Protein AF-A0A7V8E583-F1 (afdb_monomer)

Secondary structure (DSSP, 8-state):
-HHHHHHHHHHHHHHHHHHHHTTS-S-TTHHHHHHHHHHHHHHHHHHHHHHHHHHHHHHHTTT-HHHHHHHHHHHHHHHHS-HHHHHHHHHHHHHTT-HHHHHHHHHHHHHHHHHHHHHHTTHHHHHHHHHHHHHHHHHHHHHHHHHHHHHHHHHHHHHHHHHHHHHHHHHHHHHHHHHHHHHHHHHHHHTT-HHHHHHHHHHHHHHHHHHHHHHHHHHHHHHHHS-HHHHHHHHHHHHHHHHHHHHHHHHHHHHHHHHHHHHHHHHHHHHHHHHHHHHHHHHHHHHHHHTT-HHHHHHHHHHHHHHHHHHHHHHHHHHTS---HHHHHHHHHHHHHHHHHHHHHHHHHTT-HHHHHHHHHHHHHHHHHHHHHHHHHHHHHHHHHHHHHHHHHHHHHHHHHHHHHHHHHHHHHHHT-S-HHHHHHHHHHHHHHHHHHHHHHHHHHHHHTT-HHHHHHHHHHHHHHHHHHHHHHHHHHHHHHTTTHHHHHHHHHHHHHHHHHHHHHHHHHHHHHHHTTT-HHHHHHHHHHHHHHHHHHHHHHHHHHHHHTT-HHHHHHHHHHHHHHHHHHHHHHHHHHHHHHHGGGGHHHHHHHHHHHHHHHHHHHHHHHHHHHHHHHHHTTT-HHHHHHHHHHHHHHHHHHHHHHHHHHHHHTT-HHHHHHHHHHHHHHHHHHHHHHHHHTTSPPPHHHHHHHHHHHHHHHHHHHHHHHHHHHHHHTT-HHHHHHHHHHHHHHHHHHHHHHTT-HHHHHHHHHHHHHHHHHHHHHHHHHHHHHHHHHHHHHHHHHHHHHHHHHHHHHHHHHHHHHHHHHHHHHSS--HHHHHHHHHHHHHHHHHHHHHHHHHHHHHHTT-HHHHHHHHHHHHHHHHHHHHHHTT--SHHHHHHHHHHHHHHHHHHHHHHHHHHHHHHHHHS-S--------SS-HHHHHHHHHHHHHHHHHHHHHHHHHHGGGTTSPPPHHHHHHHHHHHHHHHHHHHHHHHHHHHHHHHHHHTT-

pLDDT: mean 82.32, std 13.22, range [29.58, 98.25]

Mean predicted aligned error: 21.37 Å

Foldseek 3Di:
DVVLLVLLVVLLVLLVVLLVCVVDDDDLPPSLVVNLVVLVVSLVSLVVSLVVLQVVLVVCCVPPVPSSVLSVVLSVLSVPLCLSVLSVVLSVCSVVVVVVVSNVSSVSNSVSSVVSSCSVLPVVVLVVLVVLLVLLVVLLVLLVVLLVLLVVLLVLLVVLLCVLCVLLVVLLVLLVVLLVLLVVLLLLLLLPPLVVLLVLLVVLLVLLVVLLVLLVVLLVLLLVLDDPLLNLLLVLLLLLVVLLVLLVVLLVLLVLLVVLLVLLVVLLVLLVVLLVLLVVLLVQLVVCVVVVPLVSLLVSLVSLLVSLVSLVVSLVSLVPHPDDPLSVQLNVLSVQLSVLSNQLSVCSVVVNSVSNSVSSVSNNVSSVRSSVSSVVVSVVSVVCLLVSLLVSLVSLVVSLVSLLVSLVSLQVSLVPDPDPLSNVLSNVLSVLSNVLSVLSNQLSVCSVVVNNVSSSVSSVSSSVSSVVSSVSSQVVLLVSLVVSLVSLLVSLVSLLVSLVSLLVSLVSLQVSLVSNPPLVQLNVLSPLLSVLSNQLSVLSVVLSVCSNSSNSSSSSVSSVSSSVSSVSSSVSSVSNSVSSVVCPVCVLVSLVVSLVSLLVSLVSLLVSLVSLQVVLVVCCVPCVPLSVLSNLLSVLSNQLSVLSVVLSVCSVVVNSVSSSVSSVSSSVSSVVSSVSSVVSSVDDDDPVRLVSLVVSLVSLVVSLVSLQVSLVSCVVSVQPPLSVLSVVLSVLSVQLSVCSVVVVSVSNSVSSVVSSVSSVSSSVSSVVVSVVSLLVSLLSLLSSLLVLLVVLLVLLVVLLVLLVVLVVVCVPVVHDDPVSLVSLLVSLVSLVVSLVSLVVSLVVCVVLVLLQSNVLSVLLSVLSVVLSVCSVVVNSDPLSSVSSVSSNVSSVLVSVLSVVVSVVSVVVVVPDDDDDDPNAGSRHLVSSVVSLVVLVVVLVVLVVVLVVVCVVVVPDDQDPSSVVSVVVSVVSVVVSVVSVVVSVVVVVVVVVVVVD

Structure (mmCIF, N/CA/C/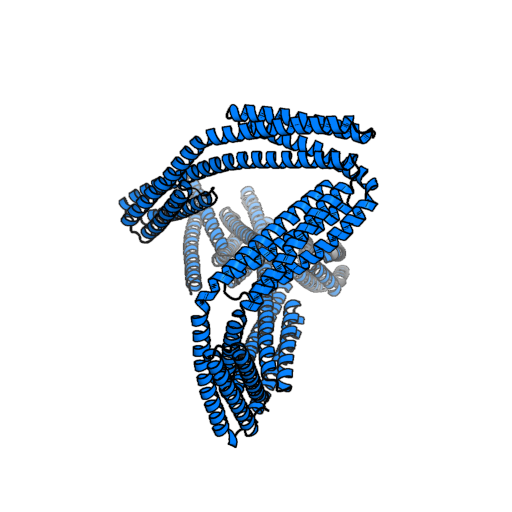O backbone):
data_AF-A0A7V8E583-F1
#
_entry.id   AF-A0A7V8E583-F1
#
loop_
_atom_site.group_PDB
_atom_site.id
_atom_site.type_symbol
_atom_site.label_atom_id
_atom_site.label_alt_id
_atom_site.label_comp_id
_atom_site.label_asym_id
_atom_site.label_entity_id
_atom_site.label_seq_id
_atom_site.pdbx_PDB_ins_code
_atom_site.Cartn_x
_atom_site.Cartn_y
_atom_site.Cartn_z
_atom_site.occupancy
_atom_site.B_iso_or_equiv
_atom_site.auth_seq_id
_atom_site.auth_comp_id
_atom_site.auth_asym_id
_atom_site.auth_atom_id
_atom_site.pdbx_PDB_model_num
ATOM 1 N N . MET A 1 1 ? 34.635 17.835 -26.707 1.00 51.91 1 MET A N 1
ATOM 2 C CA . MET A 1 1 ? 35.455 16.636 -26.995 1.00 51.91 1 MET A CA 1
ATOM 3 C C . MET A 1 1 ? 35.782 16.464 -28.481 1.00 51.91 1 MET A C 1
ATOM 5 O O . MET A 1 1 ? 36.910 16.764 -28.831 1.00 51.91 1 MET A O 1
ATOM 9 N N . ARG A 1 2 ? 34.843 16.124 -29.386 1.00 46.88 2 ARG A N 1
ATOM 10 C CA . ARG A 1 2 ? 35.131 15.888 -30.833 1.00 46.88 2 ARG A CA 1
ATOM 11 C C . ARG A 1 2 ? 35.937 16.986 -31.549 1.00 46.88 2 ARG A C 1
ATOM 13 O O . ARG A 1 2 ? 36.824 16.679 -32.332 1.00 46.88 2 ARG A O 1
ATOM 20 N N . ARG A 1 3 ? 35.671 18.265 -31.252 1.00 53.03 3 ARG A N 1
ATOM 21 C CA . ARG A 1 3 ? 36.450 19.391 -31.807 1.00 53.03 3 ARG A CA 1
ATOM 22 C C . ARG A 1 3 ? 37.908 19.403 -31.325 1.00 53.03 3 ARG A C 1
ATOM 24 O O . ARG A 1 3 ? 38.788 19.725 -32.107 1.00 53.03 3 ARG A O 1
ATOM 31 N N . PHE A 1 4 ? 38.152 19.031 -30.068 1.00 57.88 4 PHE A N 1
ATOM 32 C CA . PHE A 1 4 ? 39.492 18.971 -29.478 1.00 57.88 4 PHE A CA 1
ATOM 33 C C . PHE A 1 4 ? 40.285 17.752 -29.989 1.00 57.88 4 PHE A C 1
ATOM 35 O O . PHE A 1 4 ? 41.436 17.912 -30.373 1.00 57.88 4 PHE A O 1
ATOM 42 N N . ALA A 1 5 ? 39.651 16.575 -30.097 1.00 52.09 5 ALA A N 1
ATOM 43 C CA . ALA A 1 5 ? 40.261 15.375 -30.689 1.00 52.09 5 ALA A CA 1
ATOM 44 C C . ALA A 1 5 ? 40.600 15.563 -32.182 1.00 52.09 5 ALA A C 1
ATOM 46 O O . ALA A 1 5 ? 41.670 15.162 -32.635 1.00 52.09 5 ALA A O 1
ATOM 47 N N . GLY A 1 6 ? 39.732 16.256 -32.932 1.00 50.09 6 GLY A N 1
ATOM 48 C CA . GLY A 1 6 ? 40.001 16.630 -34.323 1.00 50.09 6 GLY A CA 1
ATOM 49 C C . GLY A 1 6 ? 41.197 17.574 -34.467 1.00 50.09 6 GLY A C 1
ATOM 50 O O . GLY A 1 6 ? 42.028 17.365 -35.341 1.00 50.09 6 GLY A O 1
ATOM 51 N N . LEU A 1 7 ? 41.332 18.561 -33.573 1.00 57.25 7 LEU A N 1
ATOM 52 C CA . LEU A 1 7 ? 42.480 19.477 -33.534 1.00 57.25 7 LEU A CA 1
ATOM 53 C C . LEU A 1 7 ? 43.806 18.741 -33.258 1.00 57.25 7 LEU A C 1
ATOM 55 O O . LEU A 1 7 ? 44.804 19.012 -33.926 1.00 57.25 7 LEU A O 1
ATOM 59 N N . ILE A 1 8 ? 43.807 17.770 -32.340 1.00 56.78 8 ILE A N 1
ATOM 60 C CA . ILE A 1 8 ? 44.991 16.950 -32.029 1.00 56.78 8 ILE A CA 1
ATOM 61 C C . ILE A 1 8 ? 45.331 16.000 -33.185 1.00 56.78 8 ILE A C 1
ATOM 63 O O . ILE A 1 8 ? 46.490 15.906 -33.579 1.00 56.78 8 ILE A O 1
ATOM 67 N N . SER A 1 9 ? 44.325 15.370 -33.799 1.00 49.78 9 SER A N 1
ATOM 68 C CA . SER A 1 9 ? 44.509 14.492 -34.966 1.00 49.78 9 SER A CA 1
ATOM 69 C C . SER A 1 9 ? 45.061 15.245 -36.178 1.00 49.78 9 SER A C 1
ATOM 71 O O . SER A 1 9 ? 45.923 14.731 -36.888 1.00 49.78 9 SER A O 1
ATOM 73 N N . THR A 1 10 ? 44.627 16.493 -36.398 1.00 54.81 10 THR A N 1
ATOM 74 C CA . THR A 1 10 ? 45.220 17.349 -37.436 1.00 54.81 10 THR A CA 1
ATOM 75 C C . THR A 1 10 ? 46.665 17.730 -37.127 1.00 54.81 10 THR A C 1
ATOM 77 O O . THR A 1 10 ? 47.458 17.826 -38.057 1.00 54.81 10 THR A O 1
ATOM 80 N N . GLY A 1 11 ? 47.024 17.903 -35.850 1.00 55.28 11 GLY A N 1
ATOM 81 C CA . GLY A 1 11 ? 48.410 18.125 -35.425 1.00 55.28 11 GLY A CA 1
ATOM 82 C C . GLY A 1 11 ? 49.298 16.909 -35.697 1.00 55.28 11 GLY A C 1
ATOM 83 O O . GLY A 1 11 ? 50.327 17.046 -36.349 1.00 55.28 11 GLY A O 1
ATOM 84 N N . LEU A 1 12 ? 48.842 15.711 -35.310 1.00 54.78 12 LEU A N 1
ATOM 85 C CA . LEU A 1 12 ? 49.504 14.429 -35.598 1.00 54.78 12 LEU A CA 1
ATOM 86 C C . LEU A 1 12 ? 49.744 14.221 -37.102 1.00 54.78 12 LEU A C 1
ATOM 88 O O . LEU A 1 12 ? 50.848 13.869 -37.512 1.00 54.78 12 LEU A O 1
ATOM 92 N N . ALA A 1 13 ? 48.730 14.480 -37.933 1.00 47.69 13 ALA A N 1
ATOM 93 C CA . ALA A 1 13 ? 48.847 14.369 -39.387 1.00 47.69 13 ALA A CA 1
ATOM 94 C C . ALA A 1 13 ? 49.856 15.373 -39.977 1.00 47.69 13 ALA A C 1
ATOM 96 O O . ALA A 1 13 ? 50.569 15.048 -40.926 1.00 47.69 13 ALA A O 1
ATOM 97 N N . LEU A 1 14 ? 49.938 16.580 -39.406 1.00 50.12 14 LEU A N 1
ATOM 98 C CA . LEU A 1 14 ? 50.899 17.604 -39.812 1.00 50.12 14 LEU A CA 1
ATOM 99 C C . LEU A 1 14 ? 52.343 17.222 -39.456 1.00 50.12 14 LEU A C 1
ATOM 101 O O . LEU A 1 14 ? 53.206 17.360 -40.320 1.00 50.12 14 LEU A O 1
ATOM 105 N N . CYS A 1 15 ? 52.600 16.686 -38.257 1.00 52.56 15 CYS A N 1
ATOM 106 C CA . CYS A 1 15 ? 53.936 16.224 -37.855 1.00 52.56 15 CYS A CA 1
ATOM 107 C C . CYS A 1 15 ? 54.441 15.070 -38.745 1.00 52.56 15 CYS A C 1
ATOM 109 O O . CYS A 1 15 ? 55.595 15.063 -39.166 1.00 52.56 15 CYS A O 1
ATOM 111 N N . VAL A 1 16 ? 53.563 14.132 -39.122 1.00 46.28 16 VAL A N 1
ATOM 112 C CA . VAL A 1 16 ? 53.913 13.003 -40.010 1.00 46.28 16 VAL A CA 1
ATOM 113 C C . VAL A 1 16 ? 54.184 13.458 -41.454 1.00 46.28 16 VAL A C 1
ATOM 115 O O . VAL A 1 16 ? 55.095 12.950 -42.108 1.00 46.28 16 VAL A O 1
ATOM 118 N N . LEU A 1 17 ? 53.436 14.446 -41.960 1.00 43.56 17 LEU A N 1
ATOM 119 C CA . LEU A 1 17 ? 53.650 15.023 -43.296 1.00 43.56 17 LEU A CA 1
ATOM 120 C C . LEU A 1 17 ? 54.983 15.775 -43.422 1.00 43.56 17 LEU A C 1
ATOM 122 O O . LEU A 1 17 ? 55.547 15.831 -44.514 1.00 43.56 17 LEU A O 1
ATOM 126 N N . VAL A 1 18 ? 55.488 16.342 -42.324 1.00 47.84 18 VAL A N 1
ATOM 127 C CA . VAL A 1 18 ? 56.786 17.031 -42.274 1.00 47.84 18 VAL A CA 1
ATOM 128 C C . VAL A 1 18 ? 57.943 16.038 -42.405 1.00 47.84 18 VAL A C 1
ATOM 130 O O . VAL A 1 18 ? 58.825 16.256 -43.233 1.00 47.84 18 VAL A O 1
ATOM 133 N N . ALA A 1 19 ? 57.897 14.905 -41.694 1.00 45.56 19 ALA A N 1
ATOM 134 C CA . ALA A 1 19 ? 58.904 13.846 -41.810 1.00 45.56 19 ALA A CA 1
ATOM 135 C C . ALA A 1 19 ? 58.988 13.249 -43.234 1.00 45.56 19 ALA A C 1
ATOM 137 O O . ALA A 1 19 ? 60.067 12.882 -43.697 1.00 45.56 19 ALA A O 1
ATOM 138 N N . ALA A 1 20 ? 57.862 13.203 -43.958 1.00 41.44 20 ALA A N 1
ATOM 139 C CA . ALA A 1 20 ? 57.802 12.709 -45.335 1.00 41.44 20 ALA A CA 1
ATOM 140 C C . ALA A 1 20 ? 58.366 13.695 -46.381 1.00 41.44 20 ALA A C 1
ATOM 142 O O . ALA A 1 20 ? 58.818 13.266 -47.442 1.00 41.44 20 ALA A O 1
ATOM 143 N N . PHE A 1 21 ? 58.364 15.004 -46.099 1.00 43.84 21 PHE A N 1
ATOM 144 C CA . PHE A 1 21 ? 58.899 16.026 -47.010 1.00 43.84 21 PHE A CA 1
ATOM 145 C C . PHE A 1 21 ? 60.433 16.122 -46.975 1.00 43.84 21 PHE A C 1
ATOM 147 O O . PHE A 1 21 ? 61.032 16.569 -47.949 1.00 43.84 21 PHE A O 1
ATOM 154 N N . SER A 1 22 ? 61.080 15.637 -45.912 1.00 47.25 22 SER A N 1
ATOM 155 C CA . SER A 1 22 ? 62.546 15.633 -45.770 1.00 47.25 22 SER A CA 1
ATOM 156 C C . SER A 1 22 ? 63.270 14.624 -46.674 1.00 47.25 22 SER A C 1
ATOM 158 O O . SER A 1 22 ? 64.496 14.628 -46.725 1.00 47.25 22 SER A O 1
ATOM 160 N N . TYR A 1 23 ? 62.536 13.768 -47.394 1.00 46.03 23 TYR A N 1
ATOM 161 C CA . TYR A 1 23 ? 63.099 12.784 -48.329 1.00 46.03 23 TYR A CA 1
ATOM 162 C C . TYR A 1 23 ? 62.948 13.166 -49.810 1.00 46.03 23 TYR A C 1
ATOM 164 O O . TYR A 1 23 ? 63.389 12.412 -50.679 1.00 46.03 23 TYR A O 1
ATOM 172 N N . ALA A 1 24 ? 62.345 14.321 -50.116 1.00 42.94 24 ALA A N 1
ATOM 173 C CA . ALA A 1 24 ? 62.122 14.773 -51.485 1.00 42.94 24 ALA A CA 1
ATOM 174 C C . ALA A 1 24 ? 62.713 16.176 -51.733 1.00 42.94 24 ALA A C 1
ATOM 176 O O . ALA A 1 24 ? 62.081 17.191 -51.454 1.00 42.94 24 ALA A O 1
ATOM 177 N N . ASP A 1 25 ? 63.885 16.162 -52.373 1.00 38.31 25 ASP A N 1
ATOM 178 C CA . ASP A 1 25 ? 64.464 17.184 -53.261 1.00 38.31 25 ASP A CA 1
ATOM 179 C C . ASP A 1 25 ? 65.473 18.229 -52.719 1.00 38.31 25 ASP A C 1
ATOM 181 O O . ASP A 1 25 ? 65.367 18.794 -51.630 1.00 38.31 25 ASP A O 1
ATOM 185 N N . ASP A 1 26 ? 66.477 18.470 -53.567 1.00 42.88 26 ASP A N 1
ATOM 186 C CA . ASP A 1 26 ? 67.774 19.142 -53.377 1.00 42.88 26 ASP A CA 1
ATOM 187 C C . ASP A 1 26 ? 67.685 20.689 -53.407 1.00 42.88 26 ASP A C 1
ATOM 189 O O . ASP A 1 26 ? 68.340 21.377 -54.189 1.00 42.88 26 ASP A O 1
ATOM 193 N N . GLN A 1 27 ? 66.818 21.275 -52.570 1.00 45.28 27 GLN A N 1
ATOM 194 C CA . GLN A 1 27 ? 66.678 22.737 -52.398 1.00 45.28 27 GLN A CA 1
ATOM 195 C C . GLN A 1 27 ? 66.525 23.092 -50.902 1.00 45.28 27 GLN A C 1
ATOM 197 O O . GLN A 1 27 ? 65.496 23.604 -50.449 1.00 45.28 27 GLN A O 1
ATOM 202 N N . GLY A 1 28 ? 67.568 22.819 -50.109 1.00 48.12 28 GLY A N 1
ATOM 203 C CA . GLY A 1 28 ? 67.567 22.845 -48.633 1.00 48.12 28 GLY A CA 1
ATOM 204 C C . GLY A 1 28 ? 67.216 24.168 -47.920 1.00 48.12 28 GLY A C 1
ATOM 205 O O . GLY A 1 28 ? 67.143 24.193 -46.694 1.00 48.12 28 GLY A O 1
ATOM 206 N N . GLY A 1 29 ? 66.966 25.270 -48.638 1.00 49.06 29 GLY A N 1
ATOM 207 C CA . GLY A 1 29 ? 66.619 26.570 -48.041 1.00 49.06 29 GLY A CA 1
ATOM 208 C C . GLY A 1 29 ? 65.117 26.831 -47.860 1.00 49.06 29 GLY A C 1
ATOM 209 O O . GLY A 1 29 ? 64.718 27.495 -46.903 1.00 49.06 29 GLY A O 1
ATOM 210 N N . ASN A 1 30 ? 64.265 26.318 -48.755 1.00 50.88 30 ASN A N 1
ATOM 211 C CA . ASN A 1 30 ? 62.837 26.673 -48.779 1.00 50.88 30 ASN A CA 1
ATOM 212 C C . ASN A 1 30 ? 61.975 25.686 -47.968 1.00 50.88 30 ASN A C 1
ATOM 214 O O . ASN A 1 30 ? 61.066 26.096 -47.249 1.00 50.88 30 ASN A O 1
ATOM 218 N N . ALA A 1 31 ? 62.315 24.393 -47.997 1.00 50.78 31 ALA A N 1
ATOM 219 C CA . ALA A 1 31 ? 61.619 23.357 -47.230 1.00 50.78 31 ALA A CA 1
ATOM 220 C C . ALA A 1 31 ? 61.773 23.555 -45.710 1.00 50.78 31 ALA A C 1
ATOM 222 O O . ALA A 1 31 ? 60.780 23.527 -44.986 1.00 50.78 31 ALA A O 1
ATOM 223 N N . ASN A 1 32 ? 62.984 23.872 -45.234 1.00 54.34 32 ASN A N 1
ATOM 224 C CA . ASN A 1 32 ? 63.248 24.122 -43.811 1.00 54.34 32 ASN A CA 1
ATOM 225 C C . ASN A 1 32 ? 62.476 25.332 -43.275 1.00 54.34 32 ASN A C 1
ATOM 227 O O . ASN A 1 32 ? 61.974 25.294 -42.155 1.00 54.34 32 ASN A O 1
ATOM 231 N N . ARG A 1 33 ? 62.322 26.389 -44.081 1.00 58.94 33 ARG A N 1
ATOM 232 C CA . ARG A 1 33 ? 61.549 27.576 -43.695 1.00 58.94 33 ARG A CA 1
ATOM 233 C C . ARG A 1 33 ? 60.054 27.273 -43.583 1.00 58.94 33 ARG A C 1
ATOM 235 O O . ARG A 1 33 ? 59.428 27.685 -42.612 1.00 58.94 33 ARG A O 1
ATOM 242 N N . VAL A 1 34 ? 59.498 26.518 -44.532 1.00 59.88 34 VAL A N 1
ATOM 243 C CA . VAL A 1 34 ? 58.084 26.103 -44.516 1.00 59.88 34 VAL A CA 1
ATOM 244 C C . VAL A 1 34 ? 57.794 25.156 -43.349 1.00 59.88 34 VAL A C 1
ATOM 246 O O . VAL A 1 34 ? 56.757 25.279 -42.701 1.00 59.88 34 VAL A O 1
ATOM 249 N N . VAL A 1 35 ? 58.710 24.234 -43.052 1.00 58.38 35 VAL A N 1
ATOM 250 C CA . VAL A 1 35 ? 58.604 23.324 -41.907 1.00 58.38 35 VAL A CA 1
ATOM 251 C C . VAL A 1 35 ? 58.695 24.095 -40.584 1.00 58.38 35 VAL A C 1
ATOM 253 O O . VAL A 1 35 ? 57.840 23.921 -39.722 1.00 58.38 35 VAL A O 1
ATOM 256 N N . LEU A 1 36 ? 59.648 25.021 -40.448 1.00 62.44 36 LEU A N 1
ATOM 257 C CA . LEU A 1 36 ? 59.811 25.846 -39.248 1.00 62.44 36 LEU A CA 1
ATOM 258 C C . LEU A 1 36 ? 58.602 26.761 -38.982 1.00 62.44 36 LEU A C 1
ATOM 260 O O . LEU A 1 36 ? 58.194 26.928 -37.833 1.00 62.44 36 LEU A O 1
ATOM 264 N N . GLU A 1 37 ? 58.022 27.364 -40.027 1.00 64.81 37 GLU A N 1
ATOM 265 C CA . GLU A 1 37 ? 56.805 28.179 -39.898 1.00 64.81 37 GLU A CA 1
ATOM 266 C C . GLU A 1 37 ? 55.600 27.335 -39.456 1.00 64.81 37 GLU A C 1
ATOM 268 O O . GLU A 1 37 ? 54.813 27.786 -38.623 1.00 64.81 37 GLU A O 1
ATOM 273 N N . ARG A 1 38 ? 55.497 26.087 -39.930 1.00 62.44 38 ARG A N 1
ATOM 274 C CA . ARG A 1 38 ? 54.444 25.149 -39.516 1.00 62.44 38 ARG A CA 1
ATOM 275 C C . ARG A 1 38 ? 54.619 24.654 -38.083 1.00 62.44 38 ARG A C 1
ATOM 277 O O . ARG A 1 38 ? 53.637 24.624 -37.351 1.00 62.44 38 ARG A O 1
ATOM 284 N N . GLU A 1 39 ? 55.836 24.332 -37.651 1.00 62.22 39 GLU A N 1
ATOM 285 C CA . GLU A 1 39 ? 56.103 23.908 -36.266 1.00 62.22 39 GLU A CA 1
ATOM 286 C C . GLU A 1 39 ? 55.799 25.032 -35.256 1.00 62.22 39 GLU A C 1
ATOM 288 O O . GLU A 1 39 ? 55.155 24.798 -34.232 1.00 62.22 39 GLU A O 1
ATOM 293 N N . LYS A 1 40 ? 56.130 26.290 -35.586 1.00 68.25 40 LYS A N 1
ATOM 294 C CA . LYS A 1 40 ? 55.733 27.465 -34.780 1.00 68.25 40 LYS A CA 1
ATOM 295 C C . LYS A 1 40 ? 54.217 27.664 -34.726 1.00 68.25 40 LYS A C 1
ATOM 297 O O . LYS A 1 40 ? 53.671 28.120 -33.719 1.00 68.25 40 LYS A O 1
ATOM 302 N N . GLU A 1 41 ? 53.516 27.345 -35.811 1.00 65.75 41 GLU A N 1
ATOM 303 C CA . GLU A 1 41 ? 52.056 27.391 -35.842 1.00 65.75 41 GLU A CA 1
ATOM 304 C C . GLU A 1 41 ? 51.430 26.285 -34.975 1.00 65.75 41 GLU A C 1
ATOM 306 O O . GLU A 1 41 ? 50.439 26.531 -34.280 1.00 65.75 41 GLU A O 1
ATOM 311 N N . ILE A 1 42 ? 52.021 25.088 -34.972 1.00 63.44 42 ILE A N 1
ATOM 312 C CA . ILE A 1 42 ? 51.610 23.961 -34.126 1.00 63.44 42 ILE A CA 1
ATOM 313 C C . ILE A 1 42 ? 51.805 24.305 -32.644 1.00 63.44 42 ILE A C 1
ATOM 315 O O . ILE A 1 42 ? 50.857 24.149 -31.873 1.00 63.44 42 ILE A O 1
ATOM 319 N N . GLU A 1 43 ? 52.956 24.869 -32.261 1.00 68.44 43 GLU A N 1
ATOM 320 C CA . GLU A 1 43 ? 53.236 25.331 -30.890 1.00 68.44 43 GLU A CA 1
ATOM 321 C C . GLU A 1 43 ? 52.137 26.281 -30.378 1.00 68.44 43 GLU A C 1
ATOM 323 O O . GLU A 1 43 ? 51.546 26.075 -29.313 1.00 68.44 43 GLU A O 1
ATOM 328 N N . LYS A 1 44 ? 51.781 27.289 -31.186 1.00 70.62 44 LYS A N 1
ATOM 329 C CA . LYS A 1 44 ? 50.736 28.264 -30.845 1.00 70.62 44 LYS A CA 1
ATOM 330 C C . LYS A 1 44 ? 49.356 27.616 -30.706 1.00 70.62 44 LYS A C 1
ATOM 332 O O . LYS A 1 44 ? 48.597 27.946 -29.795 1.00 70.62 44 LYS A O 1
ATOM 337 N N . ARG A 1 45 ? 49.016 26.680 -31.597 1.00 66.69 45 ARG A N 1
ATOM 338 C CA . ARG A 1 45 ? 47.728 25.970 -31.565 1.00 66.69 45 ARG A CA 1
ATOM 339 C C . ARG A 1 45 ? 47.604 25.057 -30.345 1.00 66.69 45 ARG A C 1
ATOM 341 O O . ARG A 1 45 ? 46.506 24.959 -29.800 1.00 66.69 45 ARG A O 1
ATOM 348 N N . VAL A 1 46 ? 48.692 24.423 -29.905 1.00 64.94 46 VAL A N 1
ATOM 349 C CA . VAL A 1 46 ? 48.735 23.585 -28.693 1.00 64.94 46 VAL A CA 1
ATOM 350 C C . VAL A 1 46 ? 48.506 24.429 -27.432 1.00 64.94 46 VAL A C 1
ATOM 352 O O . VAL A 1 46 ? 47.679 24.059 -26.594 1.00 64.94 46 VAL A O 1
ATOM 355 N N . ALA A 1 47 ? 49.137 25.604 -27.333 1.00 70.25 47 ALA A N 1
ATOM 356 C CA . ALA A 1 47 ? 48.919 26.536 -26.223 1.00 70.25 47 ALA A CA 1
ATOM 357 C C . ALA A 1 47 ? 47.462 27.048 -26.163 1.00 70.25 47 ALA A C 1
ATOM 359 O O . ALA A 1 47 ? 46.820 27.006 -25.109 1.00 70.25 47 ALA A O 1
ATOM 360 N N . ASP A 1 48 ? 46.894 27.440 -27.309 1.00 71.06 48 ASP A N 1
ATOM 361 C CA . ASP A 1 48 ? 45.491 27.869 -27.412 1.00 71.06 48 ASP A CA 1
ATOM 362 C C . ASP A 1 48 ? 44.504 26.741 -27.059 1.00 71.06 48 ASP A C 1
ATOM 364 O O . ASP A 1 48 ? 43.423 26.980 -26.506 1.00 71.06 48 ASP A O 1
ATOM 368 N N . LEU A 1 49 ? 44.842 25.495 -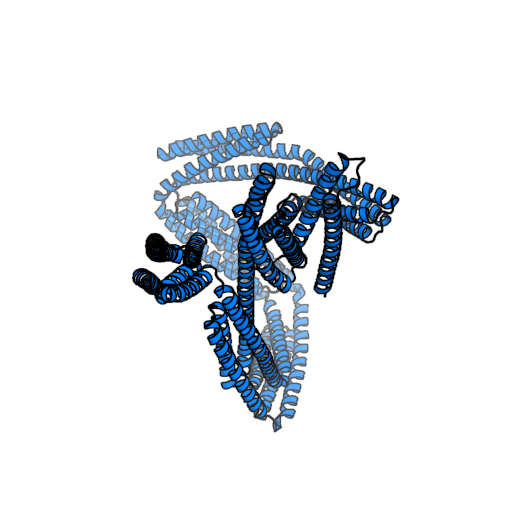27.410 1.00 69.44 49 LEU A N 1
ATOM 369 C CA . LEU A 1 49 ? 44.023 24.317 -27.134 1.00 69.44 49 LEU A CA 1
ATOM 370 C C . LEU A 1 49 ? 43.888 24.082 -25.628 1.00 69.44 49 LEU A C 1
ATOM 372 O O . LEU A 1 49 ? 42.776 23.879 -25.135 1.00 69.44 49 LEU A O 1
ATOM 376 N N . LYS A 1 50 ? 45.008 24.166 -24.907 1.00 72.94 50 LYS A N 1
ATOM 377 C CA . LYS A 1 50 ? 45.103 24.010 -23.452 1.00 72.94 50 LYS A CA 1
ATOM 378 C C . LYS A 1 50 ? 44.235 25.025 -22.711 1.00 72.94 50 LYS A C 1
ATOM 380 O O . LYS A 1 50 ? 43.450 24.651 -21.838 1.00 72.94 50 LYS A O 1
ATOM 385 N N . GLU A 1 51 ? 44.308 26.299 -23.093 1.00 76.12 51 GLU A N 1
ATOM 386 C CA . GLU A 1 51 ? 43.502 27.349 -22.460 1.00 76.12 51 GLU A CA 1
ATOM 387 C C . GLU A 1 51 ? 41.998 27.148 -22.713 1.00 76.12 51 GLU A C 1
ATOM 389 O O . GLU A 1 51 ? 41.173 27.286 -21.803 1.00 76.12 51 GLU A O 1
ATOM 394 N N . LYS A 1 52 ? 41.629 26.738 -23.933 1.00 77.00 52 LYS A N 1
ATOM 395 C CA . LYS A 1 52 ? 40.238 26.416 -24.281 1.00 77.00 52 LYS A CA 1
ATOM 396 C C . LYS A 1 52 ? 39.719 25.191 -23.530 1.00 77.00 52 LYS A C 1
ATOM 398 O O . LYS A 1 52 ? 38.572 25.215 -23.090 1.00 77.00 52 LYS A O 1
ATOM 403 N N . MET A 1 53 ? 40.528 24.144 -23.361 1.00 72.31 53 MET A N 1
ATOM 404 C CA . MET A 1 53 ? 40.144 22.960 -22.582 1.00 72.31 53 MET A CA 1
ATOM 405 C C . MET A 1 53 ? 39.850 23.327 -21.128 1.00 72.31 53 MET A C 1
ATOM 407 O O . MET A 1 53 ? 38.797 22.947 -20.621 1.00 72.31 53 MET A O 1
ATOM 411 N N . LYS A 1 54 ? 40.713 24.134 -20.498 1.00 79.69 54 LYS A N 1
ATOM 412 C CA . LYS A 1 54 ? 40.526 24.601 -19.118 1.00 79.69 54 LYS A CA 1
ATOM 413 C C . LYS A 1 54 ? 39.223 25.389 -18.941 1.00 79.69 54 LYS A C 1
ATOM 415 O O . LYS A 1 54 ? 38.413 25.040 -18.088 1.00 79.69 54 LYS A O 1
ATOM 420 N N . ARG A 1 55 ? 38.973 26.398 -19.785 1.00 80.25 55 ARG A N 1
ATOM 421 C CA . ARG A 1 55 ? 37.748 27.222 -19.699 1.00 80.25 55 ARG A CA 1
ATOM 422 C C . ARG A 1 55 ? 36.472 26.399 -19.898 1.00 80.25 55 ARG A C 1
ATOM 424 O O . ARG A 1 55 ? 35.459 26.647 -19.250 1.00 80.25 55 ARG A O 1
ATOM 431 N N . VAL A 1 56 ? 36.506 25.418 -20.803 1.00 76.31 56 VAL A N 1
ATOM 432 C CA . VAL A 1 56 ? 35.363 24.524 -21.042 1.00 76.31 56 VAL A CA 1
ATOM 433 C C . VAL A 1 56 ? 35.177 23.546 -19.878 1.00 76.31 56 VAL A C 1
ATOM 435 O O . VAL A 1 56 ? 34.039 23.280 -19.505 1.00 76.31 56 VAL A O 1
ATOM 438 N N . ALA A 1 57 ? 36.259 23.054 -19.271 1.00 71.25 57 ALA A N 1
ATOM 439 C CA . ALA A 1 57 ? 36.201 22.191 -18.094 1.00 71.25 57 ALA A CA 1
ATOM 440 C C . ALA A 1 57 ? 35.545 22.898 -16.896 1.00 71.25 57 ALA A C 1
ATOM 442 O O . ALA A 1 57 ? 34.611 22.362 -16.304 1.00 71.25 57 ALA A O 1
ATOM 443 N N . GLU A 1 58 ? 35.962 24.132 -16.601 1.00 80.12 58 GLU A N 1
ATOM 444 C CA . GLU A 1 58 ? 35.397 24.966 -15.527 1.00 80.12 58 GLU A CA 1
ATOM 445 C C . GLU A 1 58 ? 33.894 25.221 -15.740 1.00 80.12 58 GLU A C 1
ATOM 447 O O . GLU A 1 58 ? 33.095 25.098 -14.813 1.00 80.12 58 GLU A O 1
ATOM 452 N N . GLY A 1 59 ? 33.476 25.489 -16.984 1.00 74.38 59 GLY A N 1
ATOM 453 C CA . GLY A 1 59 ? 32.062 25.676 -17.330 1.00 74.38 59 GLY A CA 1
ATOM 454 C C . GLY A 1 59 ? 31.211 24.399 -17.263 1.00 74.38 59 GLY A C 1
ATOM 455 O O . GLY A 1 59 ? 29.993 24.480 -17.085 1.00 74.38 59 GLY A O 1
ATOM 456 N N . LEU A 1 60 ? 31.830 23.222 -17.396 1.00 73.25 60 LEU A N 1
ATOM 457 C CA . LEU A 1 60 ? 31.157 21.922 -17.318 1.00 73.25 60 LEU A CA 1
ATOM 458 C C . LEU A 1 60 ? 31.132 21.342 -15.900 1.00 73.25 60 LEU A C 1
ATOM 460 O O . LEU A 1 60 ? 30.337 20.445 -15.642 1.00 73.25 60 LEU A O 1
ATOM 464 N N . GLN A 1 61 ? 31.920 21.868 -14.961 1.00 67.12 61 GLN A N 1
ATOM 465 C CA . GLN A 1 61 ? 32.133 21.277 -13.634 1.00 67.12 61 GLN A CA 1
ATOM 466 C C . GLN A 1 61 ? 30.843 21.063 -12.819 1.00 67.12 61 GLN A C 1
ATOM 468 O O . GLN A 1 61 ? 30.741 20.090 -12.077 1.00 67.12 61 GLN A O 1
ATOM 473 N N . ALA A 1 62 ? 29.839 21.929 -12.994 1.00 56.72 62 ALA A N 1
ATOM 474 C CA . ALA A 1 62 ? 28.546 21.823 -12.312 1.00 56.72 62 ALA A CA 1
ATOM 475 C C . ALA A 1 62 ? 27.501 20.967 -13.057 1.00 56.72 62 ALA A C 1
ATOM 477 O O . ALA A 1 62 ? 26.540 20.512 -12.443 1.00 56.72 62 ALA A O 1
ATOM 478 N N . LYS A 1 63 ? 27.645 20.786 -14.377 1.00 58.94 63 LYS A N 1
ATOM 479 C CA . LYS A 1 63 ? 26.626 20.150 -15.239 1.00 58.94 63 LYS A CA 1
ATOM 480 C C . LYS A 1 63 ? 27.034 18.761 -15.724 1.00 58.94 63 LYS A C 1
ATOM 482 O O . LYS A 1 63 ? 26.187 17.889 -15.858 1.00 58.94 63 LYS A O 1
ATOM 487 N N . GLU A 1 64 ? 28.321 18.565 -15.977 1.00 59.19 64 GLU A N 1
ATOM 488 C CA . GLU A 1 64 ? 28.931 17.326 -16.453 1.00 59.19 64 GLU A CA 1
ATOM 489 C C . GLU A 1 64 ? 30.313 17.151 -15.789 1.00 59.19 64 GLU A C 1
ATOM 491 O O . GLU A 1 64 ? 31.350 17.375 -16.426 1.00 59.19 64 GLU A O 1
ATOM 496 N N . PRO A 1 65 ? 30.355 16.779 -14.495 1.00 58.69 65 PRO A N 1
ATOM 497 C CA . PRO A 1 65 ? 31.593 16.739 -13.713 1.00 58.69 65 PRO A CA 1
ATOM 498 C C . PRO A 1 65 ? 32.630 15.761 -14.281 1.00 58.69 65 PRO A C 1
ATOM 500 O O . PRO A 1 65 ? 33.826 16.023 -14.195 1.00 58.69 65 PRO A O 1
ATOM 503 N N . GLU A 1 66 ? 32.199 14.677 -14.929 1.00 53.56 66 GLU A N 1
ATOM 504 C CA . GLU A 1 66 ? 33.109 13.748 -15.605 1.00 53.56 66 GLU A CA 1
ATOM 505 C C . GLU A 1 66 ? 33.740 14.347 -16.866 1.00 53.56 66 GLU A C 1
ATOM 507 O O . GLU A 1 66 ? 34.949 14.239 -17.060 1.00 53.56 66 GLU A O 1
ATOM 512 N N . SER A 1 67 ? 32.951 15.018 -17.713 1.00 59.97 67 SER A N 1
ATOM 513 C CA . SER A 1 67 ? 33.458 15.722 -18.899 1.00 59.97 67 SER A CA 1
ATOM 514 C C . SER A 1 67 ? 34.455 16.817 -18.502 1.00 59.97 67 SER A C 1
ATOM 516 O O . SER A 1 67 ? 35.482 16.993 -19.160 1.00 59.97 67 SER A O 1
ATOM 518 N N . ALA A 1 68 ? 34.173 17.523 -17.402 1.00 67.81 68 ALA A N 1
ATOM 519 C CA . ALA A 1 68 ? 35.065 18.517 -16.818 1.00 67.81 68 ALA A CA 1
ATOM 520 C C . ALA A 1 68 ? 36.366 17.888 -16.299 1.00 67.81 68 ALA A C 1
ATOM 522 O O . ALA A 1 68 ? 37.447 18.332 -16.682 1.00 67.81 68 ALA A O 1
ATOM 523 N N . ALA A 1 69 ? 36.282 16.821 -15.498 1.00 65.94 69 ALA A N 1
ATOM 524 C CA . ALA A 1 69 ? 37.448 16.109 -14.974 1.00 65.94 69 ALA A CA 1
ATOM 525 C C . ALA A 1 69 ? 38.359 15.581 -16.094 1.00 65.94 69 ALA A C 1
ATOM 527 O O . ALA A 1 69 ? 39.578 15.685 -15.993 1.00 65.94 69 ALA A O 1
ATOM 528 N N . ARG A 1 70 ? 37.786 15.091 -17.201 1.00 67.00 70 ARG A N 1
ATOM 529 C CA . ARG A 1 70 ? 38.546 14.628 -18.377 1.00 67.00 70 ARG A CA 1
ATOM 530 C C . ARG A 1 70 ? 39.273 15.759 -19.091 1.00 67.00 70 ARG A C 1
ATOM 532 O O . ARG A 1 70 ? 40.424 15.595 -19.476 1.00 67.00 70 ARG A O 1
ATOM 539 N N . LEU A 1 71 ? 38.620 16.907 -19.270 1.00 71.81 71 LEU A N 1
ATOM 540 C CA . LEU A 1 71 ? 39.254 18.081 -19.875 1.00 71.81 71 LEU A CA 1
ATOM 541 C C . LEU A 1 71 ? 40.360 18.654 -18.983 1.00 71.81 71 LEU A C 1
ATOM 543 O O . LEU A 1 71 ? 41.377 19.104 -19.506 1.00 71.81 71 LEU A O 1
ATOM 547 N N . PHE A 1 72 ? 40.195 18.592 -17.658 1.00 72.94 72 PHE A N 1
ATOM 548 C CA . PHE A 1 72 ? 41.264 18.926 -16.720 1.00 72.94 72 PHE A CA 1
ATOM 549 C C . PHE A 1 72 ? 42.421 17.929 -16.799 1.00 72.94 72 PHE A C 1
ATOM 551 O O . PHE A 1 72 ? 43.553 18.363 -16.970 1.00 72.94 72 PHE A O 1
ATOM 558 N N . ALA A 1 73 ? 42.155 16.620 -16.774 1.00 66.75 73 ALA A N 1
ATOM 559 C CA . ALA A 1 73 ? 43.185 15.585 -16.877 1.00 66.75 73 ALA A CA 1
ATOM 560 C C . ALA A 1 73 ? 43.951 15.647 -18.210 1.00 66.75 73 ALA A C 1
ATOM 562 O O . ALA A 1 73 ? 45.174 15.558 -18.225 1.00 66.75 73 ALA A O 1
ATOM 563 N N . ALA A 1 74 ? 43.257 15.869 -19.330 1.00 66.69 74 ALA A N 1
ATOM 564 C CA . ALA A 1 74 ? 43.888 16.071 -20.634 1.00 66.69 74 ALA A CA 1
ATOM 565 C C . ALA A 1 74 ? 44.704 17.376 -20.687 1.00 66.69 74 ALA A C 1
ATOM 567 O O . ALA A 1 74 ? 45.787 17.410 -21.268 1.00 66.69 74 ALA A O 1
ATOM 568 N N . GLY A 1 75 ? 44.207 18.444 -20.054 1.00 69.38 75 GLY A N 1
ATOM 569 C CA . GLY A 1 75 ? 44.922 19.714 -19.921 1.00 69.38 75 GLY A CA 1
ATOM 570 C C . GLY A 1 75 ? 46.157 19.631 -19.015 1.00 69.38 75 GLY A C 1
ATOM 571 O O . GLY A 1 75 ? 47.153 20.305 -19.277 1.00 69.38 75 GLY A O 1
ATOM 572 N N . GLU A 1 76 ? 46.119 18.798 -17.973 1.00 69.50 76 GLU A N 1
ATOM 573 C CA . GLU A 1 76 ? 47.274 18.503 -17.121 1.00 69.50 76 GLU A CA 1
ATOM 574 C C . GLU A 1 76 ? 48.284 17.596 -17.816 1.00 69.50 76 GLU A C 1
ATOM 576 O O . GLU A 1 76 ? 49.477 17.873 -17.737 1.00 69.50 76 GLU A O 1
ATOM 581 N N . ALA A 1 77 ? 47.836 16.581 -18.559 1.00 67.25 77 ALA A N 1
ATOM 582 C CA . ALA A 1 77 ? 48.715 15.749 -19.378 1.00 67.25 77 ALA A CA 1
ATOM 583 C C . ALA A 1 77 ? 49.477 16.595 -20.417 1.00 67.25 77 ALA A C 1
ATOM 585 O O . ALA A 1 77 ? 50.693 16.475 -20.517 1.00 67.25 77 ALA A O 1
ATOM 586 N N . LEU A 1 78 ? 48.800 17.554 -21.069 1.00 68.00 78 LEU A N 1
ATOM 587 C CA . LEU A 1 78 ? 49.422 18.569 -21.938 1.00 68.00 78 LEU A CA 1
ATOM 588 C C . LEU A 1 78 ? 50.464 19.450 -21.225 1.00 68.00 78 LEU A C 1
ATOM 590 O O . LEU A 1 78 ? 51.336 20.024 -21.872 1.00 68.00 78 LEU A O 1
ATOM 594 N N . LYS A 1 79 ? 50.354 19.620 -19.903 1.00 64.38 79 LYS A N 1
ATOM 595 C CA . LYS A 1 79 ? 51.296 20.402 -19.088 1.00 64.38 79 LYS A CA 1
ATOM 596 C C . LYS A 1 79 ? 52.472 19.551 -18.599 1.00 64.38 79 LYS A C 1
ATOM 598 O O . LYS A 1 79 ? 53.570 20.080 -18.466 1.00 64.38 79 LYS A O 1
ATOM 603 N N . GLY A 1 80 ? 52.228 18.278 -18.292 1.00 56.44 80 GLY A N 1
ATOM 604 C CA . GLY A 1 80 ? 53.213 17.347 -17.744 1.00 56.44 80 GLY A CA 1
ATOM 605 C C . GLY A 1 80 ? 54.108 16.689 -18.792 1.00 56.44 80 GLY A C 1
ATOM 606 O O . GLY A 1 80 ? 55.247 16.373 -18.473 1.00 56.44 80 GLY A O 1
ATOM 607 N N . SER A 1 81 ? 53.637 16.523 -20.032 1.00 59.59 81 SER A N 1
ATOM 608 C CA . SER A 1 81 ? 54.371 15.805 -21.083 1.00 59.59 81 SER A CA 1
ATOM 609 C C . SER A 1 81 ? 55.479 16.621 -21.761 1.00 59.59 81 SER A C 1
ATOM 611 O O . SER A 1 81 ? 55.915 16.248 -22.832 1.00 59.59 81 SER A O 1
ATOM 613 N N . LEU A 1 82 ? 55.879 17.778 -21.210 1.00 63.19 82 LEU A N 1
ATOM 614 C CA . LEU A 1 82 ? 56.872 18.694 -21.805 1.00 63.19 82 LEU A CA 1
ATOM 615 C C . LEU A 1 82 ? 56.624 19.050 -23.289 1.00 63.19 82 LEU A C 1
ATOM 617 O O . LEU A 1 82 ? 57.497 19.613 -23.936 1.00 63.19 82 LEU A O 1
ATOM 621 N N . LEU A 1 83 ? 55.408 18.844 -23.806 1.00 67.56 83 LEU A N 1
ATOM 622 C CA . LEU A 1 83 ? 55.091 18.928 -25.235 1.00 67.56 83 LEU A CA 1
ATOM 623 C C . LEU A 1 83 ? 55.462 20.281 -25.859 1.00 67.56 83 LEU A C 1
ATOM 625 O O . LEU A 1 83 ? 55.981 20.348 -26.967 1.00 67.56 83 LEU A O 1
ATOM 629 N N . GLU A 1 84 ? 55.205 21.376 -25.137 1.00 67.31 84 GLU A N 1
ATOM 630 C CA . GLU A 1 84 ? 55.588 22.731 -25.559 1.00 67.31 84 GLU A CA 1
ATOM 631 C C . GLU A 1 84 ? 57.118 22.906 -25.608 1.00 67.31 84 GLU A C 1
ATOM 633 O O . GLU A 1 84 ? 57.635 23.645 -26.443 1.00 67.31 84 GLU A O 1
ATOM 638 N N . GLU A 1 85 ? 57.855 22.244 -24.717 1.00 70.81 85 GLU A N 1
ATOM 639 C CA . GLU A 1 85 ? 59.318 22.261 -24.679 1.00 70.81 85 GLU A CA 1
ATOM 640 C C . GLU A 1 85 ? 59.918 21.368 -25.770 1.00 70.81 85 GLU A C 1
ATOM 642 O O . GLU A 1 85 ? 60.885 21.761 -26.419 1.00 70.81 85 GLU A O 1
ATOM 647 N N . ASP A 1 86 ? 59.314 20.215 -26.039 1.00 71.56 86 ASP A N 1
ATOM 648 C CA . ASP A 1 86 ? 59.787 19.281 -27.058 1.00 71.56 86 ASP A CA 1
ATOM 649 C C . ASP A 1 86 ? 59.487 19.787 -28.473 1.00 71.56 86 ASP A C 1
ATOM 651 O O . ASP A 1 86 ? 60.359 19.713 -29.338 1.00 71.56 86 ASP A O 1
ATOM 655 N N . ILE A 1 87 ? 58.348 20.457 -28.697 1.00 70.50 87 ILE A N 1
ATOM 656 C CA . ILE A 1 87 ? 58.092 21.197 -29.947 1.00 70.50 87 ILE A CA 1
ATOM 657 C C . ILE A 1 87 ? 59.137 22.312 -30.136 1.00 70.50 87 ILE A C 1
ATOM 659 O O . ILE A 1 87 ? 59.666 22.487 -31.234 1.00 70.50 87 ILE A O 1
ATOM 663 N N . LYS A 1 88 ? 59.531 23.032 -29.073 1.00 76.88 88 LYS A N 1
ATOM 664 C CA . LYS A 1 88 ? 60.619 24.031 -29.149 1.00 76.88 88 LYS A CA 1
ATOM 665 C C . LYS A 1 88 ? 61.979 23.404 -29.447 1.00 76.88 88 LYS A C 1
ATOM 667 O O . LYS A 1 88 ? 62.767 23.998 -30.189 1.00 76.88 88 LYS A O 1
ATOM 672 N N . LYS A 1 89 ? 62.271 22.222 -28.897 1.00 75.94 89 LYS A N 1
ATOM 673 C CA . LYS A 1 89 ? 63.492 21.465 -29.215 1.00 75.94 89 LYS A CA 1
ATOM 674 C C . LYS A 1 89 ? 63.490 21.026 -30.675 1.00 75.94 89 LYS A C 1
ATOM 676 O O . LYS A 1 89 ? 64.510 21.204 -31.331 1.00 75.94 89 LYS A O 1
ATOM 681 N N . VAL A 1 90 ? 62.352 20.591 -31.216 1.00 71.06 90 VAL A N 1
ATOM 682 C CA . VAL A 1 90 ? 62.189 20.283 -32.647 1.00 71.06 90 VAL A CA 1
ATOM 683 C C . VAL A 1 90 ? 62.428 21.528 -33.506 1.00 71.06 90 VAL A C 1
ATOM 685 O O . VAL A 1 90 ? 63.249 21.485 -34.419 1.00 71.06 90 VAL A O 1
ATOM 688 N N . ILE A 1 91 ? 61.819 22.672 -33.171 1.00 69.19 91 ILE A N 1
ATOM 689 C CA . ILE A 1 91 ? 62.037 23.965 -33.855 1.00 69.19 91 ILE A CA 1
ATOM 690 C C . ILE A 1 91 ? 63.522 24.364 -33.832 1.00 69.19 91 ILE A C 1
ATOM 692 O O . ILE A 1 91 ? 64.066 24.808 -34.848 1.00 69.19 91 ILE A O 1
ATOM 696 N N . THR A 1 92 ? 64.193 24.191 -32.692 1.00 75.00 92 THR A N 1
ATOM 697 C CA . THR A 1 92 ? 65.626 24.493 -32.531 1.00 75.00 92 THR A CA 1
ATOM 698 C C . THR A 1 92 ? 66.485 23.536 -33.357 1.00 75.00 92 THR A C 1
ATOM 700 O O . THR A 1 92 ? 67.344 23.981 -34.110 1.00 75.00 92 THR A O 1
ATOM 703 N N . SER A 1 93 ? 66.202 22.234 -33.304 1.00 71.69 93 SER A N 1
ATOM 704 C CA . SER A 1 93 ? 66.904 21.204 -34.075 1.00 71.69 93 SER A CA 1
ATOM 705 C C . SER A 1 93 ? 66.734 21.397 -35.587 1.00 71.69 93 SER A C 1
ATOM 707 O O . SER A 1 93 ? 67.689 21.201 -36.335 1.00 71.69 93 SER A O 1
ATOM 709 N N . ILE A 1 94 ? 65.563 21.852 -36.048 1.00 65.56 94 ILE A N 1
ATOM 710 C CA . ILE A 1 94 ? 65.315 22.225 -37.452 1.00 65.56 94 ILE A CA 1
ATOM 711 C C . ILE A 1 94 ? 66.100 23.490 -37.829 1.00 65.56 94 ILE A C 1
ATOM 713 O O . ILE A 1 94 ? 66.688 23.544 -38.908 1.00 65.56 94 ILE A O 1
ATOM 717 N N . THR A 1 95 ? 66.150 24.491 -36.943 1.00 71.75 95 THR A N 1
ATOM 718 C CA . THR A 1 95 ? 66.909 25.740 -37.158 1.00 71.75 95 THR A CA 1
ATOM 719 C C . THR A 1 95 ? 68.417 25.482 -37.250 1.00 71.75 95 THR A C 1
ATOM 721 O O . THR A 1 95 ? 69.087 26.056 -38.104 1.00 71.75 95 THR A O 1
ATOM 724 N N . ASP A 1 96 ? 68.929 24.561 -36.434 1.00 74.50 96 ASP A N 1
ATOM 725 C CA . ASP A 1 96 ? 70.330 24.127 -36.408 1.00 74.50 96 ASP A CA 1
ATOM 726 C C . ASP A 1 96 ? 70.686 23.121 -37.525 1.00 74.50 96 ASP A C 1
ATOM 728 O O . ASP A 1 96 ? 71.797 22.587 -37.542 1.00 74.50 96 ASP A O 1
ATOM 732 N N . ALA A 1 97 ? 69.752 22.820 -38.437 1.00 64.62 97 ALA A N 1
ATOM 733 C CA . ALA A 1 97 ? 69.882 21.816 -39.500 1.00 64.62 97 ALA A CA 1
ATOM 734 C C . ALA A 1 97 ? 70.169 20.374 -39.011 1.00 64.62 97 ALA A C 1
ATOM 736 O O . ALA A 1 97 ? 70.670 19.533 -39.760 1.00 64.62 97 ALA A O 1
ATOM 737 N N . LYS A 1 98 ? 69.802 20.043 -37.767 1.00 69.69 98 LYS A N 1
ATOM 738 C CA . LYS A 1 98 ? 69.940 18.710 -37.151 1.00 69.69 98 LYS A CA 1
ATOM 739 C C . LYS A 1 98 ? 68.661 17.886 -37.332 1.00 69.69 98 LYS A C 1
ATOM 741 O O . LYS A 1 98 ? 67.984 17.529 -36.369 1.00 69.69 98 LYS A O 1
ATOM 746 N N . MET A 1 99 ? 68.346 17.560 -38.586 1.00 59.38 99 MET A N 1
ATOM 747 C CA . MET A 1 99 ? 67.108 16.861 -38.974 1.00 59.38 99 MET A CA 1
ATOM 748 C C . MET A 1 99 ? 66.918 15.490 -38.306 1.00 59.38 99 MET A C 1
ATOM 750 O O . MET A 1 99 ? 65.797 15.153 -37.948 1.00 59.38 99 MET A O 1
ATOM 754 N N . GLY A 1 100 ? 67.988 14.717 -38.079 1.00 59.09 100 GLY A N 1
ATOM 755 C CA . GLY A 1 100 ? 67.881 13.411 -37.407 1.00 59.09 100 GLY A CA 1
ATOM 756 C C . GLY A 1 100 ? 67.345 13.518 -35.975 1.00 59.09 100 GLY A C 1
ATOM 757 O O . GLY A 1 100 ? 66.425 12.802 -35.604 1.00 59.09 100 GLY A O 1
ATOM 758 N N . ILE A 1 101 ? 67.843 14.496 -35.211 1.00 66.00 101 ILE A N 1
ATOM 759 C CA . ILE A 1 101 ? 67.399 14.752 -33.832 1.00 66.00 101 ILE A CA 1
ATOM 760 C C . ILE A 1 101 ? 65.969 15.308 -33.817 1.00 66.00 101 ILE A C 1
ATOM 762 O O . ILE A 1 101 ? 65.179 14.945 -32.951 1.00 66.00 101 ILE A O 1
ATOM 766 N N . ALA A 1 102 ? 65.614 16.153 -34.792 1.00 57.94 102 ALA A N 1
ATOM 767 C CA . ALA A 1 102 ? 64.254 16.669 -34.933 1.00 57.94 102 ALA A CA 1
ATOM 768 C C . ALA A 1 102 ? 63.227 15.554 -35.206 1.00 57.94 102 ALA A C 1
ATOM 770 O O . ALA A 1 102 ? 62.125 15.604 -34.670 1.00 57.94 102 ALA A O 1
ATOM 771 N N . ILE A 1 103 ? 63.591 14.538 -35.998 1.00 59.28 103 ILE A N 1
ATOM 772 C CA . ILE A 1 103 ? 62.727 13.383 -36.286 1.00 59.28 103 ILE A CA 1
ATOM 773 C C . ILE A 1 103 ? 62.530 12.522 -35.033 1.00 59.28 103 ILE A C 1
ATOM 775 O O . ILE A 1 103 ? 61.393 12.184 -34.709 1.00 59.28 103 ILE A O 1
ATOM 779 N N . ASP A 1 104 ? 63.604 12.214 -34.302 1.00 60.91 104 ASP A N 1
ATOM 780 C CA . ASP A 1 104 ? 63.510 11.417 -33.070 1.00 60.91 104 ASP A CA 1
ATOM 781 C C . ASP A 1 104 ? 62.645 12.125 -32.011 1.00 60.91 104 ASP A C 1
ATOM 783 O O . ASP A 1 104 ? 61.776 11.510 -31.394 1.00 60.91 104 ASP A O 1
ATOM 787 N N . GLN A 1 105 ? 62.795 13.447 -31.877 1.00 65.88 105 GLN A N 1
ATOM 788 C CA . GLN A 1 105 ? 61.973 14.271 -30.983 1.00 65.88 105 GLN A CA 1
ATOM 789 C C . GLN A 1 105 ? 60.503 14.360 -31.441 1.00 65.88 105 GLN A C 1
ATOM 791 O O . GLN A 1 105 ? 59.594 14.384 -30.612 1.00 65.88 105 GLN A O 1
ATOM 796 N N . GLN A 1 106 ? 60.229 14.345 -32.751 1.00 60.50 106 GLN A N 1
ATOM 797 C CA . GLN A 1 106 ? 58.857 14.286 -33.274 1.00 60.50 106 GLN A CA 1
ATOM 798 C C . GLN A 1 106 ? 58.150 12.961 -32.944 1.00 60.50 106 GLN A C 1
ATOM 800 O O . GLN A 1 106 ? 56.929 12.954 -32.776 1.00 60.50 106 GLN A O 1
ATOM 805 N N . VAL A 1 107 ? 58.876 11.846 -32.808 1.00 64.75 107 VAL A N 1
ATOM 806 C CA . VAL A 1 107 ? 58.291 10.554 -32.401 1.00 64.75 107 VAL A CA 1
ATOM 807 C C . VAL A 1 107 ? 57.797 10.591 -30.951 1.00 64.75 107 VAL A C 1
ATOM 809 O O . VAL A 1 107 ? 56.715 10.071 -30.668 1.00 64.75 107 VAL A O 1
ATOM 812 N N . GLU A 1 108 ? 58.534 11.238 -30.045 1.00 65.62 108 GLU A N 1
ATOM 813 C CA . GLU A 1 108 ? 58.106 11.424 -28.650 1.00 65.62 108 GLU A CA 1
ATOM 814 C C . GLU A 1 108 ? 56.848 12.303 -28.562 1.00 65.62 108 GLU A C 1
ATOM 816 O O . GLU A 1 108 ? 55.852 11.888 -27.969 1.00 65.62 108 GLU A O 1
ATOM 821 N N . ILE A 1 109 ? 56.814 13.420 -29.301 1.00 67.25 109 ILE A N 1
ATOM 822 C CA . ILE A 1 109 ? 55.636 14.301 -29.411 1.00 67.25 109 ILE A CA 1
ATOM 823 C C . ILE A 1 109 ? 54.402 13.533 -29.915 1.00 67.25 109 ILE A C 1
ATOM 825 O O . ILE A 1 109 ? 53.293 13.718 -29.410 1.00 67.25 109 ILE A O 1
ATOM 829 N N . ILE A 1 110 ? 54.564 12.641 -30.899 1.00 64.69 110 ILE A N 1
ATOM 830 C CA . ILE A 1 110 ? 53.474 11.796 -31.414 1.00 64.69 110 ILE A CA 1
ATOM 831 C C . ILE A 1 110 ? 52.939 10.852 -30.328 1.00 64.69 110 ILE A C 1
ATOM 833 O O . ILE A 1 110 ? 51.727 10.626 -30.257 1.00 64.69 110 ILE A O 1
ATOM 837 N N . ASN A 1 111 ? 53.812 10.287 -29.495 1.00 64.06 111 ASN A N 1
ATOM 838 C CA . ASN A 1 111 ? 53.411 9.377 -28.422 1.00 64.06 111 ASN A CA 1
ATOM 839 C C . ASN A 1 111 ? 52.678 10.114 -27.295 1.00 64.06 111 ASN A C 1
ATOM 841 O O . ASN A 1 111 ? 51.645 9.628 -26.828 1.00 64.06 111 ASN A O 1
ATOM 845 N N . ASP A 1 112 ? 53.121 11.317 -26.941 1.00 67.88 112 ASP A N 1
ATOM 846 C CA . ASP A 1 112 ? 52.444 12.152 -25.948 1.00 67.88 112 ASP A CA 1
ATOM 847 C C . ASP A 1 112 ? 51.079 12.640 -26.441 1.00 67.88 112 ASP A C 1
ATOM 849 O O . ASP A 1 112 ? 50.078 12.559 -25.723 1.00 67.88 112 ASP A O 1
ATOM 853 N N . LEU A 1 113 ? 50.991 13.063 -27.708 1.00 66.88 113 LEU A N 1
ATOM 854 C CA . LEU A 1 113 ? 49.718 13.428 -28.331 1.00 66.88 113 LEU A CA 1
ATOM 855 C C . LEU A 1 113 ? 48.748 12.243 -28.386 1.00 66.88 113 LEU A C 1
ATOM 857 O O . LEU A 1 113 ? 47.554 12.448 -28.173 1.00 66.88 113 LEU A O 1
ATOM 861 N N . LYS A 1 114 ? 49.231 11.013 -28.615 1.00 63.31 114 LYS A N 1
ATOM 862 C CA . LYS A 1 114 ? 48.413 9.790 -28.527 1.00 63.31 114 LYS A CA 1
ATOM 863 C C . LYS A 1 114 ? 47.931 9.520 -27.102 1.00 63.31 114 LYS A C 1
ATOM 865 O O . LYS A 1 114 ? 46.760 9.199 -26.931 1.00 63.31 114 LYS A O 1
ATOM 870 N N . ALA A 1 115 ? 48.777 9.700 -26.089 1.00 63.59 115 ALA A N 1
ATOM 871 C CA . ALA A 1 115 ? 48.381 9.533 -24.689 1.00 63.59 115 ALA A CA 1
ATOM 872 C C . ALA A 1 115 ? 47.297 10.547 -24.273 1.00 63.59 115 ALA A C 1
ATOM 874 O O . ALA A 1 115 ? 46.317 10.194 -23.615 1.00 63.59 115 ALA A O 1
ATOM 875 N N . ILE A 1 116 ? 47.418 11.801 -24.719 1.00 68.94 116 ILE A N 1
ATOM 876 C CA . ILE A 1 116 ? 46.404 12.845 -24.506 1.00 68.94 116 ILE A CA 1
ATOM 877 C C . ILE A 1 116 ? 45.117 12.525 -25.281 1.00 68.94 116 ILE A C 1
ATOM 879 O O . ILE A 1 116 ? 44.015 12.721 -24.758 1.00 68.94 116 ILE A O 1
ATOM 883 N N . LEU A 1 117 ? 45.235 12.012 -26.511 1.00 64.44 117 LEU A N 1
ATOM 884 C CA . LEU A 1 117 ? 44.095 11.564 -27.309 1.00 64.44 117 LEU A CA 1
ATOM 885 C C . LEU A 1 117 ? 43.356 10.421 -26.604 1.00 64.44 117 LEU A C 1
ATOM 887 O O . LEU A 1 117 ? 42.142 10.491 -26.497 1.00 64.44 117 LEU A O 1
ATOM 891 N N . ASP A 1 118 ? 44.060 9.447 -26.027 1.00 62.12 118 ASP A N 1
ATOM 892 C CA . ASP A 1 118 ? 43.464 8.327 -25.287 1.00 62.12 118 ASP A CA 1
ATOM 893 C C . ASP A 1 118 ? 42.700 8.787 -24.024 1.00 62.12 118 ASP A C 1
ATOM 895 O O . ASP A 1 118 ? 41.644 8.229 -23.699 1.00 62.12 118 ASP A O 1
ATOM 899 N N . ILE A 1 119 ? 43.170 9.846 -23.344 1.00 64.56 119 ILE A N 1
ATOM 900 C CA . ILE A 1 119 ? 42.455 10.498 -22.227 1.00 64.56 119 ILE A CA 1
ATOM 901 C C . ILE A 1 119 ? 41.173 11.189 -22.725 1.00 64.56 119 ILE A C 1
ATOM 903 O O . ILE A 1 119 ? 40.127 11.121 -22.076 1.00 64.56 119 ILE A O 1
ATOM 907 N N . LEU A 1 120 ? 41.229 11.843 -23.889 1.00 62.44 120 LEU A N 1
ATOM 908 C CA . LEU A 1 120 ? 40.093 12.555 -24.490 1.00 62.44 120 LEU A CA 1
ATOM 909 C C . LEU A 1 120 ? 39.088 11.623 -25.190 1.00 62.44 120 LEU A C 1
ATOM 911 O O . LEU A 1 120 ? 37.898 11.943 -25.256 1.00 62.44 120 LEU A O 1
ATOM 915 N N . GLU A 1 121 ? 39.553 10.490 -25.712 1.00 57.84 121 GLU A N 1
ATOM 916 C CA . GLU A 1 121 ? 38.787 9.450 -26.409 1.00 57.84 121 GLU A CA 1
ATOM 917 C C . GLU A 1 121 ? 38.307 8.331 -25.488 1.00 57.84 121 GLU A C 1
ATOM 919 O O . GLU A 1 121 ? 37.582 7.441 -25.931 1.00 57.84 121 GLU A O 1
ATOM 924 N N . ASN A 1 122 ? 38.603 8.441 -24.191 1.00 57.19 122 ASN A N 1
ATOM 925 C CA . ASN A 1 122 ? 37.964 7.668 -23.133 1.00 57.19 122 ASN A CA 1
ATOM 926 C C . ASN A 1 122 ? 38.416 6.194 -23.019 1.00 57.19 122 ASN A C 1
ATOM 928 O O . ASN A 1 122 ? 37.709 5.379 -22.422 1.00 57.19 122 ASN A O 1
ATOM 932 N N . ARG A 1 123 ? 39.614 5.833 -23.509 1.00 50.31 123 ARG A N 1
ATOM 933 C CA . ARG A 1 123 ? 40.149 4.456 -23.376 1.00 50.31 123 ARG A CA 1
ATOM 934 C C . ARG A 1 123 ? 40.410 4.031 -21.924 1.00 50.31 123 ARG A C 1
ATOM 936 O O . ARG A 1 123 ? 40.305 2.847 -21.614 1.00 50.31 123 ARG A O 1
ATOM 943 N N . ASN A 1 124 ? 40.679 4.978 -21.022 1.00 51.34 124 ASN A N 1
ATOM 944 C CA . ASN A 1 124 ? 40.889 4.692 -19.595 1.00 51.34 124 ASN A CA 1
ATOM 945 C C . ASN A 1 124 ? 39.591 4.365 -18.827 1.00 51.34 124 ASN A C 1
ATOM 947 O O . ASN A 1 124 ? 39.656 3.724 -17.783 1.00 51.34 124 ASN A O 1
ATOM 951 N N . ASN A 1 125 ? 38.409 4.716 -19.351 1.00 60.84 125 ASN A N 1
ATOM 952 C CA . ASN A 1 125 ? 37.143 4.518 -18.637 1.00 60.84 125 ASN A CA 1
ATOM 953 C C . ASN A 1 125 ? 36.692 3.043 -18.631 1.00 60.84 125 ASN A C 1
ATOM 955 O O . ASN A 1 125 ? 36.225 2.546 -17.613 1.00 60.84 125 ASN A O 1
ATOM 959 N N . GLU A 1 126 ? 36.889 2.299 -19.728 1.00 69.25 126 GLU A N 1
ATOM 960 C CA . GLU A 1 126 ? 36.498 0.879 -19.805 1.00 69.25 126 GLU A CA 1
ATOM 961 C C . GLU A 1 126 ? 37.286 0.012 -18.804 1.00 69.25 126 GLU A C 1
ATOM 963 O O . GLU A 1 126 ? 36.705 -0.779 -18.059 1.00 69.25 126 GLU A O 1
ATOM 968 N N . ASN A 1 127 ? 38.610 0.185 -18.748 1.00 71.56 127 ASN A N 1
ATOM 969 C CA . ASN A 1 127 ? 39.480 -0.576 -17.848 1.00 71.56 127 ASN A CA 1
ATOM 970 C C . ASN A 1 127 ? 39.220 -0.244 -16.373 1.00 71.56 127 ASN A C 1
ATOM 972 O O . ASN A 1 127 ? 39.216 -1.145 -15.531 1.00 71.56 127 ASN A O 1
ATOM 976 N N . ASP A 1 128 ? 38.962 1.024 -16.057 1.00 74.62 128 ASP A N 1
ATOM 977 C CA . ASP A 1 128 ? 38.623 1.444 -14.699 1.00 74.62 128 ASP A CA 1
ATOM 978 C C . ASP A 1 128 ? 37.247 0.919 -14.269 1.00 74.62 128 ASP A C 1
ATOM 980 O O . ASP A 1 128 ? 37.098 0.442 -13.142 1.00 74.62 128 ASP A O 1
ATOM 984 N N . LEU A 1 129 ? 36.256 0.923 -15.167 1.00 78.69 129 LEU A N 1
ATOM 985 C CA . LEU A 1 129 ? 34.940 0.324 -14.923 1.00 78.69 129 LEU A CA 1
ATOM 986 C C . LEU A 1 129 ? 35.043 -1.193 -14.708 1.00 78.69 129 LEU A C 1
ATOM 988 O O . LEU A 1 129 ? 34.433 -1.711 -13.773 1.00 78.69 129 LEU A O 1
ATOM 992 N N . ARG A 1 130 ? 35.866 -1.905 -15.493 1.00 82.56 130 ARG A N 1
ATOM 993 C CA . ARG A 1 130 ? 36.136 -3.344 -15.295 1.00 82.56 130 ARG A CA 1
ATOM 994 C C . ARG A 1 130 ? 36.742 -3.629 -13.918 1.00 82.56 130 ARG A C 1
ATOM 996 O O . ARG A 1 130 ? 36.244 -4.507 -13.218 1.00 82.56 130 ARG A O 1
ATOM 1003 N N . LYS A 1 131 ? 37.758 -2.862 -13.503 1.00 85.38 131 LYS A N 1
ATOM 1004 C CA . LYS A 1 131 ? 38.396 -3.003 -12.179 1.00 85.38 131 LYS A CA 1
ATOM 1005 C C . LYS A 1 131 ? 37.419 -2.734 -11.032 1.00 85.38 131 LYS A C 1
ATOM 1007 O O . LYS A 1 131 ? 37.399 -3.482 -10.059 1.00 85.38 131 LYS A O 1
ATOM 1012 N N . LYS A 1 132 ? 36.591 -1.688 -11.143 1.00 84.12 132 LYS A N 1
ATOM 1013 C CA . LYS A 1 132 ? 35.550 -1.374 -10.145 1.00 84.12 132 LYS A CA 1
ATOM 1014 C C . LYS A 1 132 ? 34.523 -2.500 -10.037 1.00 84.12 132 LYS A C 1
ATOM 1016 O O . LYS A 1 132 ? 34.165 -2.900 -8.934 1.00 84.12 132 LYS A O 1
ATOM 1021 N N . LEU A 1 133 ? 34.095 -3.045 -11.172 1.00 85.69 133 LEU A N 1
ATOM 1022 C CA . LEU A 1 133 ? 33.128 -4.135 -11.226 1.00 85.69 133 LEU A CA 1
ATOM 1023 C C . LEU A 1 133 ? 33.694 -5.430 -10.623 1.00 85.69 133 LEU A C 1
ATOM 1025 O O . LEU A 1 133 ? 33.005 -6.113 -9.868 1.00 85.69 133 LEU A O 1
ATOM 1029 N N . GLU A 1 134 ? 34.959 -5.749 -10.898 1.00 89.31 134 GLU A N 1
ATOM 1030 C CA . GLU A 1 134 ? 35.660 -6.876 -10.272 1.00 89.31 134 GLU A CA 1
ATOM 1031 C C . GLU A 1 134 ? 35.769 -6.708 -8.748 1.00 89.31 134 GLU A C 1
ATOM 1033 O O . GLU A 1 134 ? 35.484 -7.646 -8.002 1.00 89.31 134 GLU A O 1
ATOM 1038 N N . ALA A 1 135 ? 36.098 -5.500 -8.278 1.00 89.00 135 ALA A N 1
ATOM 1039 C CA . ALA A 1 135 ? 36.140 -5.191 -6.852 1.00 89.00 135 ALA A CA 1
ATOM 1040 C C . ALA A 1 135 ? 34.769 -5.386 -6.177 1.00 89.00 135 ALA A C 1
ATOM 1042 O O . ALA A 1 135 ? 34.696 -6.010 -5.120 1.00 89.00 135 ALA A O 1
ATOM 1043 N N . ILE A 1 136 ? 33.679 -4.927 -6.804 1.00 89.69 136 ILE A N 1
ATOM 1044 C CA . ILE A 1 136 ? 32.312 -5.110 -6.288 1.00 89.69 136 ILE A CA 1
ATOM 1045 C C . ILE A 1 136 ? 31.922 -6.591 -6.266 1.00 89.69 136 ILE A C 1
ATOM 1047 O O . ILE A 1 136 ? 31.436 -7.077 -5.249 1.00 89.69 136 ILE A O 1
ATOM 1051 N N . ARG A 1 137 ? 32.196 -7.351 -7.334 1.00 91.00 137 ARG A N 1
ATOM 1052 C CA . ARG A 1 137 ? 31.934 -8.802 -7.365 1.00 91.00 137 ARG A CA 1
ATOM 1053 C C . ARG A 1 137 ? 32.668 -9.557 -6.267 1.00 91.00 137 ARG A C 1
ATOM 1055 O O . ARG A 1 137 ? 32.121 -10.498 -5.694 1.00 91.00 137 ARG A O 1
ATOM 1062 N N . LYS A 1 138 ? 33.903 -9.150 -5.974 1.00 93.31 138 LYS A N 1
ATOM 1063 C CA . LYS A 1 138 ? 34.677 -9.716 -4.874 1.00 93.31 138 LYS A CA 1
ATOM 1064 C C . LYS A 1 138 ? 34.009 -9.428 -3.527 1.00 93.31 138 LYS A C 1
ATOM 1066 O O . LYS A 1 138 ? 33.839 -10.359 -2.749 1.00 93.31 138 LYS A O 1
ATOM 1071 N N . LEU A 1 139 ? 33.564 -8.191 -3.291 1.00 93.38 139 LEU A N 1
ATOM 1072 C CA . LEU A 1 139 ? 32.821 -7.820 -2.079 1.00 93.38 139 LEU A CA 1
ATOM 1073 C C . LEU A 1 139 ? 31.516 -8.615 -1.935 1.00 93.38 139 LEU A C 1
ATOM 1075 O O . LEU A 1 139 ? 31.240 -9.134 -0.862 1.00 93.38 139 LEU A O 1
ATOM 1079 N N . ILE A 1 140 ? 30.757 -8.781 -3.021 1.00 93.31 140 ILE A N 1
ATOM 1080 C CA . ILE A 1 140 ? 29.542 -9.613 -3.077 1.00 93.31 140 ILE A CA 1
ATOM 1081 C C . ILE A 1 140 ? 29.854 -11.060 -2.669 1.00 93.31 140 ILE A C 1
ATOM 1083 O O . ILE A 1 140 ? 29.139 -11.652 -1.862 1.00 93.31 140 ILE A O 1
ATOM 1087 N N . ALA A 1 141 ? 30.921 -11.652 -3.213 1.00 93.81 141 ALA A N 1
ATOM 1088 C CA . ALA A 1 141 ? 31.312 -13.023 -2.888 1.00 93.81 141 ALA A CA 1
ATOM 1089 C C . ALA A 1 141 ? 31.756 -13.175 -1.423 1.00 93.81 141 ALA A C 1
ATOM 1091 O O . ALA A 1 141 ? 31.374 -14.142 -0.761 1.00 93.81 141 ALA A O 1
ATOM 1092 N N . GLU A 1 142 ? 32.532 -12.217 -0.912 1.00 94.06 142 GLU A N 1
ATOM 1093 C CA . GLU A 1 142 ? 32.965 -12.184 0.486 1.00 94.06 142 GLU A CA 1
ATOM 1094 C C . GLU A 1 142 ? 31.767 -12.012 1.439 1.00 94.06 142 GLU A C 1
ATOM 1096 O O . GLU A 1 142 ? 31.662 -12.752 2.420 1.00 94.06 142 GLU A O 1
ATOM 1101 N N . LEU A 1 143 ? 30.823 -11.119 1.117 1.00 94.94 143 LEU A N 1
ATOM 1102 C CA . LEU A 1 143 ? 29.614 -10.879 1.908 1.00 94.94 143 LEU A CA 1
ATOM 1103 C C . LEU A 1 143 ? 28.692 -12.103 1.934 1.00 94.94 143 LEU A C 1
ATOM 1105 O O . LEU A 1 143 ? 28.241 -12.485 3.010 1.00 94.94 143 LEU A O 1
ATOM 1109 N N . LYS A 1 144 ? 28.486 -12.790 0.799 1.00 94.81 144 LYS A N 1
ATOM 1110 C CA . LYS A 1 144 ? 27.753 -14.075 0.770 1.00 94.81 144 LYS A CA 1
ATOM 1111 C C . LYS A 1 144 ? 28.383 -15.114 1.702 1.00 94.81 144 LYS A C 1
ATOM 1113 O O . LYS A 1 144 ? 27.672 -15.886 2.345 1.00 94.81 144 LYS A O 1
ATOM 1118 N N . GLY A 1 145 ? 29.715 -15.153 1.765 1.00 94.94 145 GLY A N 1
ATOM 1119 C CA . GLY A 1 145 ? 30.450 -16.030 2.675 1.00 94.94 145 GLY A CA 1
ATOM 1120 C C . GLY A 1 145 ? 30.199 -15.689 4.145 1.00 94.94 145 GLY A C 1
ATOM 1121 O O . GLY A 1 145 ? 29.887 -16.584 4.930 1.00 94.94 145 GLY A O 1
ATOM 1122 N N . ALA A 1 146 ? 30.289 -14.403 4.497 1.00 94.44 146 ALA A N 1
ATOM 1123 C CA . ALA A 1 146 ? 30.031 -13.910 5.849 1.00 94.44 146 ALA A CA 1
ATOM 1124 C C . ALA A 1 146 ? 28.570 -14.129 6.279 1.00 94.44 146 ALA A C 1
ATOM 1126 O O . ALA A 1 146 ? 28.328 -14.601 7.386 1.00 94.44 146 ALA A O 1
ATOM 1127 N N . GLN A 1 147 ? 27.609 -13.884 5.386 1.00 93.75 147 GLN A N 1
ATOM 1128 C CA . GLN A 1 147 ? 26.182 -14.094 5.633 1.00 93.75 147 GLN A CA 1
ATOM 1129 C C . GLN A 1 147 ? 25.864 -15.562 5.935 1.00 93.75 147 GLN A C 1
ATOM 1131 O O . GLN A 1 147 ? 25.213 -15.860 6.931 1.00 93.75 147 GLN A O 1
ATOM 1136 N N . LYS A 1 148 ? 26.396 -16.503 5.145 1.00 94.94 148 LYS A N 1
ATOM 1137 C CA . LYS A 1 148 ? 26.213 -17.942 5.401 1.00 94.94 148 LYS A CA 1
ATOM 1138 C C . LYS A 1 148 ? 26.776 -18.372 6.759 1.00 94.94 148 LYS A C 1
ATOM 1140 O O . LYS A 1 148 ? 26.299 -19.332 7.361 1.00 94.94 148 LYS A O 1
ATOM 1145 N N . GLU A 1 149 ? 27.840 -17.720 7.216 1.00 95.31 149 GLU A N 1
ATOM 1146 C CA . GLU A 1 149 ? 28.413 -17.983 8.532 1.00 95.31 149 GLU A CA 1
ATOM 1147 C C . GLU A 1 149 ? 27.576 -17.347 9.652 1.00 95.31 149 GLU A C 1
ATOM 1149 O O . GLU A 1 149 ? 27.363 -18.002 10.672 1.00 95.31 149 GLU A O 1
ATOM 1154 N N . GLN A 1 150 ? 27.026 -16.147 9.429 1.00 93.94 150 GLN A N 1
ATOM 1155 C CA . GLN A 1 150 ? 26.071 -15.497 10.332 1.00 93.94 150 GLN A CA 1
ATOM 1156 C C . GLN A 1 150 ? 24.819 -16.357 10.528 1.00 93.94 150 GLN A C 1
ATOM 1158 O O . GLN A 1 150 ? 24.457 -16.628 11.666 1.00 93.94 150 GLN A O 1
ATOM 1163 N N . GLU A 1 151 ? 24.243 -16.899 9.452 1.00 93.25 151 GLU A N 1
ATOM 1164 C CA . GLU A 1 151 ? 23.080 -17.801 9.508 1.00 93.25 151 GLU A CA 1
ATOM 1165 C C . GLU A 1 151 ? 23.333 -19.030 10.395 1.00 93.25 151 GLU A C 1
ATOM 1167 O O . GLU A 1 151 ? 22.460 -19.470 11.148 1.00 93.25 151 GLU A O 1
ATOM 1172 N N . LYS A 1 152 ? 24.551 -19.591 10.360 1.00 94.62 152 LYS A N 1
ATOM 1173 C CA . LYS A 1 152 ? 24.922 -20.684 11.272 1.00 94.62 152 LYS A CA 1
ATOM 1174 C C . LYS A 1 152 ? 24.999 -20.210 12.720 1.00 94.62 152 LYS A C 1
ATOM 1176 O O . LYS A 1 152 ? 24.544 -20.938 13.596 1.00 94.62 152 LYS A O 1
ATOM 1181 N N . ILE A 1 153 ? 25.567 -19.030 12.977 1.00 92.44 153 ILE A N 1
ATOM 1182 C CA . ILE A 1 153 ? 25.645 -18.452 14.327 1.00 92.44 153 ILE A CA 1
ATOM 1183 C C . ILE A 1 153 ? 24.242 -18.181 14.872 1.00 92.44 153 ILE A C 1
ATOM 1185 O O . ILE A 1 153 ? 23.957 -18.576 16.003 1.00 92.44 153 ILE A O 1
ATOM 1189 N N . THR A 1 154 ? 23.351 -17.584 14.077 1.00 90.44 154 THR A N 1
ATOM 1190 C CA . THR A 1 154 ? 21.950 -17.347 14.448 1.00 90.44 154 THR A CA 1
ATOM 1191 C C . THR A 1 154 ? 21.258 -18.663 14.778 1.00 90.44 154 THR A C 1
ATOM 1193 O O . THR A 1 154 ? 20.647 -18.796 15.840 1.00 90.44 154 THR A O 1
ATOM 1196 N N . LYS A 1 155 ? 21.419 -19.681 13.923 1.00 91.00 155 LYS A N 1
ATOM 1197 C CA . LYS A 1 155 ? 20.841 -21.008 14.147 1.00 91.00 155 LYS A CA 1
ATOM 1198 C C . LYS A 1 155 ? 21.373 -21.672 15.418 1.00 91.00 155 LYS A C 1
ATOM 1200 O O . LYS A 1 155 ? 20.584 -22.149 16.222 1.00 91.00 155 LYS A O 1
ATOM 1205 N N . GLU A 1 156 ? 22.686 -21.679 15.634 1.00 90.19 156 GLU A N 1
ATOM 1206 C CA . GLU A 1 156 ? 23.296 -22.283 16.825 1.00 90.19 156 GLU A CA 1
ATOM 1207 C C . GLU A 1 156 ? 22.939 -21.529 18.117 1.00 90.19 156 GLU A C 1
ATOM 1209 O O . GLU A 1 156 ? 22.715 -22.167 19.145 1.00 90.19 156 GLU A O 1
ATOM 1214 N N . THR A 1 157 ? 22.823 -20.196 18.063 1.00 85.94 157 THR A N 1
ATOM 1215 C CA . THR A 1 157 ? 22.316 -19.364 19.172 1.00 85.94 157 THR A CA 1
ATOM 1216 C C . THR A 1 157 ? 20.860 -19.711 19.491 1.00 85.94 157 THR A C 1
ATOM 1218 O O . THR A 1 157 ? 20.503 -19.904 20.653 1.00 85.94 157 THR A O 1
ATOM 1221 N N . THR A 1 158 ? 20.033 -19.864 18.454 1.00 84.50 158 THR A N 1
ATOM 1222 C CA . THR A 1 158 ? 18.618 -20.240 18.573 1.00 84.50 158 THR A CA 1
ATOM 1223 C C . THR A 1 158 ? 18.455 -21.647 19.148 1.00 84.50 158 THR A C 1
ATOM 1225 O O . THR A 1 158 ? 17.642 -21.862 20.044 1.00 84.50 158 THR A O 1
ATOM 1228 N N . ASP A 1 159 ? 19.234 -22.618 18.667 1.00 84.00 159 ASP A N 1
ATOM 1229 C CA . ASP A 1 159 ? 19.196 -23.998 19.158 1.00 84.00 159 ASP A CA 1
ATOM 1230 C C . ASP A 1 159 ? 19.637 -24.073 20.630 1.00 84.00 159 ASP A C 1
ATOM 1232 O O . ASP A 1 159 ? 19.005 -24.762 21.428 1.00 84.00 159 ASP A O 1
ATOM 1236 N N . MET A 1 160 ? 20.645 -23.289 21.028 1.00 81.50 160 MET A N 1
ATOM 1237 C CA . MET A 1 160 ? 21.067 -23.173 22.427 1.00 81.50 160 MET A CA 1
ATOM 1238 C C . MET A 1 160 ? 19.975 -22.551 23.320 1.00 81.50 160 MET A C 1
ATOM 1240 O O . MET A 1 160 ? 19.773 -23.010 24.445 1.00 81.50 160 MET A O 1
ATOM 1244 N N . ASN A 1 161 ? 19.237 -21.545 22.832 1.00 76.62 161 ASN A N 1
ATOM 1245 C CA . ASN A 1 161 ? 18.070 -20.997 23.537 1.00 76.62 161 ASN A CA 1
ATOM 1246 C C . ASN A 1 161 ? 16.952 -22.047 23.672 1.00 76.62 161 ASN A C 1
ATOM 1248 O O . ASN A 1 161 ? 16.429 -22.247 24.767 1.00 76.62 161 ASN A O 1
ATOM 1252 N N . LYS A 1 162 ? 16.657 -22.805 22.608 1.00 76.19 162 LYS A N 1
ATOM 1253 C CA . LYS A 1 162 ? 15.671 -23.902 22.636 1.00 76.19 162 LYS A CA 1
ATOM 1254 C C . LYS A 1 162 ? 16.043 -25.013 23.620 1.00 76.19 162 LYS A C 1
ATOM 1256 O O . LYS A 1 162 ? 15.178 -25.520 24.327 1.00 76.19 162 LYS A O 1
ATOM 1261 N N . GLU A 1 163 ? 17.319 -25.383 23.704 1.00 71.25 163 GLU A N 1
ATOM 1262 C CA . GLU A 1 163 ? 17.818 -26.350 24.692 1.00 71.25 163 GLU A CA 1
ATOM 1263 C C . GLU A 1 163 ? 17.647 -25.846 26.137 1.00 71.25 163 GLU A C 1
ATOM 1265 O O . GLU A 1 163 ? 17.358 -26.642 27.031 1.00 71.25 163 GLU A O 1
ATOM 1270 N N . ARG A 1 164 ? 17.769 -24.530 26.382 1.00 68.88 164 ARG A N 1
ATOM 1271 C CA . ARG A 1 164 ? 17.508 -23.933 27.707 1.00 68.88 164 ARG A CA 1
ATOM 1272 C C . ARG A 1 164 ? 16.027 -23.967 28.082 1.00 68.88 164 ARG A C 1
ATOM 1274 O O . ARG A 1 164 ? 15.737 -24.069 29.275 1.00 68.88 164 ARG A O 1
ATOM 1281 N N . GLU A 1 165 ? 15.134 -23.892 27.097 1.00 65.12 165 GLU A N 1
ATOM 1282 C CA . GLU A 1 165 ? 13.688 -23.733 27.284 1.00 65.12 165 GLU A CA 1
ATOM 1283 C C . GLU A 1 165 ? 12.875 -25.031 27.167 1.00 65.12 165 GLU A C 1
ATOM 1285 O O . GLU A 1 165 ? 11.715 -25.036 27.565 1.00 65.12 165 GLU A O 1
ATOM 1290 N N . LYS A 1 166 ? 13.448 -26.137 26.678 1.00 64.44 166 LYS A N 1
ATOM 1291 C CA . LYS A 1 166 ? 12.715 -27.370 26.320 1.00 64.44 166 LYS A CA 1
ATOM 1292 C C . LYS A 1 166 ? 11.747 -27.905 27.393 1.00 64.44 166 LYS A C 1
ATOM 1294 O O . LYS A 1 166 ? 10.635 -28.283 27.048 1.00 64.44 166 LYS A O 1
ATOM 1299 N N . ASP A 1 167 ? 12.133 -27.892 28.669 1.00 62.06 167 ASP A N 1
ATOM 1300 C CA . ASP A 1 167 ? 11.295 -28.400 29.775 1.00 62.06 167 ASP A CA 1
ATOM 1301 C C . ASP A 1 167 ? 10.374 -27.320 30.388 1.00 62.06 167 ASP A C 1
ATOM 1303 O O . ASP A 1 167 ? 9.486 -27.618 31.183 1.00 62.06 167 ASP A O 1
ATOM 1307 N N . VAL A 1 168 ? 10.584 -26.049 30.030 1.00 70.56 168 VAL A N 1
ATOM 1308 C CA . VAL A 1 168 ? 9.910 -24.879 30.619 1.00 70.56 168 VAL A CA 1
ATOM 1309 C C . VAL A 1 168 ? 8.891 -24.278 29.653 1.00 70.56 168 VAL A C 1
ATOM 1311 O O . VAL A 1 168 ? 7.869 -23.767 30.099 1.00 70.56 168 VAL A O 1
ATOM 1314 N N . ALA A 1 169 ? 9.132 -24.366 28.344 1.00 73.62 169 ALA A N 1
ATOM 1315 C CA . ALA A 1 169 ? 8.291 -23.786 27.303 1.00 73.62 169 ALA A CA 1
ATOM 1316 C C . ALA A 1 169 ? 6.878 -24.380 27.315 1.00 73.62 169 ALA A C 1
ATOM 1318 O O . ALA A 1 169 ? 5.915 -23.626 27.411 1.00 73.62 169 ALA A O 1
ATOM 1319 N N . GLU A 1 170 ? 6.748 -25.712 27.332 1.00 76.25 170 GLU A N 1
ATOM 1320 C CA . GLU A 1 170 ? 5.439 -26.385 27.378 1.00 76.25 170 GLU A CA 1
ATOM 1321 C C . GLU A 1 170 ? 4.661 -26.044 28.662 1.00 76.25 170 GLU A C 1
ATOM 1323 O O . GLU A 1 170 ? 3.447 -25.843 28.637 1.00 76.25 170 GLU A O 1
ATOM 1328 N N . MET A 1 171 ? 5.355 -25.929 29.799 1.00 84.81 171 MET A N 1
ATOM 1329 C CA . MET A 1 171 ? 4.737 -25.588 31.086 1.00 84.81 171 MET A CA 1
ATOM 1330 C C . MET A 1 171 ? 4.357 -24.107 31.176 1.00 84.81 171 MET A C 1
ATOM 1332 O O . MET A 1 171 ? 3.328 -23.769 31.761 1.00 84.81 171 MET A O 1
ATOM 1336 N N . LYS A 1 172 ? 5.168 -23.224 30.582 1.00 83.00 172 LYS A N 1
ATOM 1337 C CA . LYS A 1 172 ? 4.896 -21.789 30.478 1.00 83.00 172 LYS A CA 1
ATOM 1338 C C . LYS A 1 172 ? 3.717 -21.532 29.547 1.00 83.00 172 LYS A C 1
ATOM 1340 O O . LYS A 1 172 ? 2.841 -20.758 29.908 1.00 83.00 172 LYS A O 1
ATOM 1345 N N . GLU A 1 173 ? 3.650 -22.226 28.415 1.00 83.88 173 GLU A N 1
ATOM 1346 C CA . GLU A 1 173 ? 2.522 -22.158 27.485 1.00 83.88 173 GLU A CA 1
ATOM 1347 C C . GLU A 1 173 ? 1.231 -22.671 28.138 1.00 83.88 173 GLU A C 1
ATOM 1349 O O . GLU A 1 173 ? 0.192 -22.021 28.037 1.00 83.88 173 GLU A O 1
ATOM 1354 N N . ALA A 1 174 ? 1.297 -23.772 28.895 1.00 86.94 174 ALA A N 1
ATOM 1355 C CA . ALA A 1 174 ? 0.158 -24.276 29.659 1.00 86.94 174 ALA A CA 1
ATOM 1356 C C . ALA A 1 174 ? -0.303 -23.298 30.759 1.00 86.94 174 ALA A C 1
ATOM 1358 O O . ALA A 1 174 ? -1.507 -23.112 30.938 1.00 86.94 174 ALA A O 1
ATOM 1359 N N . LEU A 1 175 ? 0.626 -22.644 31.470 1.00 88.06 175 LEU A N 1
ATOM 1360 C CA . LEU A 1 175 ? 0.303 -21.591 32.441 1.00 88.06 175 LEU A CA 1
ATOM 1361 C C . LEU A 1 175 ? -0.280 -20.347 31.766 1.00 88.06 175 LEU A C 1
ATOM 1363 O O . LEU A 1 175 ? -1.243 -19.789 32.276 1.00 88.06 175 LEU A O 1
ATOM 1367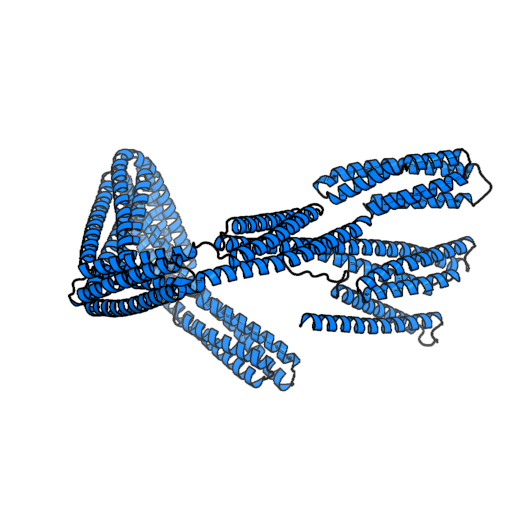 N N . ASP A 1 176 ? 0.255 -19.923 30.623 1.00 87.38 176 ASP A N 1
ATOM 1368 C CA . ASP A 1 176 ? -0.251 -18.770 29.874 1.00 87.38 176 ASP A CA 1
ATOM 1369 C C . ASP A 1 176 ? -1.655 -19.025 29.322 1.00 87.38 176 ASP A C 1
ATOM 1371 O O . ASP A 1 176 ? -2.539 -18.172 29.446 1.00 87.38 176 ASP A O 1
ATOM 1375 N N . ALA A 1 177 ? -1.893 -20.223 28.785 1.00 87.88 177 ALA A N 1
ATOM 1376 C CA . ALA A 1 177 ? -3.220 -20.669 28.387 1.00 87.88 177 ALA A CA 1
ATOM 1377 C C . ALA A 1 177 ? -4.181 -20.673 29.584 1.00 87.88 177 ALA A C 1
ATOM 1379 O O . ALA A 1 177 ? -5.287 -20.150 29.475 1.00 87.88 177 ALA A O 1
ATOM 1380 N N . ALA A 1 178 ? -3.741 -21.172 30.740 1.00 89.75 178 ALA A N 1
ATOM 1381 C CA . ALA A 1 178 ? -4.555 -21.224 31.946 1.00 89.75 178 ALA A CA 1
ATOM 1382 C C . ALA A 1 178 ? -4.840 -19.851 32.560 1.00 89.75 178 ALA A C 1
ATOM 1384 O O . ALA A 1 178 ? -5.959 -19.613 32.997 1.00 89.75 178 ALA A O 1
ATOM 1385 N N . ILE A 1 179 ? -3.874 -18.927 32.569 1.00 90.50 179 ILE A N 1
ATOM 1386 C CA . ILE A 1 179 ? -4.073 -17.538 33.011 1.00 90.50 179 ILE A CA 1
ATOM 1387 C C . ILE A 1 179 ? -5.106 -16.863 32.111 1.00 90.50 179 ILE A C 1
ATOM 1389 O O . ILE A 1 179 ? -6.011 -16.191 32.604 1.00 90.50 179 ILE A O 1
ATOM 1393 N N . LYS A 1 180 ? -4.996 -17.066 30.794 1.00 89.12 180 LYS A N 1
ATOM 1394 C CA . LYS A 1 180 ? -5.930 -16.508 29.816 1.00 89.12 180 LYS A CA 1
ATOM 1395 C C . LYS A 1 180 ? -7.331 -17.108 29.954 1.00 89.12 180 LYS A C 1
ATOM 1397 O O . LYS A 1 180 ? -8.310 -16.367 29.930 1.00 89.12 180 LYS A O 1
ATOM 1402 N N . GLU A 1 181 ? -7.430 -18.424 30.118 1.00 88.62 181 GLU A N 1
ATOM 1403 C CA . GLU A 1 181 ? -8.696 -19.131 30.331 1.00 88.62 181 GLU A CA 1
ATOM 1404 C C . GLU A 1 181 ? -9.339 -18.691 31.657 1.00 88.62 181 GLU A C 1
ATOM 1406 O O . GLU A 1 181 ? -10.494 -18.272 31.660 1.00 88.62 181 GLU A O 1
ATOM 1411 N N . GLN A 1 182 ? -8.569 -18.631 32.747 1.00 88.81 182 GLN A N 1
ATOM 1412 C CA . GLN A 1 182 ? -9.012 -18.137 34.053 1.00 88.81 182 GLN A CA 1
ATOM 1413 C C . GLN A 1 182 ? -9.520 -16.693 33.983 1.00 88.81 182 GLN A C 1
ATOM 1415 O O . GLN A 1 182 ? -10.583 -16.385 34.518 1.00 88.81 182 GLN A O 1
ATOM 1420 N N . GLN A 1 183 ? -8.791 -15.820 33.287 1.00 85.69 183 GLN A N 1
ATOM 1421 C CA . GLN A 1 183 ? -9.197 -14.434 33.083 1.00 85.69 183 GLN A CA 1
ATOM 1422 C C . GLN A 1 183 ? -10.486 -14.339 32.257 1.00 85.69 183 GLN A C 1
ATOM 1424 O O . GLN A 1 183 ? -11.366 -13.559 32.598 1.00 85.69 183 GLN A O 1
ATOM 1429 N N . SER A 1 184 ? -10.656 -15.179 31.231 1.00 82.00 184 SER A N 1
ATOM 1430 C CA . SER A 1 184 ? -11.899 -15.208 30.450 1.00 82.00 184 SER A CA 1
ATOM 1431 C C . SER A 1 184 ? -13.114 -15.664 31.270 1.00 82.00 184 SER A C 1
ATOM 1433 O O . SER A 1 184 ? -14.212 -15.136 31.088 1.00 82.00 184 SER A O 1
ATOM 1435 N N . LEU A 1 185 ? -12.928 -16.604 32.206 1.00 84.56 185 LEU A N 1
ATOM 1436 C CA . LEU A 1 185 ? -13.983 -17.067 33.113 1.00 84.56 185 LEU A CA 1
ATOM 1437 C C . LEU A 1 185 ? -14.359 -15.984 34.129 1.00 84.56 185 LEU A C 1
ATOM 1439 O O . LEU A 1 185 ? -15.545 -15.771 34.382 1.00 84.56 185 LEU A O 1
ATOM 1443 N N . GLU A 1 186 ? -13.364 -15.269 34.656 1.00 80.00 186 GLU A N 1
ATOM 1444 C CA . GLU A 1 186 ? -13.548 -14.111 35.536 1.00 80.00 186 GLU A CA 1
ATOM 1445 C C . GLU A 1 186 ? -14.290 -12.970 34.820 1.00 80.00 186 GLU A C 1
ATOM 1447 O O . GLU A 1 186 ? -15.271 -12.435 35.341 1.00 80.00 186 GLU A O 1
ATOM 1452 N N . ASP A 1 187 ? -13.884 -12.645 33.590 1.00 75.62 187 ASP A N 1
ATOM 1453 C CA . ASP A 1 187 ? -14.510 -11.610 32.763 1.00 75.62 187 ASP A CA 1
ATOM 1454 C C . ASP A 1 187 ? -15.959 -11.973 32.405 1.00 75.62 187 ASP A C 1
ATOM 1456 O O . ASP A 1 187 ? -16.845 -11.120 32.462 1.00 75.62 187 ASP A O 1
ATOM 1460 N N . THR A 1 188 ? -16.237 -13.247 32.109 1.00 73.56 188 THR A N 1
ATOM 1461 C CA . THR A 1 188 ? -17.599 -13.735 31.823 1.00 73.56 188 THR A CA 1
ATOM 1462 C C . THR A 1 188 ? -18.511 -13.619 33.050 1.00 73.56 188 THR A C 1
ATOM 1464 O O . THR A 1 188 ? -19.686 -13.269 32.923 1.00 73.56 188 THR A O 1
ATOM 1467 N N . LEU A 1 189 ? -17.979 -13.864 34.252 1.00 71.94 189 LEU A N 1
ATOM 1468 C CA . LEU A 1 189 ? -18.694 -13.662 35.516 1.00 71.94 189 LEU A CA 1
ATOM 1469 C C . LEU A 1 189 ? -18.916 -12.175 35.827 1.00 71.94 189 LEU A C 1
ATOM 1471 O O . LEU A 1 189 ? -19.996 -11.813 36.289 1.00 71.94 189 LEU A O 1
ATOM 1475 N N . LYS A 1 190 ? -17.931 -11.308 35.551 1.00 67.50 190 LYS A N 1
ATOM 1476 C CA . LYS A 1 190 ? -18.032 -9.843 35.715 1.00 67.50 190 LYS A CA 1
ATOM 1477 C C . LYS A 1 190 ? -19.036 -9.207 34.752 1.00 67.50 190 LYS A C 1
ATOM 1479 O O . LYS A 1 190 ? -19.812 -8.350 35.161 1.00 67.50 190 LYS A O 1
ATOM 1484 N N . GLN A 1 191 ? -19.089 -9.671 33.503 1.00 61.00 191 GLN A N 1
ATOM 1485 C CA . GLN A 1 191 ? -20.070 -9.231 32.499 1.00 61.00 191 GLN A CA 1
ATOM 1486 C C . GLN A 1 191 ? -21.524 -9.584 32.861 1.00 61.00 191 GLN A C 1
ATOM 1488 O O . GLN A 1 191 ? -22.454 -9.086 32.229 1.00 61.00 191 GLN A O 1
ATOM 1493 N N . ASN A 1 192 ? -21.741 -10.428 33.872 1.00 60.16 192 ASN A N 1
ATOM 1494 C CA . ASN A 1 192 ? -23.066 -10.847 34.322 1.00 60.16 192 ASN A CA 1
ATOM 1495 C C . ASN A 1 192 ? -23.637 -9.986 35.476 1.00 60.16 192 ASN A C 1
ATOM 1497 O O . ASN A 1 192 ? -24.732 -10.291 35.959 1.00 60.16 192 ASN A O 1
ATOM 1501 N N . ASP A 1 193 ? -22.959 -8.903 35.900 1.00 63.62 193 ASP A N 1
ATOM 1502 C CA . ASP A 1 193 ? -23.480 -7.924 36.878 1.00 63.62 193 ASP A CA 1
ATOM 1503 C C . ASP A 1 193 ? -24.559 -7.009 36.267 1.00 63.62 193 ASP A C 1
ATOM 1505 O O . ASP A 1 193 ? -24.375 -5.827 35.969 1.00 63.62 193 ASP A O 1
ATOM 1509 N N . THR A 1 194 ? -25.737 -7.589 36.063 1.00 62.97 194 THR A N 1
ATOM 1510 C CA . THR A 1 194 ? -26.895 -6.887 35.493 1.00 62.97 194 THR A CA 1
ATOM 1511 C C . THR A 1 194 ? -27.501 -5.842 36.429 1.00 62.97 194 THR A C 1
ATOM 1513 O O . THR A 1 194 ? -28.150 -4.914 35.949 1.00 62.97 194 THR A O 1
ATOM 1516 N N . ALA A 1 195 ? -27.289 -5.955 37.744 1.00 66.50 195 ALA A N 1
ATOM 1517 C CA . ALA A 1 195 ? -27.847 -5.031 38.728 1.00 66.50 195 ALA A CA 1
ATOM 1518 C C . ALA A 1 195 ? -27.072 -3.705 38.764 1.00 66.50 195 ALA A C 1
ATOM 1520 O O . ALA A 1 195 ? -27.693 -2.638 38.785 1.00 66.50 195 ALA A O 1
ATOM 1521 N N . GLY A 1 196 ? -25.735 -3.759 38.709 1.00 73.00 196 GLY A N 1
ATOM 1522 C CA . GLY A 1 196 ? -24.900 -2.567 38.548 1.00 73.00 196 GLY A CA 1
ATOM 1523 C C . GLY A 1 196 ? -25.189 -1.852 37.227 1.00 73.00 196 GLY A C 1
ATOM 1524 O O . GLY A 1 196 ? -25.433 -0.647 37.198 1.00 73.00 196 GLY A O 1
ATOM 1525 N N . MET A 1 197 ? -25.298 -2.621 36.143 1.00 76.12 197 MET A N 1
ATOM 1526 C CA . MET A 1 197 ? -25.528 -2.075 34.807 1.00 76.12 197 MET A CA 1
ATOM 1527 C C . MET A 1 197 ? -26.912 -1.433 34.631 1.00 76.12 197 MET A C 1
ATOM 1529 O O . MET A 1 197 ? -27.039 -0.409 33.962 1.00 76.12 197 MET A O 1
ATOM 1533 N N . GLU A 1 198 ? -27.957 -1.986 35.256 1.00 80.94 198 GLU A N 1
ATOM 1534 C CA . GLU A 1 198 ? -29.300 -1.388 35.244 1.00 80.94 198 GLU A CA 1
ATOM 1535 C C . GLU A 1 198 ? -29.306 -0.003 35.917 1.00 80.94 198 GLU A C 1
ATOM 1537 O O . GLU A 1 198 ? -29.913 0.940 35.400 1.00 80.94 198 GLU A O 1
ATOM 1542 N N . LYS A 1 199 ? -28.570 0.139 37.027 1.00 83.38 199 LYS A N 1
ATOM 1543 C CA . LYS A 1 199 ? -28.411 1.406 37.751 1.00 83.38 199 LYS A CA 1
ATOM 1544 C C . LYS A 1 199 ? -27.594 2.431 36.959 1.00 83.38 199 LYS A C 1
ATOM 1546 O O . LYS A 1 199 ? -27.954 3.612 36.943 1.00 83.38 199 LYS A O 1
ATOM 1551 N N . ASP A 1 200 ? -26.533 1.994 36.290 1.00 85.44 200 ASP A N 1
ATOM 1552 C CA . ASP A 1 200 ? -25.689 2.861 35.463 1.00 85.44 200 ASP A CA 1
ATOM 1553 C C . ASP A 1 200 ? -26.468 3.406 34.254 1.00 85.44 200 ASP A C 1
ATOM 1555 O O . ASP A 1 200 ? -26.437 4.611 33.992 1.00 85.44 200 ASP A O 1
ATOM 1559 N N . ILE A 1 201 ? -27.256 2.558 33.577 1.00 88.62 201 ILE A N 1
ATOM 1560 C CA . ILE A 1 201 ? -28.136 2.973 32.471 1.00 88.62 201 ILE A CA 1
ATOM 1561 C C . ILE A 1 201 ? -29.169 4.000 32.948 1.00 88.62 201 ILE A C 1
ATOM 1563 O O . ILE A 1 201 ? -29.411 4.997 32.266 1.00 88.62 201 ILE A O 1
ATOM 1567 N N . GLU A 1 202 ? -29.790 3.788 34.114 1.00 89.25 202 GLU A N 1
ATOM 1568 C CA . GLU A 1 202 ? -30.768 4.740 34.650 1.00 89.25 202 GLU A CA 1
ATOM 1569 C C . GLU A 1 202 ? -30.127 6.083 35.027 1.00 89.25 202 GLU A C 1
ATOM 1571 O O . GLU A 1 202 ? -30.720 7.138 34.789 1.00 89.25 202 GLU A O 1
ATOM 1576 N N . THR A 1 203 ? -28.912 6.054 35.575 1.00 92.62 203 THR A N 1
ATOM 1577 C CA . THR A 1 203 ? -28.156 7.264 35.925 1.00 92.62 203 THR A CA 1
ATOM 1578 C C . THR A 1 203 ? -27.809 8.062 34.669 1.00 92.62 203 THR A C 1
ATOM 1580 O O . THR A 1 203 ? -28.178 9.231 34.568 1.00 92.62 203 THR A O 1
ATOM 1583 N N . ALA A 1 204 ? -27.225 7.409 33.659 1.00 92.75 204 ALA A N 1
ATOM 1584 C CA . ALA A 1 204 ? -26.890 8.041 32.385 1.00 92.75 204 ALA A CA 1
ATOM 1585 C C . ALA A 1 204 ? -28.130 8.588 31.655 1.00 92.75 204 ALA A C 1
ATOM 1587 O O . ALA A 1 204 ? -28.074 9.645 31.026 1.00 92.75 204 ALA A O 1
ATOM 1588 N N . ARG A 1 205 ? -29.281 7.910 31.773 1.00 93.94 205 ARG A N 1
ATOM 1589 C CA . ARG A 1 205 ? -30.548 8.397 31.215 1.00 93.94 205 ARG A CA 1
ATOM 1590 C C . ARG A 1 205 ? -31.007 9.692 31.884 1.00 93.94 205 ARG A C 1
ATOM 1592 O O . ARG A 1 205 ? -31.363 10.632 31.180 1.00 93.94 205 ARG A O 1
ATOM 1599 N N . LYS A 1 206 ? -30.976 9.760 33.218 1.00 93.44 206 LYS A N 1
ATOM 1600 C CA . LYS A 1 206 ? -31.332 10.982 33.961 1.00 93.44 206 LYS A CA 1
ATOM 1601 C C . LYS A 1 206 ? -30.409 12.143 33.602 1.00 93.44 206 LYS A C 1
ATOM 1603 O O . LYS A 1 206 ? -30.875 13.269 33.451 1.00 93.44 206 LYS A O 1
ATOM 1608 N N . GLU A 1 207 ? -29.119 11.871 33.425 1.00 94.06 207 GLU A N 1
ATOM 1609 C CA . GLU A 1 207 ? -28.155 12.882 32.992 1.00 94.06 207 GLU A CA 1
ATOM 1610 C C . GLU A 1 207 ? -28.421 13.364 31.561 1.00 94.06 207 GLU A C 1
ATOM 1612 O O . GLU A 1 207 ? -28.417 14.571 31.333 1.00 94.06 207 GLU A O 1
ATOM 1617 N N . LEU A 1 208 ? -28.743 12.471 30.615 1.00 93.69 208 LEU A N 1
ATOM 1618 C CA . LEU A 1 208 ? -29.143 12.863 29.256 1.00 93.69 208 LEU A CA 1
ATOM 1619 C C . LEU A 1 208 ? -30.412 13.717 29.239 1.00 93.69 208 LEU A C 1
ATOM 1621 O O . LEU A 1 208 ? -30.461 14.725 28.534 1.00 93.69 208 LEU A O 1
ATOM 1625 N N . GLU A 1 209 ? -31.430 13.341 30.015 1.00 92.50 209 GLU A N 1
ATOM 1626 C CA . GLU A 1 209 ? -32.669 14.116 30.131 1.00 92.50 209 GLU A CA 1
ATOM 1627 C C . GLU A 1 209 ? -32.400 15.507 30.721 1.00 92.50 209 GLU A C 1
ATOM 1629 O O . GLU A 1 209 ? -32.905 16.504 30.202 1.00 92.50 209 GLU A O 1
ATOM 1634 N N . ALA A 1 210 ? -31.544 15.597 31.744 1.00 94.56 210 ALA A N 1
ATOM 1635 C CA . ALA A 1 210 ? -31.128 16.869 32.327 1.00 94.56 210 ALA A CA 1
ATOM 1636 C C . ALA A 1 210 ? -30.318 17.727 31.340 1.00 94.56 210 ALA A C 1
ATOM 1638 O O . ALA A 1 210 ? -30.571 18.927 31.227 1.00 94.56 210 ALA A O 1
ATOM 1639 N N . LEU A 1 211 ? -29.383 17.129 30.592 1.00 95.25 211 LEU A N 1
ATOM 1640 C CA . LEU A 1 211 ? -28.620 17.821 29.550 1.00 95.25 211 LEU A CA 1
ATOM 1641 C C . LEU A 1 211 ? -29.531 18.363 28.457 1.00 95.25 211 LEU A C 1
ATOM 1643 O O . LEU A 1 211 ? -29.358 19.499 28.025 1.00 95.25 211 LEU A O 1
ATOM 1647 N N . LYS A 1 212 ? -30.512 17.568 28.023 1.00 95.69 212 LYS A N 1
ATOM 1648 C CA . LYS A 1 212 ? -31.458 17.977 26.988 1.00 95.69 212 LYS A CA 1
ATOM 1649 C C . LYS A 1 212 ? -32.342 19.117 27.479 1.00 95.69 212 LYS A C 1
ATOM 1651 O O . LYS A 1 212 ? -32.511 20.098 26.763 1.00 95.69 212 LYS A O 1
ATOM 1656 N N . ALA A 1 213 ? -32.868 19.016 28.698 1.00 94.44 213 ALA A N 1
ATOM 1657 C CA . ALA A 1 213 ? -33.675 20.075 29.291 1.00 94.44 213 ALA A CA 1
ATOM 1658 C C . ALA A 1 213 ? -32.883 21.386 29.430 1.00 94.44 213 ALA A C 1
ATOM 1660 O O . ALA A 1 213 ? -33.401 22.452 29.097 1.00 94.44 213 ALA A O 1
ATOM 1661 N N . GLU A 1 214 ? -31.620 21.317 29.863 1.00 94.94 214 GLU A N 1
ATOM 1662 C CA . GLU A 1 214 ? -30.756 22.498 29.947 1.00 94.94 214 GLU A CA 1
ATOM 1663 C C . GLU A 1 214 ? -30.399 23.034 28.550 1.00 94.94 214 GLU A C 1
ATOM 1665 O O . GLU A 1 214 ? -30.382 24.245 28.362 1.00 94.94 214 GLU A O 1
ATOM 1670 N N . GLN A 1 215 ? -30.205 22.171 27.544 1.00 94.88 215 GLN A N 1
ATOM 1671 C CA . GLN A 1 215 ? -29.983 22.588 26.154 1.00 94.88 215 GLN A CA 1
ATOM 1672 C C . GLN A 1 215 ? -31.198 23.324 25.575 1.00 94.88 215 GLN A C 1
ATOM 1674 O O . GLN A 1 215 ? -31.046 24.383 24.965 1.00 94.88 215 GLN A O 1
ATOM 1679 N N . ASP A 1 216 ? -32.402 22.787 25.785 1.00 91.75 216 ASP A N 1
ATOM 1680 C CA . ASP A 1 216 ? -33.662 23.396 25.346 1.00 91.75 216 ASP A CA 1
ATOM 1681 C C . ASP A 1 216 ? -33.897 24.739 26.062 1.00 91.75 216 ASP A C 1
ATOM 1683 O O . ASP A 1 216 ? -34.360 25.713 25.465 1.00 91.75 216 ASP A O 1
ATOM 1687 N N . LYS A 1 217 ? -33.527 24.823 27.345 1.00 93.25 217 LYS A N 1
ATOM 1688 C CA . LYS A 1 217 ? -33.571 26.066 28.116 1.00 93.25 217 LYS A CA 1
ATOM 1689 C C . LYS A 1 217 ? -32.565 27.092 27.596 1.00 93.25 217 LYS A C 1
ATOM 1691 O O . LYS A 1 217 ? -32.950 28.241 27.395 1.00 93.25 217 LYS A O 1
ATOM 1696 N N . LEU A 1 218 ? -31.317 26.696 27.335 1.00 91.12 218 LEU A N 1
ATOM 1697 C CA . LEU A 1 218 ? -30.302 27.581 26.758 1.00 91.12 218 LEU A CA 1
ATOM 1698 C C . LEU A 1 218 ? -30.709 28.092 25.385 1.00 91.12 218 LEU A C 1
ATOM 1700 O O . LEU A 1 218 ? -30.464 29.253 25.091 1.00 91.12 218 LEU A O 1
ATOM 1704 N N . GLN A 1 219 ? -31.400 27.284 24.582 1.00 89.25 219 GLN A N 1
ATOM 1705 C CA . GLN A 1 219 ? -31.948 27.745 23.312 1.00 89.25 219 GLN A CA 1
ATOM 1706 C C . GLN A 1 219 ? -32.947 28.903 23.495 1.00 89.25 219 GLN A C 1
ATOM 1708 O O . GLN A 1 219 ? -32.955 29.848 22.703 1.00 89.25 219 GLN A O 1
ATOM 1713 N N . ASN A 1 220 ? -33.770 28.867 24.548 1.00 87.69 220 ASN A N 1
ATOM 1714 C CA . ASN A 1 220 ? -34.670 29.973 24.885 1.00 87.69 220 ASN A CA 1
ATOM 1715 C C . ASN A 1 220 ? -33.909 31.173 25.466 1.00 87.69 220 ASN A C 1
ATOM 1717 O O . ASN A 1 220 ? -34.177 32.300 25.067 1.00 87.69 220 ASN A O 1
ATOM 1721 N N . GLU A 1 221 ? -32.914 30.950 26.330 1.00 89.94 221 GLU A N 1
ATOM 1722 C CA . GLU A 1 221 ? -32.067 32.029 26.859 1.00 89.94 221 GLU A CA 1
ATOM 1723 C C . GLU A 1 221 ? -31.266 32.735 25.748 1.00 89.94 221 GLU A C 1
ATOM 1725 O O . GLU A 1 221 ? -31.138 33.957 25.777 1.00 89.94 221 GLU A O 1
ATOM 1730 N N . THR A 1 222 ? -30.781 32.004 24.736 1.00 87.00 222 THR A N 1
ATOM 1731 C CA . THR A 1 222 ? -30.140 32.577 23.542 1.00 87.00 222 THR A CA 1
ATOM 1732 C C . THR A 1 222 ? -31.116 33.479 22.794 1.00 87.00 222 THR A C 1
ATOM 1734 O O . THR A 1 222 ? -30.740 34.585 22.423 1.00 87.00 222 THR A O 1
ATOM 1737 N N . LYS A 1 223 ? -32.375 33.058 22.609 1.00 84.19 223 LYS A N 1
ATOM 1738 C CA . LYS A 1 223 ? -33.417 33.908 22.007 1.00 84.19 223 LYS A CA 1
ATOM 1739 C C . LYS A 1 223 ? -33.710 35.139 22.856 1.00 84.19 223 LYS A C 1
ATOM 1741 O O . LYS A 1 223 ? -33.830 36.235 22.321 1.00 84.19 223 LYS A O 1
ATOM 1746 N N . ASP A 1 224 ? -33.798 34.982 24.172 1.00 84.69 224 ASP A N 1
ATOM 1747 C CA . ASP A 1 224 ? -34.107 36.080 25.086 1.00 84.69 224 ASP A CA 1
ATOM 1748 C C . ASP A 1 224 ? -32.965 37.092 25.236 1.00 84.69 224 ASP A C 1
ATOM 1750 O O . ASP A 1 224 ? -33.218 38.267 25.504 1.00 84.69 224 ASP A O 1
ATOM 1754 N N . ALA A 1 225 ? -31.722 36.667 25.006 1.00 84.56 225 ALA A N 1
ATOM 1755 C CA . ALA A 1 225 ? -30.548 37.533 24.984 1.00 84.56 225 ALA A CA 1
ATOM 1756 C C . ALA A 1 225 ? -30.459 38.415 23.723 1.00 84.56 225 ALA A C 1
ATOM 1758 O O . ALA A 1 225 ? -29.709 39.389 23.727 1.00 84.56 225 ALA A O 1
ATOM 1759 N N . GLN A 1 226 ? -31.204 38.095 22.659 1.00 81.31 226 GLN A N 1
ATOM 1760 C CA . GLN A 1 226 ? -31.258 38.898 21.434 1.00 81.31 226 GLN A CA 1
ATOM 1761 C C . GLN A 1 226 ? -32.170 40.116 21.622 1.00 81.31 226 GLN A C 1
ATOM 1763 O O . GLN A 1 226 ? -33.274 40.005 22.168 1.00 81.31 226 GLN A O 1
ATOM 1768 N N . SER A 1 227 ? -31.765 41.263 21.085 1.00 81.19 227 SER A N 1
ATOM 1769 C CA . SER A 1 227 ? -32.663 42.390 20.819 1.00 81.19 227 SER A CA 1
ATOM 1770 C C . SER A 1 227 ? -33.785 41.979 19.858 1.00 81.19 227 SER A C 1
ATOM 1772 O O . SER A 1 227 ? -33.645 41.034 19.078 1.00 81.19 227 SER A O 1
ATOM 1774 N N . LYS A 1 228 ? -34.928 42.672 19.910 1.00 80.25 228 LYS A N 1
ATOM 1775 C CA . LYS A 1 228 ? -36.091 42.353 19.066 1.00 80.25 228 LYS A CA 1
ATOM 1776 C C . LYS A 1 228 ? -35.722 42.377 17.576 1.00 80.25 228 LYS A C 1
ATOM 1778 O O . LYS A 1 228 ? -36.113 41.486 16.834 1.00 80.25 228 LYS A O 1
ATOM 1783 N N . GLU A 1 229 ? -34.897 43.339 17.176 1.00 78.06 229 GLU A N 1
ATOM 1784 C CA . GLU A 1 229 ? -34.387 43.496 15.815 1.00 78.06 229 GLU A CA 1
ATOM 1785 C C . GLU A 1 229 ? -33.505 42.316 15.375 1.00 78.06 229 GLU A C 1
ATOM 1787 O O . GLU A 1 229 ? -33.581 41.894 14.223 1.00 78.06 229 GLU A O 1
ATOM 1792 N N . VAL A 1 230 ? -32.688 41.760 16.280 1.00 79.56 230 VAL A N 1
ATOM 1793 C CA . VAL A 1 230 ? -31.863 40.570 16.008 1.00 79.56 230 VAL A CA 1
ATOM 1794 C C . VAL A 1 230 ? -32.721 39.302 15.959 1.00 79.56 230 VAL A C 1
ATOM 1796 O O . VAL A 1 230 ? -32.461 38.444 15.121 1.00 79.56 230 VAL A O 1
ATOM 1799 N N . ARG A 1 231 ? -33.776 39.192 16.782 1.00 80.31 231 ARG A N 1
ATOM 1800 C CA . ARG A 1 231 ? -34.731 38.064 16.728 1.00 80.31 231 ARG A CA 1
ATOM 1801 C C . ARG A 1 231 ? -35.478 38.016 15.399 1.00 80.31 231 ARG A C 1
ATOM 1803 O O . ARG A 1 231 ? -35.464 36.982 14.738 1.00 80.31 231 ARG A O 1
ATOM 1810 N N . ASP A 1 232 ? -36.071 39.140 14.992 1.00 81.38 232 ASP A N 1
ATOM 1811 C CA . ASP A 1 232 ? -36.839 39.239 13.745 1.00 81.38 232 ASP A CA 1
ATOM 1812 C C . ASP A 1 232 ? -35.955 38.915 12.520 1.00 81.38 232 ASP A C 1
ATOM 1814 O O . ASP A 1 232 ? -36.394 38.268 11.565 1.00 81.38 232 ASP A O 1
ATOM 1818 N N . LEU A 1 233 ? -34.677 39.312 12.567 1.00 82.88 233 LEU A N 1
ATOM 1819 C CA . LEU A 1 233 ? -33.677 38.996 11.549 1.00 82.88 233 LEU A CA 1
ATOM 1820 C C . LEU A 1 233 ? -33.254 37.517 11.563 1.00 82.88 233 LEU A C 1
ATOM 1822 O O . LEU A 1 233 ? -33.174 36.897 10.502 1.00 82.88 233 LEU A O 1
ATOM 1826 N N . ALA A 1 234 ? -33.019 36.936 12.740 1.00 80.56 234 ALA A N 1
ATOM 1827 C CA . ALA A 1 234 ? -32.644 35.530 12.888 1.00 80.56 234 ALA A CA 1
ATOM 1828 C C . ALA A 1 234 ? -33.761 34.581 12.418 1.00 80.56 234 ALA A C 1
ATOM 1830 O O . ALA A 1 234 ? -33.472 33.574 11.765 1.00 80.56 234 ALA A O 1
ATOM 1831 N N . ASP A 1 235 ? -35.029 34.923 12.680 1.00 83.50 235 ASP A N 1
ATOM 1832 C CA . ASP A 1 235 ? -36.198 34.192 12.175 1.00 83.50 235 ASP A CA 1
ATOM 1833 C C . ASP A 1 235 ? -36.300 34.276 10.641 1.00 83.50 235 ASP A C 1
ATOM 1835 O O . ASP A 1 235 ? -36.602 33.278 9.978 1.00 83.50 235 ASP A O 1
ATOM 1839 N N . ALA A 1 236 ? -35.981 35.435 10.055 1.00 87.25 236 ALA A N 1
ATOM 1840 C CA . ALA A 1 236 ? -35.921 35.620 8.606 1.00 87.25 236 ALA A CA 1
ATOM 1841 C C . ALA A 1 236 ? -34.797 34.791 7.949 1.00 87.25 236 ALA A C 1
ATOM 1843 O O . ALA A 1 236 ? -35.037 34.119 6.941 1.00 87.25 236 ALA A O 1
ATOM 1844 N N . VAL A 1 237 ? -33.592 34.782 8.537 1.00 87.56 237 VAL A N 1
ATOM 1845 C CA . VAL A 1 237 ? -32.458 33.942 8.099 1.00 87.56 237 VAL A CA 1
ATOM 1846 C C . VAL A 1 237 ? -32.817 32.458 8.184 1.00 87.56 237 VAL A C 1
ATOM 1848 O O . VAL A 1 237 ? -32.587 31.711 7.230 1.00 87.56 237 VAL A O 1
ATOM 1851 N N . LYS A 1 238 ? -33.439 32.031 9.288 1.00 86.38 238 LYS A N 1
ATOM 1852 C CA . LYS A 1 238 ? -33.888 30.647 9.476 1.00 86.38 238 LYS A CA 1
ATOM 1853 C C . LYS A 1 238 ? -34.910 30.234 8.418 1.00 86.38 238 LYS A C 1
ATOM 1855 O O . LYS A 1 238 ? -34.765 29.183 7.797 1.00 86.38 238 LYS A O 1
ATOM 1860 N N . GLY A 1 239 ? -35.914 31.076 8.167 1.00 89.88 239 GLY A N 1
ATOM 1861 C CA . GLY A 1 239 ? -36.903 30.829 7.119 1.00 89.88 239 GLY A CA 1
ATOM 1862 C C . GLY A 1 239 ? -36.263 30.670 5.735 1.00 89.88 239 GLY A C 1
ATOM 1863 O O . GLY A 1 239 ? -36.672 29.801 4.966 1.00 89.88 239 GLY A O 1
ATOM 1864 N N . LEU A 1 240 ? -35.229 31.461 5.426 1.00 90.06 240 LEU A N 1
ATOM 1865 C CA . LEU A 1 240 ? -34.487 31.350 4.167 1.00 90.06 240 LEU A CA 1
ATOM 1866 C C . LEU A 1 240 ? -33.703 30.048 4.070 1.00 90.06 240 LEU A C 1
ATOM 1868 O O . LEU A 1 240 ? -33.748 29.395 3.031 1.00 90.06 240 LEU A O 1
ATOM 1872 N N . LYS A 1 241 ? -33.018 29.641 5.141 1.00 88.81 241 LYS A N 1
ATOM 1873 C CA . LYS A 1 241 ? -32.296 28.362 5.182 1.00 88.81 241 LYS A CA 1
ATOM 1874 C C . LYS A 1 241 ? -33.234 27.169 4.993 1.00 88.81 241 LYS A C 1
ATOM 1876 O O . LYS A 1 241 ? -32.906 26.259 4.234 1.00 88.81 241 LYS A O 1
ATOM 1881 N N . ASP A 1 242 ? -34.421 27.198 5.599 1.00 89.06 242 ASP A N 1
ATOM 1882 C CA . ASP A 1 242 ? -35.440 26.161 5.399 1.00 89.06 242 ASP A CA 1
ATOM 1883 C C . ASP A 1 242 ? -35.907 26.082 3.933 1.00 89.06 242 ASP A C 1
ATOM 1885 O O . ASP A 1 242 ? -36.114 24.984 3.407 1.00 89.06 242 ASP A O 1
ATOM 1889 N N . LEU A 1 243 ? -36.055 27.226 3.253 1.00 92.50 243 LEU A N 1
ATOM 1890 C CA . LEU A 1 243 ? -36.390 27.280 1.824 1.00 92.50 243 LEU A CA 1
ATOM 1891 C C . LEU A 1 243 ? -35.243 26.779 0.942 1.00 92.50 243 LEU A C 1
ATOM 1893 O O . LEU A 1 243 ? -35.488 25.971 0.050 1.00 92.50 243 LEU A O 1
ATOM 1897 N N . ILE A 1 244 ? -34.006 27.207 1.217 1.00 91.56 244 ILE A N 1
ATOM 1898 C CA . ILE A 1 244 ? -32.782 26.755 0.535 1.00 91.56 244 ILE A CA 1
ATOM 1899 C C . ILE A 1 244 ? -32.682 25.236 0.606 1.00 91.56 244 ILE A C 1
ATOM 1901 O O . ILE A 1 244 ? -32.605 24.579 -0.427 1.00 91.56 244 ILE A O 1
ATOM 1905 N N . LYS A 1 245 ? -32.786 24.667 1.811 1.00 90.88 245 LYS A N 1
ATOM 1906 C CA . LYS A 1 245 ? -32.697 23.222 2.021 1.00 90.88 245 LYS A CA 1
ATOM 1907 C C . LYS A 1 245 ? -33.766 22.464 1.237 1.00 90.88 245 LYS A C 1
ATOM 1909 O O . LYS A 1 245 ? -33.465 21.499 0.541 1.00 90.88 245 LYS A O 1
ATOM 1914 N N . LYS A 1 246 ? -35.025 22.899 1.324 1.00 91.38 246 LYS A N 1
ATOM 1915 C CA . LYS A 1 246 ? -36.124 22.265 0.580 1.00 91.38 246 LYS A CA 1
ATOM 1916 C C . LYS A 1 246 ? -35.938 22.387 -0.937 1.00 91.38 246 LYS A C 1
ATOM 1918 O O . LYS A 1 246 ? -36.295 21.463 -1.666 1.00 91.38 246 LYS A O 1
ATOM 1923 N N . GLN A 1 247 ? -35.367 23.494 -1.411 1.00 91.25 247 GLN A N 1
ATOM 1924 C CA . GLN A 1 247 ? -35.054 23.698 -2.822 1.00 91.25 247 GLN A CA 1
ATOM 1925 C C . GLN A 1 247 ? -33.909 22.790 -3.292 1.00 91.25 247 GLN A C 1
ATOM 1927 O O . GLN A 1 247 ? -34.014 22.171 -4.348 1.00 91.25 247 GLN A O 1
ATOM 1932 N N . GLU A 1 248 ? -32.852 22.636 -2.495 1.00 89.19 248 GLU A N 1
ATOM 1933 C CA . GLU A 1 248 ? -31.762 21.687 -2.752 1.00 89.19 248 GLU A CA 1
ATOM 1934 C C . GLU A 1 248 ? -32.262 20.239 -2.777 1.00 89.19 248 GLU A C 1
ATOM 1936 O O . GLU A 1 248 ? -31.905 19.481 -3.678 1.00 89.19 248 GLU A O 1
ATOM 1941 N N . GLU A 1 249 ? -33.139 19.855 -1.844 1.00 86.94 249 GLU A N 1
ATOM 1942 C CA . GLU A 1 249 ? -33.786 18.537 -1.836 1.00 86.94 249 GLU A CA 1
ATOM 1943 C C . GLU A 1 249 ? -34.613 18.302 -3.114 1.00 86.94 249 G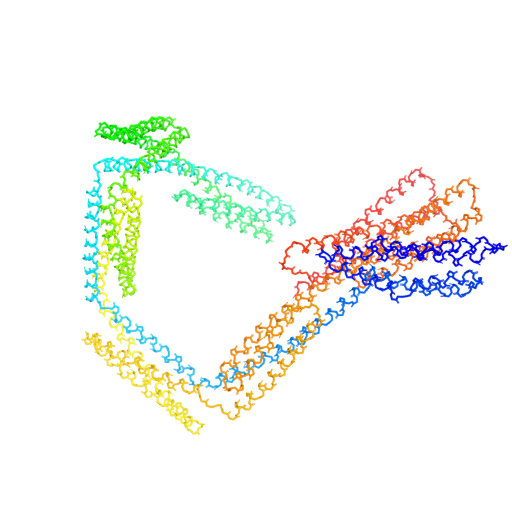LU A C 1
ATOM 1945 O O . GLU A 1 249 ? -34.597 17.199 -3.670 1.00 86.94 249 GLU A O 1
ATOM 1950 N N . ALA A 1 250 ? -35.305 19.330 -3.619 1.00 85.31 250 ALA A N 1
ATOM 1951 C CA . ALA A 1 250 ? -36.045 19.256 -4.879 1.00 85.31 250 ALA A CA 1
ATOM 1952 C C . ALA A 1 250 ? -35.112 19.103 -6.100 1.00 85.31 250 ALA A C 1
ATOM 1954 O O . ALA A 1 250 ? -35.369 18.257 -6.962 1.00 85.31 250 ALA A O 1
ATOM 1955 N N . ILE A 1 251 ? -34.000 19.847 -6.146 1.00 84.94 251 ILE A N 1
ATOM 1956 C CA . ILE A 1 251 ? -32.970 19.744 -7.199 1.00 84.94 251 ILE A CA 1
ATOM 1957 C C . ILE A 1 251 ? -32.269 18.374 -7.157 1.00 84.94 251 ILE A C 1
ATOM 1959 O O . ILE A 1 251 ? -31.993 17.768 -8.194 1.00 84.94 251 ILE A O 1
ATOM 1963 N N . ALA A 1 252 ? -31.984 17.847 -5.967 1.00 83.00 252 ALA A N 1
ATOM 1964 C CA . ALA A 1 252 ? -31.341 16.546 -5.806 1.00 83.00 252 ALA A CA 1
ATOM 1965 C C . ALA A 1 252 ? -32.234 15.407 -6.322 1.00 83.00 252 ALA A C 1
ATOM 1967 O O . ALA A 1 252 ? -31.762 14.527 -7.046 1.00 83.00 252 ALA A O 1
ATOM 1968 N N . LYS A 1 253 ? -33.538 15.454 -6.014 1.00 79.44 253 LYS A N 1
ATOM 1969 C CA . LYS A 1 253 ? -34.522 14.492 -6.533 1.00 79.44 253 LYS A CA 1
ATOM 1970 C C . LYS A 1 253 ? -34.637 14.549 -8.059 1.00 79.44 253 LYS A C 1
ATOM 1972 O O . LYS A 1 253 ? -34.683 13.498 -8.698 1.00 79.44 253 LYS A O 1
ATOM 1977 N N . SER A 1 254 ? -34.622 15.745 -8.655 1.00 72.69 254 SER A N 1
ATOM 1978 C CA . SER A 1 254 ? -34.676 15.893 -10.117 1.00 72.69 254 SER A CA 1
ATOM 1979 C C . SER A 1 254 ? -33.415 15.349 -10.802 1.00 72.69 254 SER A C 1
ATOM 1981 O O . SER A 1 254 ? -33.505 14.674 -11.831 1.00 72.69 254 SER A O 1
ATOM 1983 N N . LYS A 1 255 ? -32.240 15.553 -10.191 1.00 75.25 255 LYS A N 1
ATOM 1984 C CA . LYS A 1 255 ? -30.953 15.031 -10.669 1.00 75.25 255 LYS A CA 1
ATOM 1985 C C . LYS A 1 255 ? -30.881 13.500 -10.618 1.00 75.25 255 LYS A C 1
ATOM 1987 O O . LYS A 1 255 ? -30.534 12.887 -11.624 1.00 75.25 255 LYS A O 1
ATOM 1992 N N . ALA A 1 256 ? -31.256 12.887 -9.494 1.00 72.44 256 ALA A N 1
ATOM 1993 C CA . ALA A 1 256 ? -31.214 11.432 -9.323 1.00 72.44 256 ALA A CA 1
ATOM 1994 C C . ALA A 1 256 ? -32.102 10.690 -10.343 1.00 72.44 256 ALA A C 1
ATOM 1996 O O . ALA A 1 256 ? -31.683 9.682 -10.913 1.00 72.44 256 ALA A O 1
ATOM 1997 N N . SER A 1 257 ? -33.294 11.225 -10.635 1.00 70.75 257 SER A N 1
ATOM 1998 C CA . SER A 1 257 ? -34.207 10.666 -11.645 1.00 70.75 257 SER A CA 1
ATOM 1999 C C . SER A 1 257 ? -33.635 10.754 -13.074 1.00 70.75 257 SER A C 1
ATOM 2001 O O . SER A 1 257 ? -33.799 9.833 -13.876 1.00 70.75 257 SER A O 1
ATOM 2003 N N . ALA A 1 258 ? -32.915 11.832 -13.411 1.00 68.94 258 ALA A N 1
ATOM 2004 C CA . ALA A 1 258 ? -32.293 11.999 -14.729 1.00 68.94 258 ALA A CA 1
ATOM 2005 C C . ALA A 1 258 ? -31.041 11.122 -14.926 1.00 68.94 258 ALA A C 1
ATOM 2007 O O . ALA A 1 258 ? -30.864 10.535 -15.995 1.00 68.94 258 ALA A O 1
ATOM 2008 N N . GLU A 1 259 ? -30.188 11.011 -13.904 1.00 73.44 259 GLU A N 1
ATOM 2009 C CA . GLU A 1 259 ? -28.950 10.223 -13.966 1.00 73.44 259 GLU A CA 1
ATOM 2010 C C . GLU A 1 259 ? -29.230 8.714 -14.042 1.00 73.44 259 GLU A C 1
ATOM 2012 O O . GLU A 1 259 ? -28.603 8.025 -14.848 1.00 73.44 259 GLU A O 1
ATOM 2017 N N . GLY A 1 260 ? -30.222 8.205 -13.300 1.00 74.88 260 GLY A N 1
ATOM 2018 C CA . GLY A 1 260 ? -30.604 6.788 -13.356 1.00 74.88 260 GLY A CA 1
ATOM 2019 C C . GLY A 1 260 ? -31.110 6.343 -14.737 1.00 74.88 260 GLY A C 1
ATOM 2020 O O . GLY A 1 260 ? -30.734 5.277 -15.234 1.00 74.88 260 GLY A O 1
ATOM 2021 N N . ALA A 1 261 ? -31.904 7.181 -15.413 1.00 76.25 261 ALA A N 1
ATOM 2022 C CA . ALA A 1 261 ? -32.401 6.892 -16.761 1.00 76.25 261 ALA A CA 1
ATOM 2023 C C . ALA A 1 261 ? -31.267 6.852 -17.803 1.00 76.25 261 ALA A C 1
ATOM 2025 O O . ALA A 1 261 ? -31.215 5.952 -18.645 1.00 76.25 261 ALA A O 1
ATOM 2026 N N . GLN A 1 262 ? -30.321 7.791 -17.715 1.00 81.31 262 GLN A N 1
ATOM 2027 C CA . GLN A 1 262 ? -29.163 7.841 -18.607 1.00 81.31 262 GLN A CA 1
ATOM 2028 C C . GLN A 1 262 ? -28.233 6.635 -18.404 1.00 81.31 262 GLN A C 1
ATOM 2030 O O . GLN A 1 262 ? -27.819 6.009 -19.379 1.00 81.31 262 GLN A O 1
ATOM 2035 N N . GLN A 1 263 ? -27.958 6.254 -17.153 1.00 83.31 263 GLN A N 1
ATOM 2036 C CA . GLN A 1 263 ? -27.149 5.071 -16.835 1.00 83.31 263 GLN A CA 1
ATOM 2037 C C . GLN A 1 263 ? -27.777 3.778 -17.374 1.00 83.31 263 GLN A C 1
ATOM 2039 O O . GLN A 1 263 ? -27.072 2.940 -17.937 1.00 83.31 263 GLN A O 1
ATOM 2044 N N . THR A 1 264 ? -29.104 3.642 -17.265 1.00 87.31 264 THR A N 1
ATOM 2045 C CA . THR A 1 264 ? -29.847 2.499 -17.824 1.00 87.31 264 THR A CA 1
ATOM 2046 C C . THR A 1 264 ? -29.665 2.410 -19.340 1.00 87.31 264 THR A C 1
ATOM 2048 O O . THR A 1 264 ? -29.362 1.340 -19.870 1.00 87.31 264 THR A O 1
ATOM 2051 N N . LYS A 1 265 ? -29.774 3.543 -20.044 1.00 88.50 265 LYS A N 1
ATOM 2052 C CA . LYS A 1 265 ? -29.592 3.615 -21.498 1.00 88.50 265 LYS A CA 1
ATOM 2053 C C . LYS A 1 265 ? -28.172 3.236 -21.928 1.00 88.50 265 LYS A C 1
ATOM 2055 O O . LYS A 1 265 ? -27.999 2.418 -22.827 1.00 88.50 265 LYS A O 1
ATOM 2060 N N . GLU A 1 266 ? -27.156 3.774 -21.259 1.00 88.81 266 GLU A N 1
ATOM 2061 C CA . GLU A 1 266 ? -25.751 3.457 -21.549 1.00 88.81 266 GLU A CA 1
ATOM 2062 C C . GLU A 1 266 ? -25.406 1.987 -21.275 1.00 88.81 266 GLU A C 1
ATOM 2064 O O . GLU A 1 266 ? -24.580 1.394 -21.978 1.00 88.81 266 GLU A O 1
ATOM 2069 N N . ALA A 1 267 ? -26.026 1.386 -20.256 1.00 91.94 267 ALA A N 1
ATOM 2070 C CA . ALA A 1 267 ? -25.886 -0.035 -19.972 1.00 91.94 267 ALA A CA 1
ATOM 2071 C C . ALA A 1 267 ? -26.518 -0.890 -21.083 1.00 91.94 267 ALA A C 1
ATOM 2073 O O . ALA A 1 267 ? -25.872 -1.825 -21.557 1.00 91.94 267 ALA A O 1
ATOM 2074 N N . ILE A 1 268 ? -27.713 -0.532 -21.573 1.00 94.31 268 ILE A N 1
ATOM 2075 C CA . ILE A 1 268 ? -28.348 -1.199 -22.723 1.00 94.31 268 ILE A CA 1
ATOM 2076 C C . ILE A 1 268 ? -27.450 -1.110 -23.965 1.00 94.31 268 ILE A C 1
ATOM 2078 O O . ILE A 1 268 ? -27.153 -2.138 -24.570 1.00 94.31 268 ILE A O 1
ATOM 2082 N N . GLU A 1 269 ? -26.957 0.080 -24.318 1.00 93.94 269 GLU A N 1
ATOM 2083 C CA . GLU A 1 269 ? -26.080 0.280 -25.485 1.00 93.94 269 GLU A CA 1
ATOM 2084 C C . GLU A 1 269 ? -24.777 -0.536 -25.386 1.00 93.94 269 GLU A C 1
ATOM 2086 O O . GLU A 1 269 ? -24.301 -1.102 -26.377 1.00 93.94 269 GLU A O 1
ATOM 2091 N N . ALA A 1 270 ? -24.202 -0.642 -24.183 1.00 95.31 270 ALA A N 1
ATOM 2092 C CA . ALA A 1 270 ? -23.028 -1.476 -23.945 1.00 95.31 270 ALA A CA 1
ATOM 2093 C C . ALA A 1 270 ? -23.331 -2.963 -24.187 1.00 95.31 270 ALA A C 1
ATOM 2095 O O . ALA A 1 270 ? -22.553 -3.636 -24.867 1.00 95.31 270 ALA A O 1
ATOM 2096 N N . ILE A 1 271 ? -24.465 -3.458 -23.682 1.00 96.75 271 ILE A N 1
ATOM 2097 C CA . ILE A 1 271 ? -24.901 -4.845 -23.883 1.00 96.75 271 ILE A CA 1
ATOM 2098 C C . ILE A 1 271 ? -25.158 -5.121 -25.366 1.00 96.75 271 ILE A C 1
ATOM 2100 O O . ILE A 1 271 ? -24.702 -6.140 -25.874 1.00 96.75 271 ILE A O 1
ATOM 2104 N N . GLU A 1 272 ? -25.789 -4.202 -26.099 1.00 96.38 272 GLU A N 1
ATOM 2105 C CA . GLU A 1 272 ? -26.025 -4.362 -27.541 1.00 96.38 272 GLU A CA 1
ATOM 2106 C C . GLU A 1 272 ? -24.730 -4.489 -28.347 1.00 96.38 272 GLU A C 1
ATOM 2108 O O . GLU A 1 272 ? -24.651 -5.268 -29.301 1.00 96.38 272 GLU A O 1
ATOM 2113 N N . LYS A 1 273 ? -23.688 -3.747 -27.964 1.00 96.38 273 LYS A N 1
ATOM 2114 C CA . LYS A 1 273 ? -22.372 -3.863 -28.597 1.00 96.38 273 LYS A CA 1
ATOM 2115 C C . LYS A 1 273 ? -21.731 -5.228 -28.331 1.00 96.38 273 LYS A C 1
ATOM 2117 O O . LYS A 1 273 ? -21.149 -5.808 -29.244 1.00 96.38 273 LYS A O 1
ATOM 2122 N N . ILE A 1 274 ? -21.857 -5.733 -27.105 1.00 97.75 274 ILE A N 1
ATOM 2123 C CA . ILE A 1 274 ? -21.349 -7.050 -26.694 1.00 97.75 274 ILE A CA 1
ATOM 2124 C C . ILE A 1 274 ? -22.110 -8.174 -27.412 1.00 97.75 274 ILE A C 1
ATOM 2126 O O . ILE A 1 274 ? -21.493 -9.132 -27.874 1.00 97.75 274 ILE A O 1
ATOM 2130 N N . GLN A 1 275 ? -23.432 -8.042 -27.561 1.00 96.44 275 GLN A N 1
ATOM 2131 C CA . GLN A 1 275 ? -24.271 -8.983 -28.311 1.00 96.44 275 GLN A CA 1
ATOM 2132 C C . GLN A 1 275 ? -23.839 -9.084 -29.774 1.00 96.44 275 GLN A C 1
ATOM 2134 O O . GLN A 1 275 ? -23.600 -10.186 -30.260 1.00 96.44 275 GLN A O 1
ATOM 2139 N N . LYS A 1 276 ? -23.654 -7.944 -30.455 1.00 96.50 276 LYS A N 1
ATOM 2140 C CA . LYS A 1 276 ? -23.186 -7.919 -31.852 1.00 96.50 276 LYS A CA 1
ATOM 2141 C C . LYS A 1 276 ? -21.830 -8.605 -32.027 1.00 96.50 276 LYS A C 1
ATOM 2143 O O . LYS A 1 276 ? -21.628 -9.331 -32.997 1.00 96.50 276 LYS A O 1
ATOM 2148 N N . GLU A 1 277 ? -20.904 -8.390 -31.093 1.00 97.12 277 GLU A N 1
ATOM 2149 C CA . GLU A 1 277 ? -19.609 -9.078 -31.110 1.00 97.12 277 GLU A CA 1
ATOM 2150 C C . GLU A 1 277 ? -19.776 -10.583 -30.841 1.00 97.12 277 GLU A C 1
ATOM 2152 O O . GLU A 1 277 ? -19.149 -11.396 -31.517 1.00 97.12 277 GLU A O 1
ATOM 2157 N N . GLN A 1 278 ? -20.669 -10.972 -29.923 1.00 97.31 278 GLN A N 1
ATOM 2158 C CA . GLN A 1 278 ? -20.938 -12.379 -29.613 1.00 97.31 278 GLN A CA 1
ATOM 2159 C C . GLN A 1 278 ? -21.507 -13.134 -30.821 1.00 97.31 278 GLN A C 1
ATOM 2161 O O . GLN A 1 278 ? -21.086 -14.257 -31.094 1.00 97.31 278 GLN A O 1
ATOM 2166 N N . GLU A 1 279 ? -22.419 -12.518 -31.574 1.00 95.88 279 GLU A N 1
ATOM 2167 C CA . GLU A 1 279 ? -22.967 -13.069 -32.821 1.00 95.88 279 GLU A CA 1
ATOM 2168 C C . GLU A 1 279 ? -21.884 -13.227 -33.900 1.00 95.88 279 GLU A C 1
ATOM 2170 O O . GLU A 1 279 ? -21.819 -14.247 -34.593 1.00 95.88 279 GLU A O 1
ATOM 2175 N N . ALA A 1 280 ? -20.992 -12.237 -34.027 1.00 96.38 280 ALA A N 1
ATOM 2176 C CA . ALA A 1 280 ? -19.872 -12.302 -34.960 1.00 96.38 280 ALA A CA 1
ATOM 2177 C C . ALA A 1 280 ? -18.892 -13.428 -34.596 1.00 96.38 280 ALA A C 1
ATOM 2179 O O . ALA A 1 280 ? -18.412 -14.137 -35.485 1.00 96.38 280 ALA A O 1
ATOM 2180 N N . ILE A 1 281 ? -18.623 -13.623 -33.301 1.00 96.31 281 ILE A N 1
ATOM 2181 C CA . ILE A 1 281 ? -17.789 -14.719 -32.804 1.00 96.31 281 ILE A CA 1
ATOM 2182 C C . ILE A 1 281 ? -18.442 -16.066 -33.114 1.00 96.31 281 ILE A C 1
ATOM 2184 O O . ILE A 1 281 ? -17.805 -16.881 -33.773 1.00 96.31 281 ILE A O 1
ATOM 2188 N N . GLN A 1 282 ? -19.725 -16.255 -32.792 1.00 94.75 282 GLN A N 1
ATOM 2189 C CA . GLN A 1 282 ? -20.456 -17.489 -33.112 1.00 94.75 282 GLN A CA 1
ATOM 2190 C C . GLN A 1 282 ? -20.390 -17.858 -34.596 1.00 94.75 282 GLN A C 1
ATOM 2192 O O . GLN A 1 282 ? -20.212 -19.025 -34.956 1.00 94.75 282 GLN A O 1
ATOM 2197 N N . LYS A 1 283 ? -20.538 -16.866 -35.482 1.00 94.75 283 LYS A N 1
ATOM 2198 C CA . LYS A 1 283 ? -20.429 -17.082 -36.927 1.00 94.75 283 LYS A CA 1
ATOM 2199 C C . LYS A 1 283 ? -19.021 -17.541 -37.314 1.00 94.75 283 LYS A C 1
ATOM 2201 O O . LYS A 1 283 ? -18.886 -18.523 -38.041 1.00 94.75 283 LYS A O 1
ATOM 2206 N N . ARG A 1 284 ? -17.984 -16.885 -36.786 1.00 94.75 284 ARG A N 1
ATOM 2207 C CA . ARG A 1 284 ? -16.583 -17.254 -37.038 1.00 94.75 284 ARG A CA 1
ATOM 2208 C C . ARG A 1 284 ? -16.241 -18.633 -36.474 1.00 94.75 284 ARG A C 1
ATOM 2210 O O . ARG A 1 284 ? -15.522 -19.371 -37.138 1.00 94.75 284 ARG A O 1
ATOM 2217 N N . THR A 1 285 ? -16.771 -19.003 -35.307 1.00 93.06 285 THR A N 1
ATOM 2218 C CA . THR A 1 285 ? -16.605 -20.339 -34.712 1.00 93.06 285 THR A CA 1
ATOM 2219 C C . THR A 1 285 ? -17.233 -21.411 -35.598 1.00 93.06 285 THR A C 1
ATOM 2221 O O . THR A 1 285 ? -16.620 -22.448 -35.835 1.00 93.06 285 THR A O 1
ATOM 2224 N N . LYS A 1 286 ? -18.429 -21.163 -36.149 1.00 92.25 286 LYS A N 1
ATOM 2225 C CA . LYS A 1 286 ? -19.085 -22.069 -37.111 1.00 92.25 286 LYS A CA 1
ATOM 2226 C C . LYS A 1 286 ? -18.279 -22.247 -38.396 1.00 92.25 286 LYS A C 1
ATOM 2228 O O . LYS A 1 286 ? -18.098 -23.376 -38.839 1.00 92.25 286 LYS A O 1
ATOM 2233 N N . GLU A 1 287 ? -17.775 -21.156 -38.965 1.00 90.25 287 GLU A N 1
ATOM 2234 C CA . GLU A 1 287 ? -16.948 -21.190 -40.179 1.00 90.25 287 GLU A CA 1
ATOM 2235 C C . GLU A 1 287 ? -15.612 -21.910 -39.938 1.00 90.25 287 GLU A C 1
ATOM 2237 O O . GLU A 1 287 ? -15.233 -22.783 -40.712 1.00 90.25 287 GLU A O 1
ATOM 2242 N N . ALA A 1 288 ? -14.920 -21.606 -38.835 1.00 87.69 288 ALA A N 1
ATOM 2243 C CA . ALA A 1 288 ? -13.647 -22.242 -38.496 1.00 87.69 288 ALA A CA 1
ATOM 2244 C C . ALA A 1 288 ? -13.792 -23.744 -38.209 1.00 87.69 288 ALA A C 1
ATOM 2246 O O . ALA A 1 288 ? -12.923 -24.518 -38.606 1.00 87.69 288 ALA A O 1
ATOM 2247 N N . ALA A 1 289 ? -14.897 -24.154 -37.576 1.00 85.81 289 ALA A N 1
ATOM 2248 C CA . ALA A 1 289 ? -15.212 -25.558 -37.328 1.00 85.81 289 ALA A CA 1
ATOM 2249 C C . ALA A 1 289 ? -15.497 -26.341 -38.621 1.00 85.81 289 ALA A C 1
ATOM 2251 O O . ALA A 1 289 ? -15.158 -27.515 -38.709 1.00 85.81 289 ALA A O 1
ATOM 2252 N N . ALA A 1 290 ? -16.108 -25.702 -39.625 1.00 85.62 290 ALA A N 1
ATOM 2253 C CA . ALA A 1 290 ? -16.383 -26.328 -40.918 1.00 85.62 290 ALA A CA 1
ATOM 2254 C C . ALA A 1 290 ? -15.122 -26.496 -41.787 1.00 85.62 290 ALA A C 1
ATOM 2256 O O . ALA A 1 290 ? -15.076 -27.382 -42.637 1.00 85.62 290 ALA A O 1
ATOM 2257 N N . GLU A 1 291 ? -14.112 -25.648 -41.582 1.00 83.81 291 GLU A N 1
ATOM 2258 C CA . GLU A 1 291 ? -12.855 -25.639 -42.342 1.00 83.81 291 GLU A CA 1
ATOM 2259 C C . GLU A 1 291 ? -11.690 -26.371 -41.648 1.00 83.81 291 GLU A C 1
ATOM 2261 O O . GLU A 1 291 ? -10.588 -26.386 -42.193 1.00 83.81 291 GLU A O 1
ATOM 2266 N N . ASP A 1 292 ? -11.904 -26.928 -40.450 1.00 76.81 292 ASP A N 1
ATOM 2267 C CA . ASP A 1 292 ? -10.872 -27.570 -39.612 1.00 76.81 292 ASP A CA 1
ATOM 2268 C C . ASP A 1 292 ? -9.620 -26.683 -39.400 1.00 76.81 292 ASP A C 1
ATOM 2270 O O . ASP A 1 292 ? -8.465 -27.100 -39.495 1.00 76.81 292 ASP A O 1
ATOM 2274 N N . SER A 1 293 ? -9.844 -25.381 -39.178 1.00 76.00 293 SER A N 1
ATOM 2275 C CA . SER A 1 293 ? -8.778 -24.373 -39.156 1.00 76.00 293 SER A CA 1
ATOM 2276 C C . SER A 1 293 ? -8.355 -23.989 -37.733 1.00 76.00 293 SER A C 1
ATOM 2278 O O . SER A 1 293 ? -8.827 -22.993 -37.176 1.00 76.00 293 SER A O 1
ATOM 2280 N N . SER A 1 294 ? -7.385 -24.716 -37.165 1.00 71.62 294 SER A N 1
ATOM 2281 C CA . SER A 1 294 ? -6.818 -24.431 -35.827 1.00 71.62 294 SER A CA 1
ATOM 2282 C C . SER A 1 294 ? -6.261 -22.993 -35.703 1.00 71.62 294 SER A C 1
ATOM 2284 O O . SER A 1 294 ? -6.479 -22.295 -34.709 1.00 71.62 294 SER A O 1
ATOM 2286 N N . GLN A 1 295 ? -5.664 -22.441 -36.770 1.00 73.19 295 GLN A N 1
ATOM 2287 C CA . GLN A 1 295 ? -5.173 -21.054 -36.769 1.00 73.19 295 GLN A CA 1
ATOM 2288 C C . GLN A 1 295 ? -6.303 -20.012 -36.617 1.00 73.19 295 GLN A C 1
ATOM 2290 O O . GLN A 1 295 ? -6.105 -18.966 -35.989 1.00 73.19 295 GLN A O 1
ATOM 2295 N N . LYS A 1 296 ? -7.496 -20.273 -37.175 1.00 82.19 296 LYS A N 1
ATOM 2296 C CA . LYS A 1 296 ? -8.661 -19.393 -36.998 1.00 82.19 296 LYS A CA 1
ATOM 2297 C C . LYS A 1 296 ? -9.202 -19.489 -35.570 1.00 82.19 296 LYS A C 1
ATOM 2299 O O . LYS A 1 296 ? -9.533 -18.441 -35.009 1.00 82.19 296 LYS A O 1
ATOM 2304 N N . MET A 1 297 ? -9.194 -20.677 -34.961 1.00 84.94 297 MET A N 1
ATOM 2305 C CA . MET A 1 297 ? -9.695 -20.928 -33.600 1.00 84.94 297 MET A CA 1
ATOM 2306 C C . MET A 1 297 ? -8.993 -20.065 -32.545 1.00 84.94 297 MET A C 1
ATOM 2308 O O . MET A 1 297 ? -9.664 -19.347 -31.805 1.00 84.94 297 MET A O 1
ATOM 2312 N N . GLY A 1 298 ? -7.659 -19.979 -32.567 1.00 87.69 298 GLY A N 1
ATOM 2313 C CA . GLY A 1 298 ? -6.921 -19.120 -31.626 1.00 87.69 298 GLY A CA 1
ATOM 2314 C C . GLY A 1 298 ? -7.227 -17.616 -31.766 1.00 87.69 298 GLY A C 1
ATOM 2315 O O . GLY A 1 298 ? -7.157 -16.854 -30.800 1.00 87.69 298 GLY A O 1
ATOM 2316 N N . SER A 1 299 ? -7.605 -17.149 -32.962 1.00 91.19 299 SER A N 1
ATOM 2317 C CA . SER A 1 299 ? -8.034 -15.753 -33.164 1.00 91.19 299 SER A CA 1
ATOM 2318 C C . SER A 1 299 ? -9.448 -15.483 -32.642 1.00 91.19 299 SER A C 1
ATOM 2320 O O . SER A 1 299 ? -9.759 -14.357 -32.250 1.00 91.19 299 SER A O 1
ATOM 2322 N N . ILE A 1 300 ? -10.298 -16.511 -32.653 1.00 94.81 300 ILE A N 1
ATOM 2323 C CA . ILE A 1 300 ? -11.680 -16.455 -32.183 1.00 94.81 300 ILE A CA 1
ATOM 2324 C C . ILE A 1 300 ? -11.706 -16.540 -30.656 1.00 94.81 300 ILE A C 1
ATOM 2326 O O . ILE A 1 300 ? -12.376 -15.724 -30.032 1.00 94.81 300 ILE A O 1
ATOM 2330 N N . GLN A 1 301 ? -10.872 -17.397 -30.053 1.00 95.62 301 GLN A N 1
ATOM 2331 C CA . GLN A 1 301 ? -10.653 -17.451 -28.603 1.00 95.62 301 GLN A CA 1
ATOM 2332 C C . GLN A 1 301 ? -10.333 -16.063 -28.034 1.00 95.62 301 GLN A C 1
ATOM 2334 O O . GLN A 1 301 ? -10.996 -15.592 -27.114 1.00 95.62 301 GLN A O 1
ATOM 2339 N N . LYS A 1 302 ? -9.360 -15.352 -28.620 1.00 94.88 302 LYS A N 1
ATOM 2340 C CA . LYS A 1 302 ? -8.982 -14.002 -28.160 1.00 94.88 302 LYS A CA 1
ATOM 2341 C C . LYS A 1 302 ? -10.126 -12.993 -28.274 1.00 94.88 302 LYS A C 1
ATOM 2343 O O . LYS A 1 302 ? -10.247 -12.104 -27.429 1.00 94.88 302 LYS A O 1
ATOM 2348 N N . ALA A 1 303 ? -10.952 -13.105 -29.316 1.00 95.81 303 ALA A N 1
ATOM 2349 C CA . ALA A 1 303 ? -12.146 -12.275 -29.461 1.00 95.81 303 ALA A CA 1
ATOM 2350 C C . ALA A 1 303 ? -13.186 -12.612 -28.375 1.00 95.81 303 ALA A C 1
ATOM 2352 O O . ALA A 1 303 ? -13.719 -11.697 -27.748 1.00 95.81 303 ALA A O 1
ATOM 2353 N N . GLN A 1 304 ? -13.382 -13.899 -28.076 1.00 96.44 304 GLN A N 1
ATOM 2354 C CA . GLN A 1 304 ? -14.276 -14.397 -27.027 1.00 96.44 304 GLN A CA 1
ATOM 2355 C C . GLN A 1 304 ? -13.840 -13.949 -25.621 1.00 96.44 304 GLN A C 1
ATOM 2357 O O . GLN A 1 304 ? -14.655 -13.434 -24.855 1.00 96.44 304 GLN A O 1
ATOM 2362 N N . GLU A 1 305 ? -12.546 -14.017 -25.295 1.00 96.31 305 GLU A N 1
ATOM 2363 C CA . GLU A 1 305 ? -11.996 -13.489 -24.035 1.00 96.31 305 GLU A CA 1
ATOM 2364 C C . GLU A 1 305 ? -12.175 -11.973 -23.907 1.00 96.31 305 GLU A C 1
ATOM 2366 O O . GLU A 1 305 ? -12.483 -11.448 -22.831 1.00 96.31 305 GLU A O 1
ATOM 2371 N N . LYS A 1 306 ? -11.971 -11.239 -25.008 1.00 97.19 306 LYS A N 1
ATOM 2372 C CA . LYS A 1 306 ? -12.204 -9.795 -25.029 1.00 97.19 306 LYS A CA 1
ATOM 2373 C C . LYS A 1 306 ? -13.682 -9.488 -24.778 1.00 97.19 306 LYS A C 1
ATOM 2375 O O . LYS A 1 306 ? -13.972 -8.603 -23.973 1.00 97.19 306 LYS A O 1
ATOM 2380 N N . ASN A 1 307 ? -14.595 -10.218 -25.415 1.00 96.88 307 ASN A N 1
ATOM 2381 C CA . ASN A 1 307 ? -16.032 -10.021 -25.238 1.00 96.88 307 ASN A CA 1
ATOM 2382 C C . ASN A 1 307 ? -16.491 -10.354 -23.804 1.00 96.88 307 ASN A C 1
ATOM 2384 O O . ASN A 1 307 ? -17.298 -9.625 -23.223 1.00 96.88 307 ASN A O 1
ATOM 2388 N N . SER A 1 308 ? -15.888 -11.370 -23.173 1.00 97.44 308 SER A N 1
ATOM 2389 C CA . SER A 1 308 ? -16.086 -11.676 -21.745 1.00 97.44 308 SER A CA 1
ATOM 2390 C C . SER A 1 308 ? -15.670 -10.511 -20.835 1.00 97.44 308 SER A C 1
ATOM 2392 O O . SER A 1 308 ? -16.411 -10.107 -19.934 1.00 97.44 308 SER A O 1
ATOM 2394 N N . LYS A 1 309 ? -14.508 -9.894 -21.095 1.00 96.69 309 LYS A N 1
ATOM 2395 C CA . LYS A 1 309 ? -14.045 -8.711 -20.342 1.00 96.69 309 LYS A CA 1
ATOM 2396 C C . LYS A 1 309 ? -14.972 -7.512 -20.525 1.00 96.69 309 LYS A C 1
ATOM 2398 O O . LYS A 1 309 ? -15.245 -6.802 -19.556 1.00 96.69 309 LYS A O 1
ATOM 2403 N N . ASP A 1 310 ? -15.455 -7.282 -21.743 1.00 96.00 310 ASP A N 1
ATOM 2404 C CA . ASP A 1 310 ? -16.410 -6.207 -22.022 1.00 96.00 310 ASP A CA 1
ATOM 2405 C C . ASP A 1 310 ? -17.764 -6.473 -21.319 1.00 96.00 310 ASP A C 1
ATOM 2407 O O . ASP A 1 310 ? -18.346 -5.546 -20.753 1.00 96.00 310 ASP A O 1
ATOM 2411 N N . THR A 1 311 ? -18.185 -7.738 -21.196 1.00 96.75 311 THR A N 1
ATOM 2412 C CA . THR A 1 311 ? -19.355 -8.166 -20.395 1.00 96.75 311 THR A CA 1
ATOM 2413 C C . THR A 1 311 ? -19.182 -7.897 -18.902 1.00 96.75 311 THR A C 1
ATOM 2415 O O . THR A 1 311 ? -20.080 -7.345 -18.266 1.00 96.75 311 THR A O 1
ATOM 2418 N N . ALA A 1 312 ? -18.010 -8.192 -18.334 1.00 95.81 312 ALA A N 1
ATOM 2419 C CA . ALA A 1 312 ? -17.713 -7.872 -16.935 1.00 95.81 312 ALA A CA 1
ATOM 2420 C C . ALA A 1 312 ? -17.793 -6.358 -16.661 1.00 95.81 312 ALA A C 1
ATOM 2422 O O . ALA A 1 312 ? -18.343 -5.924 -15.649 1.00 95.81 312 ALA A O 1
ATOM 2423 N N . ARG A 1 313 ? -17.289 -5.539 -17.595 1.00 95.12 313 ARG A N 1
ATOM 2424 C CA . ARG A 1 313 ? -17.382 -4.073 -17.510 1.00 95.12 313 ARG A CA 1
ATOM 2425 C C . ARG A 1 313 ? -18.827 -3.586 -17.570 1.00 95.12 313 ARG A C 1
ATOM 2427 O O . ARG A 1 313 ? -19.170 -2.657 -16.845 1.00 95.12 313 ARG A O 1
ATOM 2434 N N . ALA A 1 314 ? -19.667 -4.196 -18.406 1.00 94.00 314 ALA A N 1
ATOM 2435 C CA . ALA A 1 314 ? -21.099 -3.905 -18.416 1.00 94.00 314 ALA A CA 1
ATOM 2436 C C . ALA A 1 314 ? -21.757 -4.267 -17.070 1.00 94.00 314 ALA A C 1
ATOM 2438 O O . ALA A 1 314 ? -22.559 -3.488 -16.564 1.00 94.00 314 ALA A O 1
ATOM 2439 N N . GLY A 1 315 ? -21.357 -5.378 -16.440 1.00 92.81 315 GLY A N 1
ATOM 2440 C CA . GLY A 1 315 ? -21.833 -5.770 -15.106 1.00 92.81 315 GLY A CA 1
ATOM 2441 C C . GLY A 1 315 ? -21.502 -4.750 -14.010 1.00 92.81 315 GLY A C 1
ATOM 2442 O O . GLY A 1 315 ? -22.365 -4.410 -13.201 1.00 92.81 315 GLY A O 1
ATOM 2443 N N . GLU A 1 316 ? -20.287 -4.192 -14.011 1.00 91.31 316 GLU A N 1
ATOM 2444 C CA . GLU A 1 316 ? -19.914 -3.119 -13.073 1.00 91.31 316 GLU A CA 1
ATOM 2445 C C . GLU A 1 316 ? -20.691 -1.819 -13.331 1.00 91.31 316 GLU A C 1
ATOM 2447 O O . GLU A 1 316 ? -21.071 -1.142 -12.377 1.00 91.31 316 GLU A O 1
ATOM 2452 N N . LYS A 1 317 ? -21.003 -1.489 -14.594 1.00 88.50 317 LYS A N 1
ATOM 2453 C CA . LYS A 1 317 ? -21.885 -0.349 -14.903 1.00 88.50 317 LYS A CA 1
ATOM 2454 C C . LYS A 1 317 ? -23.283 -0.536 -14.311 1.00 88.50 317 LYS A C 1
ATOM 2456 O O . LYS A 1 317 ? -23.798 0.393 -13.702 1.00 88.50 317 LYS A O 1
ATOM 2461 N N . VAL A 1 318 ? -23.861 -1.734 -14.432 1.00 89.94 318 VAL A N 1
ATOM 2462 C CA . VAL A 1 318 ? -25.185 -2.050 -13.863 1.00 89.94 318 VAL A CA 1
ATOM 2463 C C . VAL A 1 318 ? -25.170 -2.006 -12.333 1.00 89.94 318 VAL A C 1
ATOM 2465 O O . VAL A 1 318 ? -26.115 -1.536 -11.713 1.00 89.94 318 VAL A O 1
ATOM 2468 N N . LYS A 1 319 ? -24.074 -2.428 -11.698 1.00 87.06 319 LYS A N 1
ATOM 2469 C CA . LYS A 1 319 ? -23.901 -2.355 -10.237 1.00 87.06 319 LYS A CA 1
ATOM 2470 C C . LYS A 1 319 ? -23.871 -0.918 -9.696 1.00 87.06 319 LYS A C 1
ATOM 2472 O O . LYS A 1 319 ? -24.185 -0.720 -8.529 1.00 87.06 319 LYS A O 1
ATOM 2477 N N . GLY A 1 320 ? -23.471 0.057 -10.513 1.00 80.94 320 GLY A N 1
ATOM 2478 C CA . GLY A 1 320 ? -23.474 1.477 -10.151 1.00 80.94 320 GLY A CA 1
ATOM 2479 C C . GLY A 1 320 ? -24.843 2.158 -10.251 1.00 80.94 320 GLY A C 1
ATOM 2480 O O . GLY A 1 320 ? -24.950 3.329 -9.898 1.00 80.94 320 GLY A O 1
ATOM 2481 N N . MET A 1 321 ? -25.867 1.454 -10.741 1.00 83.75 321 MET A N 1
ATOM 2482 C CA . MET A 1 321 ? -27.230 1.970 -10.863 1.00 83.75 321 MET A CA 1
ATOM 2483 C C . MET A 1 321 ? -27.973 1.905 -9.514 1.00 83.75 321 MET A C 1
ATOM 2485 O O . MET A 1 321 ? -27.601 1.100 -8.656 1.00 83.75 321 MET A O 1
ATOM 2489 N N . PRO A 1 322 ? -29.036 2.711 -9.311 1.00 77.19 322 PRO A N 1
ATOM 2490 C CA . PRO A 1 322 ? -29.924 2.570 -8.158 1.00 77.19 322 PRO A CA 1
ATOM 2491 C C . PRO A 1 322 ? -30.426 1.128 -7.998 1.00 77.19 322 PRO A C 1
ATOM 2493 O O . PRO A 1 322 ? -30.731 0.463 -8.988 1.00 77.19 322 PRO A O 1
ATOM 2496 N N . GLU A 1 323 ? -30.518 0.641 -6.756 1.00 77.69 323 GLU A N 1
ATOM 2497 C CA . GLU A 1 323 ? -30.977 -0.724 -6.495 1.00 77.69 323 GLU A CA 1
ATOM 2498 C C . GLU A 1 323 ? -32.422 -0.908 -6.963 1.00 77.69 323 GLU A C 1
ATOM 2500 O O . GLU A 1 323 ? -33.366 -0.356 -6.396 1.00 77.69 323 GLU A O 1
ATOM 2505 N N . SER A 1 324 ? -32.592 -1.727 -7.995 1.00 84.00 324 SER A N 1
ATOM 2506 C CA . SER A 1 324 ? -33.894 -2.113 -8.509 1.00 84.00 324 SER A CA 1
ATOM 2507 C C . SER A 1 324 ? -33.907 -3.572 -8.933 1.00 84.00 324 SER A C 1
ATOM 2509 O O . SER A 1 324 ? -32.865 -4.219 -9.106 1.00 84.00 324 SER A O 1
ATOM 2511 N N . LYS A 1 325 ? -35.116 -4.114 -9.096 1.00 86.44 325 LYS A N 1
ATOM 2512 C CA . LYS A 1 325 ? -35.288 -5.492 -9.552 1.00 86.44 325 LYS A CA 1
ATOM 2513 C C . LYS A 1 325 ? -34.686 -5.681 -10.948 1.00 86.44 325 LYS A C 1
ATOM 2515 O O . LYS A 1 325 ? -33.949 -6.643 -11.141 1.00 86.44 325 LYS A O 1
ATOM 2520 N N . GLY A 1 326 ? -34.917 -4.745 -11.875 1.00 88.31 326 GLY A N 1
ATOM 2521 C CA . GLY A 1 326 ? -34.354 -4.809 -13.222 1.00 88.31 326 GLY A CA 1
ATOM 2522 C C . GLY A 1 326 ? -32.826 -4.733 -13.240 1.00 88.31 326 GLY A C 1
ATOM 2523 O O . GLY A 1 326 ? -32.190 -5.517 -13.941 1.00 88.31 326 GLY A O 1
ATOM 2524 N N . ALA A 1 327 ? -32.213 -3.876 -12.413 1.00 89.19 327 ALA A N 1
ATOM 2525 C CA . ALA A 1 327 ? -30.753 -3.806 -12.290 1.00 89.19 327 ALA A CA 1
ATOM 2526 C C . ALA A 1 327 ? -30.152 -5.099 -11.700 1.00 89.19 327 ALA A C 1
ATOM 2528 O O . ALA A 1 327 ? -29.135 -5.601 -12.183 1.00 89.19 327 ALA A O 1
ATOM 2529 N N . SER A 1 328 ? -30.800 -5.678 -10.685 1.00 92.00 328 SER A N 1
ATOM 2530 C CA . SER A 1 328 ? -30.381 -6.947 -10.075 1.00 92.00 328 SER A CA 1
ATOM 2531 C C . SER A 1 328 ? -30.467 -8.119 -11.060 1.00 92.00 328 SER A C 1
ATOM 2533 O O . SER A 1 328 ? -29.502 -8.873 -11.229 1.00 92.00 328 SER A O 1
ATOM 2535 N N . ASP A 1 329 ? -31.594 -8.232 -11.768 1.00 94.00 329 ASP A N 1
ATOM 2536 C CA . ASP A 1 329 ? -31.825 -9.278 -12.764 1.00 94.00 329 ASP A CA 1
ATOM 2537 C C . ASP A 1 329 ? -30.845 -9.142 -13.943 1.00 94.00 329 ASP A C 1
ATOM 2539 O O . ASP A 1 329 ? -30.250 -10.135 -14.376 1.00 94.00 329 ASP A O 1
ATOM 2543 N N . ALA A 1 330 ? -30.586 -7.912 -14.402 1.00 95.50 330 ALA A N 1
ATOM 2544 C CA . ALA A 1 330 ? -29.610 -7.635 -15.451 1.00 95.50 330 ALA A CA 1
ATOM 2545 C C . ALA A 1 330 ? -28.182 -8.006 -15.040 1.00 95.50 330 ALA A C 1
ATOM 2547 O O . ALA A 1 330 ? -27.462 -8.648 -15.806 1.00 95.50 330 ALA A O 1
ATOM 2548 N N . LYS A 1 331 ? -27.773 -7.661 -13.815 1.00 95.94 331 LYS A N 1
ATOM 2549 C CA . LYS A 1 331 ? -26.450 -8.008 -13.286 1.00 95.94 331 LYS A CA 1
ATOM 2550 C C . LYS A 1 331 ? -26.246 -9.519 -13.237 1.00 95.94 331 LYS A C 1
ATOM 2552 O O . LYS A 1 331 ? -25.232 -10.017 -13.720 1.00 95.94 331 LYS A O 1
ATOM 2557 N N . LYS A 1 332 ? -27.225 -10.252 -12.701 1.00 96.25 332 LYS A N 1
ATOM 2558 C CA . LYS A 1 332 ? -27.173 -11.716 -12.639 1.00 96.25 332 LYS A CA 1
ATOM 2559 C C . LYS A 1 332 ? -27.031 -12.329 -14.036 1.00 96.25 332 LYS A C 1
ATOM 2561 O O . LYS A 1 332 ? -26.208 -13.217 -14.237 1.00 96.25 332 LYS A O 1
ATOM 2566 N N . ALA A 1 333 ? -27.794 -11.826 -15.003 1.00 97.50 333 ALA A N 1
ATOM 2567 C CA . ALA A 1 333 ? -27.727 -12.289 -16.383 1.00 97.50 333 ALA A CA 1
ATOM 2568 C C . ALA A 1 333 ? -26.374 -11.968 -17.058 1.00 97.50 333 ALA A C 1
ATOM 2570 O O . ALA A 1 333 ? -25.857 -12.797 -17.804 1.00 97.50 333 ALA A O 1
ATOM 2571 N N . LEU A 1 334 ? -25.743 -10.828 -16.751 1.00 97.38 334 LEU A N 1
ATOM 2572 C CA . LEU A 1 334 ? -24.390 -10.502 -17.228 1.00 97.38 334 LEU A CA 1
ATOM 2573 C C . LEU A 1 334 ? -23.311 -11.404 -16.616 1.00 97.38 334 LEU A C 1
ATOM 2575 O O . LEU A 1 334 ? -22.395 -11.823 -17.326 1.00 97.38 334 LEU A O 1
ATOM 2579 N N . ASP A 1 335 ? -23.430 -11.750 -15.334 1.00 97.38 335 ASP A N 1
ATOM 2580 C CA . ASP A 1 335 ? -22.527 -12.708 -14.684 1.00 97.38 335 ASP A CA 1
ATOM 2581 C C . ASP A 1 335 ? -22.637 -14.102 -15.323 1.00 97.38 335 ASP A C 1
ATOM 2583 O O . ASP A 1 335 ? -21.625 -14.777 -15.545 1.00 97.38 335 ASP A O 1
ATOM 2587 N N . ASP A 1 336 ? -23.857 -14.530 -15.656 1.00 97.31 336 ASP A N 1
ATOM 2588 C CA . ASP A 1 336 ? -24.103 -15.788 -16.362 1.00 97.31 336 ASP A CA 1
ATOM 2589 C C . ASP A 1 336 ? -23.551 -15.751 -17.797 1.00 97.31 336 ASP A C 1
ATOM 2591 O O . ASP A 1 336 ? -22.891 -16.706 -18.222 1.00 97.31 336 ASP A O 1
ATOM 2595 N N . ALA A 1 337 ? -23.730 -14.636 -18.516 1.00 98.06 337 ALA A N 1
ATOM 2596 C CA . ALA A 1 337 ? -23.162 -14.430 -19.847 1.00 98.06 337 ALA A CA 1
ATOM 2597 C C . ALA A 1 337 ? -21.631 -14.511 -19.823 1.00 98.06 337 ALA A C 1
ATOM 2599 O O . ALA A 1 337 ? -21.040 -15.260 -20.599 1.00 98.06 337 ALA A O 1
ATOM 2600 N N . LYS A 1 338 ? -20.985 -13.816 -18.880 1.00 98.19 338 LYS A N 1
ATOM 2601 C CA . LYS A 1 338 ? -19.529 -13.841 -18.708 1.00 98.19 338 LYS A CA 1
ATOM 2602 C C . LYS A 1 338 ? -19.015 -15.261 -18.461 1.00 98.19 338 LYS A C 1
ATOM 2604 O O . LYS A 1 338 ? -18.085 -15.703 -19.130 1.00 98.19 338 LYS A O 1
ATOM 2609 N N . LYS A 1 339 ? -19.633 -16.003 -17.531 1.00 97.88 339 LYS A N 1
ATOM 2610 C CA . LYS A 1 339 ? -19.254 -17.400 -17.242 1.00 97.88 339 LYS A CA 1
ATOM 2611 C C . LYS A 1 339 ? -19.377 -18.290 -18.476 1.00 97.88 339 LYS A C 1
ATOM 2613 O O . LYS A 1 339 ? -18.540 -19.167 -18.679 1.00 97.88 339 LYS A O 1
ATOM 2618 N N . ALA A 1 340 ? -20.420 -18.093 -19.279 1.00 97.94 340 ALA A N 1
ATOM 2619 C CA . ALA A 1 340 ? -20.600 -18.823 -20.525 1.00 97.94 340 ALA A CA 1
ATOM 2620 C C . ALA A 1 340 ? -19.527 -18.442 -21.563 1.00 97.94 340 ALA A C 1
ATOM 2622 O O . ALA A 1 340 ? -18.968 -19.330 -22.201 1.00 97.94 340 ALA A O 1
ATOM 2623 N N . MET A 1 341 ? -19.158 -17.161 -21.666 1.00 98.25 341 MET A N 1
ATOM 2624 C CA . MET A 1 341 ? -18.089 -16.721 -22.567 1.00 98.25 341 MET A CA 1
ATOM 2625 C C . MET A 1 341 ? -16.708 -17.247 -22.173 1.00 98.25 341 MET A C 1
ATOM 2627 O O . MET A 1 341 ? -15.967 -17.677 -23.050 1.00 98.25 341 MET A O 1
ATOM 2631 N N . ASP A 1 342 ? -16.376 -17.256 -20.879 1.00 97.69 342 ASP A N 1
ATOM 2632 C CA . ASP A 1 342 ? -15.109 -17.805 -20.378 1.00 97.69 342 ASP A CA 1
ATOM 2633 C C . ASP A 1 342 ? -14.994 -19.307 -20.684 1.00 97.69 342 ASP A C 1
ATOM 2635 O O . ASP A 1 342 ? -13.936 -19.786 -21.087 1.00 97.69 342 ASP A O 1
ATOM 2639 N N . ARG A 1 343 ? -16.100 -20.054 -20.544 1.00 97.38 343 ARG A N 1
ATOM 2640 C CA . ARG A 1 343 ? -16.155 -21.473 -20.927 1.00 97.38 343 ARG A CA 1
ATOM 2641 C C . ARG A 1 343 ? -15.988 -21.659 -22.430 1.00 97.38 343 ARG A C 1
ATOM 2643 O O . ARG A 1 343 ? -15.196 -22.495 -22.828 1.00 97.38 343 ARG A O 1
ATOM 2650 N N . ALA A 1 344 ? -16.661 -20.849 -23.244 1.00 97.19 344 ALA A N 1
ATOM 2651 C CA . ALA A 1 344 ? -16.500 -20.898 -24.693 1.00 97.19 344 ALA A CA 1
ATOM 2652 C C . ALA A 1 344 ? -15.061 -20.596 -25.137 1.00 97.19 344 ALA A C 1
ATOM 2654 O O . ALA A 1 344 ? -14.544 -21.275 -26.014 1.00 97.19 344 ALA A O 1
ATOM 2655 N N . ALA A 1 345 ? -14.393 -19.614 -24.521 1.00 96.88 345 ALA A N 1
ATOM 2656 C CA . ALA A 1 345 ? -12.988 -19.328 -24.805 1.00 96.88 345 ALA A CA 1
ATOM 2657 C C . ALA A 1 345 ? -12.094 -20.536 -24.488 1.00 96.88 345 ALA A C 1
ATOM 2659 O O . ALA A 1 345 ? -11.238 -20.885 -25.296 1.00 96.88 345 ALA A O 1
ATOM 2660 N N . LYS A 1 346 ? -12.344 -21.208 -23.359 1.00 96.25 346 LYS A N 1
ATOM 2661 C CA . LYS A 1 346 ? -11.640 -22.441 -23.002 1.00 96.25 346 LYS A CA 1
ATOM 2662 C C . LYS A 1 346 ? -11.926 -23.583 -23.984 1.00 96.25 346 LYS A C 1
ATOM 2664 O O . LYS A 1 346 ? -11.001 -24.244 -24.424 1.00 96.25 346 LYS A O 1
ATOM 2669 N N . ASP A 1 347 ? -13.178 -23.782 -24.383 1.00 95.44 347 ASP A N 1
ATOM 2670 C CA . ASP A 1 347 ? -13.530 -24.822 -25.356 1.00 95.44 347 ASP A CA 1
ATOM 2671 C C . ASP A 1 347 ? -12.860 -24.576 -26.725 1.00 95.44 347 ASP A C 1
ATOM 2673 O O . ASP A 1 347 ? -12.497 -25.527 -27.415 1.00 95.44 347 ASP A O 1
ATOM 2677 N N . LEU A 1 348 ? -12.674 -23.308 -27.121 1.00 93.06 348 LEU A N 1
ATOM 2678 C CA . LEU A 1 348 ? -11.920 -22.924 -28.322 1.00 93.06 348 LEU A CA 1
ATOM 2679 C C . LEU A 1 348 ? -10.416 -23.207 -28.186 1.00 93.06 348 LEU A C 1
ATOM 2681 O O . LEU A 1 348 ? -9.793 -23.579 -29.178 1.00 93.06 348 LEU A O 1
ATOM 2685 N N . GLU A 1 349 ? -9.851 -23.022 -26.990 1.00 92.38 349 GLU A N 1
ATOM 2686 C CA . GLU A 1 349 ? -8.460 -23.367 -26.658 1.00 92.38 349 GLU A CA 1
ATOM 2687 C C . GLU A 1 349 ? -8.235 -24.883 -26.693 1.00 92.38 349 GLU A C 1
ATOM 2689 O O . GLU A 1 349 ? -7.255 -25.347 -27.267 1.00 92.38 349 GLU A O 1
ATOM 2694 N N . ASP A 1 350 ? -9.191 -25.645 -26.160 1.00 91.19 350 ASP A N 1
ATOM 2695 C CA . ASP A 1 350 ? -9.192 -27.111 -26.132 1.00 91.19 350 ASP A CA 1
ATOM 2696 C C . ASP A 1 350 ? -9.557 -27.733 -27.506 1.00 91.19 350 ASP A C 1
ATOM 2698 O O . ASP A 1 350 ? -9.765 -28.940 -27.607 1.00 91.19 350 ASP A O 1
ATOM 2702 N N . GLU A 1 351 ? -9.666 -26.919 -28.566 1.00 87.69 351 GLU A N 1
ATOM 2703 C CA . GLU A 1 351 ? -10.041 -27.318 -29.934 1.00 87.69 351 GLU A CA 1
ATOM 2704 C C . GLU A 1 351 ? -11.381 -28.085 -30.016 1.00 87.69 351 GLU A C 1
ATOM 2706 O O . GLU A 1 351 ? -11.587 -28.959 -30.857 1.00 87.69 351 GLU A O 1
ATOM 2711 N N . THR A 1 352 ? -12.348 -27.715 -29.168 1.00 90.38 352 THR A N 1
ATOM 2712 C CA . THR A 1 352 ? -13.702 -28.300 -29.109 1.00 90.38 352 THR A CA 1
ATOM 2713 C C . THR A 1 352 ? -14.792 -27.314 -29.575 1.00 90.38 352 THR A C 1
ATOM 2715 O O . THR A 1 352 ? -15.659 -26.896 -28.799 1.00 90.38 352 THR A O 1
ATOM 2718 N N . PRO A 1 353 ? -14.843 -26.954 -30.876 1.00 88.69 353 PRO A N 1
ATOM 2719 C CA . PRO A 1 353 ? -15.747 -25.919 -31.395 1.00 88.69 353 PRO A CA 1
ATOM 2720 C C . PRO A 1 353 ? -17.236 -26.191 -31.141 1.00 88.69 353 PRO A C 1
ATOM 2722 O O . PRO A 1 353 ? -18.021 -25.252 -31.032 1.00 88.69 353 PRO A O 1
ATOM 2725 N N . GLY A 1 354 ? -17.649 -27.457 -31.034 1.00 89.31 354 GLY A N 1
ATOM 2726 C CA . GLY A 1 354 ? -19.039 -27.810 -30.733 1.00 89.31 354 GLY A CA 1
ATOM 2727 C C . GLY A 1 354 ? -19.476 -27.398 -29.323 1.00 89.31 354 GLY A C 1
ATOM 2728 O O . GLY A 1 354 ? -20.591 -26.907 -29.147 1.00 89.31 354 GLY A O 1
ATOM 2729 N N . LEU A 1 355 ? -18.597 -27.550 -28.324 1.00 91.81 355 LEU A N 1
ATOM 2730 C CA . LEU A 1 355 ? -18.856 -27.088 -26.955 1.00 91.81 355 LEU A CA 1
ATOM 2731 C C . LEU A 1 355 ? -18.761 -25.564 -26.872 1.00 91.81 355 LEU A C 1
ATOM 2733 O O . LEU A 1 355 ? -19.642 -24.936 -26.273 1.00 91.81 355 LEU A O 1
ATOM 2737 N N . ALA A 1 356 ? -17.791 -24.981 -27.587 1.00 94.06 356 ALA A N 1
ATOM 2738 C CA . ALA A 1 356 ? -17.669 -23.537 -27.715 1.00 94.06 356 ALA A CA 1
ATOM 2739 C C . ALA A 1 356 ? -18.973 -22.917 -28.229 1.00 94.06 356 ALA A C 1
ATOM 2741 O O . ALA A 1 356 ? -19.534 -22.058 -27.560 1.00 94.06 356 ALA A O 1
ATOM 2742 N N . GLN A 1 357 ? -19.538 -23.426 -29.330 1.00 93.62 357 GLN A N 1
ATOM 2743 C CA . GLN A 1 357 ? -20.807 -22.936 -29.888 1.00 93.62 357 GLN A CA 1
ATOM 2744 C C . GLN A 1 357 ? -21.977 -23.017 -28.899 1.00 93.62 357 GLN A C 1
ATOM 2746 O O . GLN A 1 357 ? -22.804 -22.105 -28.838 1.00 93.62 357 GLN A O 1
ATOM 2751 N N . GLN A 1 358 ? -22.065 -24.084 -28.096 1.00 94.81 358 GLN A N 1
ATOM 2752 C CA . GLN A 1 358 ? -23.114 -24.202 -27.077 1.00 94.81 358 GLN A CA 1
ATOM 2753 C C . GLN A 1 358 ? -22.963 -23.145 -25.979 1.00 94.81 358 GLN A C 1
ATOM 2755 O O . GLN A 1 358 ? -23.953 -22.562 -25.532 1.00 94.81 358 GLN A O 1
ATOM 2760 N N . ASN A 1 359 ? -21.736 -22.904 -25.520 1.00 97.00 359 ASN A N 1
ATOM 2761 C CA . ASN A 1 359 ? -21.462 -21.913 -24.486 1.00 97.00 359 ASN A CA 1
ATOM 2762 C C . ASN A 1 359 ? -21.556 -20.476 -25.029 1.00 97.00 359 ASN A C 1
ATOM 2764 O O . ASN A 1 359 ? -22.072 -19.599 -24.338 1.00 97.00 359 ASN A O 1
ATOM 2768 N N . GLU A 1 360 ? -21.193 -20.243 -26.288 1.00 96.62 360 GLU A N 1
ATOM 2769 C CA . GLU A 1 360 ? -21.438 -18.983 -26.990 1.00 96.62 360 GLU A CA 1
ATOM 2770 C C . GLU A 1 360 ? -22.940 -18.696 -27.131 1.00 96.62 360 GLU A C 1
ATOM 2772 O O . GLU A 1 360 ? -23.349 -17.544 -26.982 1.00 96.62 360 GLU A O 1
ATOM 2777 N N . GLN A 1 361 ? -23.779 -19.709 -27.392 1.00 96.69 361 GLN A N 1
ATOM 2778 C CA . GLN A 1 361 ? -25.238 -19.541 -27.439 1.00 96.69 361 GLN A CA 1
ATOM 2779 C C . GLN A 1 361 ? -25.809 -19.195 -26.060 1.00 96.69 361 GLN A C 1
ATOM 2781 O O . GLN A 1 361 ? -26.584 -18.250 -25.937 1.00 96.69 361 GLN A O 1
ATOM 2786 N N . LYS A 1 362 ? -25.369 -19.889 -25.001 1.00 97.00 362 LYS A N 1
ATOM 2787 C CA . LYS A 1 362 ? -25.759 -19.554 -23.618 1.00 97.00 362 LYS A CA 1
ATOM 2788 C C . LYS A 1 362 ? -25.372 -18.123 -23.247 1.00 97.00 362 LYS A C 1
ATOM 2790 O O . LYS A 1 362 ? -26.131 -17.452 -22.550 1.00 97.00 362 LYS A O 1
ATOM 2795 N N . ALA A 1 363 ? -24.208 -17.659 -23.706 1.00 97.19 363 ALA A N 1
ATOM 2796 C CA . ALA A 1 363 ? -23.787 -16.278 -23.516 1.00 97.19 363 ALA A CA 1
ATOM 2797 C C . ALA A 1 363 ? -24.741 -15.298 -24.216 1.00 97.19 363 ALA A C 1
ATOM 2799 O O . ALA A 1 363 ? -25.165 -14.329 -23.592 1.00 97.19 363 ALA A O 1
ATOM 2800 N N . ALA A 1 364 ? -25.130 -15.570 -25.466 1.00 96.81 364 ALA A N 1
ATOM 2801 C CA . ALA A 1 364 ? -26.084 -14.737 -26.203 1.00 96.81 364 ALA A CA 1
ATOM 2802 C C . ALA A 1 364 ? -27.458 -14.659 -25.511 1.00 96.81 364 ALA A C 1
ATOM 2804 O O . ALA A 1 364 ? -27.973 -13.560 -25.298 1.00 96.81 364 ALA A O 1
ATOM 2805 N N . ASP A 1 365 ? -28.008 -15.796 -25.072 1.00 96.94 365 ASP A N 1
ATOM 2806 C CA . ASP A 1 365 ? -29.299 -15.847 -24.371 1.00 96.94 365 ASP A CA 1
ATOM 2807 C C . ASP A 1 365 ? -29.265 -15.059 -23.049 1.00 96.94 365 ASP A C 1
ATOM 2809 O O . ASP A 1 365 ? -30.228 -14.388 -22.672 1.00 96.94 365 ASP A O 1
ATOM 2813 N N . ALA A 1 366 ? -28.147 -15.138 -22.321 1.00 97.69 366 ALA A N 1
ATOM 2814 C CA . ALA A 1 366 ? -27.954 -14.418 -21.069 1.00 97.69 366 ALA A CA 1
ATOM 2815 C C . ALA A 1 366 ? -27.798 -12.901 -21.290 1.00 97.69 366 ALA A C 1
ATOM 2817 O O . ALA A 1 366 ? -28.384 -12.116 -20.544 1.00 97.69 366 ALA A O 1
ATOM 2818 N N . LEU A 1 367 ? -27.099 -12.472 -22.347 1.00 97.38 367 LEU A N 1
ATOM 2819 C CA . LEU A 1 367 ? -27.042 -11.057 -22.727 1.00 97.38 367 LEU A CA 1
ATOM 2820 C C . LEU A 1 367 ? -28.427 -10.504 -23.089 1.00 97.38 367 LEU A C 1
ATOM 2822 O O . LEU A 1 367 ? -28.750 -9.384 -22.699 1.00 97.38 367 LEU A O 1
ATOM 2826 N N . GLU A 1 368 ? -29.258 -11.278 -23.795 1.00 97.38 368 GLU A N 1
ATOM 2827 C CA . GLU A 1 368 ? -30.617 -10.841 -24.147 1.00 97.38 368 GLU A CA 1
ATOM 2828 C C . GLU A 1 368 ? -31.508 -10.702 -22.912 1.00 97.38 368 GLU A C 1
ATOM 2830 O O . GLU A 1 368 ? -32.221 -9.709 -22.772 1.00 97.38 368 GLU A O 1
ATOM 2835 N N . LYS A 1 369 ? -31.394 -11.623 -21.948 1.00 96.94 369 LYS A N 1
ATOM 2836 C CA . LYS A 1 369 ? -32.061 -11.481 -20.644 1.00 96.94 369 LYS A CA 1
ATOM 2837 C C . LYS A 1 369 ? -31.618 -10.219 -19.910 1.00 96.94 369 LYS A C 1
ATOM 2839 O O . LYS A 1 369 ? -32.463 -9.510 -19.370 1.00 96.94 369 LYS A O 1
ATOM 2844 N N . ALA A 1 370 ? -30.316 -9.925 -19.906 1.00 97.06 370 ALA A N 1
ATOM 2845 C CA . ALA A 1 370 ? -29.792 -8.725 -19.263 1.00 97.06 370 ALA A CA 1
ATOM 2846 C C . ALA A 1 370 ? -30.339 -7.447 -19.909 1.00 97.06 370 ALA A C 1
ATOM 2848 O O . ALA A 1 370 ? -30.799 -6.537 -19.221 1.00 97.06 370 ALA A O 1
ATOM 2849 N N . LYS A 1 371 ? -30.339 -7.406 -21.243 1.00 96.75 371 LYS A N 1
ATOM 2850 C CA . LYS A 1 371 ? -30.893 -6.303 -22.025 1.00 96.75 371 LYS A CA 1
ATOM 2851 C C . LYS A 1 371 ? -32.386 -6.113 -21.772 1.00 96.75 371 LYS A C 1
ATOM 2853 O O . LYS A 1 371 ? -32.822 -4.979 -21.587 1.00 96.75 371 LYS A O 1
ATOM 2858 N N . GLN A 1 372 ? -33.163 -7.196 -21.754 1.00 95.69 372 GLN A N 1
ATOM 2859 C CA . GLN A 1 372 ? -34.603 -7.126 -21.523 1.00 95.69 372 GLN A CA 1
ATOM 2860 C C . GLN A 1 372 ? -34.923 -6.622 -20.113 1.00 95.69 372 GLN A C 1
ATOM 2862 O O . GLN A 1 372 ? -35.752 -5.730 -19.974 1.00 95.69 372 GLN A O 1
ATOM 2867 N N . ALA A 1 373 ? -34.206 -7.097 -19.090 1.00 95.19 373 ALA A N 1
ATOM 2868 C CA . ALA A 1 373 ? -34.377 -6.623 -17.717 1.00 95.19 373 ALA A CA 1
ATOM 2869 C C . ALA A 1 373 ? -34.143 -5.105 -17.587 1.00 95.19 373 ALA A C 1
ATOM 2871 O O . ALA A 1 373 ? -34.914 -4.417 -16.920 1.00 95.19 373 ALA A O 1
ATOM 2872 N N . LEU A 1 374 ? -33.130 -4.559 -18.273 1.00 93.62 374 LEU A N 1
ATOM 2873 C CA . LEU A 1 374 ? -32.891 -3.110 -18.298 1.00 93.62 374 LEU A CA 1
ATOM 2874 C C . LEU A 1 374 ? -33.926 -2.339 -19.128 1.00 93.62 374 LEU A C 1
ATOM 2876 O O . LEU A 1 374 ? -34.259 -1.209 -18.780 1.00 93.62 374 LEU A O 1
ATOM 2880 N N . LYS A 1 375 ? -34.456 -2.916 -20.214 1.00 92.81 375 LYS A N 1
ATOM 2881 C CA . LYS A 1 375 ? -35.550 -2.299 -20.985 1.00 92.81 375 LYS A CA 1
ATOM 2882 C C . LYS A 1 375 ? -36.841 -2.217 -20.175 1.00 92.81 375 LYS A C 1
ATOM 2884 O O . LYS A 1 375 ? -37.507 -1.187 -20.213 1.00 92.81 375 LYS A O 1
ATOM 2889 N N . ASP A 1 376 ? -37.168 -3.271 -19.434 1.00 89.94 376 ASP A N 1
ATOM 2890 C CA . ASP A 1 376 ? -38.335 -3.299 -18.551 1.00 89.94 376 ASP A CA 1
ATOM 2891 C C . ASP A 1 376 ? -38.179 -2.277 -17.415 1.00 89.94 376 ASP A C 1
ATOM 2893 O O . ASP A 1 376 ? -39.121 -1.556 -17.085 1.00 89.94 376 ASP A O 1
ATOM 2897 N N . GLU A 1 377 ? -36.969 -2.154 -16.860 1.00 87.62 377 GLU A N 1
ATOM 2898 C CA . GLU A 1 377 ? -36.627 -1.117 -15.884 1.00 87.62 377 GLU A CA 1
ATOM 2899 C C . GLU A 1 377 ? -36.797 0.292 -16.463 1.00 87.62 377 GLU A C 1
ATOM 2901 O O . GLU A 1 377 ? -37.423 1.146 -15.839 1.00 87.62 377 GLU A O 1
ATOM 2906 N N . MET A 1 378 ? -36.301 0.526 -17.682 1.00 86.50 378 MET A N 1
ATOM 2907 C CA . MET A 1 378 ? -36.434 1.805 -18.377 1.00 86.50 378 MET A CA 1
ATOM 2908 C C . MET A 1 378 ? -37.905 2.158 -18.636 1.00 86.50 378 MET A C 1
ATOM 2910 O O . MET A 1 378 ? -38.311 3.288 -18.378 1.00 86.50 378 MET A O 1
ATOM 2914 N N . ALA A 1 379 ? -38.724 1.194 -19.063 1.00 84.81 379 ALA A N 1
ATOM 2915 C CA . ALA A 1 379 ? -40.158 1.394 -19.272 1.00 84.81 379 ALA A CA 1
ATOM 2916 C C . ALA A 1 379 ? -40.906 1.698 -17.959 1.00 84.81 379 ALA A C 1
ATOM 2918 O O . ALA A 1 379 ? -41.791 2.556 -17.921 1.00 84.81 379 ALA A O 1
ATOM 2919 N N . ASN A 1 380 ? -40.534 1.033 -16.860 1.00 81.00 380 ASN A N 1
ATOM 2920 C CA . ASN A 1 380 ? -41.091 1.314 -15.536 1.00 81.00 380 ASN A CA 1
ATOM 2921 C C . ASN A 1 380 ? -40.669 2.697 -15.019 1.00 81.00 380 ASN A C 1
ATOM 2923 O O . ASN A 1 380 ? -41.499 3.430 -14.480 1.00 81.00 380 ASN A O 1
ATOM 2927 N N . ALA A 1 381 ? -39.407 3.079 -15.221 1.00 77.50 381 ALA A N 1
ATOM 2928 C CA . ALA A 1 381 ? -38.898 4.398 -14.865 1.00 77.50 381 ALA A CA 1
ATOM 2929 C C . ALA A 1 381 ? -39.591 5.507 -15.673 1.00 77.50 381 ALA A C 1
ATOM 2931 O O . ALA A 1 381 ? -39.993 6.516 -15.100 1.00 77.50 381 ALA A O 1
ATOM 2932 N N . GLU A 1 382 ? -39.811 5.312 -16.977 1.00 74.94 382 GLU A N 1
ATOM 2933 C CA . GLU A 1 382 ? -40.567 6.249 -17.820 1.00 74.94 382 GLU A CA 1
ATOM 2934 C C . GLU A 1 382 ? -42.024 6.400 -17.369 1.00 74.94 382 GLU A C 1
ATOM 2936 O O . GLU A 1 382 ? -42.546 7.515 -17.355 1.00 74.94 382 GLU A O 1
ATOM 2941 N N . LYS A 1 383 ? -42.669 5.310 -16.939 1.00 76.06 383 LYS A N 1
ATOM 2942 C CA . LYS A 1 383 ? -44.037 5.348 -16.405 1.00 76.06 383 LYS A CA 1
ATOM 2943 C C . LYS A 1 383 ? -44.127 6.112 -15.079 1.00 76.06 383 LYS A C 1
ATOM 2945 O O . LYS A 1 383 ? -45.068 6.876 -14.880 1.00 76.06 383 LYS A O 1
ATOM 2950 N N . ASN A 1 384 ? -43.150 5.937 -14.191 1.00 77.19 384 ASN A N 1
ATOM 2951 C CA . ASN A 1 384 ? -43.106 6.629 -12.898 1.00 77.19 384 ASN A CA 1
ATOM 2952 C C . ASN A 1 384 ? -42.654 8.094 -13.027 1.00 77.19 384 ASN A C 1
ATOM 2954 O O . ASN A 1 384 ? -43.016 8.929 -12.201 1.00 77.19 384 ASN A O 1
ATOM 2958 N N . ARG A 1 385 ? -41.942 8.439 -14.107 1.00 77.25 385 ARG A N 1
ATOM 2959 C CA . ARG A 1 385 ? -41.428 9.790 -14.373 1.00 77.25 385 ARG A CA 1
ATOM 2960 C C . ARG A 1 385 ? -42.519 10.856 -14.429 1.00 77.25 385 ARG A C 1
ATOM 2962 O O . ARG A 1 385 ? -42.276 11.988 -14.030 1.00 77.25 385 ARG A O 1
ATOM 2969 N N . GLU A 1 386 ? -43.706 10.531 -14.934 1.00 77.06 386 GLU A N 1
ATOM 2970 C CA . GLU A 1 386 ? -44.811 11.496 -14.997 1.00 77.06 386 GLU A CA 1
ATOM 2971 C C . GLU A 1 386 ? -45.333 11.857 -13.600 1.00 77.06 386 GLU A C 1
ATOM 2973 O O . GLU A 1 386 ? -45.603 13.026 -13.324 1.00 77.06 386 GLU A O 1
ATOM 2978 N N . GLN A 1 387 ? -45.385 10.875 -12.700 1.00 82.25 387 GLN A N 1
ATOM 2979 C CA . GLN A 1 387 ? -45.729 11.094 -11.301 1.00 82.25 387 GLN A CA 1
ATOM 2980 C C . GLN A 1 387 ? -44.611 11.845 -10.562 1.00 82.25 387 GLN A C 1
ATOM 2982 O O . GLN A 1 387 ? -44.899 12.814 -9.867 1.00 82.25 387 GLN A O 1
ATOM 2987 N N . ASP A 1 388 ? -43.343 11.486 -10.789 1.00 82.94 388 ASP A N 1
ATOM 2988 C CA . ASP A 1 388 ? -42.196 12.185 -10.194 1.00 82.94 388 ASP A CA 1
ATOM 2989 C C . ASP A 1 388 ? -42.147 13.666 -10.600 1.00 82.94 388 ASP A C 1
ATOM 2991 O O . ASP A 1 388 ? -41.861 14.537 -9.777 1.00 82.94 388 ASP A O 1
ATOM 2995 N N . LEU A 1 389 ? -42.436 13.973 -11.869 1.00 85.44 389 LEU A N 1
ATOM 2996 C CA . LEU A 1 389 ? -42.503 15.350 -12.362 1.00 85.44 389 LEU A CA 1
ATOM 2997 C C . LEU A 1 389 ? -43.679 16.117 -11.744 1.00 85.44 389 LEU A C 1
ATOM 2999 O O . LEU A 1 389 ? -43.521 17.292 -11.413 1.00 85.44 389 LEU A O 1
ATOM 3003 N N . ALA A 1 390 ? -44.828 15.465 -11.543 1.00 86.94 390 ALA A N 1
ATOM 3004 C CA . ALA A 1 390 ? -45.977 16.064 -10.866 1.00 86.94 390 ALA A CA 1
ATOM 3005 C C . ALA A 1 390 ? -45.685 16.353 -9.382 1.00 86.94 390 ALA A C 1
ATOM 3007 O O . ALA A 1 390 ? -45.992 17.443 -8.893 1.00 86.94 390 ALA A O 1
ATOM 3008 N N . ASP A 1 391 ? -45.030 15.424 -8.683 1.00 87.88 391 ASP A N 1
ATOM 3009 C CA . ASP A 1 391 ? -44.616 15.597 -7.288 1.00 87.88 391 ASP A CA 1
ATOM 3010 C C . ASP A 1 391 ? -43.564 16.709 -7.148 1.00 87.88 391 ASP A C 1
ATOM 3012 O O . ASP A 1 391 ? -43.627 17.521 -6.221 1.00 87.88 391 ASP A O 1
ATOM 3016 N N . GLN A 1 392 ? -42.627 16.808 -8.098 1.00 88.31 392 GLN A N 1
ATOM 3017 C CA . GLN A 1 392 ? -41.656 17.904 -8.150 1.00 88.31 392 GLN A CA 1
ATOM 3018 C C . GLN A 1 392 ? -42.323 19.254 -8.443 1.00 88.31 392 GLN A C 1
ATOM 3020 O O . GLN A 1 392 ? -41.965 20.248 -7.810 1.00 88.31 392 GLN A O 1
ATOM 3025 N N . ALA A 1 393 ? -43.294 19.309 -9.361 1.00 90.69 393 ALA A N 1
ATOM 3026 C CA . ALA A 1 393 ? -44.036 20.534 -9.660 1.00 90.69 393 ALA A CA 1
ATOM 3027 C C . ALA A 1 393 ? -44.794 21.022 -8.418 1.00 90.69 393 ALA A C 1
ATOM 3029 O O . ALA A 1 393 ? -44.678 22.185 -8.034 1.00 90.69 393 ALA A O 1
ATOM 3030 N N . LYS A 1 394 ? -45.476 20.106 -7.722 1.00 92.00 394 LYS A N 1
ATOM 3031 C CA . LYS A 1 394 ? -46.161 20.400 -6.461 1.00 92.00 394 LYS A CA 1
ATOM 3032 C C . LYS A 1 394 ? -45.199 20.926 -5.393 1.00 92.00 394 LYS A C 1
ATOM 3034 O O . LYS A 1 394 ? -45.498 21.927 -4.750 1.00 92.00 394 LYS A O 1
ATOM 3039 N N . ALA A 1 395 ? -44.027 20.306 -5.243 1.00 91.38 395 ALA A N 1
ATOM 3040 C CA . ALA A 1 395 ? -43.011 20.772 -4.302 1.00 91.38 395 ALA A CA 1
ATOM 3041 C C . ALA A 1 395 ? -42.525 22.200 -4.618 1.00 91.38 395 ALA A C 1
ATOM 3043 O O . ALA A 1 395 ? -42.314 22.987 -3.695 1.00 91.38 395 ALA A O 1
ATOM 3044 N N . GLN A 1 396 ? -42.386 22.562 -5.900 1.00 92.94 396 GLN A N 1
ATOM 3045 C CA . GLN A 1 396 ? -42.066 23.937 -6.309 1.00 92.94 396 GLN A CA 1
ATOM 3046 C C . GLN A 1 396 ? -43.204 24.919 -5.987 1.00 92.94 396 GLN A C 1
ATOM 3048 O O . GLN A 1 396 ? -42.934 26.022 -5.511 1.00 92.94 396 GLN A O 1
ATOM 3053 N N . GLY A 1 397 ? -44.464 24.512 -6.163 1.00 93.12 397 GLY A N 1
ATOM 3054 C CA . GLY A 1 397 ? -45.631 25.302 -5.758 1.00 93.12 397 GLY A CA 1
ATOM 3055 C C . GLY A 1 397 ? -45.694 25.546 -4.243 1.00 93.12 397 GLY A C 1
ATOM 3056 O O . GLY A 1 397 ? -45.909 26.677 -3.798 1.00 93.12 397 GLY A O 1
ATOM 3057 N N . ASP A 1 398 ? -45.426 24.516 -3.437 1.00 93.00 398 ASP A N 1
ATOM 3058 C CA . ASP A 1 398 ? -45.370 24.621 -1.972 1.00 93.00 398 ASP A CA 1
ATOM 3059 C C . ASP A 1 398 ? -44.222 25.546 -1.518 1.00 93.00 398 ASP A C 1
ATOM 3061 O O . ASP A 1 398 ? -44.393 26.398 -0.638 1.00 93.00 398 ASP A O 1
ATOM 3065 N N . LEU A 1 399 ? -43.050 25.425 -2.153 1.00 93.19 399 LEU A N 1
ATOM 3066 C CA . LEU A 1 399 ? -41.888 26.282 -1.901 1.00 93.19 399 LEU A CA 1
ATOM 3067 C C . LEU A 1 399 ? -42.142 27.741 -2.285 1.00 93.19 399 LEU A C 1
ATOM 3069 O O . LEU A 1 399 ? -41.789 28.646 -1.524 1.00 93.19 399 LEU A O 1
ATOM 3073 N N . LYS A 1 400 ? -42.816 27.979 -3.414 1.00 94.94 400 LYS A N 1
ATOM 3074 C CA . LYS A 1 400 ? -43.275 29.306 -3.833 1.00 94.94 400 LYS A CA 1
ATOM 3075 C C . LYS A 1 400 ? -44.144 29.960 -2.760 1.00 94.94 400 LYS A C 1
ATOM 3077 O O . LYS A 1 400 ? -43.866 31.093 -2.375 1.00 94.94 400 LYS A O 1
ATOM 3082 N N . GLN A 1 401 ? -45.165 29.264 -2.259 1.00 93.62 401 GLN A N 1
ATOM 3083 C CA . GLN A 1 401 ? -46.063 29.819 -1.238 1.00 93.62 401 GLN A CA 1
ATOM 3084 C C . GLN A 1 401 ? -45.325 30.135 0.069 1.00 93.62 401 GLN A C 1
ATOM 3086 O O . GLN A 1 401 ? -45.539 31.188 0.673 1.00 93.62 401 GLN A O 1
ATOM 3091 N N . ALA A 1 402 ? -44.431 29.241 0.501 1.00 93.88 402 ALA A N 1
ATOM 3092 C CA . ALA A 1 402 ? -43.617 29.458 1.693 1.00 93.88 402 ALA A CA 1
ATOM 3093 C C . ALA A 1 402 ? -42.666 30.660 1.530 1.00 93.88 402 ALA A C 1
ATOM 3095 O O . ALA A 1 402 ? -42.495 31.442 2.464 1.00 93.88 402 ALA A O 1
ATOM 3096 N N . SER A 1 403 ? -42.106 30.840 0.334 1.00 94.81 403 SER A N 1
ATOM 3097 C CA . SER A 1 403 ? -41.245 31.967 -0.029 1.00 94.81 403 SER A CA 1
ATOM 3098 C C . SER A 1 403 ? -41.986 33.304 -0.065 1.00 94.81 403 SER A C 1
ATOM 3100 O O . SER A 1 403 ? -41.501 34.271 0.518 1.00 94.81 403 SER A O 1
ATOM 3102 N N . GLU A 1 404 ? -43.183 33.364 -0.657 1.00 95.19 404 GLU A N 1
ATOM 3103 C CA . GLU A 1 404 ? -44.026 34.570 -0.641 1.00 95.19 404 GLU A CA 1
ATOM 3104 C C . GLU A 1 404 ? -44.403 34.960 0.796 1.00 95.19 404 GLU A C 1
ATOM 3106 O O . GLU A 1 404 ? -44.262 36.119 1.187 1.00 95.19 404 GLU A O 1
ATOM 3111 N N . LYS A 1 405 ? -44.792 33.977 1.618 1.00 94.56 405 LYS A N 1
ATOM 3112 C CA . LYS A 1 405 ? -45.120 34.204 3.030 1.00 94.56 405 LYS A CA 1
ATOM 3113 C C . LYS A 1 405 ? -43.928 34.744 3.824 1.00 94.56 405 LYS A C 1
ATOM 3115 O O . LYS A 1 405 ? -44.106 35.649 4.638 1.00 94.56 405 LYS A O 1
ATOM 3120 N N . LEU A 1 406 ? -42.732 34.199 3.602 1.00 93.75 406 LEU A N 1
ATOM 3121 C CA . LEU A 1 406 ? -41.520 34.662 4.274 1.00 93.75 406 LEU A CA 1
ATOM 3122 C C . LEU A 1 406 ? -41.137 36.081 3.832 1.00 93.75 406 LEU A C 1
ATOM 3124 O O . LEU A 1 406 ? -40.789 36.910 4.670 1.00 93.75 406 LEU A O 1
ATOM 3128 N N . ALA A 1 407 ? -41.255 36.387 2.538 1.00 93.94 407 ALA A N 1
ATOM 3129 C CA . ALA A 1 407 ? -41.012 37.730 2.019 1.00 93.94 407 ALA A CA 1
ATOM 3130 C C . ALA A 1 407 ? -41.940 38.774 2.668 1.00 93.94 407 ALA A C 1
ATOM 3132 O O . ALA A 1 407 ? -41.479 39.841 3.075 1.00 93.94 407 ALA A O 1
ATOM 3133 N N . ASP A 1 408 ? -43.227 38.449 2.836 1.00 91.44 408 ASP A N 1
ATOM 3134 C CA . ASP A 1 408 ? -44.191 39.323 3.516 1.00 91.44 408 ASP A CA 1
ATOM 3135 C C . ASP A 1 408 ? -43.859 39.509 5.008 1.00 91.44 408 ASP A C 1
ATOM 3137 O O . ASP A 1 408 ? -44.057 40.594 5.562 1.00 91.44 408 ASP A O 1
ATOM 3141 N N . GLN A 1 409 ? -43.345 38.468 5.674 1.00 90.25 409 GLN A N 1
ATOM 3142 C CA . GLN A 1 409 ? -42.870 38.563 7.058 1.00 90.25 409 GLN A CA 1
ATOM 3143 C C . GLN A 1 409 ? -41.657 39.493 7.173 1.00 90.25 409 GLN A C 1
ATOM 3145 O O . GLN A 1 409 ? -41.651 40.367 8.039 1.00 90.25 409 GLN A O 1
ATOM 3150 N N . MET A 1 410 ? -40.679 39.369 6.269 1.00 91.44 410 MET A N 1
ATOM 3151 C CA . MET A 1 410 ? -39.507 40.254 6.223 1.00 91.44 410 MET A CA 1
ATOM 3152 C C . MET A 1 410 ? -39.894 41.711 5.953 1.00 91.44 410 MET A C 1
ATOM 3154 O O . MET A 1 410 ? -39.370 42.614 6.603 1.00 91.44 410 MET A O 1
ATOM 3158 N N . ALA A 1 411 ? -40.845 41.954 5.045 1.00 88.69 411 ALA A N 1
ATOM 3159 C CA . ALA A 1 411 ? -41.338 43.299 4.754 1.00 88.69 411 ALA A CA 1
ATOM 3160 C C . ALA A 1 411 ? -41.984 43.950 5.990 1.00 88.69 411 ALA A C 1
ATOM 3162 O O . ALA A 1 411 ? -41.639 45.078 6.343 1.00 88.69 411 ALA A O 1
ATOM 3163 N N . LYS A 1 412 ? -42.854 43.216 6.699 1.00 87.50 412 LYS A N 1
ATOM 3164 C CA . LYS A 1 412 ? -43.481 43.685 7.948 1.00 87.50 412 LYS A CA 1
ATOM 3165 C C . LYS A 1 412 ? -42.459 43.935 9.059 1.00 87.50 412 LYS A C 1
ATOM 3167 O O . LYS A 1 412 ? -42.577 44.921 9.781 1.00 87.50 412 LYS A O 1
ATOM 3172 N N . ALA A 1 413 ? -41.458 43.065 9.201 1.00 85.25 413 ALA A N 1
ATOM 3173 C CA . ALA A 1 413 ? -40.373 43.257 10.164 1.00 85.25 413 ALA A CA 1
ATOM 3174 C C . ALA A 1 413 ? -39.552 44.520 9.843 1.00 85.25 413 ALA A C 1
ATOM 3176 O O . ALA A 1 413 ? -39.252 45.310 10.736 1.00 85.25 413 ALA A O 1
ATOM 3177 N N . GLY A 1 414 ? -39.270 44.770 8.560 1.00 84.88 414 GLY A N 1
ATOM 3178 C CA . GLY A 1 414 ? -38.579 45.978 8.107 1.00 84.88 414 GLY A CA 1
ATOM 3179 C C . GLY A 1 414 ? -39.368 47.270 8.349 1.00 84.88 414 GLY A C 1
ATOM 3180 O O . GLY A 1 414 ? -38.779 48.282 8.726 1.00 84.88 414 GLY A O 1
ATOM 3181 N N . GLU A 1 415 ? -40.694 47.261 8.172 1.00 84.12 415 GLU A N 1
ATOM 3182 C CA . GLU A 1 415 ? -41.557 48.423 8.455 1.00 84.12 415 GLU A CA 1
ATOM 3183 C C . GLU A 1 415 ? -41.575 48.811 9.937 1.00 84.12 415 GLU A C 1
ATOM 3185 O O . GLU A 1 415 ? -41.632 50.000 10.247 1.00 84.12 415 GLU A O 1
ATOM 3190 N N . ASN A 1 416 ? -41.470 47.819 10.824 1.00 80.12 416 ASN A N 1
ATOM 3191 C CA . ASN A 1 416 ? -41.482 47.992 12.276 1.00 80.12 416 ASN A CA 1
ATOM 3192 C C . ASN A 1 416 ? -40.101 48.311 12.883 1.00 80.12 416 ASN A C 1
ATOM 3194 O O . ASN A 1 416 ? -40.004 48.449 14.101 1.00 80.12 416 ASN A O 1
ATOM 3198 N N . SER A 1 417 ? -39.041 48.397 12.071 1.00 78.88 417 SER A N 1
ATOM 3199 C CA . SER A 1 417 ? -37.674 48.680 12.529 1.00 78.88 417 SER A CA 1
ATOM 3200 C C . SER A 1 417 ? -37.343 50.176 12.459 1.00 78.88 417 SER A C 1
ATOM 3202 O O . SER A 1 417 ? -37.357 50.771 11.378 1.00 78.88 417 SER A O 1
ATOM 3204 N N . ASP A 1 418 ? -36.907 50.754 13.583 1.00 74.62 418 ASP A N 1
ATOM 3205 C CA . ASP A 1 418 ? -36.449 52.153 13.679 1.00 74.62 418 ASP A CA 1
ATOM 3206 C C . ASP A 1 418 ? -35.050 52.382 13.063 1.00 74.62 418 ASP A C 1
ATOM 3208 O O . ASP A 1 418 ? -34.646 53.509 12.764 1.00 74.62 418 ASP A O 1
ATOM 3212 N N . SER A 1 419 ? -34.292 51.305 12.830 1.00 80.00 419 SER A N 1
ATOM 3213 C CA . SER A 1 419 ? -32.979 51.330 12.178 1.00 80.00 419 SER A CA 1
ATOM 3214 C C . SER A 1 419 ? -33.126 51.345 10.655 1.00 80.00 419 SER A C 1
ATOM 3216 O O . SER A 1 419 ? -33.565 50.360 10.054 1.00 80.00 419 SER A O 1
ATOM 3218 N N . LYS A 1 420 ? -32.704 52.442 10.007 1.00 80.94 420 LYS A N 1
ATOM 3219 C CA . LYS A 1 420 ? -32.696 52.556 8.537 1.00 80.94 420 LYS A CA 1
ATOM 3220 C C . LYS A 1 420 ? -31.888 51.432 7.850 1.00 80.94 420 LYS A C 1
ATOM 3222 O O . LYS A 1 420 ? -32.442 50.820 6.942 1.00 80.94 420 LYS A O 1
ATOM 3227 N N . PRO A 1 421 ? -30.659 51.078 8.289 1.00 81.38 421 PRO A N 1
ATOM 3228 C CA . PRO A 1 421 ? -29.921 49.943 7.719 1.00 81.38 421 PRO A CA 1
ATOM 3229 C C . PRO A 1 421 ? -30.664 48.603 7.821 1.00 81.38 421 PRO A C 1
ATOM 3231 O O . PRO A 1 421 ? -30.651 47.816 6.878 1.00 81.38 421 PRO A O 1
ATOM 3234 N N . THR A 1 422 ? -31.348 48.360 8.943 1.00 82.62 422 THR A N 1
ATOM 3235 C CA . THR A 1 422 ? -32.125 47.130 9.172 1.00 82.62 422 THR A CA 1
ATOM 3236 C C . THR A 1 422 ? -33.353 47.072 8.268 1.00 82.62 422 THR A C 1
ATOM 3238 O O . THR A 1 422 ? -33.623 46.046 7.644 1.00 82.62 422 THR A O 1
ATOM 3241 N N . LYS A 1 423 ? -34.054 48.202 8.132 1.00 87.31 423 LYS A N 1
ATOM 3242 C CA . LYS A 1 423 ? -35.203 48.358 7.237 1.00 87.31 423 LYS A CA 1
ATOM 3243 C C . LYS A 1 423 ? -34.830 48.127 5.773 1.00 87.31 423 LYS A C 1
ATOM 3245 O O . LYS A 1 423 ? -35.524 47.381 5.084 1.00 87.31 423 LYS A O 1
ATOM 3250 N N . ASP A 1 424 ? -33.732 48.723 5.310 1.00 87.56 424 ASP A N 1
ATOM 3251 C CA . ASP A 1 424 ? -33.274 48.595 3.922 1.00 87.56 424 ASP A CA 1
ATOM 3252 C C . ASP A 1 424 ? -32.841 47.151 3.603 1.00 87.56 424 ASP A C 1
ATOM 3254 O O . ASP A 1 424 ? -33.196 46.611 2.554 1.00 87.56 424 ASP A O 1
ATOM 3258 N N . ALA A 1 425 ? -32.139 46.482 4.525 1.00 87.75 425 ALA A N 1
ATOM 3259 C CA . ALA A 1 425 ? -31.700 45.101 4.330 1.00 87.75 425 ALA A CA 1
ATOM 3260 C C . ALA A 1 425 ? -32.855 44.089 4.331 1.00 87.75 425 ALA A C 1
ATOM 3262 O O . ALA A 1 425 ? -32.892 43.229 3.451 1.00 87.75 425 ALA A O 1
ATOM 3263 N N . LEU A 1 426 ? -33.803 44.198 5.274 1.00 89.25 426 LEU A N 1
ATOM 3264 C CA . LEU A 1 426 ? -34.984 43.326 5.333 1.00 89.25 426 LEU A CA 1
ATOM 3265 C C . LEU A 1 426 ? -35.891 43.525 4.119 1.00 89.25 426 LEU A C 1
ATOM 3267 O O . LEU A 1 426 ? -36.403 42.550 3.571 1.00 89.25 426 LEU A O 1
ATOM 3271 N N . LYS A 1 427 ? -36.047 44.771 3.654 1.00 90.06 427 LYS A N 1
ATOM 3272 C CA . LYS A 1 427 ? -36.796 45.067 2.431 1.00 90.06 427 LYS A CA 1
ATOM 3273 C C . LYS A 1 427 ? -36.144 44.423 1.207 1.00 90.06 427 LYS A C 1
ATOM 3275 O O . LYS A 1 427 ? -36.825 43.726 0.463 1.00 90.06 427 LYS A O 1
ATOM 3280 N N . GLU A 1 428 ? -34.837 44.602 1.017 1.00 91.06 428 GLU A N 1
ATOM 3281 C CA . GLU A 1 428 ? -34.134 44.016 -0.130 1.00 91.06 428 GLU A CA 1
ATOM 3282 C C . GLU A 1 428 ? -34.111 42.479 -0.070 1.00 91.06 428 GLU A C 1
ATOM 3284 O O . GLU A 1 428 ? -34.311 41.815 -1.087 1.00 91.06 428 GLU A O 1
ATOM 3289 N N . ALA A 1 429 ? -33.900 41.888 1.111 1.00 92.12 429 ALA A N 1
ATOM 3290 C CA . ALA A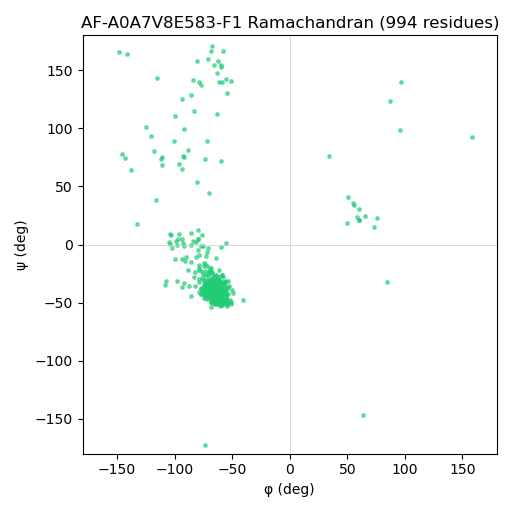 1 429 ? -33.964 40.438 1.279 1.00 92.12 429 ALA A CA 1
ATOM 3291 C C . ALA A 1 429 ? -35.376 39.898 1.016 1.00 92.12 429 ALA A C 1
ATOM 3293 O O . ALA A 1 429 ? -35.517 38.871 0.354 1.00 92.12 429 ALA A O 1
ATOM 3294 N N . GLY A 1 430 ? -36.418 40.609 1.457 1.00 93.50 430 GLY A N 1
ATOM 3295 C CA . GLY A 1 430 ? -37.810 40.295 1.141 1.00 93.50 430 GLY A CA 1
ATOM 3296 C C . GLY A 1 430 ? -38.099 40.372 -0.361 1.00 93.50 430 GLY A C 1
ATOM 3297 O O . GLY A 1 430 ? -38.700 39.454 -0.914 1.00 93.50 430 GLY A O 1
ATOM 3298 N N . GLU A 1 431 ? -37.608 41.405 -1.053 1.00 93.69 431 GLU A N 1
ATOM 3299 C CA . GLU A 1 431 ? -37.728 41.546 -2.513 1.00 93.69 431 GLU A CA 1
ATOM 3300 C C . GLU A 1 431 ? -37.025 40.404 -3.263 1.00 93.69 431 GLU A C 1
ATOM 3302 O O . GLU A 1 431 ? -37.619 39.819 -4.169 1.00 93.69 431 GLU A O 1
ATOM 3307 N N . LYS A 1 432 ? -35.808 40.019 -2.853 1.00 94.88 432 LYS A N 1
ATOM 3308 C CA . LYS A 1 432 ? -35.092 38.857 -3.415 1.00 94.88 432 LYS A CA 1
ATOM 3309 C C . LYS A 1 432 ? -35.822 37.547 -3.136 1.00 94.88 432 LYS A C 1
ATOM 3311 O O . LYS A 1 432 ? -36.032 36.760 -4.053 1.00 94.88 432 LYS A O 1
ATOM 3316 N N . THR A 1 433 ? -36.276 37.336 -1.901 1.00 94.38 433 THR A N 1
ATOM 3317 C CA . THR A 1 433 ? -37.059 36.153 -1.508 1.00 94.38 433 THR A CA 1
ATOM 3318 C C . THR A 1 433 ? -38.323 36.047 -2.361 1.00 94.38 433 THR A C 1
ATOM 3320 O O . THR A 1 433 ? -38.614 34.985 -2.900 1.00 94.38 433 THR A O 1
ATOM 3323 N N . LYS A 1 434 ? -39.029 37.161 -2.586 1.00 94.62 434 LYS A N 1
ATOM 3324 C CA . LYS A 1 434 ? -40.185 37.222 -3.488 1.00 94.62 434 LYS A CA 1
ATOM 3325 C C . LYS A 1 434 ? -39.799 36.986 -4.951 1.00 94.62 434 LYS A C 1
ATOM 3327 O O . LYS A 1 434 ? -40.541 36.315 -5.664 1.00 94.62 434 LYS A O 1
ATOM 3332 N N . GLY A 1 435 ? -38.647 37.481 -5.398 1.00 93.56 435 GLY A N 1
ATOM 3333 C CA . GLY A 1 435 ? -38.086 37.197 -6.722 1.00 93.56 435 GLY A CA 1
ATOM 3334 C C . GLY A 1 435 ? -37.875 35.699 -6.960 1.00 93.56 435 GLY A C 1
ATOM 3335 O O . GLY A 1 435 ? -38.355 35.173 -7.963 1.00 93.56 435 GLY A O 1
ATOM 3336 N N . ALA A 1 436 ? -37.281 34.994 -5.990 1.00 94.38 436 ALA A N 1
ATOM 3337 C CA . ALA A 1 436 ? -37.074 33.544 -6.042 1.00 94.38 436 ALA A CA 1
ATOM 3338 C C . ALA A 1 436 ? -38.394 32.765 -6.197 1.00 94.38 436 ALA A C 1
ATOM 3340 O O . ALA A 1 436 ? -38.444 31.761 -6.907 1.00 94.38 436 ALA A O 1
ATOM 3341 N N . SER A 1 437 ? -39.495 33.254 -5.609 1.00 93.81 437 SER A N 1
ATOM 3342 C CA . SER A 1 437 ? -40.832 32.673 -5.812 1.00 93.81 437 SER A CA 1
ATOM 3343 C C . SER A 1 437 ? -41.306 32.724 -7.272 1.00 93.81 437 SER A C 1
ATOM 3345 O O . SER A 1 437 ? -42.010 31.822 -7.734 1.00 93.81 437 SER A O 1
ATOM 3347 N N . GLY A 1 438 ? -40.883 33.745 -8.024 1.00 94.06 438 GLY A N 1
ATOM 3348 C CA . GLY A 1 438 ? -41.145 33.869 -9.455 1.00 94.06 438 GLY A CA 1
ATOM 3349 C C . GLY A 1 438 ? -40.421 32.801 -10.270 1.00 94.06 438 GLY A C 1
ATOM 3350 O O . GLY A 1 438 ? -41.016 32.229 -11.182 1.00 94.06 438 GLY A O 1
ATOM 3351 N N . ASP A 1 439 ? -39.179 32.486 -9.914 1.00 95.19 439 ASP A N 1
ATOM 3352 C CA . ASP A 1 439 ? -38.413 31.431 -10.578 1.00 95.19 439 ASP A CA 1
ATOM 3353 C C . ASP A 1 439 ? -38.933 30.040 -10.193 1.00 95.19 439 ASP A C 1
ATOM 3355 O O . ASP A 1 439 ? -39.148 29.209 -11.070 1.00 95.19 439 ASP A O 1
ATOM 3359 N N . MET A 1 440 ? -39.306 29.806 -8.931 1.00 95.06 440 MET A N 1
ATOM 3360 C CA . MET A 1 440 ? -39.972 28.552 -8.538 1.00 95.06 440 MET A CA 1
ATOM 3361 C C . MET A 1 440 ? -41.313 28.349 -9.257 1.00 95.06 440 MET A C 1
ATOM 3363 O O . MET A 1 440 ? -41.627 27.233 -9.661 1.00 95.06 440 MET A O 1
ATOM 3367 N N . LYS A 1 441 ? -42.074 29.422 -9.522 1.00 96.00 441 LYS A N 1
ATOM 3368 C CA . LYS A 1 441 ? -43.288 29.357 -10.357 1.00 96.00 441 LYS A CA 1
ATOM 3369 C C . LYS A 1 441 ? -42.979 28.930 -11.795 1.00 96.00 441 LYS A C 1
ATOM 3371 O O . LYS A 1 441 ? -43.723 28.142 -12.373 1.00 96.00 441 LYS A O 1
ATOM 3376 N N . LYS A 1 442 ? -41.909 29.460 -12.397 1.00 95.31 442 LYS A N 1
ATOM 3377 C CA . LYS A 1 442 ? -41.478 29.035 -13.740 1.00 95.31 442 LYS A CA 1
ATOM 3378 C C . LYS A 1 442 ? -41.033 27.573 -13.724 1.00 95.31 442 LYS A C 1
ATOM 3380 O O . LYS A 1 442 ? -41.429 26.824 -14.608 1.00 95.31 442 LYS A O 1
ATOM 3385 N N . ALA A 1 443 ? -40.301 27.154 -12.690 1.00 93.62 443 ALA A N 1
ATOM 3386 C CA . ALA A 1 443 ? -39.893 25.765 -12.517 1.00 93.62 443 ALA A CA 1
ATOM 3387 C C . ALA A 1 443 ? -41.095 24.818 -12.381 1.00 93.62 443 ALA A C 1
ATOM 3389 O O . ALA A 1 443 ? -41.129 23.778 -13.031 1.00 93.62 443 ALA A O 1
ATOM 3390 N N . GLU A 1 444 ? -42.108 25.190 -11.594 1.00 94.31 444 GLU A N 1
ATOM 3391 C CA . GLU A 1 444 ? -43.384 24.470 -11.492 1.00 94.31 444 GLU A CA 1
ATOM 3392 C C . GLU A 1 444 ? -44.065 24.330 -12.865 1.00 94.31 444 GLU A C 1
ATOM 3394 O O . GLU A 1 444 ? -44.468 23.231 -13.251 1.00 94.31 444 GLU A O 1
ATOM 3399 N N . GLN A 1 445 ? -44.146 25.422 -13.636 1.00 93.75 445 GLN A N 1
ATOM 3400 C CA . GLN A 1 445 ? -44.733 25.417 -14.980 1.00 93.75 445 GLN A CA 1
ATOM 3401 C C . GLN A 1 445 ? -43.963 24.519 -15.953 1.00 93.75 445 GLN A C 1
ATOM 3403 O O . GLN A 1 445 ? -44.575 23.768 -16.711 1.00 93.75 445 GLN A O 1
ATOM 3408 N N . GLU A 1 446 ? -42.634 24.571 -15.936 1.00 92.25 446 GLU A N 1
ATOM 3409 C CA . GLU A 1 446 ? -41.789 23.755 -16.805 1.00 92.25 446 GLU A CA 1
ATOM 3410 C C . GLU A 1 446 ? -41.836 22.272 -16.432 1.00 92.25 446 GLU A C 1
ATOM 3412 O O . GLU A 1 446 ? -41.918 21.433 -17.328 1.00 92.25 446 GLU A O 1
ATOM 3417 N N . LEU A 1 447 ? -41.882 21.928 -15.140 1.00 89.56 447 LEU A N 1
ATOM 3418 C CA . LEU A 1 447 ? -42.115 20.550 -14.690 1.00 89.56 447 LEU A CA 1
ATOM 3419 C C . LEU A 1 447 ? -43.484 20.040 -15.157 1.00 89.56 447 LEU A C 1
ATOM 3421 O O . LEU A 1 447 ? -43.568 18.935 -15.693 1.00 89.56 447 LEU A O 1
ATOM 3425 N N . GLY A 1 448 ? -44.529 20.870 -15.058 1.00 87.94 448 GLY A N 1
ATOM 3426 C CA . GLY A 1 448 ? -45.863 20.563 -15.586 1.00 87.94 448 GLY A CA 1
ATOM 3427 C C . GLY A 1 448 ? -45.901 20.387 -17.111 1.00 87.94 448 GLY A C 1
ATOM 3428 O O . GLY A 1 448 ? -46.679 19.587 -17.624 1.00 87.94 448 GLY A O 1
ATOM 3429 N N . GLN A 1 449 ? -45.019 21.073 -17.844 1.00 89.50 449 GLN A N 1
ATOM 3430 C CA . GLN A 1 449 ? -44.826 20.917 -19.294 1.00 89.50 449 GLN A CA 1
ATOM 3431 C C . GLN A 1 449 ? -43.855 19.783 -19.667 1.00 89.50 449 GLN A C 1
ATOM 3433 O O . GLN A 1 449 ? -43.471 19.659 -20.830 1.00 89.50 449 GLN A O 1
ATOM 3438 N N . LYS A 1 450 ? -43.452 18.941 -18.704 1.00 85.12 450 LYS A N 1
ATOM 3439 C CA . LYS A 1 450 ? -42.478 17.850 -18.889 1.00 85.12 450 LYS A CA 1
ATOM 3440 C C . LYS A 1 450 ? -41.096 18.333 -19.364 1.00 85.12 450 LYS A C 1
ATOM 3442 O O . LYS A 1 450 ? -40.373 17.592 -20.029 1.00 85.12 450 LYS A O 1
ATOM 3447 N N . ASN A 1 451 ? -40.700 19.549 -18.981 1.00 84.19 451 ASN A N 1
ATOM 3448 C CA . ASN A 1 451 ? -39.402 20.167 -19.264 1.00 84.19 451 ASN A CA 1
ATOM 3449 C C . ASN A 1 451 ? -38.539 20.314 -17.984 1.00 84.19 451 ASN A C 1
ATOM 3451 O O . ASN A 1 451 ? -38.366 21.419 -17.464 1.00 84.19 451 ASN A O 1
ATOM 3455 N N . PRO A 1 452 ? -37.947 19.223 -17.460 1.00 83.25 452 PRO A N 1
ATOM 3456 C CA . PRO A 1 452 ? -37.137 19.272 -16.239 1.00 83.25 452 PRO A CA 1
ATOM 3457 C C . PRO A 1 452 ? -35.828 20.061 -16.399 1.00 83.25 452 PRO A C 1
ATOM 3459 O O . PRO A 1 452 ? -35.284 20.554 -15.415 1.00 83.25 452 PRO A O 1
ATOM 3462 N N . SER A 1 453 ? -35.307 20.193 -17.624 1.00 80.38 453 SER A N 1
ATOM 3463 C CA . SER A 1 453 ? -34.083 20.955 -17.895 1.00 80.38 453 SER A CA 1
ATOM 3464 C C . SER A 1 453 ? -34.302 22.457 -17.750 1.00 80.38 453 SER A C 1
ATOM 3466 O O . SER A 1 453 ? -33.483 23.125 -17.121 1.00 80.38 453 SER A O 1
ATOM 3468 N N . GLY A 1 454 ? -35.416 22.974 -18.281 1.00 83.62 454 GLY A N 1
ATOM 3469 C CA . GLY A 1 454 ? -35.842 24.345 -18.004 1.00 83.62 454 GLY A CA 1
ATOM 3470 C C . GLY A 1 454 ? -36.052 24.541 -16.507 1.00 83.62 454 GLY A C 1
ATOM 3471 O O . GLY A 1 454 ? -35.464 25.446 -15.909 1.00 83.62 454 GLY A O 1
ATOM 3472 N N . ALA A 1 455 ? -36.790 23.610 -15.884 1.00 88.88 455 ALA A N 1
ATOM 3473 C CA . ALA A 1 455 ? -37.149 23.731 -14.478 1.00 88.88 455 ALA A CA 1
ATOM 3474 C C . ALA A 1 455 ? -35.927 23.821 -13.573 1.00 88.88 455 ALA A C 1
ATOM 3476 O O . ALA A 1 455 ? -35.898 24.641 -12.660 1.00 88.88 455 ALA A O 1
ATOM 3477 N N . LYS A 1 456 ? -34.887 23.036 -13.868 1.00 87.25 456 LYS A N 1
ATOM 3478 C CA . LYS A 1 456 ? -33.611 23.093 -13.160 1.00 87.25 456 LYS A CA 1
ATOM 3479 C C . LYS A 1 456 ? -32.964 24.476 -13.227 1.00 87.25 456 LYS A C 1
ATOM 3481 O O . LYS A 1 456 ? -32.518 24.976 -12.203 1.00 87.25 456 LYS A O 1
ATOM 3486 N N . SER A 1 457 ? -32.944 25.115 -14.397 1.00 88.88 457 SER A N 1
ATOM 3487 C CA . SER A 1 457 ? -32.378 26.463 -14.536 1.00 88.88 457 SER A CA 1
ATOM 3488 C C . SER A 1 457 ? -33.086 27.459 -13.617 1.00 88.88 457 SER A C 1
ATOM 3490 O O . SER A 1 457 ? -32.437 28.258 -12.947 1.00 88.88 457 SER A O 1
ATOM 3492 N N . ASN A 1 458 ? -34.416 27.397 -13.562 1.00 93.75 458 ASN A N 1
ATOM 3493 C CA . ASN A 1 458 ? -35.205 28.252 -12.683 1.00 93.75 458 ASN A CA 1
ATOM 3494 C C . ASN A 1 458 ? -35.047 27.861 -11.199 1.00 93.75 458 ASN A C 1
ATOM 3496 O O . ASN A 1 458 ? -35.008 28.728 -10.327 1.00 93.75 458 ASN A O 1
ATOM 3500 N N . GLN A 1 459 ? -34.874 26.572 -10.894 1.00 92.25 459 GLN A N 1
ATOM 3501 C CA . GLN A 1 459 ? -34.597 26.103 -9.537 1.00 92.25 459 GLN A CA 1
ATOM 3502 C C . GLN A 1 459 ? -33.248 26.606 -9.007 1.00 92.25 459 GLN A C 1
ATOM 3504 O O . GLN A 1 459 ? -33.181 27.068 -7.865 1.00 92.25 459 GLN A O 1
ATOM 3509 N N . ASP A 1 460 ? -32.205 26.550 -9.837 1.00 91.06 460 ASP A N 1
ATOM 3510 C CA . ASP A 1 460 ? -30.858 27.033 -9.527 1.00 91.06 460 ASP A CA 1
ATOM 3511 C C . ASP A 1 460 ? -30.846 28.566 -9.367 1.00 91.06 460 ASP A C 1
ATOM 3513 O O . ASP A 1 460 ? -30.184 29.103 -8.475 1.00 91.06 460 ASP A O 1
ATOM 3517 N N . GLN A 1 461 ? -31.626 29.288 -10.183 1.00 93.12 461 GLN A N 1
ATOM 3518 C CA . GLN A 1 461 ? -31.818 30.737 -10.043 1.00 93.12 461 GLN A CA 1
ATOM 3519 C C . GLN A 1 461 ? -32.504 31.104 -8.722 1.00 93.12 461 GLN A C 1
ATOM 3521 O O . GLN A 1 461 ? -32.023 31.996 -8.014 1.00 93.12 461 GLN A O 1
ATOM 3526 N N . ALA A 1 462 ? -33.565 30.385 -8.346 1.00 93.88 462 ALA A N 1
ATOM 3527 C CA . ALA A 1 462 ? -34.228 30.566 -7.058 1.00 93.88 462 ALA A CA 1
ATOM 3528 C C . ALA A 1 462 ? -33.259 30.309 -5.891 1.00 93.88 462 ALA A C 1
ATOM 3530 O O . ALA A 1 462 ? -33.185 31.116 -4.964 1.00 93.88 462 ALA A O 1
ATOM 3531 N N . LEU A 1 463 ? -32.459 29.239 -5.968 1.00 93.25 463 LEU A N 1
ATOM 3532 C CA . LEU A 1 463 ? -31.457 28.894 -4.958 1.00 93.25 463 LEU A CA 1
ATOM 3533 C C . LEU A 1 463 ? -30.377 29.977 -4.811 1.00 93.25 463 LEU A C 1
ATOM 3535 O O . LEU A 1 463 ? -30.054 30.386 -3.696 1.00 93.25 463 LEU A O 1
ATOM 3539 N N . ASN A 1 464 ? -29.836 30.482 -5.922 1.00 92.88 464 ASN A N 1
ATOM 3540 C CA . ASN A 1 464 ? -28.873 31.587 -5.902 1.00 92.88 464 ASN A CA 1
ATOM 3541 C C . ASN A 1 464 ? -29.495 32.842 -5.269 1.00 92.88 464 ASN A C 1
ATOM 3543 O O . ASN A 1 464 ? -28.897 33.478 -4.404 1.00 92.88 464 ASN A O 1
ATOM 3547 N N . THR A 1 465 ? -30.736 33.157 -5.634 1.00 94.12 465 THR A N 1
ATOM 3548 C CA . THR A 1 465 ? -31.452 34.326 -5.112 1.00 94.12 465 THR A CA 1
ATOM 3549 C C . THR A 1 465 ? -31.727 34.207 -3.609 1.00 94.12 465 THR A C 1
ATOM 3551 O O . THR A 1 465 ? -31.548 35.183 -2.877 1.00 94.12 465 THR A O 1
ATOM 3554 N N . PHE A 1 466 ? -32.084 33.015 -3.118 1.00 94.88 466 PHE A N 1
ATOM 3555 C CA . PHE A 1 466 ? -32.211 32.766 -1.682 1.00 94.88 466 PHE A CA 1
ATOM 3556 C C . PHE A 1 466 ? -30.891 32.927 -0.937 1.00 94.88 466 PHE A C 1
ATOM 3558 O O . PHE A 1 466 ? -30.873 33.565 0.114 1.00 94.88 466 PHE A O 1
ATOM 3565 N N . ASN A 1 467 ? -29.788 32.408 -1.480 1.00 91.69 467 ASN A N 1
ATOM 3566 C CA . ASN A 1 467 ? -28.470 32.578 -0.871 1.00 91.69 467 ASN A CA 1
ATOM 3567 C C . ASN A 1 467 ? -28.063 34.057 -0.816 1.00 91.69 467 ASN A C 1
ATOM 3569 O O . ASN A 1 467 ? -27.627 34.529 0.224 1.00 91.69 467 ASN A O 1
ATOM 3573 N N . GLN A 1 468 ? -28.327 34.838 -1.866 1.00 91.81 468 GLN A N 1
ATOM 3574 C CA . GLN A 1 468 ? -28.075 36.284 -1.845 1.00 91.81 468 GLN A CA 1
ATOM 3575 C C . GLN A 1 468 ? -28.926 37.040 -0.815 1.00 91.81 468 GLN A C 1
ATOM 3577 O O . GLN A 1 468 ? -28.475 38.047 -0.264 1.00 91.81 468 GLN A O 1
ATOM 3582 N N . ALA A 1 469 ? -30.174 36.615 -0.595 1.00 93.38 469 ALA A N 1
ATOM 3583 C CA . ALA A 1 469 ? -31.021 37.173 0.455 1.00 93.38 469 ALA A CA 1
ATOM 3584 C C . ALA A 1 469 ? -30.467 36.807 1.840 1.00 93.38 469 ALA A C 1
ATOM 3586 O O . ALA A 1 469 ? -30.323 37.681 2.693 1.00 93.38 469 ALA A O 1
ATOM 3587 N N . LYS A 1 470 ? -30.089 35.539 2.026 1.00 92.69 470 LYS A N 1
ATOM 3588 C CA . LYS A 1 470 ? -29.528 34.995 3.264 1.00 92.69 470 LYS A CA 1
ATOM 3589 C C . LYS A 1 470 ? -28.222 35.696 3.639 1.00 92.69 470 LYS A C 1
ATOM 3591 O O . LYS A 1 470 ? -28.142 36.236 4.734 1.00 92.69 470 LYS A O 1
ATOM 3596 N N . ASP A 1 471 ? -27.255 35.767 2.726 1.00 87.81 471 ASP A N 1
ATOM 3597 C CA . ASP A 1 471 ? -25.942 36.382 2.963 1.00 87.81 471 ASP A CA 1
ATOM 3598 C C . ASP A 1 471 ? -26.079 37.841 3.411 1.00 87.81 471 ASP A C 1
ATOM 3600 O O . ASP A 1 471 ? -25.373 38.306 4.306 1.00 87.81 471 ASP A O 1
ATOM 3604 N N . LYS A 1 472 ? -27.026 38.575 2.814 1.00 88.25 472 LYS A N 1
ATOM 3605 C CA . LYS A 1 472 ? -27.300 39.966 3.184 1.00 88.25 472 LYS A CA 1
ATOM 3606 C C . LYS A 1 472 ? -27.853 40.078 4.607 1.00 88.25 472 LYS A C 1
ATOM 3608 O O . LYS A 1 472 ? -27.467 40.991 5.338 1.00 88.25 472 LYS A O 1
ATOM 3613 N N . LEU A 1 473 ? -28.754 39.175 4.995 1.00 88.81 473 LEU A N 1
ATOM 3614 C CA . LEU A 1 473 ? -29.315 39.153 6.344 1.00 88.81 473 LEU A CA 1
ATOM 3615 C C . LEU A 1 473 ? -28.286 38.686 7.382 1.00 88.81 473 LEU A C 1
ATOM 3617 O O . LEU A 1 473 ? -28.201 39.304 8.436 1.00 88.81 473 LEU A O 1
ATOM 3621 N N . GLU A 1 474 ? -27.449 37.693 7.073 1.00 85.69 474 GLU A N 1
ATOM 3622 C CA . GLU A 1 474 ? -26.363 37.234 7.955 1.00 85.69 474 GLU A CA 1
ATOM 3623 C C . GLU A 1 474 ? -25.293 38.323 8.168 1.00 85.69 474 GLU A C 1
ATOM 3625 O O . GLU A 1 474 ? -24.796 38.503 9.280 1.00 85.69 474 GLU A O 1
ATOM 3630 N N . GLN A 1 475 ? -24.969 39.114 7.135 1.00 84.44 475 GLN A N 1
ATOM 3631 C CA . GLN A 1 475 ? -24.076 40.273 7.273 1.00 84.44 475 GLN A CA 1
ATOM 3632 C C . GLN A 1 475 ? -24.643 41.333 8.221 1.00 84.44 475 GLN A C 1
ATOM 3634 O O . GLN A 1 475 ? -23.905 41.902 9.028 1.00 84.44 475 GLN A O 1
ATOM 3639 N N . LEU A 1 476 ? -25.946 41.604 8.131 1.00 84.25 476 LEU A N 1
ATOM 3640 C CA . LEU A 1 476 ? -26.611 42.527 9.042 1.00 84.25 476 LEU A CA 1
ATOM 3641 C C . LEU A 1 476 ? -26.705 41.944 10.461 1.00 84.25 476 LEU A C 1
ATOM 3643 O O . LEU A 1 476 ? -26.532 42.681 11.431 1.00 84.25 476 LEU A O 1
ATOM 3647 N N . GLU A 1 477 ? -26.938 40.636 10.589 1.00 81.62 477 GLU A N 1
ATOM 3648 C CA . GLU A 1 477 ? -27.022 39.940 11.876 1.00 81.62 477 GLU A CA 1
ATOM 3649 C C . GLU A 1 477 ? -25.709 40.094 12.639 1.00 81.62 477 GLU A C 1
ATOM 3651 O O . GLU A 1 477 ? -25.716 40.554 13.780 1.00 81.62 477 GLU A O 1
ATOM 3656 N N . ALA A 1 478 ? -24.578 39.860 11.970 1.00 76.38 478 ALA A N 1
ATOM 3657 C CA . ALA A 1 478 ? -23.252 40.050 12.550 1.00 76.38 478 ALA A CA 1
ATOM 3658 C C . ALA A 1 478 ? -22.989 41.504 12.999 1.00 76.38 478 ALA A C 1
ATOM 3660 O O . ALA A 1 478 ? -22.343 41.734 14.023 1.00 76.38 478 ALA A O 1
ATOM 3661 N N . GLN A 1 479 ? -23.500 42.504 12.267 1.00 79.62 479 GLN A N 1
ATOM 3662 C CA . GLN A 1 479 ? -23.366 43.918 12.646 1.00 79.62 479 GLN A CA 1
ATOM 3663 C C . GLN A 1 479 ? -24.205 44.278 13.877 1.00 79.62 479 GLN A C 1
ATOM 3665 O O . GLN A 1 479 ? -23.763 45.057 14.724 1.00 79.62 479 GLN A O 1
ATOM 3670 N N . LEU A 1 480 ? -25.416 43.727 13.986 1.00 77.88 480 LEU A N 1
ATOM 3671 C CA . LEU A 1 480 ? -26.326 44.002 15.098 1.00 77.88 480 LEU A CA 1
ATOM 3672 C C . LEU A 1 480 ? -25.954 43.214 16.361 1.00 77.88 480 LEU A C 1
ATOM 3674 O O . LEU A 1 480 ? -26.087 43.746 17.464 1.00 77.88 480 LEU A O 1
ATOM 3678 N N . ALA A 1 481 ? -25.403 42.008 16.212 1.00 70.12 481 ALA A N 1
ATOM 3679 C CA . ALA A 1 481 ? -25.010 41.136 17.317 1.00 70.12 481 ALA A CA 1
ATOM 3680 C C . ALA A 1 481 ? -23.931 41.738 18.239 1.00 70.12 481 ALA A C 1
ATOM 3682 O O . ALA A 1 481 ? -23.865 41.378 19.415 1.00 70.12 481 ALA A O 1
ATOM 3683 N N . GLN A 1 482 ? -23.139 42.718 17.775 1.00 71.56 482 GLN A N 1
ATOM 3684 C CA . GLN A 1 482 ? -22.204 43.457 18.641 1.00 71.56 482 GLN A CA 1
ATOM 3685 C C . GLN A 1 482 ? -22.903 44.181 19.805 1.00 71.56 482 GLN A C 1
ATOM 3687 O O . GLN A 1 482 ? -22.289 44.391 20.851 1.00 71.56 482 GLN A O 1
ATOM 3692 N N . LYS A 1 483 ? -24.183 44.547 19.654 1.00 71.94 483 LYS A N 1
ATOM 3693 C CA . LYS A 1 483 ? -24.964 45.216 20.708 1.00 71.94 483 LYS A CA 1
ATOM 3694 C C . LYS A 1 483 ? -25.385 44.265 21.828 1.00 71.94 483 LYS A C 1
ATOM 3696 O O . LYS A 1 483 ? -25.442 44.681 22.983 1.00 71.94 483 LYS A O 1
ATOM 3701 N N . ASP A 1 484 ? -25.590 42.993 21.495 1.00 77.06 484 ASP A N 1
ATOM 3702 C CA . ASP A 1 484 ? -26.060 41.951 22.414 1.00 77.06 484 ASP A CA 1
ATOM 3703 C C . ASP A 1 484 ? -24.902 41.085 22.957 1.00 77.06 484 ASP A C 1
ATOM 3705 O O . ASP A 1 484 ? -25.108 40.165 23.753 1.00 77.06 484 ASP A O 1
ATOM 3709 N N . ALA A 1 485 ? -23.656 41.414 22.587 1.00 75.56 485 ALA A N 1
ATOM 3710 C CA . ALA A 1 485 ? -22.452 40.626 22.855 1.00 75.56 485 ALA A CA 1
ATOM 3711 C C . ALA A 1 485 ? -22.251 40.273 24.339 1.00 75.56 485 ALA A C 1
ATOM 3713 O O . ALA A 1 485 ? -21.818 39.169 24.667 1.00 75.56 485 ALA A O 1
ATOM 3714 N N . LYS A 1 486 ? -22.596 41.184 25.260 1.00 79.62 486 LYS A N 1
ATOM 3715 C CA . LYS A 1 486 ? -22.463 40.929 26.703 1.00 79.62 486 LYS A CA 1
ATOM 3716 C C . LYS A 1 486 ? -23.476 39.895 27.207 1.00 79.62 486 LYS A C 1
ATOM 3718 O O . LYS A 1 486 ? -23.104 39.040 28.003 1.00 79.62 486 LYS A O 1
ATOM 3723 N N . ALA A 1 487 ? -24.730 39.966 26.756 1.00 82.75 487 ALA A N 1
ATOM 3724 C CA . ALA A 1 487 ? -25.760 38.995 27.126 1.00 82.75 487 ALA A CA 1
ATOM 3725 C C . ALA A 1 487 ? -25.474 37.628 26.482 1.00 82.75 487 ALA A C 1
ATOM 3727 O O . ALA A 1 487 ? -25.546 36.602 27.155 1.00 82.75 487 ALA A O 1
ATOM 3728 N N . MET A 1 488 ? -25.039 37.629 25.219 1.00 84.50 488 MET A N 1
ATOM 3729 C CA . MET A 1 488 ? -24.634 36.423 24.491 1.00 84.50 488 MET A CA 1
ATOM 3730 C C . MET A 1 488 ? -23.421 35.728 25.111 1.00 84.50 488 MET A C 1
ATOM 3732 O O . MET A 1 488 ? -23.410 34.505 25.202 1.00 84.50 488 MET A O 1
ATOM 3736 N N . SER A 1 489 ? -22.436 36.479 25.614 1.00 84.62 489 SER A N 1
ATOM 3737 C CA . SER A 1 489 ? -21.259 35.904 26.281 1.00 84.62 489 SER A CA 1
ATOM 3738 C C . SER A 1 489 ? -21.618 35.099 27.539 1.00 84.62 489 SER A C 1
ATOM 3740 O O . SER A 1 489 ? -20.984 34.086 27.831 1.00 84.62 489 SER A O 1
ATOM 3742 N N . GLU A 1 490 ? -22.655 35.497 28.280 1.00 86.38 490 GLU A N 1
ATOM 3743 C CA . GLU A 1 490 ? -23.108 34.739 29.453 1.00 86.38 490 GLU A CA 1
ATOM 3744 C C . GLU A 1 490 ? -23.831 33.442 29.064 1.00 86.38 490 GLU A C 1
ATOM 3746 O O . GLU A 1 490 ? -23.651 32.417 29.725 1.00 86.38 490 GLU A O 1
ATOM 3751 N N . VAL A 1 491 ? -24.591 33.451 27.965 1.00 90.38 491 VAL A N 1
ATOM 3752 C CA . VAL A 1 491 ? -25.224 32.237 27.425 1.00 90.38 491 VAL A CA 1
ATOM 3753 C C . VAL A 1 491 ? -24.172 31.286 26.840 1.00 90.38 491 VAL A C 1
ATOM 3755 O O . VAL A 1 491 ? -24.212 30.088 27.117 1.00 90.38 491 VAL A O 1
ATOM 3758 N N . ALA A 1 492 ? -23.163 31.820 26.147 1.00 89.50 492 ALA A N 1
ATOM 3759 C CA . ALA A 1 492 ? -22.014 31.083 25.617 1.00 89.50 492 ALA A CA 1
ATOM 3760 C C . ALA A 1 492 ? -21.257 30.309 26.719 1.00 89.50 492 ALA A C 1
ATOM 3762 O O . ALA A 1 492 ? -21.044 29.102 26.612 1.00 89.50 492 ALA A O 1
ATOM 3763 N N . LYS A 1 493 ? -20.966 30.943 27.865 1.00 90.44 493 LYS A N 1
ATOM 3764 C CA . LYS A 1 493 ? -20.339 30.259 29.018 1.00 90.44 493 LYS A CA 1
ATOM 3765 C C . LYS A 1 493 ? -21.177 29.101 29.567 1.00 90.44 493 LYS A C 1
ATOM 3767 O O . LYS A 1 493 ? -20.628 28.120 30.071 1.00 90.44 493 LYS A O 1
ATOM 3772 N N . LYS A 1 494 ? -22.511 29.211 29.543 1.00 93.81 494 LYS A N 1
ATOM 3773 C CA . LYS A 1 494 ? -23.388 28.102 29.949 1.00 93.81 494 LYS A CA 1
ATOM 3774 C C . LYS A 1 494 ? -23.395 26.988 28.898 1.00 93.81 494 LYS A C 1
ATOM 3776 O O . LYS A 1 494 ? -23.379 25.819 29.276 1.00 93.81 494 LYS A O 1
ATOM 3781 N N . GLN A 1 495 ? -23.357 27.349 27.614 1.00 93.50 495 GLN A N 1
ATOM 3782 C CA . GLN A 1 495 ? -23.264 26.417 26.489 1.00 93.50 495 GLN A CA 1
ATOM 3783 C C . GLN A 1 495 ? -21.967 25.593 26.534 1.00 93.50 495 GLN A C 1
ATOM 3785 O O . GLN A 1 495 ? -22.018 24.378 26.360 1.00 93.50 495 GLN A O 1
ATOM 3790 N N . GLU A 1 496 ? -20.833 26.221 26.857 1.00 93.00 496 GLU A N 1
ATOM 3791 C CA . GLU A 1 496 ? -19.533 25.558 27.054 1.00 93.00 496 GLU A CA 1
ATOM 3792 C C . GLU A 1 496 ? -19.577 24.536 28.203 1.00 93.00 496 GLU A C 1
ATOM 3794 O O . GLU A 1 496 ? -19.222 23.371 28.036 1.00 93.00 496 GLU A O 1
ATOM 3799 N N . LYS A 1 497 ? -20.127 24.918 29.364 1.00 93.88 497 LYS A N 1
ATOM 3800 C CA . LYS A 1 497 ? -20.291 23.979 30.490 1.00 93.88 497 LYS A CA 1
ATOM 3801 C C . LYS A 1 497 ? -21.188 22.795 30.140 1.00 93.88 497 LYS A C 1
ATOM 3803 O O . LYS A 1 497 ? -20.994 21.697 30.663 1.00 93.88 497 LYS A O 1
ATOM 3808 N N . LEU A 1 498 ? -22.209 23.019 29.316 1.00 94.50 498 LEU A N 1
ATOM 3809 C CA . LEU A 1 498 ? -23.118 21.965 28.886 1.00 94.50 498 LEU A CA 1
ATOM 3810 C C . LEU A 1 498 ? -22.441 21.014 27.888 1.00 94.50 498 LEU A C 1
ATOM 3812 O O . LEU A 1 498 ? -22.575 19.797 28.029 1.00 94.50 498 LEU A O 1
ATOM 3816 N N . GLN A 1 499 ? -21.647 21.561 26.962 1.00 95.56 499 GLN A N 1
ATOM 3817 C CA . GLN A 1 499 ? -20.785 20.807 26.052 1.00 95.56 499 GLN A CA 1
ATOM 3818 C C . GLN A 1 499 ? -19.844 19.871 26.815 1.00 95.56 499 GLN A C 1
ATOM 3820 O O . GLN A 1 499 ? -19.748 18.694 26.457 1.00 95.56 499 GLN A O 1
ATOM 3825 N N . ASP A 1 500 ? -19.171 20.369 27.856 1.00 93.00 500 ASP A N 1
ATOM 3826 C CA . ASP A 1 500 ? -18.230 19.580 28.658 1.00 93.00 500 ASP A CA 1
ATOM 3827 C C . ASP A 1 500 ? -18.919 18.406 29.353 1.00 93.00 500 ASP A C 1
ATOM 3829 O O . ASP A 1 500 ? -18.423 17.277 29.316 1.00 93.00 500 ASP A O 1
ATOM 3833 N N . LYS A 1 501 ? -20.102 18.644 29.933 1.00 95.75 501 LYS A N 1
ATOM 3834 C CA . LYS A 1 501 ? -20.904 17.582 30.553 1.00 95.75 501 LYS A CA 1
ATOM 3835 C C . LYS A 1 501 ? -21.362 16.542 29.529 1.00 95.75 501 LYS A C 1
ATOM 3837 O O . LYS A 1 501 ? -21.277 15.351 29.808 1.00 95.75 501 LYS A O 1
ATOM 3842 N N . ALA A 1 502 ? -21.799 16.968 28.342 1.00 96.19 502 ALA A N 1
ATOM 3843 C CA . ALA A 1 502 ? -22.160 16.050 27.263 1.00 96.19 502 ALA A CA 1
ATOM 3844 C C . ALA A 1 502 ? -20.948 15.229 26.788 1.00 96.19 502 ALA A C 1
ATOM 3846 O O . ALA A 1 502 ? -21.062 14.025 26.571 1.00 96.19 502 ALA A O 1
ATOM 3847 N N . ASN A 1 503 ? -19.766 15.843 26.683 1.00 95.38 503 ASN A N 1
ATOM 3848 C CA . ASN A 1 503 ? -18.537 15.144 26.313 1.00 95.38 503 ASN A CA 1
ATOM 3849 C C . ASN A 1 503 ? -18.136 14.102 27.366 1.00 95.38 503 ASN A C 1
ATOM 3851 O O . ASN A 1 503 ? -17.739 12.992 27.016 1.00 95.38 503 ASN A O 1
ATOM 3855 N N . GLN A 1 504 ? -18.255 14.444 28.652 1.00 94.81 504 GLN A N 1
ATOM 3856 C CA . GLN A 1 504 ? -17.981 13.503 29.734 1.00 94.81 504 GLN A CA 1
ATOM 3857 C C . GLN A 1 504 ? -18.964 12.329 29.704 1.00 94.81 504 GLN A C 1
ATOM 3859 O O . GLN A 1 504 ? -18.533 11.183 29.629 1.00 94.81 504 GLN A O 1
ATOM 3864 N N . LEU A 1 505 ? -20.266 12.605 29.611 1.00 95.44 505 LEU A N 1
ATOM 3865 C CA . LEU A 1 505 ? -21.285 11.562 29.522 1.00 95.44 505 LEU A CA 1
ATOM 3866 C C . LEU A 1 505 ? -21.103 10.668 28.286 1.00 95.44 505 LEU A C 1
ATOM 3868 O O . LEU A 1 505 ? -21.321 9.461 28.348 1.00 95.44 505 LEU A O 1
ATOM 3872 N N . ALA A 1 506 ? -20.655 11.218 27.154 1.00 96.00 506 ALA A N 1
ATOM 3873 C CA . ALA A 1 506 ? -20.338 10.420 25.973 1.00 96.00 506 ALA A CA 1
ATOM 3874 C C . ALA A 1 506 ? -19.201 9.411 26.224 1.00 96.00 506 ALA A C 1
ATOM 3876 O O . ALA A 1 506 ? -19.249 8.304 25.675 1.00 96.00 506 ALA A O 1
ATOM 3877 N N . LYS A 1 507 ? -18.199 9.768 27.044 1.00 93.69 507 LYS A N 1
ATOM 3878 C CA . LYS A 1 507 ? -17.129 8.852 27.475 1.00 93.69 507 LYS A CA 1
ATOM 3879 C C . LYS A 1 507 ? -17.670 7.791 28.426 1.00 93.69 507 LYS A C 1
ATOM 3881 O O . LYS A 1 507 ? -17.428 6.613 28.187 1.00 93.69 507 LYS A O 1
ATOM 3886 N N . ASP A 1 508 ? -18.471 8.187 29.409 1.00 91.94 508 ASP A N 1
ATOM 3887 C CA . ASP A 1 508 ? -19.058 7.260 30.383 1.00 91.94 508 ASP A CA 1
ATOM 3888 C C . ASP A 1 508 ? -19.961 6.224 29.679 1.00 91.94 508 ASP A C 1
ATOM 3890 O O . ASP A 1 508 ? -19.885 5.024 29.942 1.00 91.94 508 ASP A O 1
ATOM 3894 N N . LEU A 1 509 ? -20.740 6.659 28.681 1.00 92.44 509 LEU A N 1
ATOM 3895 C CA . LEU A 1 509 ? -21.536 5.788 27.808 1.00 92.44 509 LEU A CA 1
ATOM 3896 C C . LEU A 1 509 ? -20.675 4.858 26.941 1.00 92.44 509 LEU A C 1
ATOM 3898 O O . LEU A 1 509 ? -21.062 3.716 26.683 1.00 92.44 509 LEU A O 1
ATOM 3902 N N . HIS A 1 510 ? -19.511 5.323 26.480 1.00 91.00 510 HIS A N 1
ATOM 3903 C CA . HIS A 1 510 ? -18.574 4.488 25.730 1.00 91.00 510 HIS A CA 1
ATOM 3904 C C . HIS A 1 510 ? -17.995 3.376 26.613 1.00 91.00 510 HIS A C 1
ATOM 3906 O O . HIS A 1 510 ? -17.994 2.211 26.213 1.00 91.00 510 HIS A O 1
ATOM 3912 N N . GLU A 1 511 ? -17.558 3.719 27.826 1.00 86.94 511 GLU A N 1
ATOM 3913 C CA . GLU A 1 511 ? -17.072 2.757 28.818 1.00 86.94 511 GLU A CA 1
ATOM 3914 C C . GLU A 1 511 ? -18.165 1.758 29.214 1.00 86.94 511 GLU A C 1
ATOM 3916 O O . GLU A 1 511 ? -17.913 0.555 29.291 1.00 86.94 511 GLU A O 1
ATOM 3921 N N . MET A 1 512 ? -19.403 2.224 29.388 1.00 84.81 512 MET A N 1
ATOM 3922 C CA . MET A 1 512 ? -20.557 1.362 29.647 1.00 84.81 512 MET A CA 1
ATOM 3923 C C . MET A 1 512 ? -20.799 0.368 28.500 1.00 84.81 512 MET A C 1
ATOM 3925 O O . MET A 1 512 ? -21.078 -0.808 28.739 1.00 84.81 512 MET A O 1
ATOM 3929 N N . GLY A 1 513 ? -20.620 0.803 27.250 1.00 83.62 513 GLY A N 1
ATOM 3930 C CA . GLY A 1 513 ? -20.650 -0.077 26.082 1.00 83.62 513 GLY A CA 1
ATOM 3931 C C . GLY A 1 513 ? -19.541 -1.129 26.087 1.00 83.62 513 GLY A C 1
ATOM 3932 O O . GLY A 1 513 ? -19.794 -2.278 25.730 1.00 83.62 513 GLY A O 1
ATOM 3933 N N . GLN A 1 514 ? -18.336 -0.794 26.552 1.00 80.75 514 GLN A N 1
ATOM 3934 C CA . GLN A 1 514 ? -17.254 -1.776 26.705 1.00 80.75 514 GLN A CA 1
ATOM 3935 C C . GLN A 1 514 ? -17.555 -2.803 27.807 1.00 80.75 514 GLN A C 1
ATOM 3937 O O . GLN A 1 514 ? -17.287 -3.990 27.626 1.00 80.75 514 GLN A O 1
ATOM 3942 N N . LYS A 1 515 ? -18.182 -2.372 28.908 1.00 76.81 515 LYS A N 1
ATOM 3943 C CA . LYS A 1 515 ? -18.609 -3.253 30.010 1.00 76.81 515 LYS A CA 1
ATOM 3944 C C . LYS A 1 515 ? -19.755 -4.202 29.627 1.00 76.81 515 LYS A C 1
ATOM 3946 O O . LYS A 1 515 ? -19.914 -5.234 30.266 1.00 76.81 515 LYS A O 1
ATOM 3951 N N . SER A 1 516 ? -20.513 -3.899 28.566 1.00 68.56 516 SER A N 1
ATOM 3952 C CA . SER A 1 516 ? -21.680 -4.687 28.117 1.00 68.56 516 SER A CA 1
ATOM 3953 C C . SER A 1 516 ? -21.369 -6.055 27.477 1.00 68.56 516 SER A C 1
ATOM 3955 O O . SER A 1 516 ? -22.291 -6.805 27.143 1.00 68.56 516 SER A O 1
ATOM 3957 N N . GLY A 1 517 ? -20.087 -6.409 27.323 1.00 64.12 517 GLY A N 1
ATOM 3958 C CA . GLY A 1 517 ? -19.651 -7.731 26.861 1.00 64.12 517 GLY A CA 1
ATOM 3959 C C . GLY A 1 517 ? -20.079 -8.081 25.429 1.00 64.12 517 GLY A C 1
ATOM 3960 O O . GLY A 1 517 ? -20.149 -7.223 24.547 1.00 64.12 517 GLY A O 1
ATOM 3961 N N . GLU A 1 518 ? -20.352 -9.367 25.178 1.00 59.59 518 GLU A N 1
ATOM 3962 C CA . GLU A 1 518 ? -20.763 -9.896 23.862 1.00 59.59 518 GLU A CA 1
ATOM 3963 C C . GLU A 1 518 ? -22.251 -9.686 23.524 1.00 59.59 518 GLU A C 1
ATOM 3965 O O . GLU A 1 518 ? -22.720 -10.157 22.484 1.00 59.59 518 GLU A O 1
ATOM 3970 N N . ASN A 1 519 ? -23.029 -8.988 24.362 1.00 68.31 519 ASN A N 1
ATOM 3971 C CA . ASN A 1 519 ? -24.420 -8.685 24.028 1.00 68.31 519 ASN A CA 1
ATOM 3972 C C . ASN A 1 519 ? -24.456 -7.627 22.913 1.00 68.31 519 ASN A C 1
ATOM 3974 O O . ASN A 1 519 ? -24.460 -6.421 23.159 1.00 68.31 519 ASN A O 1
ATOM 3978 N N . GLY A 1 520 ? -24.447 -8.106 21.666 1.00 75.56 520 GLY A N 1
ATOM 3979 C CA . GLY A 1 520 ? -24.300 -7.280 20.472 1.00 75.56 520 GLY A CA 1
ATOM 3980 C C . GLY A 1 520 ? -25.341 -6.169 20.360 1.00 75.56 520 GLY A C 1
ATOM 3981 O O . GLY A 1 520 ? -25.013 -5.092 19.869 1.00 75.56 520 GLY A O 1
ATOM 3982 N N . ASP A 1 521 ? -26.561 -6.381 20.853 1.00 81.44 521 ASP A N 1
ATOM 3983 C CA . ASP A 1 521 ? -27.609 -5.359 20.827 1.00 81.44 521 ASP A CA 1
ATOM 3984 C C . ASP A 1 521 ? -27.388 -4.290 21.899 1.00 81.44 521 ASP A C 1
ATOM 3986 O O . ASP A 1 521 ? -27.553 -3.099 21.630 1.00 81.44 521 ASP A O 1
ATOM 3990 N N . MET A 1 522 ? -26.931 -4.694 23.086 1.00 82.25 522 MET A N 1
ATOM 3991 C CA . MET A 1 522 ? -26.583 -3.773 24.166 1.00 82.25 522 MET A CA 1
ATOM 3992 C C . MET A 1 522 ? -25.361 -2.921 23.816 1.00 82.25 522 MET A C 1
ATOM 3994 O O . MET A 1 522 ? -25.389 -1.703 23.988 1.00 82.25 522 MET A O 1
ATOM 3998 N N . LYS A 1 523 ? -24.326 -3.540 23.241 1.00 86.69 523 LYS A N 1
ATOM 3999 C CA . LYS A 1 523 ? -23.122 -2.849 22.777 1.00 86.69 523 LYS A CA 1
ATOM 4000 C C . LYS A 1 523 ? -23.438 -1.846 21.670 1.00 86.69 523 LYS A C 1
ATOM 4002 O O . LYS A 1 523 ? -23.023 -0.693 21.751 1.00 86.69 523 LYS A O 1
ATOM 4007 N N . LYS A 1 524 ? -24.230 -2.245 20.667 1.00 88.44 524 LYS A N 1
ATOM 4008 C CA . LYS A 1 524 ? -24.691 -1.336 19.603 1.00 88.44 524 LYS A CA 1
ATOM 4009 C C . LYS A 1 524 ? -25.495 -0.167 20.167 1.00 88.44 524 LYS A C 1
ATOM 4011 O O . LYS A 1 524 ? -25.296 0.964 19.730 1.00 88.44 524 LYS A O 1
ATOM 4016 N N . ALA A 1 525 ? -26.385 -0.426 21.124 1.00 90.88 525 ALA A N 1
ATOM 4017 C CA . ALA A 1 525 ? -27.186 0.611 21.763 1.00 90.88 525 ALA A CA 1
ATOM 4018 C C . ALA A 1 525 ? -26.315 1.601 22.557 1.00 90.88 525 ALA A C 1
ATOM 4020 O O . ALA A 1 525 ? -26.479 2.809 22.399 1.00 90.88 525 ALA A O 1
ATOM 4021 N N . ALA A 1 526 ? -25.340 1.117 23.330 1.00 89.94 526 ALA A N 1
ATOM 4022 C CA . ALA A 1 526 ? -24.396 1.960 24.063 1.00 89.94 526 ALA A CA 1
ATOM 4023 C C . ALA A 1 526 ? -23.487 2.781 23.131 1.00 89.94 526 ALA A C 1
ATOM 4025 O O . ALA A 1 526 ? -23.291 3.978 23.339 1.00 89.94 526 ALA A O 1
ATOM 4026 N N . GLU A 1 527 ? -22.975 2.174 22.056 1.00 92.31 527 GLU A N 1
ATOM 4027 C CA . GLU A 1 527 ? -22.196 2.882 21.036 1.00 92.31 527 GLU A CA 1
ATOM 4028 C C . GLU A 1 527 ? -23.027 3.954 20.330 1.00 92.31 527 GLU A C 1
ATOM 4030 O O . GLU A 1 527 ? -22.523 5.045 20.067 1.00 92.31 527 GLU A O 1
ATOM 4035 N N . GLN A 1 528 ? -24.293 3.659 20.020 1.00 94.31 528 GLN A N 1
ATOM 4036 C CA . GLN A 1 528 ? -25.211 4.634 19.443 1.00 94.31 528 GLN A CA 1
ATOM 4037 C C . GLN A 1 528 ? -25.459 5.787 20.421 1.00 94.31 528 GLN A C 1
ATOM 4039 O O . GLN A 1 528 ? -25.363 6.942 20.010 1.00 94.31 528 GLN A O 1
ATOM 4044 N N . ALA A 1 529 ? -25.710 5.491 21.701 1.00 95.12 529 ALA A N 1
ATOM 4045 C CA . ALA A 1 529 ? -25.892 6.504 22.735 1.00 95.12 529 ALA A CA 1
ATOM 4046 C C . ALA A 1 529 ? -24.654 7.401 22.858 1.00 95.12 529 ALA A C 1
ATOM 4048 O O . ALA A 1 529 ? -24.762 8.613 22.718 1.00 95.12 529 ALA A O 1
ATOM 4049 N N . SER A 1 530 ? -23.464 6.812 23.006 1.00 96.50 530 SER A N 1
ATOM 4050 C CA . SER A 1 530 ? -22.194 7.542 23.085 1.00 96.50 530 SER A CA 1
ATOM 4051 C C . SER A 1 530 ? -21.941 8.420 21.853 1.00 96.50 530 SER A C 1
ATOM 4053 O O . SER A 1 530 ? -21.620 9.601 21.991 1.00 96.50 530 SER A O 1
ATOM 4055 N N . LYS A 1 531 ? -22.134 7.883 20.638 1.00 96.44 531 LYS A N 1
ATOM 4056 C CA . LYS A 1 531 ? -21.958 8.636 19.383 1.00 96.44 531 LYS A CA 1
ATOM 4057 C C . LYS A 1 531 ? -22.922 9.813 19.289 1.00 96.44 531 LYS A C 1
ATOM 4059 O O . LYS A 1 531 ? -22.491 10.907 18.941 1.00 96.44 531 LYS A O 1
ATOM 4064 N N . SER A 1 532 ? -24.197 9.604 19.608 1.00 97.25 532 SER A N 1
ATOM 4065 C CA . SER A 1 532 ? -25.198 10.670 19.595 1.00 97.25 532 SER A CA 1
ATOM 4066 C C . SER A 1 532 ? -24.911 11.735 20.659 1.00 97.25 532 SER A C 1
ATOM 4068 O O . SER A 1 532 ? -24.944 12.915 20.337 1.00 97.25 532 SER A O 1
ATOM 4070 N N . THR A 1 533 ? -24.512 11.364 21.877 1.00 97.00 533 THR A N 1
ATOM 4071 C CA . THR A 1 533 ? -24.115 12.339 22.912 1.00 97.00 533 THR A CA 1
ATOM 4072 C C . THR A 1 533 ? -22.860 13.121 22.516 1.00 97.00 533 THR A C 1
ATOM 4074 O O . THR A 1 533 ? -22.779 14.327 22.742 1.00 97.00 533 THR A O 1
ATOM 4077 N N . LYS A 1 534 ? -21.883 12.467 21.874 1.00 97.31 534 LYS A N 1
ATOM 4078 C CA . LYS A 1 534 ? -20.686 13.136 21.351 1.00 97.31 534 LYS A CA 1
ATOM 4079 C C . LYS A 1 534 ? -21.027 14.108 20.221 1.00 97.31 534 LYS A C 1
ATOM 4081 O O . LYS A 1 534 ? -20.525 15.225 20.234 1.00 97.31 534 LYS A O 1
ATOM 4086 N N . SER A 1 535 ? -21.890 13.696 19.293 1.00 96.88 535 SER A N 1
ATOM 4087 C CA . SER A 1 535 ? -22.429 14.558 18.234 1.00 96.88 535 SER A CA 1
ATOM 4088 C C . SER A 1 535 ? -23.102 15.787 18.842 1.00 96.88 535 SER A C 1
ATOM 4090 O O . SER A 1 535 ? -22.736 16.911 18.516 1.00 96.88 535 SER A O 1
ATOM 4092 N N . ALA A 1 536 ? -23.960 15.590 19.850 1.00 97.19 536 ALA A N 1
ATOM 4093 C CA . ALA A 1 536 ? -24.571 16.693 20.579 1.00 97.19 536 ALA A CA 1
ATOM 4094 C C . ALA A 1 536 ? -23.531 17.627 21.213 1.00 97.19 536 ALA A C 1
ATOM 4096 O O . ALA A 1 536 ? -23.659 18.836 21.094 1.00 97.19 536 ALA A O 1
ATOM 4097 N N . SER A 1 537 ? -22.477 17.099 21.843 1.00 97.44 537 SER A N 1
ATOM 4098 C CA . SER A 1 537 ? -21.387 17.920 22.393 1.00 97.44 537 SER A CA 1
ATOM 4099 C C . SER A 1 537 ? -20.672 18.750 21.315 1.00 97.44 537 SER A C 1
ATOM 4101 O O . SER A 1 537 ? -20.364 19.918 21.541 1.00 97.44 537 SER A O 1
ATOM 4103 N N . GLN A 1 538 ? -20.437 18.191 20.125 1.00 96.31 538 GLN A N 1
ATOM 4104 C CA . GLN A 1 538 ? -19.836 18.933 19.010 1.00 96.31 538 GLN A CA 1
ATOM 4105 C C . GLN A 1 538 ? -20.750 20.065 18.536 1.00 96.31 538 GLN A C 1
ATOM 4107 O O . GLN A 1 538 ? -20.301 21.205 18.455 1.00 96.31 538 GLN A O 1
ATOM 4112 N N . GLU A 1 539 ? -22.033 19.772 18.334 1.00 96.50 539 GLU A N 1
ATOM 4113 C CA . GLU A 1 539 ? -23.066 20.758 18.002 1.00 96.50 539 GLU A CA 1
ATOM 4114 C C . GLU A 1 539 ? -23.138 21.872 19.063 1.00 96.50 539 GLU A C 1
ATOM 4116 O O . GLU A 1 539 ? -23.179 23.055 18.737 1.00 96.50 539 GLU A O 1
ATOM 4121 N N . MET A 1 540 ? -23.048 21.532 20.353 1.00 96.88 540 MET A N 1
ATOM 4122 C CA . MET A 1 540 ? -22.974 22.516 21.440 1.00 96.88 540 MET A CA 1
ATOM 4123 C C . MET A 1 540 ? -21.731 23.413 21.350 1.00 96.88 540 MET A C 1
ATOM 4125 O O . MET A 1 540 ? -21.825 24.614 21.608 1.00 96.88 540 MET A O 1
ATOM 4129 N N . GLY A 1 541 ? -20.576 22.853 20.988 1.00 95.44 541 GLY A N 1
ATOM 4130 C CA . GLY A 1 541 ? -19.340 23.616 20.813 1.00 95.44 541 GLY A CA 1
ATOM 4131 C C . GLY A 1 541 ? -19.383 24.542 19.605 1.00 95.44 541 GLY A C 1
ATOM 4132 O O . GLY A 1 541 ? -18.990 25.706 19.699 1.00 95.44 541 GLY A O 1
ATOM 4133 N N . GLU A 1 542 ? -19.938 24.072 18.490 1.00 94.69 542 GLU A N 1
ATOM 4134 C CA . GLU A 1 542 ? -20.180 24.933 17.339 1.00 94.69 542 GLU A CA 1
ATOM 4135 C C . GLU A 1 542 ? -21.194 26.026 17.682 1.00 94.69 542 GLU A C 1
ATOM 4137 O O . GLU A 1 542 ? -20.957 27.190 17.374 1.00 94.69 542 GLU A O 1
ATOM 4142 N N . ALA A 1 543 ? -22.283 25.701 18.388 1.00 94.06 543 ALA A N 1
ATOM 4143 C CA . ALA A 1 543 ? -23.239 26.695 18.865 1.00 94.06 543 ALA A CA 1
ATOM 4144 C C . ALA A 1 543 ? -22.554 27.786 19.699 1.00 94.06 543 ALA A C 1
ATOM 4146 O O . ALA A 1 543 ? -22.815 28.973 19.488 1.00 94.06 543 ALA A O 1
ATOM 4147 N N . ASN A 1 544 ? -21.654 27.399 20.605 1.00 92.50 544 ASN A N 1
ATOM 4148 C CA . ASN A 1 544 ? -20.872 28.324 21.420 1.00 92.50 544 ASN A CA 1
ATOM 4149 C C . ASN A 1 544 ? -19.990 29.247 20.558 1.00 92.50 544 ASN A C 1
ATOM 4151 O O . ASN A 1 544 ? -19.990 30.465 20.740 1.00 92.50 544 ASN A O 1
ATOM 4155 N N . GLN A 1 545 ? -19.287 28.688 19.569 1.00 90.50 545 GLN A N 1
ATOM 4156 C CA . GLN A 1 545 ? -18.476 29.470 18.636 1.00 90.50 545 GLN A CA 1
ATOM 4157 C C . GLN A 1 545 ? -19.332 30.466 17.842 1.00 90.50 545 GLN A C 1
ATOM 4159 O O . GLN A 1 545 ? -19.018 31.653 17.804 1.00 90.50 545 GLN A O 1
ATOM 4164 N N . LYS A 1 546 ? -20.453 30.016 17.267 1.00 89.38 546 LYS A N 1
ATOM 4165 C CA . LYS A 1 546 ? -21.365 30.875 16.498 1.00 89.38 546 LYS A CA 1
ATOM 4166 C C . LYS A 1 546 ? -21.968 31.994 17.346 1.00 89.38 546 LYS A C 1
ATOM 4168 O O . LYS A 1 546 ? -22.113 33.110 16.856 1.00 89.38 546 LYS A O 1
ATOM 4173 N N . MET A 1 547 ? -22.264 31.722 18.618 1.00 86.75 547 MET A N 1
ATOM 4174 C CA . MET A 1 547 ? -22.683 32.739 19.589 1.00 86.75 547 MET A CA 1
ATOM 4175 C C . MET A 1 547 ? -21.615 33.831 19.759 1.00 86.75 547 MET A C 1
ATOM 4177 O O . MET A 1 547 ? -21.947 35.015 19.716 1.00 86.75 547 MET A O 1
ATOM 4181 N N . ASN A 1 548 ? -20.341 33.450 19.893 1.00 83.62 548 ASN A N 1
ATOM 4182 C CA . ASN A 1 548 ? -19.227 34.397 20.023 1.00 83.62 548 ASN A CA 1
ATOM 4183 C C . ASN A 1 548 ? -18.940 35.171 18.725 1.00 83.62 548 ASN A C 1
ATOM 4185 O O . ASN A 1 548 ? -18.557 36.338 18.782 1.00 83.62 548 ASN A O 1
ATOM 4189 N N . ASP A 1 549 ? -19.185 34.552 17.569 1.00 83.12 549 ASP A N 1
ATOM 4190 C CA . ASP A 1 549 ? -19.037 35.174 16.248 1.00 83.12 549 ASP A CA 1
ATOM 4191 C C . ASP A 1 549 ? -20.203 36.122 15.890 1.00 83.12 549 ASP A C 1
ATOM 4193 O O . ASP A 1 549 ? -20.220 36.708 14.807 1.00 83.12 549 ASP A O 1
ATOM 4197 N N . GLY A 1 550 ? -21.207 36.266 16.766 1.00 77.69 550 GLY A N 1
ATOM 4198 C CA . GLY A 1 550 ? -22.405 37.072 16.507 1.00 77.69 550 GLY A CA 1
ATOM 4199 C C . GLY A 1 550 ? -23.383 36.444 15.504 1.00 77.69 550 GLY A C 1
ATOM 4200 O O . GLY A 1 550 ? -24.278 37.121 15.006 1.00 77.69 550 GLY A O 1
ATOM 4201 N N . LYS A 1 551 ? -23.230 35.149 15.211 1.00 82.31 551 LYS A N 1
ATOM 4202 C CA . LYS A 1 551 ? -24.055 34.355 14.287 1.00 82.31 551 LYS A CA 1
ATOM 4203 C C . LYS A 1 551 ? -25.127 33.597 15.061 1.00 82.31 551 LYS A C 1
ATOM 4205 O O . LYS A 1 551 ? -25.072 32.377 15.233 1.00 82.31 551 LYS A O 1
ATOM 4210 N N . SER A 1 552 ? -26.086 34.334 15.599 1.00 77.88 552 SER A N 1
ATOM 4211 C CA . SER A 1 552 ? -27.026 33.796 16.578 1.00 77.88 552 SER A CA 1
ATOM 4212 C C . SER A 1 552 ? -28.005 32.777 15.975 1.00 77.88 552 SER A C 1
ATOM 4214 O O . SER A 1 552 ? -28.297 31.765 16.611 1.00 77.88 552 SER A O 1
ATOM 4216 N N . SER A 1 553 ? -28.433 32.972 14.726 1.00 77.81 553 SER A N 1
ATOM 4217 C CA . SER A 1 553 ? -29.261 32.023 13.973 1.00 77.81 553 SER A CA 1
ATOM 4218 C C . SER A 1 553 ? -28.567 30.663 13.787 1.00 77.81 553 SER A C 1
ATOM 4220 O O . SER A 1 553 ? -29.143 29.625 14.108 1.00 77.81 553 SER A O 1
ATOM 4222 N N . GLU A 1 554 ? -27.297 30.657 13.353 1.00 83.50 554 GLU A N 1
ATOM 4223 C CA . GLU A 1 554 ? -26.487 29.429 13.227 1.00 83.50 554 GLU A CA 1
ATOM 4224 C C . GLU A 1 554 ? -26.285 28.746 14.588 1.00 83.50 554 GLU A C 1
ATOM 4226 O O . GLU A 1 554 ? -26.336 27.523 14.698 1.00 83.50 554 GLU A O 1
ATOM 4231 N N . SER A 1 555 ? -26.108 29.532 15.651 1.00 88.19 555 SER A N 1
ATOM 4232 C CA . SER A 1 555 ? -25.989 28.980 16.997 1.00 88.19 555 SER A CA 1
ATOM 4233 C C . SER A 1 555 ? -27.256 28.244 17.443 1.00 88.19 555 SER A C 1
ATOM 4235 O O . SER A 1 555 ? -27.175 27.113 17.918 1.00 88.19 555 SER A O 1
ATOM 4237 N N . GLN A 1 556 ? -28.436 28.838 17.235 1.00 86.50 556 GLN A N 1
ATOM 4238 C CA . GLN A 1 556 ? -29.715 28.220 17.600 1.00 86.50 556 GLN A CA 1
ATOM 4239 C C . GLN A 1 556 ? -30.006 26.930 16.820 1.00 86.50 556 GLN A C 1
ATOM 4241 O O . GLN A 1 556 ? -30.665 26.031 17.352 1.00 86.50 556 GLN A O 1
ATOM 4246 N N . GLU A 1 557 ? -29.541 26.829 15.573 1.00 86.44 557 GLU A N 1
ATOM 4247 C CA . GLU A 1 557 ? -29.625 25.601 14.775 1.00 86.44 557 GLU A CA 1
ATOM 4248 C C . GLU A 1 557 ? -28.804 24.484 15.411 1.00 86.44 557 GLU A C 1
ATOM 4250 O O . GLU A 1 557 ? -29.338 23.403 15.670 1.00 86.44 557 GLU A O 1
ATOM 4255 N N . ASN A 1 558 ? -27.555 24.780 15.759 1.00 93.31 558 ASN A N 1
ATOM 4256 C CA . ASN A 1 558 ? -26.659 23.826 16.400 1.00 93.31 558 ASN A CA 1
ATOM 4257 C C . ASN A 1 558 ? -27.165 23.425 17.800 1.00 93.31 558 ASN A C 1
ATOM 4259 O O . ASN A 1 558 ? -27.162 22.250 18.161 1.00 93.31 558 ASN A O 1
ATOM 4263 N N . GLN A 1 559 ? -27.747 24.356 18.566 1.00 93.44 559 GLN A N 1
ATOM 4264 C CA . GLN A 1 559 ? -28.439 24.041 19.827 1.00 93.44 559 GLN A CA 1
ATOM 4265 C C . GLN A 1 559 ? -29.618 23.071 19.626 1.00 93.44 559 GLN A C 1
ATOM 4267 O O . GLN A 1 559 ? -29.822 22.147 20.421 1.00 93.44 559 GLN A O 1
ATOM 4272 N N . GLN A 1 560 ? -30.396 23.246 18.552 1.00 91.75 560 GLN A N 1
ATOM 4273 C CA . GLN A 1 560 ? -31.516 22.362 18.228 1.00 91.75 560 GLN A CA 1
ATOM 4274 C C . GLN A 1 560 ? -31.039 20.978 17.756 1.00 91.75 560 GLN A C 1
ATOM 4276 O O . GLN A 1 560 ? -31.649 19.963 18.110 1.00 91.75 560 GLN A O 1
ATOM 4281 N N . SER A 1 561 ? -29.969 20.923 16.961 1.00 92.81 561 SER A N 1
ATOM 4282 C CA . SER A 1 561 ? -29.312 19.678 16.549 1.00 92.81 561 SER A CA 1
ATOM 4283 C C . SER A 1 561 ? -28.785 18.913 17.761 1.00 92.81 561 SER A C 1
ATOM 4285 O O . SER A 1 561 ? -29.100 17.731 17.910 1.00 92.81 561 SER A O 1
ATOM 4287 N N . ALA A 1 562 ? -28.126 19.606 18.695 1.00 95.88 562 ALA A N 1
ATOM 4288 C CA . ALA A 1 562 ? -27.677 19.029 19.956 1.00 95.88 562 ALA A CA 1
ATOM 4289 C C . ALA A 1 562 ? -28.832 18.409 20.757 1.00 95.88 562 ALA A C 1
ATOM 4291 O O . ALA A 1 562 ? -28.731 17.265 21.196 1.00 95.88 562 ALA A O 1
ATOM 4292 N N . SER A 1 563 ? -29.968 19.105 20.894 1.00 95.25 563 SER A N 1
ATOM 4293 C CA . SER A 1 563 ? -31.152 18.569 21.590 1.00 95.25 563 SER A CA 1
ATOM 4294 C C . SER A 1 563 ? -31.716 17.303 20.924 1.00 95.25 563 SER A C 1
ATOM 4296 O O . SER A 1 563 ? -32.059 16.329 21.602 1.00 95.25 563 SER A O 1
ATOM 4298 N N . LYS A 1 564 ? -31.762 17.265 19.584 1.00 94.94 564 LYS A N 1
ATOM 4299 C CA . LYS A 1 564 ? -32.186 16.068 18.832 1.00 94.94 564 LYS A CA 1
ATOM 4300 C C . LYS A 1 564 ? -31.228 14.900 19.032 1.00 94.94 564 LYS A C 1
ATOM 4302 O O . LYS A 1 564 ? -31.675 13.762 19.150 1.00 94.94 564 LYS A O 1
ATOM 4307 N N . ASP A 1 565 ? -29.931 15.162 19.053 1.00 96.56 565 ASP A N 1
ATOM 4308 C CA . ASP A 1 565 ? -28.927 14.123 19.244 1.00 96.56 565 ASP A CA 1
ATOM 4309 C C . ASP A 1 565 ? -28.917 13.589 20.681 1.00 96.56 565 ASP A C 1
ATOM 4311 O O . ASP A 1 565 ? -28.846 12.375 20.871 1.00 96.56 565 ASP A O 1
ATOM 4315 N N . LEU A 1 566 ? -29.136 14.441 21.687 1.00 96.56 566 LEU A N 1
ATOM 4316 C CA . LEU A 1 566 ? -29.377 13.990 23.062 1.00 96.56 566 LEU A CA 1
ATOM 4317 C C . LEU A 1 566 ? -30.630 13.110 23.167 1.00 96.56 566 LEU A C 1
ATOM 4319 O O . LEU A 1 566 ? -30.609 12.096 23.864 1.00 96.56 566 LEU A O 1
ATOM 4323 N N . GLN A 1 567 ? -31.700 13.437 22.435 1.00 95.12 567 GLN A N 1
ATOM 4324 C CA . GLN A 1 567 ? -32.891 12.584 22.382 1.00 95.12 567 GLN A CA 1
ATOM 4325 C C . GLN A 1 567 ? -32.584 11.216 21.758 1.00 95.12 567 GLN A C 1
ATOM 4327 O O . GLN A 1 567 ? -32.964 10.191 22.318 1.00 95.12 567 GLN A O 1
ATOM 4332 N N . LYS A 1 568 ? -31.846 11.174 20.640 1.00 95.44 568 LYS A N 1
ATOM 4333 C CA . LYS A 1 568 ? -31.414 9.903 20.031 1.00 95.44 568 LYS A CA 1
ATOM 4334 C C . LYS A 1 568 ? -30.568 9.074 20.998 1.00 95.44 568 LYS A C 1
ATOM 4336 O O . LYS A 1 568 ? -30.680 7.847 21.000 1.00 95.44 568 LYS A O 1
ATOM 4341 N N . ALA A 1 569 ? -29.726 9.727 21.801 1.00 96.50 569 ALA A N 1
ATOM 4342 C CA . ALA A 1 569 ? -28.938 9.053 22.822 1.00 96.50 569 ALA A CA 1
ATOM 4343 C C . ALA A 1 569 ? -29.826 8.455 23.926 1.00 96.50 569 ALA A C 1
ATOM 4345 O O . ALA A 1 569 ? -29.618 7.306 24.319 1.00 96.50 569 ALA A O 1
ATOM 4346 N N . ALA A 1 570 ? -30.857 9.182 24.367 1.00 95.19 570 ALA A N 1
ATOM 4347 C CA . ALA A 1 570 ? -31.828 8.687 25.341 1.00 95.19 570 ALA A CA 1
ATOM 4348 C C . ALA A 1 570 ? -32.623 7.485 24.797 1.00 95.19 570 ALA A C 1
ATOM 4350 O O . ALA A 1 570 ? -32.742 6.462 25.473 1.00 95.19 570 ALA A O 1
ATOM 4351 N N . ASP A 1 571 ? -33.076 7.550 23.542 1.00 93.44 571 ASP A N 1
ATOM 4352 C CA . ASP A 1 571 ? -33.779 6.444 22.880 1.00 93.44 571 ASP A CA 1
ATOM 4353 C C . ASP A 1 571 ? -32.884 5.196 22.752 1.00 93.44 571 ASP A C 1
ATOM 4355 O O . ASP A 1 571 ? -33.350 4.056 22.845 1.00 93.44 571 ASP A O 1
ATOM 4359 N N . ALA A 1 572 ? -31.581 5.395 22.531 1.00 94.25 572 ALA A N 1
ATOM 4360 C CA . ALA A 1 572 ? -30.605 4.316 22.493 1.00 94.25 572 ALA A CA 1
ATOM 4361 C C . ALA A 1 572 ? -30.405 3.677 23.880 1.00 94.25 572 ALA A C 1
ATOM 4363 O O . ALA A 1 572 ? -30.381 2.448 23.973 1.00 94.25 572 ALA A O 1
ATOM 4364 N N . LEU A 1 573 ? -30.370 4.462 24.962 1.00 92.19 573 LEU A N 1
ATOM 4365 C CA . LEU A 1 573 ? -30.358 3.921 26.328 1.00 92.19 573 LEU A CA 1
ATOM 4366 C C . LEU A 1 573 ? -31.630 3.134 26.669 1.00 92.19 573 LEU A C 1
ATOM 4368 O O . LEU A 1 573 ? -31.549 2.095 27.323 1.00 92.19 573 LEU A O 1
ATOM 4372 N N . ASP A 1 574 ? -32.797 3.544 26.173 1.00 91.25 574 ASP A N 1
ATOM 4373 C CA . ASP A 1 574 ? -34.034 2.774 26.354 1.00 91.25 574 ASP A CA 1
ATOM 4374 C C . ASP A 1 574 ? -33.983 1.416 25.638 1.00 91.25 574 ASP A C 1
ATOM 4376 O O . ASP A 1 574 ? -34.460 0.404 26.166 1.00 91.25 574 ASP A O 1
ATOM 4380 N N . LYS A 1 575 ? -33.364 1.353 24.451 1.00 90.44 575 LYS A N 1
ATOM 4381 C CA . LYS A 1 575 ? -33.084 0.074 23.773 1.00 90.44 575 LYS A CA 1
ATOM 4382 C C . LYS A 1 575 ? -32.105 -0.775 24.578 1.00 90.44 575 LYS A C 1
ATOM 4384 O O . LYS A 1 575 ? -32.327 -1.976 24.715 1.00 90.44 575 LYS A O 1
ATOM 4389 N N . MET A 1 576 ? -31.073 -0.154 25.143 1.00 88.94 576 MET A N 1
ATOM 4390 C CA . MET A 1 576 ? -30.091 -0.822 25.996 1.00 88.94 576 MET A CA 1
ATOM 4391 C C . MET A 1 576 ? -30.754 -1.439 27.236 1.00 88.94 576 MET A C 1
ATOM 4393 O O . MET A 1 576 ? -30.533 -2.612 27.533 1.00 88.94 576 MET A O 1
ATOM 4397 N N . LYS A 1 577 ? -31.654 -0.700 27.898 1.00 88.06 577 LYS A N 1
ATOM 4398 C CA . LYS A 1 577 ? -32.444 -1.188 29.039 1.00 88.06 577 LYS A CA 1
ATOM 4399 C C . LYS A 1 577 ? -33.338 -2.374 28.663 1.00 88.06 577 LYS A C 1
ATOM 4401 O O . LYS A 1 577 ? -33.420 -3.348 29.410 1.00 88.06 577 LYS A O 1
ATOM 4406 N N . LYS A 1 578 ? -33.983 -2.332 27.492 1.00 86.06 578 LYS A N 1
ATOM 4407 C CA . LYS A 1 578 ? -34.795 -3.453 26.978 1.00 86.06 578 LYS A CA 1
ATOM 4408 C C . LYS A 1 578 ? -33.946 -4.689 26.670 1.00 86.06 578 LYS A C 1
ATOM 4410 O O . LYS A 1 578 ? -34.343 -5.794 27.032 1.00 86.06 578 LYS A O 1
ATOM 4415 N N . ALA A 1 579 ? -32.776 -4.507 26.057 1.00 82.50 579 ALA A N 1
ATOM 4416 C CA . ALA A 1 579 ? -31.832 -5.592 25.790 1.00 82.50 579 ALA A CA 1
ATOM 4417 C C . ALA A 1 579 ? -31.299 -6.223 27.090 1.00 82.50 579 ALA A C 1
ATOM 4419 O O . ALA A 1 579 ? -31.163 -7.443 27.171 1.00 82.50 579 ALA A O 1
ATOM 4420 N N . LEU A 1 580 ? -31.066 -5.412 28.131 1.00 80.12 580 LEU A N 1
ATOM 4421 C CA . LEU A 1 580 ? -30.680 -5.888 29.464 1.00 80.12 580 LEU A CA 1
ATOM 4422 C C . LEU A 1 580 ? -31.778 -6.746 30.099 1.00 80.12 580 LEU A C 1
ATOM 4424 O O . LEU A 1 580 ? -31.492 -7.827 30.606 1.00 80.12 580 LEU A O 1
ATOM 4428 N N . ALA A 1 581 ? -33.037 -6.306 30.019 1.00 76.12 581 ALA A N 1
ATOM 4429 C CA . ALA A 1 581 ? -34.178 -7.058 30.537 1.00 76.12 581 ALA A CA 1
ATOM 4430 C C . ALA A 1 581 ? -34.381 -8.401 29.809 1.00 76.12 581 ALA A C 1
ATOM 4432 O O . ALA A 1 581 ? -34.616 -9.414 30.462 1.00 76.12 581 ALA A O 1
ATOM 4433 N N . ALA A 1 582 ? -34.223 -8.429 28.480 1.00 71.94 582 ALA A N 1
ATOM 4434 C CA . ALA A 1 582 ? -34.316 -9.652 27.676 1.00 71.94 582 ALA A CA 1
ATOM 4435 C C . ALA A 1 582 ? -33.170 -10.647 27.950 1.00 71.94 582 ALA A C 1
ATOM 4437 O O . ALA A 1 582 ? -33.326 -11.851 27.767 1.00 71.94 582 ALA A O 1
ATOM 4438 N N . SER A 1 583 ? -32.019 -10.163 28.426 1.00 66.00 583 SER A N 1
ATOM 4439 C CA . SER A 1 583 ? -30.856 -11.000 28.731 1.00 66.00 583 SER A CA 1
ATOM 4440 C C . SER A 1 583 ? -30.957 -11.748 30.071 1.00 66.00 583 SER A C 1
ATOM 4442 O O . SER A 1 583 ? -30.116 -12.614 30.319 1.00 66.00 583 SER A O 1
ATOM 4444 N N . LYS A 1 584 ? -31.962 -11.461 30.921 1.00 61.91 584 LYS A N 1
ATOM 4445 C CA . LYS A 1 584 ? -32.133 -12.089 32.250 1.00 61.91 584 LYS A CA 1
ATOM 4446 C C . LYS A 1 584 ? -32.530 -13.583 32.189 1.00 61.91 584 LYS A C 1
ATOM 4448 O O . LYS A 1 584 ? -32.256 -14.312 33.133 1.00 61.91 584 LYS A O 1
ATOM 4453 N N . GLU A 1 585 ? -33.074 -14.088 31.073 1.00 55.00 585 GLU A N 1
ATOM 4454 C CA . GLU A 1 585 ? -33.473 -15.510 30.922 1.00 55.00 585 GLU A CA 1
ATOM 4455 C C . GLU A 1 585 ? -32.335 -16.461 30.474 1.00 55.00 585 GLU A C 1
ATOM 4457 O O . GLU A 1 585 ? -32.446 -17.678 30.616 1.00 55.00 585 GLU A O 1
ATOM 4462 N N . GLY A 1 586 ? -31.207 -15.942 29.967 1.00 55.03 586 GLY A N 1
ATOM 4463 C CA . GLY A 1 586 ? -30.061 -16.748 29.500 1.00 55.03 586 GLY A CA 1
ATOM 4464 C C . GLY A 1 586 ? -28.976 -17.032 30.553 1.00 55.03 586 GLY A C 1
ATOM 4465 O O . GLY A 1 586 ? -27.980 -17.693 30.247 1.00 55.03 586 GLY A O 1
ATOM 4466 N N . GLN A 1 587 ? -29.131 -16.516 31.777 1.00 55.78 587 GLN A N 1
ATOM 4467 C CA . GLN A 1 587 ? -28.040 -16.389 32.754 1.00 55.78 587 GLN A CA 1
ATOM 4468 C C . GLN A 1 587 ? -27.740 -17.667 33.546 1.00 55.78 587 GLN A C 1
ATOM 4470 O O . GLN A 1 587 ? -26.568 -17.966 33.766 1.00 55.78 587 GLN A O 1
ATOM 4475 N N . ASP A 1 588 ? -28.751 -18.472 33.887 1.00 58.72 588 ASP A N 1
ATOM 4476 C CA . ASP A 1 588 ? -28.546 -19.733 34.624 1.00 58.72 588 ASP A CA 1
ATOM 4477 C C . ASP A 1 588 ? -27.762 -20.770 33.792 1.00 58.72 588 ASP A C 1
ATOM 4479 O O . ASP A 1 588 ? -27.002 -21.571 34.336 1.00 58.72 588 ASP A O 1
ATOM 4483 N N . LYS A 1 589 ? -27.881 -20.730 32.455 1.00 65.00 589 LYS A N 1
ATOM 4484 C CA . LYS A 1 589 ? -27.084 -21.582 31.554 1.00 65.00 589 LYS A CA 1
ATOM 4485 C C . LYS A 1 589 ? -25.622 -21.144 31.479 1.00 65.00 589 LYS A C 1
ATOM 4487 O O . LYS A 1 589 ? -24.746 -21.999 31.539 1.00 65.00 589 LYS A O 1
ATOM 4492 N N . LYS A 1 590 ? -25.354 -19.836 31.382 1.00 65.88 590 LYS A N 1
ATOM 4493 C CA . LYS A 1 590 ? -23.982 -19.303 31.317 1.00 65.88 590 LYS A CA 1
ATOM 4494 C C . LYS A 1 590 ? -23.242 -19.445 32.647 1.00 65.88 590 LYS A C 1
ATOM 4496 O O . LYS A 1 590 ? -22.073 -19.801 32.639 1.00 65.88 590 LYS A O 1
ATOM 4501 N N . ALA A 1 591 ? -23.915 -19.236 33.781 1.00 66.06 591 ALA A N 1
ATOM 4502 C CA . ALA A 1 591 ? -23.320 -19.464 35.100 1.00 66.06 591 ALA A CA 1
ATOM 4503 C C . ALA A 1 591 ? -22.918 -20.937 35.297 1.00 66.06 591 ALA A C 1
ATOM 4505 O O . ALA A 1 591 ? -21.839 -21.223 35.809 1.00 66.06 591 ALA A O 1
ATOM 4506 N N . LYS A 1 592 ? -23.748 -21.870 34.810 1.00 74.69 592 LYS A N 1
ATOM 4507 C CA . LYS A 1 592 ? -23.427 -23.300 34.802 1.00 74.69 592 LYS A CA 1
ATOM 4508 C C . LYS A 1 592 ? -22.255 -23.635 33.871 1.00 74.69 592 LYS A C 1
ATOM 4510 O O . LYS A 1 592 ? -21.362 -24.367 34.270 1.00 74.69 592 LYS A O 1
ATOM 4515 N N . GLU A 1 593 ? -22.213 -23.055 32.673 1.00 78.75 593 GLU A N 1
ATOM 4516 C CA . GLU A 1 593 ? -21.111 -23.260 31.721 1.00 78.75 593 GLU A CA 1
ATOM 4517 C C . GLU A 1 593 ? -19.765 -22.735 32.251 1.00 78.75 593 GLU A C 1
ATOM 4519 O O . GLU A 1 593 ? -18.729 -23.372 32.066 1.00 78.75 593 GLU A O 1
ATOM 4524 N N . VAL A 1 594 ? -19.772 -21.588 32.939 1.00 82.06 594 VAL A N 1
ATOM 4525 C CA . VAL A 1 594 ? -18.573 -21.036 33.585 1.00 82.06 594 VAL A CA 1
ATOM 4526 C C . VAL A 1 594 ? -18.113 -21.935 34.735 1.00 82.06 594 VAL A C 1
ATOM 4528 O O . VAL A 1 594 ? -16.915 -22.178 34.853 1.00 82.06 594 VAL A O 1
ATOM 4531 N N . ALA A 1 595 ? -19.037 -22.498 35.521 1.00 82.44 595 ALA A N 1
ATOM 4532 C CA . ALA A 1 595 ? -18.706 -23.468 36.565 1.00 82.44 595 ALA A CA 1
ATOM 4533 C C . ALA A 1 595 ? -18.105 -24.770 35.992 1.00 82.44 595 ALA A C 1
ATOM 4535 O O . ALA A 1 595 ? -17.097 -25.255 36.508 1.00 82.44 595 ALA A O 1
ATOM 4536 N N . ASP A 1 596 ? -18.659 -25.292 34.892 1.00 85.12 596 ASP A N 1
ATOM 4537 C CA . ASP A 1 596 ? -18.150 -26.496 34.218 1.00 85.12 596 ASP A CA 1
ATOM 4538 C C . ASP A 1 596 ? -16.723 -26.275 33.671 1.00 85.12 596 ASP A C 1
ATOM 4540 O O . ASP A 1 596 ? -15.824 -27.091 33.899 1.00 85.12 596 ASP A O 1
ATOM 4544 N N . LYS A 1 597 ? -16.475 -25.132 33.016 1.00 87.94 597 LYS A N 1
ATOM 4545 C CA . LYS A 1 597 ? -15.137 -24.747 32.527 1.00 87.94 597 LYS A CA 1
ATOM 4546 C C . LYS A 1 597 ? -14.148 -24.494 33.668 1.00 87.94 597 LYS A C 1
ATOM 4548 O O . LYS A 1 597 ? -12.977 -24.855 33.560 1.00 87.94 597 LYS A O 1
ATOM 4553 N N . GLN A 1 598 ? -14.613 -23.938 34.788 1.00 87.44 598 GLN A N 1
ATOM 4554 C CA . GLN A 1 598 ? -13.796 -23.748 35.987 1.00 87.44 598 GLN A CA 1
ATOM 4555 C C . GLN A 1 598 ? -13.302 -25.089 36.559 1.00 87.44 598 GLN A C 1
ATOM 4557 O O . GLN A 1 598 ? -12.146 -25.184 36.975 1.00 87.44 598 GLN A O 1
ATOM 4562 N N . ALA A 1 599 ? -14.144 -26.129 36.542 1.00 88.75 599 ALA A N 1
ATOM 4563 C CA . ALA A 1 599 ? -13.785 -27.478 36.984 1.00 88.75 599 ALA A CA 1
ATOM 4564 C C . ALA A 1 599 ? -12.814 -28.184 36.018 1.00 88.75 599 ALA A C 1
ATOM 4566 O O . ALA A 1 599 ? -11.916 -28.917 36.445 1.00 88.75 599 ALA A O 1
ATOM 4567 N N . GLU A 1 600 ? -12.949 -27.954 34.709 1.00 89.75 600 GLU A N 1
ATOM 4568 C CA . GLU A 1 600 ? -11.994 -28.468 33.722 1.00 89.75 600 GLU A CA 1
ATOM 4569 C C . GLU A 1 600 ? -10.606 -27.837 33.909 1.00 89.75 600 GLU A C 1
ATOM 4571 O O . GLU A 1 600 ? -9.589 -28.541 33.916 1.00 89.75 600 GLU A O 1
ATOM 4576 N N . LEU A 1 601 ? -10.564 -26.520 34.128 1.00 90.56 601 LEU A N 1
ATOM 4577 C CA . LEU A 1 601 ? -9.326 -25.792 34.378 1.00 90.56 601 LEU A CA 1
ATOM 4578 C C . LEU A 1 601 ? -8.672 -26.205 35.708 1.00 90.56 601 LEU A C 1
ATOM 4580 O O . LEU A 1 601 ? -7.458 -26.413 35.737 1.00 90.56 601 LEU A O 1
ATOM 4584 N N . GLU A 1 602 ? -9.457 -26.435 36.773 1.00 93.56 602 GLU A N 1
ATOM 4585 C CA . GLU A 1 602 ? -8.971 -27.020 38.040 1.00 93.56 602 GLU A CA 1
ATOM 4586 C C . GLU A 1 602 ? -8.181 -28.309 37.775 1.00 93.56 602 GLU A C 1
ATOM 4588 O O . GLU A 1 602 ? -7.065 -28.472 38.286 1.00 93.56 602 GLU A O 1
ATOM 4593 N N . LYS A 1 603 ? -8.753 -29.216 36.971 1.00 92.25 603 LYS A N 1
ATOM 4594 C CA . LYS A 1 603 ? -8.153 -30.516 36.656 1.00 92.25 603 LYS A CA 1
ATOM 4595 C C . LYS A 1 603 ? -6.858 -30.360 35.858 1.00 92.25 603 LYS A C 1
ATOM 4597 O O . LYS A 1 603 ? -5.851 -30.951 36.237 1.00 92.25 603 LYS A O 1
ATOM 4602 N N . LYS A 1 604 ? -6.853 -29.516 34.819 1.00 92.81 604 LYS A N 1
ATOM 4603 C CA . LYS A 1 604 ? -5.643 -29.218 34.028 1.00 92.81 604 LYS A CA 1
ATOM 4604 C C . LYS A 1 604 ? -4.519 -28.660 34.903 1.00 92.81 604 LYS A C 1
ATOM 4606 O O . LYS A 1 604 ? -3.369 -29.058 34.742 1.00 92.81 604 LYS A O 1
ATOM 4611 N N . MET A 1 605 ? -4.840 -27.765 35.840 1.00 94.44 605 MET A N 1
ATOM 4612 C CA . MET A 1 605 ? -3.848 -27.183 36.752 1.00 94.44 605 MET A CA 1
ATOM 4613 C C . MET A 1 605 ? -3.309 -28.197 37.752 1.00 94.44 605 MET A C 1
ATOM 4615 O O . MET A 1 605 ? -2.122 -28.174 38.067 1.00 94.44 605 MET A O 1
ATOM 4619 N N . LYS A 1 606 ? -4.141 -29.135 38.205 1.00 93.94 606 LYS A N 1
ATOM 4620 C CA . LYS A 1 606 ? -3.678 -30.240 39.042 1.00 93.94 606 LYS A CA 1
ATOM 4621 C C . LYS A 1 606 ? -2.694 -31.146 38.290 1.00 93.94 606 LYS A C 1
ATOM 4623 O O . LYS A 1 606 ? -1.607 -31.400 38.802 1.00 93.94 606 LYS A O 1
ATOM 4628 N N . ASP A 1 607 ? -3.034 -31.552 37.067 1.00 92.31 607 ASP A N 1
ATOM 4629 C CA . ASP A 1 607 ? -2.169 -32.393 36.228 1.00 92.31 607 ASP A CA 1
ATOM 4630 C C . ASP A 1 607 ? -0.846 -31.674 35.886 1.00 92.31 607 ASP A C 1
ATOM 4632 O O . ASP A 1 607 ? 0.227 -32.279 35.874 1.00 92.31 607 ASP A O 1
ATOM 4636 N N . LEU A 1 608 ? -0.902 -30.361 35.635 1.00 91.62 608 LEU A N 1
ATOM 4637 C CA . LEU A 1 608 ? 0.277 -29.534 35.374 1.00 91.62 608 LEU A CA 1
ATOM 4638 C C . LEU A 1 608 ? 1.181 -29.405 36.610 1.00 91.62 608 LEU A C 1
ATOM 4640 O O . LEU A 1 608 ? 2.400 -29.518 36.482 1.00 91.62 608 LEU A O 1
ATOM 4644 N N . ALA A 1 609 ? 0.602 -29.221 37.799 1.00 92.75 609 ALA A N 1
ATOM 4645 C CA . ALA A 1 609 ? 1.353 -29.183 39.052 1.00 92.75 609 ALA A CA 1
ATOM 4646 C C . ALA A 1 609 ? 2.078 -30.513 39.326 1.00 92.75 609 ALA A C 1
ATOM 4648 O O . ALA A 1 609 ? 3.242 -30.508 39.728 1.00 92.75 609 ALA A O 1
ATOM 4649 N N . GLU A 1 610 ? 1.429 -31.650 39.050 1.00 92.38 610 GLU A N 1
ATOM 4650 C CA . GLU A 1 610 ? 2.041 -32.981 39.170 1.00 92.38 610 GLU A CA 1
ATOM 4651 C C . GLU A 1 610 ? 3.212 -33.160 38.188 1.00 92.38 610 GLU A C 1
ATOM 4653 O O . GLU A 1 610 ? 4.282 -33.625 38.588 1.00 92.38 610 GLU A O 1
ATOM 4658 N N . LYS A 1 611 ? 3.066 -32.707 36.934 1.00 90.00 611 LYS A N 1
ATOM 4659 C CA . LYS A 1 611 ? 4.157 -32.716 35.940 1.00 90.00 611 LYS A CA 1
ATOM 4660 C C . LYS A 1 611 ? 5.344 -31.841 36.348 1.00 90.00 611 LYS A C 1
ATOM 4662 O O . LYS A 1 611 ? 6.486 -32.265 36.181 1.00 90.00 611 LYS A O 1
ATOM 4667 N N . MET A 1 612 ? 5.091 -30.643 36.879 1.00 89.75 612 MET A N 1
ATOM 4668 C CA . MET A 1 612 ? 6.144 -29.747 37.384 1.00 89.75 612 MET A CA 1
ATOM 4669 C C . MET A 1 612 ? 6.920 -30.393 38.538 1.00 89.75 612 MET A C 1
ATOM 4671 O O . MET A 1 612 ? 8.146 -30.337 38.573 1.00 89.75 612 MET A O 1
ATOM 4675 N N . GLU A 1 613 ? 6.223 -31.062 39.455 1.00 88.75 613 GLU A N 1
ATOM 4676 C CA . GLU A 1 613 ? 6.843 -31.746 40.592 1.00 88.75 613 GLU A CA 1
ATOM 4677 C C . GLU A 1 613 ? 7.640 -32.996 40.161 1.00 88.75 613 GLU A C 1
ATOM 4679 O O . GLU A 1 613 ? 8.705 -33.288 40.710 1.00 88.75 613 GLU A O 1
ATOM 4684 N N . GLU A 1 614 ? 7.176 -33.732 39.145 1.00 86.88 614 GLU A N 1
ATOM 4685 C CA . GLU A 1 614 ? 7.919 -34.860 38.567 1.00 86.88 614 GLU A CA 1
ATOM 4686 C C . GLU A 1 614 ? 9.180 -34.397 37.816 1.00 86.88 614 GLU A C 1
ATOM 4688 O O . GLU A 1 614 ? 10.246 -35.005 37.953 1.00 86.88 614 GLU A O 1
ATOM 4693 N N . ALA A 1 615 ? 9.087 -33.298 37.060 1.00 82.88 615 ALA A N 1
ATOM 4694 C CA . ALA A 1 615 ? 10.221 -32.689 36.367 1.00 82.88 615 ALA A CA 1
ATOM 4695 C C . ALA A 1 615 ? 11.274 -32.150 37.347 1.00 82.88 615 ALA A C 1
ATOM 4697 O O . ALA A 1 615 ? 12.470 -32.362 37.133 1.00 82.88 615 ALA A O 1
ATOM 4698 N N . ALA A 1 616 ? 10.841 -31.547 38.462 1.00 85.25 616 ALA A N 1
ATOM 4699 C CA . ALA A 1 616 ? 11.731 -31.143 39.548 1.00 85.25 616 ALA A CA 1
ATOM 4700 C C . ALA A 1 616 ? 12.523 -32.351 40.079 1.00 85.25 616 ALA A C 1
ATOM 4702 O O . ALA A 1 616 ? 13.751 -32.340 40.092 1.00 85.25 616 ALA A O 1
ATOM 4703 N N . LYS A 1 617 ? 11.838 -33.455 40.405 1.00 85.88 617 LYS A N 1
ATOM 4704 C CA . LYS A 1 617 ? 12.480 -34.678 40.923 1.00 85.88 617 LYS A CA 1
ATOM 4705 C C . LYS A 1 617 ? 13.478 -35.305 39.949 1.00 85.88 617 LYS A C 1
ATOM 4707 O O . LYS A 1 617 ? 14.527 -35.767 40.385 1.00 85.88 617 LYS A O 1
ATOM 4712 N N . LYS A 1 618 ? 13.188 -35.313 38.642 1.00 81.75 618 LYS A N 1
ATOM 4713 C CA . LYS A 1 618 ? 14.096 -35.867 37.615 1.00 81.75 618 LYS A CA 1
ATOM 4714 C C . LYS A 1 618 ? 15.389 -35.064 37.452 1.00 81.75 618 LYS A C 1
ATOM 4716 O O . LYS A 1 618 ? 16.411 -35.644 37.089 1.00 81.75 618 LYS A O 1
ATOM 4721 N N . ASN A 1 619 ? 15.347 -33.758 37.717 1.00 72.62 619 ASN A N 1
ATOM 4722 C CA . ASN A 1 619 ? 16.482 -32.850 37.541 1.00 72.62 619 ASN A CA 1
ATOM 4723 C C . ASN A 1 619 ? 17.162 -32.436 38.859 1.00 72.62 619 ASN A C 1
ATOM 4725 O O . ASN A 1 619 ? 18.144 -31.698 38.811 1.00 72.62 619 ASN A O 1
ATOM 4729 N N . ALA A 1 620 ? 16.712 -32.947 40.010 1.00 76.94 620 ALA A N 1
ATOM 4730 C CA . ALA A 1 620 ? 17.212 -32.574 41.337 1.00 76.94 620 ALA A CA 1
ATOM 4731 C C . ALA A 1 620 ? 18.737 -32.721 41.506 1.00 76.94 620 ALA A C 1
ATOM 4733 O O . ALA A 1 620 ? 19.365 -31.847 42.101 1.00 76.94 620 ALA A O 1
ATOM 4734 N N . ASP A 1 621 ? 19.340 -33.771 40.934 1.00 71.19 621 ASP A N 1
ATOM 4735 C CA . ASP A 1 621 ? 20.786 -34.028 41.038 1.00 71.19 621 ASP A CA 1
ATOM 4736 C C . ASP A 1 621 ? 21.630 -33.224 40.030 1.00 71.19 621 ASP A C 1
ATOM 4738 O O . ASP A 1 621 ? 22.822 -33.009 40.246 1.00 71.19 621 ASP A O 1
ATOM 4742 N N . LYS A 1 622 ? 21.033 -32.797 38.908 1.00 68.94 622 LYS A N 1
ATOM 4743 C CA . LYS A 1 622 ? 21.733 -32.119 37.797 1.00 68.94 622 LYS A CA 1
ATOM 4744 C C . LYS A 1 622 ? 21.607 -30.598 37.852 1.00 68.94 622 LYS A C 1
ATOM 4746 O O . LYS A 1 622 ? 22.515 -29.902 37.410 1.00 68.94 622 LYS A O 1
ATOM 4751 N N . ASP A 1 623 ? 20.489 -30.097 38.371 1.00 68.75 623 ASP A N 1
ATOM 4752 C CA . ASP A 1 623 ? 20.176 -28.673 38.498 1.00 68.75 623 ASP A CA 1
ATOM 4753 C C . ASP A 1 623 ? 19.366 -28.436 39.792 1.00 68.75 623 ASP A C 1
ATOM 4755 O O . ASP A 1 623 ? 18.141 -28.295 39.744 1.00 68.75 623 ASP A O 1
ATOM 4759 N N . PRO A 1 624 ? 20.014 -28.416 40.977 1.00 74.25 624 PRO A N 1
ATOM 4760 C CA . PRO A 1 624 ? 19.319 -28.281 42.263 1.00 74.25 624 PRO A CA 1
ATOM 4761 C C . PRO A 1 624 ? 18.531 -26.971 42.384 1.00 74.25 624 PRO A C 1
ATOM 4763 O O . PRO A 1 624 ? 17.456 -26.925 42.986 1.00 74.25 624 PRO A O 1
ATOM 4766 N N . GLN A 1 625 ? 19.059 -25.897 41.793 1.00 70.94 625 GLN A N 1
ATOM 4767 C CA . GLN A 1 625 ? 18.443 -24.574 41.817 1.00 70.94 625 GLN A CA 1
ATOM 4768 C C . GLN A 1 625 ? 17.246 -24.515 40.856 1.00 70.94 625 GLN A C 1
ATOM 4770 O O . GLN A 1 625 ? 16.184 -24.018 41.236 1.00 70.94 625 GLN A O 1
ATOM 4775 N N . GLY A 1 626 ? 17.371 -25.113 39.667 1.00 75.06 626 GLY A N 1
ATOM 4776 C CA . GLY A 1 626 ? 16.264 -25.288 38.733 1.00 75.06 626 GLY A CA 1
ATOM 4777 C C . GLY A 1 626 ? 15.170 -26.216 39.266 1.00 75.06 626 GLY A C 1
ATOM 4778 O O . GLY A 1 626 ? 13.985 -25.908 39.163 1.00 75.06 626 GLY A O 1
ATOM 4779 N N . SER A 1 627 ? 15.542 -27.300 39.946 1.00 81.81 627 SER A N 1
ATOM 4780 C CA . SER A 1 627 ? 14.606 -28.197 40.631 1.00 81.81 627 SER A CA 1
ATOM 4781 C C . SER A 1 627 ? 13.817 -27.477 41.731 1.00 81.81 627 SER A C 1
ATOM 4783 O O . SER A 1 627 ? 12.609 -27.680 41.861 1.00 81.81 627 SER A O 1
ATOM 4785 N N . ALA A 1 628 ? 14.464 -26.610 42.516 1.00 83.69 628 ALA A N 1
ATOM 4786 C CA . ALA A 1 628 ? 13.796 -25.848 43.571 1.00 83.69 628 ALA A CA 1
ATOM 4787 C C . ALA A 1 628 ? 12.773 -24.842 43.013 1.00 83.69 628 ALA A C 1
ATOM 4789 O O . ALA A 1 628 ? 11.668 -24.728 43.550 1.00 83.69 628 ALA A O 1
ATOM 4790 N N . SER A 1 629 ? 13.113 -24.135 41.931 1.00 84.88 629 SER A N 1
ATOM 4791 C CA . SER A 1 629 ? 12.178 -23.225 41.259 1.00 84.88 629 SER A CA 1
ATOM 4792 C C . SER A 1 629 ? 11.051 -23.977 40.543 1.00 84.88 629 SER A C 1
ATOM 4794 O O . SER A 1 629 ? 9.891 -23.587 40.651 1.00 84.88 629 SER A O 1
ATOM 4796 N N . MET A 1 630 ? 11.337 -25.119 39.915 1.00 87.56 630 MET A N 1
ATOM 4797 C CA . MET A 1 630 ? 10.316 -25.975 39.299 1.00 87.56 630 MET A CA 1
ATOM 4798 C C . MET A 1 630 ? 9.314 -26.528 40.332 1.00 87.56 630 MET A C 1
ATOM 4800 O O . MET A 1 630 ? 8.108 -26.477 40.100 1.00 87.56 630 MET A O 1
ATOM 4804 N N . SER A 1 631 ? 9.775 -26.960 41.512 1.00 90.12 631 SER A N 1
ATOM 4805 C CA . SER A 1 631 ? 8.880 -27.415 42.592 1.00 90.12 631 SER A CA 1
ATOM 4806 C C . SER A 1 631 ? 8.037 -26.268 43.170 1.00 90.12 631 SER A C 1
ATOM 4808 O O . SER A 1 631 ? 6.832 -26.416 43.376 1.00 90.12 631 SER A O 1
ATOM 4810 N N . LYS A 1 632 ? 8.615 -25.071 43.352 1.00 91.62 632 LYS A N 1
ATOM 4811 C CA . LYS A 1 632 ? 7.853 -23.875 43.761 1.00 91.62 632 LYS A CA 1
ATOM 4812 C C . LYS A 1 632 ? 6.790 -23.477 42.730 1.00 91.62 632 LYS A C 1
ATOM 4814 O O . LYS A 1 632 ? 5.679 -23.120 43.124 1.00 91.62 632 LYS A O 1
ATOM 4819 N N . ALA A 1 633 ? 7.099 -23.565 41.434 1.00 90.81 633 ALA A N 1
ATOM 4820 C CA . ALA A 1 633 ? 6.122 -23.353 40.366 1.00 90.81 633 ALA A CA 1
ATOM 4821 C C . ALA A 1 633 ? 4.980 -24.387 40.438 1.00 90.81 633 ALA A C 1
ATOM 4823 O O . ALA A 1 633 ? 3.807 -24.016 40.347 1.00 90.81 633 ALA A O 1
ATOM 4824 N N . GLY A 1 634 ? 5.302 -25.657 40.710 1.00 93.44 634 GLY A N 1
ATOM 4825 C CA . GLY A 1 634 ? 4.321 -26.718 40.962 1.00 93.44 634 GLY A CA 1
ATOM 4826 C C . GLY A 1 634 ? 3.400 -26.414 42.150 1.00 93.44 634 GLY A C 1
ATOM 4827 O O . GLY A 1 634 ? 2.179 -26.469 42.014 1.00 93.44 634 GLY A O 1
ATOM 4828 N N . GLN A 1 635 ? 3.956 -25.986 43.289 1.00 94.38 635 GLN A N 1
ATOM 4829 C CA . GLN A 1 635 ? 3.178 -25.605 44.480 1.00 94.38 635 GLN A CA 1
ATOM 4830 C C . GLN A 1 635 ? 2.215 -24.442 44.211 1.00 94.38 635 GLN A C 1
ATOM 4832 O O . GLN A 1 635 ? 1.067 -24.463 44.659 1.00 94.38 635 GLN A O 1
ATOM 4837 N N . LYS A 1 636 ? 2.658 -23.427 43.461 1.00 96.69 636 LYS A N 1
ATOM 4838 C CA . LYS A 1 636 ? 1.818 -22.281 43.084 1.00 96.69 636 LYS A CA 1
ATOM 4839 C C . LYS A 1 636 ? 0.706 -22.667 42.113 1.00 96.69 636 LYS A C 1
ATOM 4841 O O . LYS A 1 636 ? -0.434 -22.241 42.288 1.00 96.69 636 LYS A O 1
ATOM 4846 N N . THR A 1 637 ? 0.998 -23.556 41.171 1.00 94.00 637 THR A N 1
ATOM 4847 C CA . THR A 1 637 ? -0.006 -24.130 40.263 1.00 94.00 637 THR A CA 1
ATOM 4848 C C . THR A 1 637 ? -1.041 -24.967 41.032 1.00 94.00 637 THR A C 1
ATOM 4850 O O . THR A 1 637 ? -2.243 -24.871 40.779 1.00 94.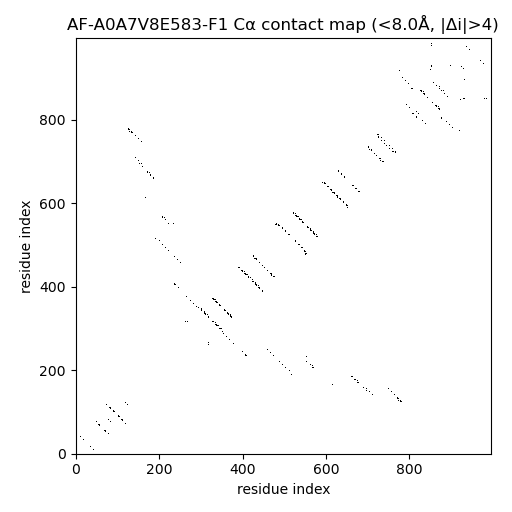00 637 THR A O 1
ATOM 4853 N N . GLN A 1 638 ? -0.611 -25.716 42.053 1.00 94.69 638 GLN A N 1
ATOM 4854 C CA . GLN A 1 638 ? -1.508 -26.458 42.942 1.00 94.69 638 GLN A CA 1
ATOM 4855 C C . GLN A 1 638 ? -2.381 -25.530 43.804 1.00 94.69 638 GLN A C 1
ATOM 4857 O O . GLN A 1 638 ? -3.572 -25.794 43.983 1.00 94.69 638 GLN A O 1
ATOM 4862 N N . GLN A 1 639 ? -1.816 -24.427 44.308 1.00 94.69 639 GLN A N 1
ATOM 4863 C CA . GLN A 1 639 ? -2.571 -23.392 45.018 1.00 94.69 639 GLN A CA 1
ATOM 4864 C C . GLN A 1 639 ? -3.668 -22.803 44.117 1.00 94.69 639 GLN A C 1
ATOM 4866 O O . GLN A 1 639 ? -4.813 -22.694 44.554 1.00 94.69 639 GLN A O 1
ATOM 4871 N N . ALA A 1 640 ? -3.346 -22.498 42.855 1.00 94.25 640 ALA A N 1
ATOM 4872 C CA . ALA A 1 640 ? -4.318 -22.002 41.886 1.00 94.25 640 ALA A CA 1
ATOM 4873 C C . ALA A 1 640 ? -5.478 -22.987 41.676 1.00 94.25 640 ALA A C 1
ATOM 4875 O O . ALA A 1 640 ? -6.635 -22.592 41.785 1.00 94.25 640 ALA A O 1
ATOM 4876 N N . SER A 1 641 ? -5.180 -24.275 41.468 1.00 94.88 641 SER A N 1
ATOM 4877 C CA . SER A 1 641 ? -6.194 -25.337 41.353 1.00 94.88 641 SER A CA 1
ATOM 4878 C C . SER A 1 641 ? -7.130 -25.377 42.577 1.00 94.88 641 SER A C 1
ATOM 4880 O O . SER A 1 641 ? -8.351 -25.461 42.439 1.00 94.88 641 SER A O 1
ATOM 4882 N N . GLY A 1 642 ? -6.585 -25.220 43.789 1.00 94.50 642 GLY A N 1
ATOM 4883 C CA . GLY A 1 642 ? -7.373 -25.156 45.022 1.00 94.50 642 GLY A CA 1
ATOM 4884 C C . GLY A 1 642 ? -8.362 -23.986 45.070 1.00 94.50 642 GLY A C 1
ATOM 4885 O O . GLY A 1 642 ? -9.501 -24.171 45.504 1.00 94.50 642 GLY A O 1
ATOM 4886 N N . GLU A 1 643 ? -7.961 -22.803 44.603 1.00 95.69 643 GLU A N 1
ATOM 4887 C CA . GLU A 1 643 ? -8.846 -21.634 44.541 1.00 95.69 643 GLU A CA 1
ATOM 4888 C C . GLU A 1 643 ? -9.895 -21.758 43.424 1.00 95.69 643 GLU A C 1
ATOM 4890 O O . GLU A 1 643 ? -11.071 -21.471 43.651 1.00 95.69 643 GLU A O 1
ATOM 4895 N N . MET A 1 644 ? -9.527 -22.313 42.264 1.00 94.06 644 MET A N 1
ATOM 4896 C CA . MET A 1 644 ? -10.472 -22.622 41.177 1.00 94.06 644 MET A CA 1
ATOM 4897 C C . MET A 1 644 ? -11.605 -23.543 41.645 1.00 94.06 644 MET A C 1
ATOM 4899 O O . MET A 1 644 ? -12.775 -23.304 41.344 1.00 94.06 644 MET A O 1
ATOM 4903 N N . LYS A 1 645 ? -11.277 -24.551 42.460 1.00 93.88 645 LYS A N 1
ATOM 4904 C CA . LYS A 1 645 ? -12.260 -25.459 43.061 1.00 93.88 645 LYS A CA 1
ATOM 4905 C C . LYS A 1 645 ? -13.251 -24.746 43.979 1.00 93.88 645 LYS A C 1
ATOM 4907 O O . LYS A 1 645 ? -14.443 -25.061 43.984 1.00 93.88 645 LYS A O 1
ATOM 4912 N N . LYS A 1 646 ? -12.766 -23.815 44.810 1.00 93.38 646 LYS A N 1
ATOM 4913 C CA . LYS A 1 646 ? -13.639 -23.029 45.697 1.00 93.38 646 LYS A CA 1
ATOM 4914 C C . LYS A 1 646 ? -14.542 -22.107 44.884 1.00 93.38 646 LYS A C 1
ATOM 4916 O O . LYS A 1 646 ? -15.728 -22.026 45.196 1.00 93.38 646 LYS A O 1
ATOM 4921 N N . ALA A 1 647 ? -14.005 -21.492 43.829 1.00 89.94 647 ALA A N 1
ATOM 4922 C CA . ALA A 1 647 ? -14.779 -20.664 42.915 1.00 89.94 647 ALA A CA 1
ATOM 4923 C C . ALA A 1 647 ? -15.929 -21.456 42.274 1.00 89.94 647 ALA A C 1
ATOM 4925 O O . ALA A 1 647 ? -17.072 -21.013 42.340 1.00 89.94 647 ALA A O 1
ATOM 4926 N N . GLY A 1 648 ? -15.664 -22.656 41.742 1.00 88.44 648 GLY A N 1
ATOM 4927 C CA . GLY A 1 648 ? -16.705 -23.518 41.164 1.00 88.44 648 GLY A CA 1
ATOM 4928 C C . GLY A 1 648 ? -17.837 -23.840 42.151 1.00 88.44 648 GLY A C 1
ATOM 4929 O O . GLY A 1 648 ? -19.010 -23.666 41.828 1.00 88.44 648 GLY A O 1
ATOM 4930 N N . LYS A 1 649 ? -17.503 -24.197 43.400 1.00 89.00 649 LYS A N 1
ATOM 4931 C CA . LYS A 1 649 ? -18.504 -24.453 44.458 1.00 89.00 649 LYS A CA 1
ATOM 4932 C C . LYS A 1 649 ? -19.360 -23.232 44.799 1.00 89.00 649 LYS A C 1
ATOM 4934 O O . LYS A 1 649 ? -20.535 -23.375 45.119 1.00 89.00 649 LYS A O 1
ATOM 4939 N N . GLN A 1 650 ? -18.780 -22.036 44.776 1.00 88.94 650 GLN A N 1
ATOM 4940 C CA . GLN A 1 650 ? -19.514 -20.804 45.069 1.00 88.94 650 GLN A CA 1
ATOM 4941 C C . GLN A 1 650 ? -20.443 -20.409 43.919 1.00 88.94 650 GLN A C 1
ATOM 4943 O O . GLN A 1 650 ? -21.558 -19.960 44.175 1.00 88.94 650 GLN A O 1
ATOM 4948 N N . MET A 1 651 ? -20.051 -20.677 42.668 1.00 83.75 651 MET A N 1
ATOM 4949 C CA . MET A 1 651 ? -20.943 -20.528 41.512 1.00 83.75 651 MET A CA 1
ATOM 4950 C C . MET A 1 651 ? -22.157 -21.465 41.608 1.00 83.75 651 MET A C 1
ATOM 4952 O O . MET A 1 651 ? -23.279 -21.034 41.350 1.00 83.75 651 MET A O 1
ATOM 4956 N N . GLU A 1 652 ? -21.974 -22.717 42.051 1.00 81.88 652 GLU A N 1
ATOM 4957 C CA . GLU A 1 652 ? -23.090 -23.650 42.310 1.00 81.88 652 GLU A CA 1
ATOM 4958 C C . GLU A 1 652 ? -24.049 -23.132 43.395 1.00 81.88 652 GLU A C 1
ATOM 4960 O O . GLU A 1 652 ? -25.262 -23.329 43.312 1.00 81.88 652 GLU A O 1
ATOM 4965 N N . GLN A 1 653 ? -23.514 -22.430 44.397 1.00 82.38 653 GLN A N 1
ATOM 4966 C CA . GLN A 1 653 ? -24.277 -21.803 45.482 1.00 82.38 653 GLN A CA 1
ATOM 4967 C C . GLN A 1 653 ? -24.898 -20.452 45.092 1.00 82.38 653 GLN A C 1
ATOM 4969 O O . GLN A 1 653 ? -25.546 -19.820 45.925 1.00 82.38 653 GLN A O 1
ATOM 4974 N N . LYS A 1 654 ? -24.735 -20.020 43.832 1.00 76.44 654 LYS A N 1
ATOM 4975 C CA . LYS A 1 654 ? -25.142 -18.701 43.319 1.00 76.44 654 LYS A CA 1
ATOM 4976 C C . LYS A 1 654 ? -24.472 -17.520 44.037 1.00 76.44 654 LYS A C 1
ATOM 4978 O O . LYS A 1 654 ? -24.960 -16.394 43.958 1.00 76.44 654 LYS A O 1
ATOM 4983 N N . ASP A 1 655 ? -23.342 -17.757 44.699 1.00 81.38 655 ASP A N 1
ATOM 4984 C CA . ASP A 1 655 ? -22.505 -16.724 45.307 1.00 81.38 655 ASP A CA 1
ATOM 4985 C C . ASP A 1 655 ? -21.418 -16.283 44.317 1.00 81.38 655 ASP A C 1
ATOM 4987 O O . ASP A 1 655 ? -20.244 -16.655 44.401 1.00 81.38 655 ASP A O 1
ATOM 4991 N N . ASN A 1 656 ? -21.837 -15.485 43.334 1.00 77.62 656 ASN A N 1
ATOM 4992 C CA . ASN A 1 656 ? -20.949 -15.002 42.277 1.00 77.62 656 ASN A CA 1
ATOM 4993 C C . ASN A 1 656 ? -19.847 -14.074 42.810 1.00 77.62 656 ASN A C 1
ATOM 4995 O O . ASN A 1 656 ? -18.770 -14.010 42.221 1.00 77.62 656 ASN A O 1
ATOM 4999 N N . GLN A 1 657 ? -20.095 -13.368 43.917 1.00 76.62 657 GLN A N 1
ATOM 5000 C CA . GLN A 1 657 ? -19.137 -12.424 44.483 1.00 76.62 657 GLN A CA 1
ATOM 5001 C C . GLN A 1 657 ? -17.959 -13.163 45.120 1.00 76.62 657 GLN A C 1
ATOM 5003 O O . GLN A 1 657 ? -16.802 -12.840 44.845 1.00 76.62 657 GLN A O 1
ATOM 5008 N N . SER A 1 658 ? -18.232 -14.190 45.926 1.00 83.75 658 SER A N 1
ATOM 5009 C CA . SER A 1 658 ? -17.156 -14.999 46.496 1.00 83.75 658 SER A CA 1
ATOM 5010 C C . SER A 1 658 ? -16.448 -15.831 45.419 1.00 83.75 658 SER A C 1
ATOM 5012 O O . SER A 1 658 ? -15.223 -15.976 45.471 1.00 83.75 658 SER A O 1
ATOM 5014 N N . ALA A 1 659 ? -17.183 -16.305 44.400 1.00 84.00 659 ALA A N 1
ATOM 5015 C CA . ALA A 1 659 ? -16.597 -17.016 43.263 1.00 84.00 659 ALA A CA 1
ATOM 5016 C C . ALA A 1 659 ? -15.557 -16.162 42.520 1.00 84.00 659 ALA A C 1
ATOM 5018 O O . ALA A 1 659 ? -14.463 -16.650 42.236 1.00 84.00 659 ALA A O 1
ATOM 5019 N N . GLN A 1 660 ? -15.856 -14.882 42.277 1.00 82.88 660 GLN A N 1
ATOM 5020 C CA . GLN A 1 660 ? -14.920 -13.932 41.664 1.00 82.88 660 GLN A CA 1
ATOM 5021 C C . GLN A 1 660 ? -13.646 -13.743 42.499 1.00 82.88 660 GLN A C 1
ATOM 5023 O O . GLN A 1 660 ? -12.546 -13.766 41.951 1.00 82.88 660 GLN A O 1
ATOM 5028 N N . GLN A 1 661 ? -13.767 -13.618 43.825 1.00 87.06 661 GLN A N 1
ATOM 5029 C CA . GLN A 1 661 ? -12.599 -13.472 44.705 1.00 87.06 661 GLN A CA 1
ATOM 5030 C C . GLN A 1 661 ? -11.657 -14.677 44.611 1.00 87.06 661 GLN A C 1
ATOM 5032 O O . GLN A 1 661 ? -10.438 -14.519 44.537 1.00 87.06 661 GLN A O 1
ATOM 5037 N N . ASN A 1 662 ? -12.215 -15.888 44.577 1.00 92.06 662 ASN A N 1
ATOM 5038 C CA . ASN A 1 662 ? -11.418 -17.101 44.428 1.00 92.06 662 ASN A CA 1
ATOM 5039 C C . ASN A 1 662 ? -10.841 -17.246 43.008 1.00 92.06 662 ASN A C 1
ATOM 5041 O O . ASN A 1 662 ? -9.727 -17.746 42.851 1.00 92.06 662 ASN A O 1
ATOM 5045 N N . GLN A 1 663 ? -11.528 -16.750 41.972 1.00 87.69 663 GLN A N 1
ATOM 5046 C CA . GLN A 1 663 ? -10.968 -16.706 40.619 1.00 87.69 663 GLN A CA 1
ATOM 5047 C C . GLN A 1 663 ? -9.749 -15.777 40.512 1.00 87.69 663 GLN A C 1
ATOM 5049 O O . GLN A 1 663 ? -8.760 -16.148 39.874 1.00 87.69 663 GLN A O 1
ATOM 5054 N N . GLU A 1 664 ? -9.790 -14.615 41.165 1.00 88.75 664 GLU A N 1
ATOM 5055 C CA . GLU A 1 664 ? -8.682 -13.654 41.200 1.00 88.75 664 GLU A CA 1
ATOM 5056 C C . GLU A 1 664 ? -7.471 -14.221 41.962 1.00 88.75 664 GLU A C 1
ATOM 5058 O O . GLU A 1 664 ? -6.325 -14.122 41.510 1.00 88.75 664 GLU A O 1
ATOM 5063 N N . GLN A 1 665 ? -7.716 -14.901 43.088 1.00 91.56 665 GLN A N 1
ATOM 5064 C CA . GLN A 1 665 ? -6.663 -15.591 43.840 1.00 91.56 665 GLN A CA 1
ATOM 5065 C C . GLN A 1 665 ? -6.018 -16.721 43.028 1.00 91.56 665 GLN A C 1
ATOM 5067 O O . GLN A 1 665 ? -4.791 -16.861 43.049 1.00 91.56 665 GLN A O 1
ATOM 5072 N N . ALA A 1 666 ? -6.813 -17.488 42.272 1.00 92.75 666 ALA A N 1
ATOM 5073 C CA . ALA A 1 666 ? -6.296 -18.511 41.369 1.00 92.75 666 ALA A CA 1
ATOM 5074 C C . ALA A 1 666 ? -5.380 -17.908 40.294 1.00 92.75 666 ALA A C 1
ATOM 5076 O O . ALA A 1 666 ? -4.264 -18.389 40.096 1.00 92.75 666 ALA A O 1
ATOM 5077 N N . LYS A 1 667 ? -5.811 -16.820 39.644 1.00 92.56 667 LYS A N 1
ATOM 5078 C CA . LYS A 1 667 ? -5.018 -16.120 38.625 1.00 92.56 667 LYS A CA 1
ATOM 5079 C C . LYS A 1 667 ? -3.683 -15.625 39.182 1.00 92.56 667 LYS A C 1
ATOM 5081 O O . LYS A 1 667 ? -2.636 -15.876 38.587 1.00 92.56 667 LYS A O 1
ATOM 5086 N N . LYS A 1 668 ? -3.701 -14.985 40.353 1.00 93.44 668 LYS A N 1
ATOM 5087 C CA . LYS A 1 668 ? -2.483 -14.502 41.018 1.00 93.44 668 LYS A CA 1
ATOM 5088 C C . LYS A 1 668 ? -1.499 -15.640 41.308 1.00 93.44 668 LYS A C 1
ATOM 5090 O O . LYS A 1 668 ? -0.299 -15.485 41.091 1.00 93.44 668 LYS A O 1
ATOM 5095 N N . ALA A 1 669 ? -1.996 -16.792 41.758 1.00 94.62 669 ALA A N 1
ATOM 5096 C CA . ALA A 1 669 ? -1.162 -17.966 41.995 1.00 94.62 669 ALA A CA 1
ATOM 5097 C C . ALA A 1 669 ? -0.538 -18.519 40.694 1.00 94.62 669 ALA A C 1
ATOM 5099 O O . ALA A 1 669 ? 0.636 -18.888 40.704 1.00 94.62 669 ALA A O 1
ATOM 5100 N N . LEU A 1 670 ? -1.259 -18.505 39.565 1.00 92.06 670 LEU A N 1
ATOM 5101 C CA . LEU A 1 670 ? -0.698 -18.877 38.256 1.00 92.06 670 LEU A CA 1
ATOM 5102 C C . LEU A 1 670 ? 0.379 -17.895 37.767 1.00 92.06 670 LEU A C 1
ATOM 5104 O O . LEU A 1 670 ? 1.412 -18.322 37.255 1.00 92.06 670 LEU A O 1
ATOM 5108 N N . GLU A 1 671 ? 0.183 -16.587 37.948 1.00 91.75 671 GLU A N 1
ATOM 5109 C CA . GLU A 1 671 ? 1.198 -15.577 37.607 1.00 91.75 671 GLU A CA 1
ATOM 5110 C C . GLU A 1 671 ? 2.469 -15.731 38.456 1.00 91.75 671 GLU A C 1
ATOM 5112 O O . GLU A 1 671 ? 3.586 -15.568 37.962 1.00 91.75 671 GLU A O 1
ATOM 5117 N N . GLU A 1 672 ? 2.319 -16.079 39.736 1.00 91.06 672 GLU A N 1
ATOM 5118 C CA . GLU A 1 672 ? 3.444 -16.409 40.614 1.00 91.06 672 GLU A CA 1
ATOM 5119 C C . GLU A 1 672 ? 4.157 -17.699 40.171 1.00 91.06 672 GLU A C 1
ATOM 5121 O O . GLU A 1 672 ? 5.389 -17.731 40.170 1.00 91.06 672 GLU A O 1
ATOM 5126 N N . ALA A 1 673 ? 3.419 -18.727 39.731 1.00 91.88 673 ALA A N 1
ATOM 5127 C CA . ALA A 1 673 ? 3.997 -19.942 39.147 1.00 91.88 673 ALA A CA 1
ATOM 5128 C C . ALA A 1 673 ? 4.798 -19.632 37.872 1.00 91.88 673 ALA A C 1
ATOM 5130 O O . ALA A 1 673 ? 5.927 -20.100 37.713 1.00 91.88 673 ALA A O 1
ATOM 5131 N N . LYS A 1 674 ? 4.254 -18.777 36.996 1.00 88.81 674 LYS A N 1
ATOM 5132 C CA . LYS A 1 674 ? 4.921 -18.328 35.769 1.00 88.81 674 LYS A CA 1
ATOM 5133 C C . LYS A 1 674 ? 6.214 -17.573 36.070 1.00 88.81 674 LYS A C 1
ATOM 5135 O O . LYS A 1 674 ? 7.234 -17.862 35.454 1.00 88.81 674 LYS A O 1
ATOM 5140 N N . LYS A 1 675 ? 6.207 -16.653 37.039 1.00 87.19 675 LYS A N 1
ATOM 5141 C CA . LYS A 1 675 ? 7.420 -15.929 37.463 1.00 87.19 675 LYS A CA 1
ATOM 5142 C C . LYS A 1 675 ? 8.511 -16.870 37.967 1.00 87.19 675 LYS A C 1
ATOM 5144 O O . LYS A 1 675 ? 9.693 -16.625 37.736 1.00 87.19 675 LYS A O 1
ATOM 5149 N N . GLU A 1 676 ? 8.131 -17.943 38.652 1.00 86.50 676 GLU A N 1
ATOM 5150 C CA . GLU A 1 676 ? 9.092 -18.931 39.131 1.00 86.50 676 GLU A CA 1
ATOM 5151 C C . GLU A 1 676 ? 9.660 -19.791 37.986 1.00 86.50 676 GLU A C 1
ATOM 5153 O O . GLU A 1 676 ? 10.855 -20.080 37.987 1.00 86.50 676 GLU A O 1
ATOM 5158 N N . LEU A 1 677 ? 8.864 -20.098 36.953 1.00 81.81 677 LEU A N 1
ATOM 5159 C CA . LEU A 1 677 ? 9.379 -20.674 35.702 1.00 81.81 677 LEU A CA 1
ATOM 5160 C C . LEU A 1 677 ? 10.278 -19.701 34.926 1.00 81.81 677 LEU A C 1
ATOM 5162 O O . LEU A 1 677 ? 11.278 -20.110 34.347 1.00 81.81 677 LEU A O 1
ATOM 5166 N N . GLU A 1 678 ? 9.971 -18.404 34.912 1.00 78.12 678 GLU A N 1
ATOM 5167 C CA . GLU A 1 678 ? 10.800 -17.395 34.239 1.00 78.12 678 GLU A CA 1
ATOM 5168 C C . GLU A 1 678 ? 12.177 -17.256 34.893 1.00 78.12 678 GLU A C 1
ATOM 5170 O O . GLU A 1 678 ? 13.174 -17.066 34.197 1.00 78.12 678 GLU A O 1
ATOM 5175 N N . ARG A 1 679 ? 12.283 -17.469 36.206 1.00 76.00 679 ARG A N 1
ATOM 5176 C CA . ARG A 1 679 ? 13.587 -17.565 36.880 1.00 76.00 679 ARG A CA 1
ATOM 5177 C C . ARG A 1 679 ? 14.443 -18.728 36.367 1.00 76.00 679 ARG A C 1
ATOM 5179 O O . ARG A 1 679 ? 15.663 -18.596 36.350 1.00 76.00 679 ARG A O 1
ATOM 5186 N N . LEU A 1 680 ? 13.843 -19.812 35.861 1.00 69.62 680 LEU A N 1
ATOM 5187 C CA . LEU A 1 680 ? 14.582 -20.916 35.224 1.00 69.62 680 LEU A CA 1
ATOM 5188 C C . LEU A 1 680 ? 15.240 -20.493 33.908 1.00 69.62 680 LEU A C 1
ATOM 5190 O O . LEU A 1 680 ? 16.331 -20.960 33.587 1.00 69.62 680 LEU A O 1
ATOM 5194 N N . SER A 1 681 ? 14.626 -19.566 33.168 1.00 61.28 681 SER A N 1
ATOM 5195 C CA . SER A 1 681 ? 15.209 -18.988 31.947 1.00 61.28 681 SER A CA 1
ATOM 5196 C C . SER A 1 681 ? 16.370 -18.015 32.222 1.00 61.28 681 SER A C 1
ATOM 5198 O O . SER A 1 681 ? 17.110 -17.653 31.309 1.00 61.28 681 SER A O 1
ATOM 5200 N N . GLN A 1 682 ? 16.589 -17.641 33.489 1.00 62.47 682 GLN A N 1
ATOM 5201 C CA . GLN A 1 682 ? 17.678 -16.766 33.947 1.00 62.47 682 GLN A CA 1
ATOM 5202 C C . GLN A 1 682 ? 18.834 -17.525 34.623 1.00 62.47 682 GLN A C 1
ATOM 5204 O O . GLN A 1 682 ? 19.739 -16.897 35.169 1.00 62.47 682 GLN A O 1
ATOM 5209 N N . ARG A 1 683 ? 18.833 -18.866 34.591 1.00 66.50 683 ARG A N 1
ATOM 5210 C CA . ARG A 1 683 ? 19.932 -19.672 35.148 1.00 66.50 683 ARG A CA 1
ATOM 5211 C C . ARG A 1 683 ? 21.252 -19.430 34.415 1.00 66.50 683 ARG A C 1
ATOM 5213 O O . ARG A 1 683 ? 21.250 -19.205 33.197 1.00 66.50 683 ARG A O 1
ATOM 5220 N N . GLU A 1 684 ? 22.354 -19.533 35.160 1.00 63.19 684 GLU A N 1
ATOM 5221 C CA . GLU A 1 684 ? 23.705 -19.507 34.599 1.00 63.19 684 GLU A CA 1
ATOM 5222 C C . GLU A 1 684 ? 23.860 -20.589 33.522 1.00 63.19 684 GLU A C 1
ATOM 5224 O O . GLU A 1 684 ? 23.312 -21.690 33.628 1.00 63.19 684 GLU A O 1
ATOM 5229 N N . LEU A 1 685 ? 24.599 -20.264 32.461 1.00 69.50 685 LEU A N 1
ATOM 5230 C CA . LEU A 1 685 ? 24.897 -21.210 31.389 1.00 69.50 685 LEU A CA 1
ATOM 5231 C C . LEU A 1 685 ? 25.683 -22.403 31.947 1.00 69.50 685 LEU A C 1
ATOM 5233 O O . LEU A 1 685 ? 26.601 -22.233 32.752 1.00 69.50 685 LEU A O 1
ATOM 5237 N N . THR A 1 686 ? 25.372 -23.609 31.476 1.00 77.31 686 THR A N 1
ATOM 5238 C CA . THR A 1 686 ? 26.212 -24.784 31.762 1.00 77.31 686 THR A CA 1
ATOM 5239 C C . THR A 1 686 ? 27.613 -24.598 31.169 1.00 77.31 686 THR A C 1
ATOM 5241 O O . THR A 1 686 ? 27.798 -23.840 30.216 1.00 77.31 686 THR A O 1
ATOM 5244 N N . GLU A 1 687 ? 28.622 -25.306 31.685 1.00 76.81 687 GLU A N 1
ATOM 5245 C CA . GLU A 1 687 ? 29.998 -25.210 31.160 1.00 76.81 687 GLU A CA 1
ATOM 5246 C C . GLU A 1 687 ? 30.101 -25.571 29.666 1.00 76.81 687 GLU A C 1
ATOM 5248 O O . GLU A 1 687 ? 30.897 -24.985 28.932 1.00 76.81 687 GLU A O 1
ATOM 5253 N N . GLU A 1 688 ? 29.257 -26.484 29.182 1.00 75.62 688 GLU A N 1
ATOM 5254 C CA . GLU A 1 688 ? 29.161 -26.823 27.758 1.00 75.62 688 GLU A CA 1
ATOM 5255 C C . GLU A 1 688 ? 28.564 -25.670 26.931 1.00 75.62 688 GLU A C 1
ATOM 5257 O O . GLU A 1 688 ? 29.123 -25.288 25.901 1.00 75.62 688 GLU A O 1
ATOM 5262 N N . GLN A 1 689 ? 27.492 -25.039 27.421 1.00 80.94 689 GLN A N 1
ATOM 5263 C CA . GLN A 1 689 ? 26.880 -23.869 26.781 1.00 80.94 689 GLN A CA 1
ATOM 5264 C C . GLN A 1 689 ? 27.807 -22.647 26.797 1.00 80.94 689 GLN A C 1
ATOM 5266 O O . GLN A 1 689 ? 27.884 -21.935 25.798 1.00 80.94 689 GLN A O 1
ATOM 5271 N N . LYS A 1 690 ? 28.573 -22.427 27.876 1.00 83.75 690 LYS A N 1
ATOM 5272 C CA . LYS A 1 690 ? 29.601 -21.372 27.941 1.00 83.75 690 LYS A CA 1
ATOM 5273 C C . LYS A 1 690 ? 30.686 -21.580 26.884 1.00 83.75 690 LYS A C 1
ATOM 5275 O O . LYS A 1 690 ? 31.057 -20.631 26.198 1.00 83.75 690 LYS A O 1
ATOM 5280 N N . ARG A 1 691 ? 31.169 -22.819 26.706 1.00 87.44 691 ARG A N 1
ATOM 5281 C CA . ARG A 1 691 ? 32.152 -23.153 25.657 1.00 87.44 691 ARG A CA 1
ATOM 5282 C C . ARG A 1 691 ? 31.596 -22.916 24.255 1.00 87.44 691 ARG A C 1
ATOM 5284 O O . ARG A 1 691 ? 32.294 -22.339 23.424 1.00 87.44 691 ARG A O 1
ATOM 5291 N N . ARG A 1 692 ? 30.350 -23.326 23.995 1.00 88.56 692 ARG A N 1
ATOM 5292 C CA . ARG A 1 692 ? 29.674 -23.100 22.707 1.00 88.56 692 ARG A CA 1
ATOM 5293 C C . ARG A 1 692 ? 29.485 -21.606 22.431 1.00 88.56 692 ARG A C 1
ATOM 5295 O O . ARG A 1 692 ? 29.792 -21.148 21.336 1.00 88.56 692 ARG A O 1
ATOM 5302 N N . LEU A 1 693 ? 29.070 -20.831 23.432 1.00 88.50 693 LEU A N 1
ATOM 5303 C CA . LEU A 1 693 ? 28.912 -19.381 23.318 1.00 88.50 693 LEU A CA 1
ATOM 5304 C C . LEU A 1 693 ? 30.242 -18.661 23.041 1.00 88.50 693 LEU A C 1
ATOM 5306 O O . LEU A 1 693 ? 30.275 -17.745 22.224 1.00 88.50 693 LEU A O 1
ATOM 5310 N N . GLU A 1 694 ? 31.349 -19.099 23.649 1.00 90.12 694 GLU A N 1
ATOM 5311 C CA . GLU A 1 694 ? 32.672 -18.527 23.359 1.00 90.12 694 GLU A CA 1
ATOM 5312 C C . GLU A 1 694 ? 33.122 -18.830 21.916 1.00 90.12 694 GLU A C 1
ATOM 5314 O O . GLU A 1 694 ? 33.674 -17.955 21.248 1.00 90.12 694 GLU A O 1
ATOM 5319 N N . GLN A 1 695 ? 32.813 -20.020 21.382 1.00 92.38 695 GLN A N 1
ATOM 5320 C CA . GLN A 1 695 ? 33.055 -20.339 19.965 1.00 92.38 695 GLN A CA 1
ATOM 5321 C C . GLN A 1 695 ? 32.208 -19.473 19.021 1.00 92.38 695 GLN A C 1
ATOM 5323 O O . GLN A 1 695 ? 32.713 -18.998 17.999 1.00 92.38 695 GLN A O 1
ATOM 5328 N N . LEU A 1 696 ? 30.933 -19.245 19.357 1.00 92.06 696 LEU A N 1
ATOM 5329 C CA . LEU A 1 696 ? 30.045 -18.363 18.590 1.00 92.06 696 LEU A CA 1
ATOM 5330 C C . LEU A 1 696 ? 30.567 -16.925 18.580 1.00 92.06 696 LEU A C 1
ATOM 5332 O O . LEU A 1 696 ? 30.629 -16.311 17.518 1.00 92.06 696 LEU A O 1
ATOM 5336 N N . LYS A 1 697 ? 31.044 -16.433 19.724 1.00 92.81 697 LYS A N 1
ATOM 5337 C CA . LYS A 1 697 ? 31.663 -15.111 19.859 1.00 92.81 697 LYS A CA 1
ATOM 5338 C C . LYS A 1 697 ? 32.924 -14.957 19.013 1.00 92.81 697 LYS A C 1
ATOM 5340 O O . LYS A 1 697 ? 33.108 -13.925 18.368 1.00 92.81 697 LYS A O 1
ATOM 5345 N N . GLU A 1 698 ? 33.792 -15.968 18.971 1.00 93.44 698 GLU A N 1
ATOM 5346 C CA . GLU A 1 698 ? 34.991 -15.915 18.127 1.00 93.44 698 GLU A CA 1
ATOM 5347 C C . GLU A 1 698 ? 34.632 -15.868 16.631 1.00 93.44 698 GLU A C 1
ATOM 5349 O O . GLU A 1 698 ? 35.226 -15.102 15.866 1.00 93.44 698 GLU A O 1
ATOM 5354 N N . ARG A 1 699 ? 33.631 -16.650 16.207 1.00 95.12 699 ARG A N 1
ATOM 5355 C CA . ARG A 1 699 ? 33.118 -16.632 14.827 1.00 95.12 699 ARG A CA 1
ATOM 5356 C C . ARG A 1 699 ? 32.454 -15.291 14.496 1.00 95.12 699 ARG A C 1
ATOM 5358 O O . ARG A 1 699 ? 32.743 -14.731 13.441 1.00 95.12 699 ARG A O 1
ATOM 5365 N N . GLN A 1 700 ? 31.669 -14.730 15.418 1.00 92.69 700 GLN A N 1
ATOM 5366 C CA . GLN A 1 700 ? 31.018 -13.424 15.266 1.00 92.69 700 GLN A CA 1
ATOM 5367 C C . GLN A 1 700 ? 32.041 -12.294 15.100 1.00 92.69 700 GLN A C 1
ATOM 5369 O O . GLN A 1 700 ? 31.901 -11.445 14.222 1.00 92.69 700 GLN A O 1
ATOM 5374 N N . ARG A 1 701 ? 33.125 -12.319 15.883 1.00 94.50 701 ARG A N 1
ATOM 5375 C CA . ARG A 1 701 ? 34.218 -11.345 15.764 1.00 94.50 701 ARG A CA 1
ATOM 5376 C C . ARG A 1 701 ? 34.918 -11.419 14.406 1.00 94.50 701 ARG A C 1
ATOM 5378 O O . ARG A 1 701 ? 35.258 -10.386 13.833 1.00 94.50 701 ARG A O 1
ATOM 5385 N N . LYS A 1 702 ? 35.114 -12.625 13.860 1.00 95.69 702 LYS A N 1
ATOM 5386 C CA . LYS A 1 702 ? 35.684 -12.800 12.511 1.00 95.69 702 LYS A CA 1
ATOM 5387 C C . LYS A 1 702 ? 34.783 -12.185 11.441 1.00 95.69 702 LYS A C 1
ATOM 5389 O O . LYS A 1 702 ? 35.301 -11.544 10.530 1.00 95.69 702 LYS A O 1
ATOM 5394 N N . ILE A 1 703 ? 33.464 -12.332 11.571 1.00 95.88 703 ILE A N 1
ATOM 5395 C CA . ILE A 1 703 ? 32.486 -11.698 10.678 1.00 95.88 703 ILE A CA 1
ATOM 5396 C C . ILE A 1 703 ? 32.560 -10.172 10.785 1.00 95.88 703 ILE A C 1
ATOM 5398 O O . ILE A 1 703 ? 32.667 -9.503 9.761 1.00 95.88 703 ILE A O 1
ATOM 5402 N N . GLU A 1 704 ? 32.569 -9.614 11.998 1.00 95.00 704 GLU A N 1
ATOM 5403 C CA . GLU A 1 704 ? 32.701 -8.165 12.213 1.00 95.00 704 GLU A CA 1
ATOM 5404 C C . GLU A 1 704 ? 33.976 -7.611 11.550 1.00 95.00 704 GLU A C 1
ATOM 5406 O O . GLU A 1 704 ? 33.929 -6.630 10.805 1.00 95.00 704 GLU A O 1
ATOM 5411 N N . GLU A 1 705 ? 35.119 -8.275 11.747 1.00 94.88 705 GLU A N 1
ATOM 5412 C CA . GLU A 1 705 ? 36.389 -7.884 11.126 1.00 94.88 705 GLU A CA 1
ATOM 5413 C C . GLU A 1 705 ? 36.358 -7.997 9.592 1.00 94.88 705 GLU A C 1
ATOM 5415 O O . GLU A 1 705 ? 36.941 -7.158 8.899 1.00 94.88 705 GLU A O 1
ATOM 5420 N N . GLN A 1 706 ? 35.690 -9.018 9.046 1.00 95.00 706 GLN A N 1
ATOM 5421 C CA . GLN A 1 706 ? 35.495 -9.176 7.603 1.00 95.00 706 GLN A CA 1
ATOM 5422 C C . GLN A 1 706 ? 34.621 -8.055 7.031 1.00 95.00 706 GLN A C 1
ATOM 5424 O O . GLN A 1 706 ? 35.021 -7.427 6.051 1.00 95.00 706 GLN A O 1
ATOM 5429 N N . LEU A 1 707 ? 33.484 -7.750 7.660 1.00 95.19 707 LEU A N 1
ATOM 5430 C CA . LEU A 1 707 ? 32.587 -6.675 7.233 1.00 95.19 707 LEU A CA 1
ATOM 5431 C C . LEU A 1 707 ? 33.270 -5.308 7.277 1.00 95.19 707 LEU A C 1
ATOM 5433 O O . LEU A 1 707 ? 33.136 -4.528 6.338 1.00 95.19 707 LEU A O 1
ATOM 5437 N N . LYS A 1 708 ? 34.077 -5.037 8.308 1.00 95.12 708 LYS A N 1
ATOM 5438 C CA . LYS A 1 708 ? 34.854 -3.795 8.401 1.00 95.12 708 LYS A CA 1
ATOM 5439 C C . LYS A 1 708 ? 35.883 -3.665 7.273 1.00 95.12 708 LYS A C 1
ATOM 5441 O O . LYS A 1 708 ? 35.999 -2.611 6.655 1.00 95.12 708 LYS A O 1
ATOM 5446 N N . LYS A 1 709 ? 36.591 -4.751 6.936 1.00 94.31 709 LYS A N 1
ATOM 5447 C CA . LYS A 1 709 ? 37.500 -4.774 5.772 1.00 94.31 709 LYS A CA 1
ATOM 5448 C C . LYS A 1 709 ? 36.746 -4.556 4.459 1.00 94.31 709 LYS A C 1
ATOM 5450 O O . LYS A 1 709 ? 37.244 -3.850 3.582 1.00 94.31 709 LYS A O 1
ATOM 5455 N N . MET A 1 710 ? 35.560 -5.147 4.316 1.00 93.19 710 MET A N 1
ATOM 5456 C CA . MET A 1 710 ? 34.699 -4.936 3.150 1.00 93.19 710 MET A CA 1
ATOM 5457 C C . MET A 1 710 ? 34.226 -3.486 3.062 1.00 93.19 710 MET A C 1
ATOM 5459 O O . MET A 1 710 ? 34.280 -2.915 1.980 1.00 93.19 710 MET A O 1
ATOM 5463 N N . GLN A 1 711 ? 33.841 -2.865 4.180 1.00 92.44 711 GLN A N 1
ATOM 5464 C CA . GLN A 1 711 ? 33.483 -1.448 4.255 1.00 92.44 711 GLN A CA 1
ATOM 5465 C C . GLN A 1 711 ? 34.637 -0.552 3.782 1.00 92.44 711 GLN A C 1
ATOM 5467 O O . GLN A 1 711 ? 34.429 0.313 2.930 1.00 92.44 711 GLN A O 1
ATOM 5472 N N . ASP A 1 712 ? 35.857 -0.780 4.275 1.00 89.88 712 ASP A N 1
ATOM 5473 C CA . ASP A 1 712 ? 37.041 -0.009 3.872 1.00 89.88 712 ASP A CA 1
ATOM 5474 C C . ASP A 1 712 ? 37.351 -0.168 2.376 1.00 89.88 712 ASP A C 1
ATOM 5476 O O . ASP A 1 712 ? 37.763 0.779 1.703 1.00 89.88 712 ASP A O 1
ATOM 5480 N N . ASN A 1 713 ? 37.156 -1.370 1.831 1.00 87.25 713 ASN A N 1
ATOM 5481 C CA . ASN A 1 713 ? 37.346 -1.643 0.408 1.00 87.25 713 ASN A CA 1
ATOM 5482 C C . ASN A 1 713 ? 36.220 -1.047 -0.450 1.00 87.25 713 ASN A C 1
ATOM 5484 O O . ASN A 1 713 ? 36.501 -0.497 -1.514 1.00 87.25 713 ASN A O 1
ATOM 5488 N N . ALA A 1 714 ? 34.976 -1.086 0.026 1.00 85.38 714 ALA A N 1
ATOM 5489 C CA . ALA A 1 714 ? 33.830 -0.456 -0.617 1.00 85.38 714 ALA A CA 1
ATOM 5490 C C . ALA A 1 714 ? 33.968 1.069 -0.645 1.00 85.38 714 ALA A C 1
ATOM 5492 O O . ALA A 1 714 ? 33.619 1.675 -1.646 1.00 85.38 714 ALA A O 1
ATOM 5493 N N . ALA A 1 715 ? 34.547 1.685 0.393 1.00 83.44 715 ALA A N 1
ATOM 5494 C CA . ALA A 1 715 ? 34.809 3.125 0.445 1.00 83.44 715 ALA A CA 1
ATOM 5495 C C . ALA A 1 715 ? 35.908 3.595 -0.531 1.00 83.44 715 ALA A C 1
ATOM 5497 O O . ALA A 1 715 ? 35.950 4.773 -0.890 1.00 83.44 715 ALA A O 1
ATOM 5498 N N . LYS A 1 716 ? 36.804 2.693 -0.964 1.00 78.62 716 LYS A N 1
ATOM 5499 C CA . LYS A 1 716 ? 37.815 2.964 -2.010 1.00 78.62 716 LYS A CA 1
ATOM 5500 C C . LYS A 1 716 ? 37.225 2.916 -3.418 1.00 78.62 716 LYS A C 1
ATOM 5502 O O . LYS A 1 716 ? 37.793 3.495 -4.343 1.00 78.62 716 LYS A O 1
ATOM 5507 N N . VAL A 1 717 ? 36.097 2.236 -3.587 1.00 74.69 717 VAL A N 1
ATOM 5508 C CA . VAL A 1 717 ? 35.235 2.376 -4.761 1.00 74.69 717 VAL A CA 1
ATOM 5509 C C . VAL A 1 717 ? 34.338 3.596 -4.486 1.00 74.69 717 VAL A C 1
ATOM 5511 O O . VAL A 1 717 ? 33.964 3.810 -3.338 1.00 74.69 717 VAL A O 1
ATOM 5514 N N . PRO A 1 718 ? 34.003 4.464 -5.456 1.00 62.62 718 PRO A N 1
ATOM 5515 C CA . PRO A 1 718 ? 33.129 5.623 -5.215 1.00 62.62 718 PRO A CA 1
ATOM 5516 C C . PRO A 1 718 ? 31.652 5.237 -4.937 1.00 62.62 718 PRO A C 1
ATOM 5518 O O . PRO A 1 718 ? 30.731 5.868 -5.440 1.00 62.62 718 PRO A O 1
ATOM 5521 N N . GLU A 1 719 ? 31.425 4.217 -4.104 1.00 69.62 719 GLU A N 1
ATOM 5522 C CA . GLU A 1 719 ? 30.156 3.609 -3.708 1.00 69.62 719 GLU A CA 1
ATOM 5523 C C . GLU A 1 719 ? 29.848 3.892 -2.232 1.00 69.62 719 GLU A C 1
ATOM 5525 O O . GLU A 1 719 ? 29.950 3.039 -1.346 1.00 69.62 719 GLU A O 1
ATOM 5530 N N . LYS A 1 720 ? 29.460 5.141 -1.951 1.00 78.25 720 LYS A N 1
ATOM 5531 C CA . LYS A 1 720 ? 29.164 5.599 -0.581 1.00 78.25 720 LYS A CA 1
ATOM 5532 C C . LYS A 1 720 ? 28.006 4.834 0.068 1.00 78.25 720 LYS A C 1
ATOM 5534 O O . LYS A 1 720 ? 28.021 4.648 1.281 1.00 78.25 720 LYS A O 1
ATOM 5539 N N . LYS A 1 721 ? 27.019 4.408 -0.729 1.00 84.81 721 LYS A N 1
ATOM 5540 C CA . LYS A 1 721 ? 25.825 3.689 -0.261 1.00 84.81 721 LYS A CA 1
ATOM 5541 C C . LYS A 1 721 ? 26.199 2.294 0.249 1.00 84.81 721 LYS A C 1
ATOM 5543 O O . LYS A 1 721 ? 25.968 1.991 1.413 1.00 84.81 721 LYS A O 1
ATOM 5548 N N . SER A 1 722 ? 26.897 1.515 -0.578 1.00 85.25 722 SER A N 1
ATOM 5549 C CA . SER A 1 722 ? 27.367 0.169 -0.229 1.00 85.25 722 SER A CA 1
ATOM 5550 C C . SER A 1 722 ? 28.298 0.168 0.992 1.00 85.25 722 SER A C 1
ATOM 5552 O O . SER A 1 722 ? 28.173 -0.681 1.871 1.00 85.25 722 SER A O 1
ATOM 5554 N N . ALA A 1 723 ? 29.201 1.153 1.096 1.00 89.06 723 ALA A N 1
ATOM 5555 C CA . ALA A 1 723 ? 30.073 1.299 2.262 1.00 89.06 723 ALA A CA 1
ATOM 5556 C C . ALA A 1 723 ? 29.297 1.631 3.553 1.00 89.06 723 ALA A C 1
ATOM 5558 O O . ALA A 1 723 ? 29.658 1.147 4.625 1.00 89.06 723 ALA A O 1
ATOM 5559 N N . ALA A 1 724 ? 28.231 2.433 3.468 1.00 91.75 724 ALA A N 1
ATOM 5560 C CA . ALA A 1 724 ? 27.383 2.738 4.619 1.00 91.75 724 ALA A CA 1
ATOM 5561 C C . ALA A 1 724 ? 26.632 1.492 5.110 1.00 91.75 724 ALA A C 1
ATOM 5563 O O . ALA A 1 724 ? 26.702 1.181 6.297 1.00 91.75 724 ALA A O 1
ATOM 5564 N N . SER A 1 725 ? 26.005 0.738 4.204 1.00 93.75 725 SER A N 1
ATOM 5565 C CA . SER A 1 725 ? 25.258 -0.481 4.548 1.00 93.75 725 SER A CA 1
ATOM 5566 C C . SER A 1 725 ? 26.164 -1.588 5.103 1.00 93.75 725 SER A C 1
ATOM 5568 O O . SER A 1 725 ? 25.811 -2.244 6.079 1.00 93.75 725 SER A O 1
ATOM 5570 N N . LEU A 1 726 ? 27.387 -1.744 4.577 1.00 93.38 726 LEU A N 1
ATOM 5571 C CA . LEU A 1 726 ? 28.400 -2.628 5.176 1.00 93.38 726 LEU A CA 1
ATOM 5572 C C . LEU A 1 726 ? 28.826 -2.167 6.582 1.00 93.38 726 LEU A C 1
ATOM 5574 O O . LEU A 1 726 ? 29.088 -2.998 7.451 1.00 93.38 726 LEU A O 1
ATOM 5578 N N . GLY A 1 727 ? 28.875 -0.854 6.822 1.00 94.50 727 GLY A N 1
ATOM 5579 C CA . GLY A 1 727 ? 29.139 -0.289 8.146 1.00 94.50 727 GLY A CA 1
ATOM 5580 C C . GLY A 1 727 ? 28.005 -0.536 9.146 1.00 94.50 727 GLY A C 1
ATOM 5581 O O . GLY A 1 727 ? 28.277 -0.825 10.312 1.00 94.50 727 GLY A O 1
ATOM 5582 N N . GLU A 1 728 ? 26.747 -0.472 8.701 1.00 95.44 728 GLU A N 1
ATOM 5583 C CA . GLU A 1 728 ? 25.574 -0.863 9.497 1.00 95.44 728 GLU A CA 1
ATOM 5584 C C . GLU A 1 728 ? 25.644 -2.351 9.865 1.00 95.44 728 GLU A C 1
ATOM 5586 O O . GLU A 1 728 ? 25.618 -2.681 11.051 1.00 95.44 728 GLU A O 1
ATOM 5591 N N . ALA A 1 729 ? 25.886 -3.226 8.881 1.00 95.19 729 ALA A N 1
ATOM 5592 C CA . ALA A 1 729 ? 26.060 -4.659 9.110 1.00 95.19 729 ALA A CA 1
ATOM 5593 C C . ALA A 1 729 ? 27.216 -4.957 10.083 1.00 95.19 729 ALA A C 1
ATOM 5595 O O . ALA A 1 729 ? 27.070 -5.772 10.994 1.00 95.19 729 ALA A O 1
ATOM 5596 N N . SER A 1 730 ? 28.357 -4.268 9.947 1.00 96.06 730 SER A N 1
ATOM 5597 C CA . SER A 1 730 ? 29.495 -4.420 10.865 1.00 96.06 730 SER A CA 1
ATOM 5598 C C . SER A 1 730 ? 29.141 -3.980 12.286 1.00 96.06 730 SER A C 1
ATOM 5600 O O . SER A 1 730 ? 29.554 -4.628 13.247 1.00 96.06 730 SER A O 1
ATOM 5602 N N . LYS A 1 731 ? 28.376 -2.894 12.438 1.00 96.19 731 LYS A N 1
ATOM 5603 C CA . LYS A 1 731 ? 27.935 -2.400 13.745 1.00 96.19 731 LYS A CA 1
ATOM 5604 C C . LYS A 1 731 ? 26.981 -3.385 14.412 1.00 96.19 731 LYS A C 1
ATOM 5606 O O . LYS A 1 731 ? 27.153 -3.654 15.599 1.00 96.19 731 LYS A O 1
ATOM 5611 N N . SER A 1 732 ? 26.012 -3.921 13.674 1.00 95.94 732 SER A N 1
ATOM 5612 C CA . SER A 1 732 ? 25.064 -4.905 14.202 1.00 95.94 732 SER A CA 1
ATOM 5613 C C . SER A 1 732 ? 25.777 -6.219 14.552 1.00 95.94 732 SER A C 1
ATOM 5615 O O . SER A 1 732 ? 25.575 -6.736 15.649 1.00 95.94 732 SER A O 1
ATOM 5617 N N . ALA A 1 733 ? 26.748 -6.666 13.742 1.00 94.25 733 ALA A N 1
ATOM 5618 C CA . ALA A 1 733 ? 27.610 -7.806 14.077 1.00 94.25 733 ALA A CA 1
ATOM 5619 C C . ALA A 1 733 ? 28.379 -7.608 15.401 1.00 94.25 733 ALA A C 1
ATOM 5621 O O . ALA A 1 733 ? 28.499 -8.543 16.197 1.00 94.25 733 ALA A O 1
ATOM 5622 N N . GLY A 1 734 ? 28.863 -6.389 15.665 1.00 94.62 734 GLY A N 1
ATOM 5623 C CA . GLY A 1 734 ? 29.498 -6.026 16.936 1.00 94.62 734 GLY A CA 1
ATOM 5624 C C . GLY A 1 734 ? 28.524 -5.998 18.125 1.00 94.62 734 GLY A C 1
ATOM 5625 O O . GLY A 1 734 ? 28.900 -6.378 19.235 1.00 94.62 734 GLY A O 1
ATOM 5626 N N . GLN A 1 735 ? 27.262 -5.599 17.911 1.00 94.00 735 GLN A N 1
ATOM 5627 C CA . GLN A 1 735 ? 26.205 -5.673 18.935 1.00 94.00 735 GLN A CA 1
ATOM 5628 C C . GLN A 1 735 ? 25.921 -7.128 19.327 1.00 94.00 735 GLN A C 1
ATOM 5630 O O . GLN A 1 735 ? 25.941 -7.447 20.516 1.00 94.00 735 GLN A O 1
ATOM 5635 N N . THR A 1 736 ? 25.801 -8.021 18.342 1.00 92.62 736 THR A N 1
ATOM 5636 C CA . THR A 1 736 ? 25.667 -9.469 18.562 1.00 92.62 736 THR A CA 1
ATOM 5637 C C . THR A 1 736 ? 26.815 -10.014 19.413 1.00 92.62 736 THR A C 1
ATOM 5639 O O . THR A 1 736 ? 26.581 -10.696 20.412 1.00 92.62 736 THR A O 1
ATOM 5642 N N . GLY A 1 737 ? 28.061 -9.642 19.095 1.00 90.88 737 GLY A N 1
ATOM 5643 C CA . GLY A 1 737 ? 29.235 -10.032 19.883 1.00 90.88 737 GLY A CA 1
ATOM 5644 C C . GLY A 1 737 ? 29.210 -9.520 21.332 1.00 90.88 737 GLY A C 1
ATOM 5645 O O . GLY A 1 737 ? 29.610 -10.241 22.250 1.00 90.88 737 GLY A O 1
ATOM 5646 N N . GLN A 1 738 ? 28.701 -8.305 21.574 1.00 91.81 738 GLN A N 1
ATOM 5647 C CA . GLN A 1 738 ? 28.535 -7.759 22.930 1.00 91.81 738 GLN A CA 1
ATOM 5648 C C . GLN A 1 738 ? 27.466 -8.503 23.733 1.00 91.81 738 GLN A C 1
ATOM 5650 O O . GLN A 1 738 ? 27.677 -8.780 24.916 1.00 91.81 738 GLN A O 1
ATOM 5655 N N . SER A 1 739 ? 26.336 -8.836 23.115 1.00 89.75 739 SER A N 1
ATOM 5656 C CA . SER A 1 739 ? 25.262 -9.595 23.763 1.00 89.75 739 SER A CA 1
ATOM 5657 C C . SER A 1 739 ? 25.721 -11.017 24.106 1.00 89.75 739 SER A C 1
ATOM 5659 O O . SER A 1 739 ? 25.517 -11.480 25.231 1.00 89.75 739 SER A O 1
ATOM 5661 N N . GLN A 1 740 ? 26.493 -11.653 23.216 1.00 87.12 740 GLN A N 1
ATOM 5662 C CA . GLN A 1 740 ? 27.179 -12.920 23.499 1.00 87.12 740 GLN A CA 1
ATOM 5663 C C . GLN A 1 740 ? 28.192 -12.790 24.651 1.00 87.12 740 GLN A C 1
ATOM 5665 O O . GLN A 1 740 ? 28.247 -13.652 25.525 1.00 87.12 740 GLN A O 1
ATOM 5670 N N . GLN A 1 741 ? 28.960 -11.695 24.717 1.00 87.50 741 GLN A N 1
ATOM 5671 C CA . GLN A 1 741 ? 29.908 -11.444 25.812 1.00 87.50 741 GLN A CA 1
ATOM 5672 C C . GLN A 1 741 ? 29.214 -11.262 27.171 1.00 87.50 741 GLN A C 1
ATOM 5674 O O . GLN A 1 741 ? 29.750 -11.687 28.194 1.00 87.50 741 GLN A O 1
ATOM 5679 N N . LYS A 1 742 ? 28.026 -10.649 27.187 1.00 86.50 742 LYS A N 1
ATOM 5680 C CA . LYS A 1 742 ? 27.193 -10.496 28.389 1.00 86.50 742 LYS A CA 1
ATOM 5681 C C . LYS A 1 742 ? 26.472 -11.783 28.800 1.00 86.50 742 LYS A C 1
ATOM 5683 O O . LYS A 1 742 ? 25.776 -11.765 29.808 1.00 86.50 742 LYS A O 1
ATOM 5688 N N . GLN A 1 743 ? 26.640 -12.875 28.048 1.00 85.00 743 GLN A N 1
ATOM 5689 C CA . GLN A 1 743 ? 25.918 -14.139 28.235 1.00 85.00 743 GLN A CA 1
ATOM 5690 C C . GLN A 1 743 ? 24.391 -14.001 28.107 1.00 85.00 743 GLN A C 1
ATOM 5692 O O . GLN A 1 743 ? 23.641 -14.862 28.564 1.00 85.00 743 GLN A O 1
ATOM 5697 N N . ASP A 1 744 ? 23.929 -12.941 27.440 1.00 84.56 744 ASP A N 1
ATOM 5698 C CA . ASP A 1 744 ? 22.516 -12.692 27.176 1.00 84.56 744 ASP A CA 1
ATOM 5699 C C . ASP A 1 744 ? 22.131 -13.386 25.866 1.00 84.56 744 ASP A C 1
ATOM 5701 O O . ASP A 1 744 ? 22.160 -12.805 24.780 1.00 84.56 744 ASP A O 1
ATOM 5705 N N . THR A 1 745 ? 21.867 -14.690 25.959 1.00 82.50 745 THR A N 1
ATOM 5706 C CA . THR A 1 745 ? 21.620 -15.535 24.785 1.00 82.50 745 THR A CA 1
ATOM 5707 C C . THR A 1 745 ? 20.323 -15.198 24.031 1.00 82.50 745 THR A C 1
ATOM 5709 O O . THR A 1 745 ? 20.336 -15.310 22.803 1.00 82.50 745 THR A O 1
ATOM 5712 N N . PRO A 1 746 ? 19.230 -14.727 24.674 1.00 83.25 746 PRO A N 1
ATOM 5713 C CA . PRO A 1 746 ? 18.074 -14.185 23.957 1.00 83.25 746 PRO A CA 1
ATOM 5714 C C . PRO A 1 746 ? 18.397 -12.890 23.207 1.00 83.25 746 PRO A C 1
ATOM 5716 O O . PRO A 1 746 ? 18.086 -12.784 22.022 1.00 83.25 746 PRO A O 1
ATOM 5719 N N . LYS A 1 747 ? 19.081 -11.929 23.849 1.00 85.62 747 LYS A N 1
ATOM 5720 C CA . LYS A 1 747 ? 19.453 -10.675 23.178 1.00 85.62 747 LYS A CA 1
ATOM 5721 C C . LYS A 1 747 ? 20.443 -10.908 22.037 1.00 85.62 747 LYS A C 1
ATOM 5723 O O . LYS A 1 747 ? 20.329 -10.287 20.986 1.00 85.62 747 LYS A O 1
ATOM 5728 N N . ALA A 1 748 ? 21.368 -11.851 22.213 1.00 88.38 748 ALA A N 1
ATOM 5729 C CA . ALA A 1 748 ? 22.290 -12.272 21.165 1.00 88.38 748 ALA A CA 1
ATOM 5730 C C . ALA A 1 748 ? 21.569 -12.857 19.942 1.00 88.38 748 ALA A C 1
ATOM 5732 O O . ALA A 1 748 ? 22.045 -12.663 18.831 1.00 88.38 748 ALA A O 1
ATOM 5733 N N . GLN A 1 749 ? 20.438 -13.548 20.122 1.00 87.19 749 GLN A N 1
ATOM 5734 C CA . GLN A 1 749 ? 19.641 -14.047 19.000 1.00 87.19 749 GLN A CA 1
ATOM 5735 C C . GLN A 1 749 ? 18.991 -12.894 18.225 1.00 87.19 749 GLN A C 1
ATOM 5737 O O . GLN A 1 749 ? 19.142 -12.824 17.009 1.00 87.19 749 GLN A O 1
ATOM 5742 N N . GLU A 1 750 ? 18.335 -11.968 18.928 1.00 88.56 750 GLU A N 1
ATOM 5743 C CA . GLU A 1 750 ? 17.692 -10.791 18.325 1.00 88.56 750 GLU A CA 1
ATOM 5744 C C . GLU A 1 750 ? 18.703 -9.922 17.553 1.00 88.56 750 GLU A C 1
ATOM 5746 O O . GLU A 1 750 ? 18.463 -9.530 16.410 1.00 88.56 750 GLU A O 1
ATOM 5751 N N . ASP A 1 751 ? 19.870 -9.657 18.149 1.00 92.12 751 ASP A N 1
ATOM 5752 C CA . ASP A 1 751 ? 20.932 -8.884 17.497 1.00 92.12 751 ASP A CA 1
ATOM 5753 C C . ASP A 1 751 ? 21.519 -9.628 16.275 1.00 92.12 751 ASP A C 1
ATOM 5755 O O . ASP A 1 751 ? 21.888 -8.998 15.276 1.00 92.12 751 ASP A O 1
ATOM 5759 N N . SER A 1 752 ? 21.559 -10.968 16.319 1.00 90.06 752 SER A N 1
ATOM 5760 C CA . SER A 1 752 ? 22.008 -11.817 15.206 1.00 90.06 752 SER A CA 1
ATOM 5761 C C . SER A 1 752 ? 21.043 -11.765 14.017 1.00 90.06 752 SER A C 1
ATOM 5763 O O . SER A 1 752 ? 21.492 -11.596 12.886 1.00 90.06 752 SER A O 1
ATOM 5765 N N . GLU A 1 753 ? 19.729 -11.825 14.260 1.00 91.50 753 GLU A N 1
ATOM 5766 C CA . GLU A 1 753 ? 18.693 -11.685 13.220 1.00 91.50 753 GLU A CA 1
ATOM 5767 C C . GLU A 1 753 ? 18.763 -10.303 12.548 1.00 91.50 753 GLU A C 1
ATOM 5769 O O . GLU A 1 753 ? 18.751 -10.188 11.322 1.00 91.50 753 GLU A O 1
ATOM 5774 N N . LYS A 1 754 ? 18.951 -9.243 13.341 1.00 92.56 754 LYS A N 1
ATOM 5775 C CA . LYS A 1 754 ? 19.161 -7.888 12.815 1.00 92.56 754 LYS A CA 1
ATOM 5776 C C . LYS A 1 754 ? 20.442 -7.777 11.975 1.00 92.56 754 LYS A C 1
ATOM 5778 O O . LYS A 1 754 ? 20.465 -7.093 10.954 1.00 92.56 754 LYS A O 1
ATOM 5783 N N . THR A 1 755 ? 21.515 -8.452 12.392 1.00 95.62 755 THR A N 1
ATOM 5784 C CA . THR A 1 755 ? 22.775 -8.500 11.631 1.00 95.62 755 THR A CA 1
ATOM 5785 C C . THR A 1 755 ? 22.558 -9.115 10.244 1.00 95.62 755 THR A C 1
ATOM 5787 O O . THR A 1 755 ? 23.100 -8.603 9.266 1.00 95.62 755 THR A O 1
ATOM 5790 N N . GLU A 1 756 ? 21.742 -10.169 10.131 1.00 93.12 756 GLU A N 1
ATOM 5791 C CA . GLU A 1 756 ? 21.383 -10.772 8.838 1.00 93.12 756 GLU A CA 1
ATOM 5792 C C . GLU A 1 756 ? 20.589 -9.813 7.943 1.00 93.12 756 GLU A C 1
ATOM 5794 O O . GLU A 1 756 ? 20.853 -9.734 6.740 1.00 93.12 756 GLU A O 1
ATOM 5799 N N . GLU A 1 757 ? 19.649 -9.058 8.517 1.00 94.69 757 GLU A N 1
ATOM 5800 C CA . GLU A 1 757 ? 18.870 -8.057 7.781 1.00 94.69 757 GLU A CA 1
ATOM 5801 C C . GLU A 1 757 ? 19.772 -6.956 7.198 1.00 94.69 757 GLU A C 1
ATOM 5803 O O . GLU A 1 757 ? 19.701 -6.654 6.001 1.00 94.69 757 GLU A O 1
ATOM 5808 N N . ASP A 1 758 ? 20.686 -6.413 8.007 1.00 95.00 758 ASP A N 1
ATOM 5809 C CA . ASP A 1 758 ? 21.632 -5.383 7.568 1.00 95.00 758 ASP A CA 1
ATOM 5810 C C . ASP A 1 758 ? 22.627 -5.929 6.518 1.00 95.00 758 ASP A C 1
ATOM 5812 O O . ASP A 1 758 ? 22.954 -5.238 5.548 1.00 95.00 758 ASP A O 1
ATOM 5816 N N . MET A 1 759 ? 23.076 -7.187 6.646 1.00 95.44 759 MET A N 1
ATOM 5817 C CA . MET A 1 759 ? 23.888 -7.861 5.618 1.00 95.44 759 MET A CA 1
ATOM 5818 C C . MET A 1 759 ? 23.127 -8.021 4.300 1.00 95.44 759 MET A C 1
ATOM 5820 O O . MET A 1 759 ? 23.702 -7.801 3.232 1.00 95.44 759 MET A O 1
ATOM 5824 N N . LYS A 1 760 ? 21.837 -8.369 4.350 1.00 95.00 760 LYS A N 1
ATOM 5825 C CA . LYS A 1 760 ? 20.992 -8.480 3.157 1.00 95.00 760 LYS A CA 1
ATOM 5826 C C . LYS A 1 760 ? 20.833 -7.128 2.462 1.00 95.00 760 LYS A C 1
ATOM 5828 O O . LYS A 1 760 ? 20.968 -7.050 1.244 1.00 95.00 760 LYS A O 1
ATOM 5833 N N . LYS A 1 761 ? 20.625 -6.054 3.221 1.00 92.62 761 LYS A N 1
ATOM 5834 C CA . LYS A 1 761 ? 20.582 -4.691 2.675 1.00 92.62 761 LYS A CA 1
ATOM 5835 C C . LYS A 1 761 ? 21.910 -4.299 2.016 1.00 92.62 761 LYS A C 1
ATOM 5837 O O . LYS A 1 761 ? 21.918 -3.794 0.896 1.00 92.62 761 LYS A O 1
ATOM 5842 N N . ALA A 1 762 ? 23.041 -4.587 2.664 1.00 94.31 762 ALA A N 1
ATOM 5843 C CA . ALA A 1 762 ? 24.365 -4.358 2.081 1.00 94.31 762 ALA A CA 1
ATOM 5844 C C . ALA A 1 762 ? 24.583 -5.157 0.784 1.00 94.31 762 ALA A C 1
ATOM 5846 O O . ALA A 1 762 ? 25.204 -4.661 -0.157 1.00 94.31 762 ALA A O 1
ATOM 5847 N N . MET A 1 763 ? 24.040 -6.373 0.716 1.00 93.94 763 MET A N 1
ATOM 5848 C CA . MET A 1 763 ? 24.073 -7.218 -0.472 1.00 93.94 763 MET A CA 1
ATOM 5849 C C . MET A 1 763 ? 23.275 -6.610 -1.630 1.00 93.94 763 MET A C 1
ATOM 5851 O O . MET A 1 763 ? 23.785 -6.514 -2.745 1.00 93.94 763 MET A O 1
ATOM 5855 N N . GLU A 1 764 ? 22.049 -6.160 -1.363 1.00 91.56 764 GLU A N 1
ATOM 5856 C CA . GLU A 1 764 ? 21.188 -5.510 -2.356 1.00 91.56 764 GLU A CA 1
ATOM 5857 C C . GLU A 1 764 ? 21.836 -4.240 -2.929 1.00 91.56 764 GLU A C 1
ATOM 5859 O O . GLU A 1 764 ? 21.810 -4.029 -4.145 1.00 91.56 764 GLU A O 1
ATOM 5864 N N . ASP A 1 765 ? 22.475 -3.437 -2.073 1.00 89.19 765 ASP A N 1
ATOM 5865 C CA . ASP A 1 765 ? 23.198 -2.229 -2.479 1.00 89.19 765 ASP A CA 1
ATOM 5866 C C . ASP A 1 765 ? 24.429 -2.545 -3.344 1.00 89.19 765 ASP A C 1
ATOM 5868 O O . ASP A 1 765 ? 24.647 -1.892 -4.368 1.00 89.19 765 ASP A O 1
ATOM 5872 N N . LEU A 1 766 ? 25.205 -3.577 -2.993 1.00 90.75 766 LEU A N 1
ATOM 5873 C CA . LEU A 1 766 ? 26.345 -4.019 -3.801 1.00 90.75 766 LEU A CA 1
ATOM 5874 C C . LEU A 1 766 ? 25.907 -4.579 -5.162 1.00 90.75 766 LEU A C 1
ATOM 5876 O O . LEU A 1 766 ? 26.550 -4.301 -6.174 1.00 90.75 766 LEU A O 1
ATOM 5880 N N . GLU A 1 767 ? 24.816 -5.345 -5.219 1.00 89.31 767 GLU A N 1
ATOM 5881 C CA . GLU A 1 767 ? 24.259 -5.839 -6.484 1.00 89.31 767 GLU A CA 1
ATOM 5882 C C . GLU A 1 767 ? 23.683 -4.704 -7.342 1.00 89.31 767 GLU A C 1
ATOM 5884 O O . GLU A 1 767 ? 23.759 -4.746 -8.574 1.00 89.31 767 GLU A O 1
ATOM 5889 N N . GLU A 1 768 ? 23.106 -3.672 -6.720 1.00 85.56 768 GLU A N 1
ATOM 5890 C CA . GLU A 1 768 ? 22.689 -2.456 -7.416 1.00 85.56 768 GLU A CA 1
ATOM 5891 C C . GLU A 1 768 ? 23.893 -1.737 -8.029 1.00 85.56 768 GLU A C 1
ATOM 5893 O O . GLU A 1 768 ? 23.867 -1.434 -9.226 1.00 85.56 768 GLU A O 1
ATOM 5898 N N . ALA A 1 769 ? 24.963 -1.549 -7.255 1.00 84.38 769 ALA A N 1
ATOM 5899 C CA . ALA A 1 769 ? 26.211 -0.982 -7.748 1.00 84.38 769 ALA A CA 1
ATOM 5900 C C . ALA A 1 769 ? 26.794 -1.825 -8.898 1.00 84.38 769 ALA A C 1
ATOM 5902 O O . ALA A 1 769 ? 27.146 -1.278 -9.945 1.00 84.38 769 ALA A O 1
ATOM 5903 N N . GLU A 1 770 ? 26.827 -3.160 -8.777 1.00 86.50 770 GLU A N 1
ATOM 5904 C CA . GLU A 1 770 ? 27.292 -4.044 -9.855 1.00 86.50 770 GLU A CA 1
ATOM 5905 C C . GLU A 1 770 ? 26.487 -3.821 -11.143 1.00 86.50 770 GLU A C 1
ATOM 5907 O O . GLU A 1 770 ? 27.073 -3.684 -12.221 1.00 86.50 770 GLU A O 1
ATOM 5912 N N . ARG A 1 771 ? 25.152 -3.736 -11.048 1.00 82.19 771 ARG A N 1
ATOM 5913 C CA . ARG A 1 771 ? 24.283 -3.465 -12.203 1.00 82.19 771 ARG A CA 1
ATOM 5914 C C . ARG A 1 771 ? 24.578 -2.104 -12.829 1.00 82.19 771 ARG A C 1
ATOM 5916 O O . ARG A 1 771 ? 24.664 -2.021 -14.054 1.00 82.19 771 ARG A O 1
ATOM 5923 N N . GLN A 1 772 ? 24.752 -1.060 -12.021 1.00 78.94 772 GLN A N 1
ATOM 5924 C CA . GLN A 1 772 ? 25.050 0.288 -12.510 1.00 78.94 772 GLN A CA 1
ATOM 5925 C C . GLN A 1 772 ? 26.395 0.335 -13.249 1.00 78.94 772 GLN A C 1
ATOM 5927 O O . GLN A 1 772 ? 26.448 0.787 -14.395 1.00 78.94 772 GLN A O 1
ATOM 5932 N N . TYR A 1 773 ? 27.464 -0.211 -12.662 1.00 81.69 773 TYR A N 1
ATOM 5933 C CA . TYR A 1 773 ? 28.776 -0.264 -13.318 1.00 81.69 773 TYR A CA 1
ATOM 5934 C C . TYR A 1 773 ? 28.789 -1.179 -14.545 1.00 81.69 773 TYR A C 1
ATOM 5936 O O . TYR A 1 773 ? 29.448 -0.862 -15.534 1.00 81.69 773 TYR A O 1
ATOM 5944 N N . ALA A 1 774 ? 28.043 -2.290 -14.530 1.00 80.44 774 ALA A N 1
ATOM 5945 C CA . ALA A 1 774 ? 27.902 -3.158 -15.699 1.00 80.44 774 ALA A CA 1
ATOM 5946 C C . ALA A 1 774 ? 27.243 -2.421 -16.872 1.00 80.44 774 ALA A C 1
ATOM 5948 O O . ALA A 1 774 ? 27.690 -2.552 -18.011 1.00 80.44 774 ALA A O 1
ATOM 5949 N N . GLN A 1 775 ? 26.212 -1.619 -16.595 1.00 77.25 775 GLN A N 1
ATOM 5950 C CA . GLN A 1 775 ? 25.546 -0.795 -17.602 1.00 77.25 775 GLN A CA 1
ATOM 5951 C C . GLN A 1 775 ? 26.467 0.303 -18.142 1.00 77.25 775 GLN A C 1
ATOM 5953 O O . GLN A 1 775 ? 26.534 0.486 -19.357 1.00 77.25 775 GLN A O 1
ATOM 5958 N N . GLN A 1 776 ? 27.206 0.993 -17.268 1.00 77.25 776 GLN A N 1
ATOM 5959 C CA . GLN A 1 776 ? 28.182 2.011 -17.672 1.00 77.25 776 GLN A CA 1
ATOM 5960 C C . GLN A 1 776 ? 29.287 1.424 -18.555 1.00 77.25 776 GLN A C 1
ATOM 5962 O O . GLN A 1 776 ? 29.606 1.993 -19.597 1.00 77.25 776 GLN A O 1
ATOM 5967 N N . LEU A 1 777 ? 29.838 0.265 -18.175 1.00 81.38 777 LEU A N 1
ATOM 5968 C CA . LEU A 1 777 ? 30.848 -0.440 -18.965 1.00 81.38 777 LEU A CA 1
ATOM 5969 C C . LEU A 1 777 ? 30.319 -0.756 -20.366 1.00 81.38 777 LEU A C 1
ATOM 5971 O O . LEU A 1 777 ? 30.989 -0.509 -21.365 1.00 81.38 777 LEU A O 1
ATOM 5975 N N . GLN A 1 778 ? 29.089 -1.253 -20.433 1.00 75.44 778 GLN A N 1
ATOM 5976 C CA . GLN A 1 778 ? 28.455 -1.602 -21.690 1.00 75.44 778 GLN A CA 1
ATOM 5977 C C . GLN A 1 778 ? 28.174 -0.372 -22.573 1.00 75.44 778 GLN A C 1
ATOM 5979 O O . GLN A 1 778 ? 28.331 -0.432 -23.794 1.00 75.44 778 GLN A O 1
ATOM 5984 N N . GLU A 1 779 ? 27.768 0.756 -21.983 1.00 77.19 779 GLU A N 1
ATOM 5985 C CA . GLU A 1 779 ? 27.591 2.018 -22.711 1.00 77.19 779 GLU A CA 1
ATOM 5986 C C . GLU A 1 779 ? 28.921 2.543 -23.266 1.00 77.19 779 GLU A C 1
ATOM 5988 O O . GLU A 1 779 ? 28.976 2.974 -24.421 1.00 77.19 779 GLU A O 1
ATOM 5993 N N . GLU A 1 780 ? 29.997 2.451 -22.483 1.00 78.31 780 GLU A N 1
ATOM 5994 C CA . GLU A 1 780 ? 31.344 2.823 -22.915 1.00 78.31 780 GLU A CA 1
ATOM 5995 C C . GLU A 1 780 ? 31.800 1.974 -24.111 1.00 78.31 780 GLU A C 1
ATOM 5997 O O . GLU A 1 780 ? 32.229 2.514 -25.133 1.00 78.31 780 GLU A O 1
ATOM 6002 N N . GLN A 1 781 ? 31.624 0.652 -24.040 1.00 78.31 781 GLN A N 1
ATOM 6003 C CA . GLN A 1 781 ? 31.950 -0.263 -25.138 1.00 78.31 781 GLN A CA 1
ATOM 6004 C C . GLN A 1 781 ? 31.146 0.056 -26.412 1.00 78.31 781 GLN A C 1
ATOM 6006 O O . GLN A 1 781 ? 31.714 0.098 -27.509 1.00 78.31 781 GLN A O 1
ATOM 6011 N N . LEU A 1 782 ? 29.843 0.349 -26.287 1.00 77.69 782 LEU A N 1
ATOM 6012 C CA . LEU A 1 782 ? 29.004 0.782 -27.415 1.00 77.69 782 LEU A CA 1
ATOM 6013 C C . LEU A 1 782 ? 29.504 2.087 -28.035 1.00 77.69 782 LEU A C 1
ATOM 6015 O O . LEU A 1 782 ? 29.537 2.224 -29.260 1.00 77.69 782 LEU A O 1
ATOM 6019 N N . GLN A 1 783 ? 29.890 3.050 -27.199 1.00 79.06 783 GLN A N 1
ATOM 6020 C CA . GLN A 1 783 ? 30.388 4.343 -27.646 1.00 79.06 783 GLN A CA 1
ATOM 6021 C C . GLN A 1 783 ? 31.707 4.209 -28.411 1.00 79.06 783 GLN A C 1
ATOM 6023 O O . GLN A 1 783 ? 31.864 4.825 -29.470 1.00 79.06 783 GLN A O 1
ATOM 6028 N N . GLN A 1 784 ? 32.640 3.404 -27.900 1.00 78.00 784 GLN A N 1
ATOM 6029 C CA . GLN A 1 784 ? 33.912 3.138 -28.568 1.00 78.00 784 GLN A CA 1
ATOM 6030 C C . GLN A 1 784 ? 33.707 2.424 -29.908 1.00 78.00 784 GLN A C 1
ATOM 6032 O O . GLN A 1 784 ? 34.331 2.791 -30.905 1.00 78.00 784 GLN A O 1
ATOM 6037 N N . MET A 1 785 ? 32.808 1.436 -29.951 1.00 82.31 785 MET A N 1
ATOM 6038 C CA . MET A 1 785 ? 32.480 0.707 -31.176 1.00 82.31 785 MET A CA 1
ATOM 6039 C C . MET A 1 785 ? 31.850 1.626 -32.231 1.00 82.31 785 MET A C 1
ATOM 6041 O O . MET A 1 785 ? 32.262 1.597 -33.390 1.00 82.31 785 MET A O 1
ATOM 6045 N N . GLU A 1 786 ? 30.915 2.501 -31.839 1.00 82.81 786 GLU A N 1
ATOM 6046 C CA . GLU A 1 786 ? 30.334 3.500 -32.745 1.00 82.81 786 GLU A CA 1
ATOM 6047 C C . GLU A 1 786 ? 31.403 4.449 -33.304 1.00 82.81 786 GLU A C 1
ATOM 6049 O O . GLU A 1 786 ? 31.392 4.732 -34.501 1.00 82.81 786 GLU A O 1
ATOM 6054 N N . ASN A 1 787 ? 32.325 4.931 -32.464 1.00 81.75 787 ASN A N 1
ATOM 6055 C CA . ASN A 1 787 ? 33.386 5.841 -32.899 1.00 81.75 787 ASN A CA 1
ATOM 6056 C C . ASN A 1 787 ? 34.312 5.171 -33.930 1.00 81.75 787 ASN A C 1
ATOM 6058 O O . ASN A 1 787 ? 34.557 5.756 -34.984 1.00 81.75 787 ASN A O 1
ATOM 6062 N N . LYS A 1 788 ? 34.756 3.928 -33.679 1.00 84.38 788 LYS A N 1
ATOM 6063 C CA . LYS A 1 788 ? 35.586 3.168 -34.633 1.00 84.38 788 LYS A CA 1
ATOM 6064 C C . LYS A 1 788 ? 34.861 2.904 -35.957 1.00 84.38 788 LYS A C 1
ATOM 6066 O O . LYS A 1 788 ? 35.448 3.035 -37.026 1.00 84.38 788 LYS A O 1
ATOM 6071 N N . LEU A 1 789 ? 33.571 2.569 -35.915 1.00 86.69 789 LEU A N 1
ATOM 6072 C CA . LEU A 1 789 ? 32.779 2.368 -37.134 1.00 86.69 789 LEU A CA 1
ATOM 6073 C C . LEU A 1 789 ? 32.550 3.674 -37.905 1.00 86.69 789 LEU A C 1
ATOM 6075 O O . LEU A 1 789 ? 32.566 3.665 -39.132 1.00 86.69 789 LEU A O 1
ATOM 6079 N N . GLN A 1 790 ? 32.375 4.805 -37.215 1.00 85.12 790 GLN A N 1
ATOM 6080 C CA . GLN A 1 790 ? 32.308 6.123 -37.857 1.00 85.12 790 GLN A CA 1
ATOM 6081 C C . GLN A 1 790 ? 33.621 6.480 -38.559 1.00 85.12 790 GLN A C 1
ATOM 6083 O O . GLN A 1 790 ? 33.581 7.021 -39.663 1.00 85.12 790 GLN A O 1
ATOM 6088 N N . GLU A 1 791 ? 34.765 6.148 -37.960 1.00 85.75 791 GLU A N 1
ATOM 6089 C CA . GLU A 1 791 ? 36.076 6.312 -38.593 1.00 85.75 791 GLU A CA 1
ATOM 6090 C C . GLU A 1 791 ? 36.201 5.453 -39.863 1.00 85.75 791 GLU A C 1
ATOM 6092 O O . GLU A 1 791 ? 36.616 5.960 -40.908 1.00 85.75 791 GLU A O 1
ATOM 6097 N N . LEU A 1 792 ? 35.767 4.185 -39.806 1.00 89.94 792 LEU A N 1
ATOM 6098 C CA . LEU A 1 792 ? 35.722 3.294 -40.972 1.00 89.94 792 LEU A CA 1
ATOM 6099 C C . LEU A 1 792 ? 34.861 3.878 -42.103 1.00 89.94 792 LEU A C 1
ATOM 6101 O O . LEU A 1 792 ? 35.295 3.904 -43.252 1.00 89.94 792 LEU A O 1
ATOM 6105 N N . VAL A 1 793 ? 33.670 4.397 -41.778 1.00 90.88 793 VAL A N 1
ATOM 6106 C CA . VAL A 1 793 ? 32.785 5.061 -42.751 1.00 90.88 793 VAL A CA 1
ATOM 6107 C C . VAL A 1 793 ? 33.482 6.258 -43.398 1.00 90.88 793 VAL A C 1
ATOM 6109 O O . VAL A 1 793 ? 33.503 6.348 -44.622 1.00 90.88 793 VAL A O 1
ATOM 6112 N N . GLN A 1 794 ? 34.071 7.157 -42.604 1.00 87.19 794 GLN A N 1
ATOM 6113 C CA . GLN A 1 794 ? 34.707 8.376 -43.118 1.00 87.19 794 GLN A CA 1
ATOM 6114 C C . GLN A 1 794 ? 35.869 8.068 -44.065 1.00 87.19 794 GLN A C 1
ATOM 6116 O O . GLN A 1 794 ? 35.975 8.668 -45.133 1.00 87.19 794 GLN A O 1
ATOM 6121 N N . LYS A 1 795 ? 36.734 7.119 -43.700 1.00 88.25 795 LYS A N 1
ATOM 6122 C CA . LYS A 1 795 ? 37.870 6.731 -44.543 1.00 88.25 795 LYS A CA 1
ATOM 6123 C C . LYS A 1 795 ? 37.424 5.989 -45.806 1.00 88.25 795 LYS A C 1
ATOM 6125 O O . LYS A 1 795 ? 37.973 6.267 -46.868 1.00 88.25 795 LYS A O 1
ATOM 6130 N N . GLN A 1 796 ? 36.410 5.120 -45.727 1.00 92.88 796 GLN A N 1
ATOM 6131 C CA . GLN A 1 796 ? 35.860 4.470 -46.922 1.00 92.88 796 GLN A CA 1
ATOM 6132 C C . GLN A 1 796 ? 35.241 5.506 -47.874 1.00 92.88 796 GLN A C 1
ATOM 6134 O O . GLN A 1 796 ? 35.489 5.448 -49.068 1.00 92.88 796 GLN A O 1
ATOM 6139 N N . GLU A 1 797 ? 34.508 6.513 -47.378 1.00 90.38 797 GLU A N 1
ATOM 6140 C CA . GLU A 1 797 ? 33.979 7.595 -48.231 1.00 90.38 797 GLU A CA 1
ATOM 6141 C C . GLU A 1 797 ? 35.074 8.332 -49.006 1.00 90.38 797 GLU A C 1
ATOM 6143 O O . GLU A 1 797 ? 34.884 8.653 -50.180 1.00 90.38 797 GLU A O 1
ATOM 6148 N N . LEU A 1 798 ? 36.215 8.594 -48.361 1.00 89.00 798 LEU A N 1
ATOM 6149 C CA . LEU A 1 798 ? 37.362 9.221 -49.015 1.00 89.00 798 LEU A CA 1
ATOM 6150 C C . LEU A 1 798 ? 37.919 8.341 -50.138 1.00 89.00 798 LEU A C 1
ATOM 6152 O O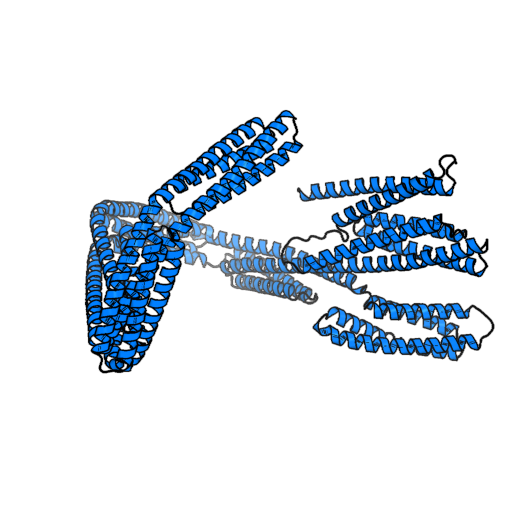 . LEU A 1 798 ? 38.137 8.854 -51.234 1.00 89.00 798 LEU A O 1
ATOM 6156 N N . ILE A 1 799 ? 38.093 7.038 -49.886 1.00 91.31 799 ILE A N 1
ATOM 6157 C CA . ILE A 1 799 ? 38.566 6.079 -50.894 1.00 91.31 799 ILE A CA 1
ATOM 6158 C C . ILE A 1 799 ? 37.600 6.048 -52.084 1.00 91.31 799 ILE A C 1
ATOM 6160 O O . ILE A 1 799 ? 38.018 6.336 -53.200 1.00 91.31 799 ILE A O 1
ATOM 6164 N N . ASN A 1 800 ? 36.299 5.852 -51.845 1.00 93.31 800 ASN A N 1
ATOM 6165 C CA . ASN A 1 800 ? 35.286 5.777 -52.904 1.00 93.31 800 ASN A CA 1
ATOM 6166 C C . ASN A 1 800 ? 35.258 7.028 -53.801 1.00 93.31 800 ASN A C 1
ATOM 6168 O O . ASN A 1 800 ? 35.070 6.944 -55.017 1.00 93.31 800 ASN A O 1
ATOM 6172 N N . ASN A 1 801 ? 35.388 8.215 -53.199 1.00 90.19 801 ASN A N 1
ATOM 6173 C CA . ASN A 1 801 ? 35.387 9.476 -53.941 1.00 90.19 801 ASN A CA 1
ATOM 6174 C C . ASN A 1 801 ? 36.638 9.616 -54.816 1.00 90.19 801 ASN A C 1
ATOM 6176 O O . ASN A 1 801 ? 36.546 10.087 -55.951 1.00 90.19 801 ASN A O 1
ATOM 6180 N N . GLU A 1 802 ? 37.790 9.198 -54.300 1.00 89.62 802 GLU A N 1
ATOM 6181 C CA . GLU A 1 802 ? 39.057 9.275 -55.018 1.00 89.62 802 GLU A CA 1
ATOM 6182 C C . GLU A 1 802 ? 39.149 8.220 -56.132 1.00 89.62 802 GLU A C 1
ATOM 6184 O O . GLU A 1 802 ? 39.566 8.553 -57.241 1.00 89.62 802 GLU A O 1
ATOM 6189 N N . THR A 1 803 ? 38.648 6.999 -55.910 1.00 92.25 803 THR A N 1
ATOM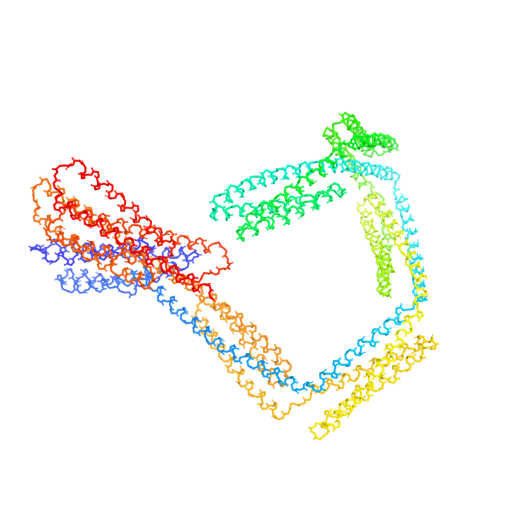 6190 C CA . THR A 1 803 ? 38.515 5.958 -56.946 1.00 92.25 803 THR A CA 1
ATOM 6191 C C . THR A 1 803 ? 37.659 6.453 -58.115 1.00 92.25 803 THR A C 1
ATOM 6193 O O . THR A 1 803 ? 38.084 6.375 -59.267 1.00 92.25 803 THR A O 1
ATOM 6196 N N . ARG A 1 804 ? 36.502 7.077 -57.839 1.00 94.56 804 ARG A N 1
ATOM 6197 C CA . ARG A 1 804 ? 35.646 7.704 -58.869 1.00 94.56 804 ARG A CA 1
ATOM 6198 C C . ARG A 1 804 ? 36.346 8.818 -59.636 1.00 94.56 804 ARG A C 1
ATOM 6200 O O . ARG A 1 804 ? 36.172 8.943 -60.848 1.00 94.56 804 ARG A O 1
ATOM 6207 N N . ARG A 1 805 ? 37.114 9.657 -58.934 1.00 94.44 805 ARG A N 1
ATOM 6208 C CA . ARG A 1 805 ? 37.884 10.738 -59.559 1.00 94.44 805 ARG A CA 1
ATOM 6209 C C . ARG A 1 805 ? 38.910 10.166 -60.537 1.00 94.44 805 ARG A C 1
ATOM 6211 O O . ARG A 1 805 ? 39.022 10.671 -61.651 1.00 94.44 805 ARG A O 1
ATOM 6218 N N . LEU A 1 806 ? 39.638 9.128 -60.124 1.00 91.12 806 LEU A N 1
ATOM 6219 C CA . LEU A 1 806 ? 40.668 8.467 -60.927 1.00 91.12 806 LEU A CA 1
ATOM 6220 C C . LEU A 1 806 ? 40.069 7.718 -62.124 1.00 91.12 806 LEU A C 1
ATOM 6222 O O . LEU A 1 806 ? 40.599 7.825 -63.226 1.00 91.12 806 LEU A O 1
ATOM 6226 N N . ASP A 1 807 ? 38.928 7.053 -61.956 1.00 91.88 807 ASP A N 1
ATOM 6227 C CA . ASP A 1 807 ? 38.189 6.429 -63.060 1.00 91.88 807 ASP A CA 1
ATOM 6228 C C . ASP A 1 807 ? 37.716 7.454 -64.100 1.00 91.88 807 ASP A C 1
ATOM 6230 O O . ASP A 1 807 ? 37.868 7.243 -65.301 1.00 91.88 807 ASP A O 1
ATOM 6234 N N . GLY A 1 808 ? 37.231 8.618 -63.655 1.00 89.38 808 GLY A N 1
ATOM 6235 C CA . GLY A 1 808 ? 36.875 9.720 -64.552 1.00 89.38 808 GLY A CA 1
ATOM 6236 C C . GLY A 1 808 ? 38.058 10.234 -65.383 1.00 89.38 808 GLY A C 1
ATOM 6237 O O . GLY A 1 808 ? 37.881 10.567 -66.555 1.00 89.38 808 GLY A O 1
ATOM 6238 N N . VAL A 1 809 ? 39.265 10.260 -64.804 1.00 89.31 809 VAL A N 1
ATOM 6239 C CA . VAL A 1 809 ? 40.506 10.588 -65.530 1.00 89.31 809 VAL A CA 1
ATOM 6240 C C . VAL A 1 809 ? 40.846 9.481 -66.531 1.00 89.31 809 VAL A C 1
ATOM 6242 O O . VAL A 1 809 ? 41.020 9.772 -67.712 1.00 89.31 809 VAL A O 1
ATOM 6245 N N . LYS A 1 810 ? 40.843 8.211 -66.099 1.00 88.75 810 LYS A N 1
ATOM 6246 C CA . LYS A 1 810 ? 41.138 7.044 -66.951 1.00 88.75 810 LYS A CA 1
ATOM 6247 C C . LYS A 1 810 ? 40.187 6.961 -68.157 1.00 88.75 810 LYS A C 1
ATOM 6249 O O . LYS A 1 810 ? 40.637 6.748 -69.278 1.00 88.75 810 LYS A O 1
ATOM 6254 N N . LYS A 1 811 ? 38.885 7.215 -67.961 1.00 87.38 811 LYS A N 1
ATOM 6255 C CA . LYS A 1 811 ? 37.860 7.238 -69.028 1.00 87.38 811 LYS A CA 1
ATOM 6256 C C . LYS A 1 811 ? 38.041 8.392 -70.024 1.00 87.38 811 LYS A C 1
ATOM 6258 O O . LYS A 1 811 ? 37.644 8.252 -71.178 1.00 87.38 811 LYS A O 1
ATOM 6263 N N . LYS A 1 812 ? 38.605 9.528 -69.597 1.00 84.38 812 LYS A N 1
ATOM 6264 C CA . LYS A 1 812 ? 38.804 10.715 -70.445 1.00 84.38 812 LYS A CA 1
ATOM 6265 C C . LYS A 1 812 ? 40.105 10.656 -71.248 1.00 84.38 812 LYS A C 1
ATOM 6267 O O . LYS A 1 812 ? 40.093 10.975 -72.433 1.00 84.38 812 LYS A O 1
ATOM 6272 N N . ASP A 1 813 ? 41.194 10.253 -70.600 1.00 82.06 813 ASP A N 1
ATOM 6273 C CA . ASP A 1 813 ? 42.550 10.342 -71.150 1.00 82.06 813 ASP A CA 1
ATOM 6274 C C . ASP A 1 813 ? 43.067 8.984 -71.674 1.00 82.06 813 ASP A C 1
ATOM 6276 O O . ASP A 1 813 ? 44.149 8.902 -72.252 1.00 82.06 813 ASP A O 1
ATOM 6280 N N . GLY A 1 814 ? 42.280 7.913 -71.514 1.00 77.06 814 GLY A N 1
ATOM 6281 C CA . GLY A 1 814 ? 42.573 6.553 -71.978 1.00 77.06 814 GLY A CA 1
ATOM 6282 C C . GLY A 1 814 ? 43.439 5.736 -71.014 1.00 77.06 814 GLY A C 1
ATOM 6283 O O . GLY A 1 814 ? 43.246 4.526 -70.915 1.00 77.06 814 GLY A O 1
ATOM 6284 N N . ASP A 1 815 ? 44.344 6.383 -70.273 1.00 82.44 815 ASP A N 1
ATOM 6285 C CA . ASP A 1 815 ? 45.166 5.762 -69.227 1.00 82.44 815 ASP A CA 1
ATOM 6286 C C . ASP A 1 815 ? 45.489 6.757 -68.090 1.00 82.44 815 ASP A C 1
ATOM 6288 O O . ASP A 1 815 ? 45.295 7.967 -68.226 1.00 82.44 815 ASP A O 1
ATOM 6292 N N . LEU A 1 816 ? 45.968 6.255 -66.949 1.00 86.75 816 LEU A N 1
ATOM 6293 C CA . LEU A 1 816 ? 46.403 7.064 -65.809 1.00 86.75 816 LEU A CA 1
ATOM 6294 C C . LEU A 1 816 ? 47.865 7.502 -65.964 1.00 86.75 816 LEU A C 1
ATOM 6296 O O . LEU A 1 816 ? 48.766 6.676 -66.120 1.00 86.75 816 LEU A O 1
ATOM 6300 N N . ASP A 1 817 ? 48.119 8.803 -65.815 1.00 85.38 817 ASP A N 1
ATOM 6301 C CA . ASP A 1 817 ? 49.478 9.344 -65.751 1.00 85.38 817 ASP A CA 1
ATOM 6302 C C . ASP A 1 817 ? 50.223 8.898 -64.473 1.00 85.38 817 ASP A C 1
ATOM 6304 O O . ASP A 1 817 ? 49.655 8.330 -63.535 1.00 85.38 817 ASP A O 1
ATOM 6308 N N . ARG A 1 818 ? 51.532 9.178 -64.390 1.00 85.62 818 ARG A N 1
ATOM 6309 C CA . ARG A 1 818 ? 52.365 8.775 -63.238 1.00 85.62 818 ARG A CA 1
ATOM 6310 C C . ARG A 1 818 ? 51.807 9.273 -61.897 1.00 85.62 818 ARG A C 1
ATOM 6312 O O . ARG A 1 818 ? 51.995 8.611 -60.878 1.00 85.62 818 ARG A O 1
ATOM 6319 N N . LYS A 1 819 ? 51.130 10.424 -61.880 1.00 83.06 819 LYS A N 1
ATOM 6320 C CA . LYS A 1 819 ? 50.507 10.985 -60.678 1.00 83.06 819 LYS A CA 1
ATOM 6321 C C . LYS A 1 819 ? 49.245 10.209 -60.296 1.00 83.06 819 LYS A C 1
ATOM 6323 O O . LYS A 1 819 ? 49.132 9.807 -59.142 1.00 83.06 819 LYS A O 1
ATOM 6328 N N . GLY A 1 820 ? 48.368 9.916 -61.254 1.00 82.88 820 GLY A N 1
ATOM 6329 C CA . GLY A 1 820 ? 47.191 9.070 -61.074 1.00 82.88 820 GLY A CA 1
ATOM 6330 C C . GLY A 1 820 ? 47.556 7.665 -60.599 1.00 82.88 820 GLY A C 1
ATOM 6331 O O . GLY A 1 820 ? 46.961 7.167 -59.649 1.00 82.88 820 GLY A O 1
ATOM 6332 N N . GLN A 1 821 ? 48.608 7.059 -61.155 1.00 87.19 821 GLN A N 1
ATOM 6333 C CA . GLN A 1 821 ? 49.110 5.757 -60.698 1.00 87.19 821 GLN A CA 1
ATOM 6334 C C . GLN A 1 821 ? 49.636 5.792 -59.251 1.00 87.19 821 GLN A C 1
ATOM 6336 O O . GLN A 1 821 ? 49.464 4.827 -58.502 1.00 87.19 821 GLN A O 1
ATOM 6341 N N . MET A 1 822 ? 50.271 6.893 -58.828 1.00 86.00 822 MET A N 1
ATOM 6342 C CA . MET A 1 822 ? 50.668 7.085 -57.427 1.00 86.00 822 MET A CA 1
ATOM 6343 C C . MET A 1 822 ? 49.459 7.288 -56.510 1.00 86.00 822 MET A C 1
ATOM 6345 O O . MET A 1 822 ? 49.456 6.761 -55.401 1.00 86.00 822 MET A O 1
ATOM 6349 N N . ASP A 1 823 ? 48.438 8.019 -56.955 1.00 85.38 823 ASP A N 1
ATOM 6350 C CA . ASP A 1 823 ? 47.216 8.238 -56.180 1.00 85.38 823 ASP A CA 1
ATOM 6351 C C . ASP A 1 823 ? 46.424 6.930 -56.003 1.00 85.38 823 ASP A C 1
ATOM 6353 O O . ASP A 1 823 ? 46.018 6.636 -54.880 1.00 85.38 823 ASP A O 1
ATOM 6357 N N . VAL A 1 824 ? 46.351 6.068 -57.031 1.00 90.38 824 VAL A N 1
ATOM 6358 C CA . VAL A 1 824 ? 45.819 4.693 -56.913 1.00 90.38 824 VAL A CA 1
ATOM 6359 C C . VAL A 1 824 ? 46.573 3.891 -55.845 1.00 90.38 824 VAL A C 1
ATOM 6361 O O . VAL A 1 824 ? 45.960 3.248 -54.994 1.00 90.38 824 VAL A O 1
ATOM 6364 N N . ARG A 1 825 ? 47.913 3.951 -55.823 1.00 91.31 825 ARG A N 1
ATOM 6365 C CA . ARG A 1 825 ? 48.708 3.263 -54.786 1.00 91.31 825 ARG A CA 1
ATOM 6366 C C . ARG A 1 825 ? 48.426 3.796 -53.378 1.00 91.31 825 ARG A C 1
ATOM 6368 O O . ARG A 1 825 ? 48.447 3.014 -52.430 1.00 91.31 825 ARG A O 1
ATOM 6375 N N . LYS A 1 826 ? 48.151 5.096 -53.222 1.00 88.69 826 LYS A N 1
ATOM 6376 C CA . LYS A 1 826 ? 47.786 5.679 -51.919 1.00 88.69 826 LYS A CA 1
ATOM 6377 C C . LYS A 1 826 ? 46.445 5.142 -51.431 1.00 88.69 826 LYS A C 1
ATOM 6379 O O . LYS A 1 826 ? 46.383 4.653 -50.307 1.00 88.69 826 LYS A O 1
ATOM 6384 N N . ILE A 1 827 ? 45.403 5.178 -52.266 1.00 91.38 827 ILE A N 1
ATOM 6385 C CA . ILE A 1 827 ? 44.077 4.675 -51.870 1.00 91.38 827 ILE A CA 1
ATOM 6386 C C . ILE A 1 827 ? 44.076 3.161 -51.645 1.00 91.38 827 ILE A C 1
ATOM 6388 O O . ILE A 1 827 ? 43.417 2.689 -50.726 1.00 91.38 827 ILE A O 1
ATOM 6392 N N . LYS A 1 828 ? 44.908 2.410 -52.378 1.00 95.19 828 LYS A N 1
ATOM 6393 C CA . LYS A 1 828 ? 45.164 0.986 -52.129 1.00 95.19 828 LYS A CA 1
ATOM 6394 C C . LYS A 1 828 ? 45.712 0.741 -50.718 1.00 95.19 828 LYS A C 1
ATOM 6396 O O . LYS A 1 828 ? 45.184 -0.091 -49.986 1.00 95.19 828 LYS A O 1
ATOM 6401 N N . ASN A 1 829 ? 46.739 1.489 -50.311 1.00 90.94 829 ASN A N 1
ATOM 6402 C CA . ASN A 1 829 ? 47.315 1.368 -48.968 1.00 90.94 829 ASN A CA 1
ATOM 6403 C C . ASN A 1 829 ? 46.316 1.803 -47.882 1.00 90.94 829 ASN A C 1
ATOM 6405 O O . ASN A 1 829 ? 46.195 1.131 -46.861 1.00 90.94 829 ASN A O 1
ATOM 6409 N N . MET A 1 830 ? 45.548 2.872 -48.124 1.00 88.81 830 MET A N 1
ATOM 6410 C CA . MET A 1 830 ? 44.464 3.284 -47.224 1.00 88.81 830 MET A CA 1
ATOM 6411 C C . MET A 1 830 ? 43.404 2.183 -47.076 1.00 88.81 830 MET A C 1
ATOM 6413 O O . MET A 1 830 ? 42.920 1.949 -45.971 1.00 88.81 830 MET A O 1
ATOM 6417 N N . GLN A 1 831 ? 43.070 1.474 -48.158 1.00 92.38 831 GLN A N 1
ATOM 6418 C CA . GLN A 1 831 ? 42.128 0.356 -48.135 1.00 92.38 831 GLN A CA 1
ATOM 6419 C C . GLN A 1 831 ? 42.671 -0.845 -47.337 1.00 92.38 831 GLN A C 1
ATOM 6421 O O . GLN A 1 831 ? 41.923 -1.459 -46.573 1.00 92.38 831 GLN A O 1
ATOM 6426 N N . GLU A 1 832 ? 43.971 -1.152 -47.446 1.00 93.12 832 GLU A N 1
ATOM 6427 C CA . GLU A 1 832 ? 44.635 -2.189 -46.637 1.00 93.12 832 GLU A CA 1
ATOM 6428 C C . GLU A 1 832 ? 44.671 -1.841 -45.140 1.00 93.12 832 GLU A C 1
ATOM 6430 O O . GLU A 1 832 ? 44.486 -2.719 -44.294 1.00 93.12 832 GLU A O 1
ATOM 6435 N N . GLU A 1 833 ? 44.885 -0.573 -44.789 1.00 90.44 833 GLU A N 1
ATOM 6436 C CA . GLU A 1 833 ? 44.786 -0.110 -43.400 1.00 90.44 833 GLU A CA 1
ATOM 6437 C C . GLU A 1 833 ? 43.355 -0.237 -42.876 1.00 90.44 833 GLU A C 1
ATOM 6439 O O . GLU A 1 833 ? 43.135 -0.740 -41.772 1.00 90.44 833 GLU A O 1
ATOM 6444 N N . LEU A 1 834 ? 42.371 0.143 -43.693 1.00 90.50 834 LEU A N 1
ATOM 6445 C CA . LEU A 1 834 ? 40.965 0.076 -43.322 1.00 90.50 834 LEU A CA 1
ATOM 6446 C C . LEU A 1 834 ? 40.495 -1.356 -43.064 1.00 90.50 834 LEU A C 1
ATOM 6448 O O . LEU A 1 834 ? 39.768 -1.607 -42.102 1.00 90.50 834 LEU A O 1
ATOM 6452 N N . LYS A 1 835 ? 40.995 -2.305 -43.862 1.00 94.56 835 LYS A N 1
ATOM 6453 C CA . LYS A 1 835 ? 40.799 -3.743 -43.663 1.00 94.56 835 LYS A CA 1
ATOM 6454 C C . LYS A 1 835 ? 41.278 -4.202 -42.280 1.00 94.56 835 LYS A C 1
ATOM 6456 O O . LYS A 1 835 ? 40.585 -4.980 -41.628 1.00 94.56 835 LYS A O 1
ATOM 6461 N N . LYS A 1 836 ? 42.439 -3.725 -41.811 1.00 91.88 836 LYS A N 1
ATOM 6462 C CA . LYS A 1 836 ? 42.964 -4.064 -40.471 1.00 91.88 836 LYS A CA 1
ATOM 6463 C C . LYS A 1 836 ? 42.076 -3.495 -39.368 1.00 91.88 836 LYS A C 1
ATOM 6465 O O . LYS A 1 836 ? 41.728 -4.212 -38.436 1.00 91.88 836 LYS A O 1
ATOM 6470 N N . THR A 1 837 ? 41.649 -2.239 -39.499 1.00 87.00 837 THR A N 1
ATOM 6471 C CA . THR A 1 837 ? 40.723 -1.619 -38.540 1.00 87.00 837 THR A CA 1
ATOM 6472 C C . THR A 1 837 ? 39.364 -2.331 -38.516 1.00 87.00 837 THR A C 1
ATOM 6474 O O . THR A 1 837 ? 38.790 -2.504 -37.442 1.00 87.00 837 THR A O 1
ATOM 6477 N N . ALA A 1 838 ? 38.856 -2.794 -39.663 1.00 91.44 838 ALA A N 1
ATOM 6478 C CA . ALA A 1 838 ? 37.628 -3.586 -39.730 1.00 91.44 838 ALA A CA 1
ATOM 6479 C C . ALA A 1 838 ? 37.760 -4.921 -38.973 1.00 91.44 838 ALA A C 1
ATOM 6481 O O . ALA A 1 838 ? 36.835 -5.290 -38.250 1.00 91.44 838 ALA A O 1
ATOM 6482 N N . GLU A 1 839 ? 38.916 -5.591 -39.055 1.00 91.56 839 GLU A N 1
ATOM 6483 C CA . GLU A 1 839 ? 39.193 -6.815 -38.286 1.00 91.56 839 GLU A CA 1
ATOM 6484 C C . GLU A 1 839 ? 39.224 -6.563 -36.773 1.00 91.56 839 GLU A C 1
ATOM 6486 O O . GLU A 1 839 ? 38.659 -7.336 -36.003 1.00 91.56 839 GLU A O 1
ATOM 6491 N N . GLU A 1 840 ? 39.810 -5.449 -36.324 1.00 87.00 840 GLU A N 1
ATOM 6492 C CA . GLU A 1 840 ? 39.796 -5.099 -34.897 1.00 87.00 840 GLU A CA 1
ATOM 6493 C C . GLU A 1 840 ? 38.374 -4.917 -34.353 1.00 87.00 840 GLU A C 1
ATOM 6495 O O . GLU A 1 840 ? 38.083 -5.281 -33.212 1.00 87.00 840 GLU A O 1
ATOM 6500 N N . VAL A 1 841 ? 37.482 -4.307 -35.140 1.00 87.75 841 VAL A N 1
ATOM 6501 C CA . VAL A 1 841 ? 36.083 -4.124 -34.735 1.00 87.75 841 VAL A CA 1
ATOM 6502 C C . VAL A 1 841 ? 35.329 -5.453 -34.813 1.00 87.75 841 VAL A C 1
ATOM 6504 O O . VAL A 1 841 ? 34.544 -5.744 -33.910 1.00 87.75 841 VAL A O 1
ATOM 6507 N N . ARG A 1 842 ? 35.605 -6.285 -35.829 1.00 90.56 842 ARG A N 1
ATOM 6508 C CA . ARG A 1 842 ? 35.048 -7.640 -35.969 1.00 90.56 842 ARG A CA 1
ATOM 6509 C C . ARG A 1 842 ? 35.342 -8.481 -34.727 1.00 90.56 842 ARG A C 1
ATOM 6511 O O . ARG A 1 842 ? 34.401 -9.001 -34.128 1.00 90.56 842 ARG A O 1
ATOM 6518 N N . ALA A 1 843 ? 36.601 -8.538 -34.295 1.00 86.50 843 ALA A N 1
ATOM 6519 C CA . ALA A 1 843 ? 37.011 -9.295 -33.111 1.00 86.50 843 ALA A CA 1
ATOM 6520 C C . ALA A 1 843 ? 36.221 -8.871 -31.858 1.00 86.50 843 ALA A C 1
ATOM 6522 O O . ALA A 1 843 ? 35.678 -9.710 -31.143 1.00 86.50 843 ALA A O 1
ATOM 6523 N N . LYS A 1 844 ? 36.032 -7.560 -31.652 1.00 81.00 844 LYS A N 1
ATOM 6524 C CA . LYS A 1 844 ? 35.207 -7.044 -30.545 1.00 81.00 844 LYS A CA 1
ATOM 6525 C C . LYS A 1 844 ? 33.730 -7.434 -30.655 1.00 81.00 844 LYS A C 1
ATOM 6527 O O . LYS A 1 844 ? 33.086 -7.675 -29.642 1.00 81.00 844 LYS A O 1
ATOM 6532 N N . THR A 1 845 ? 33.160 -7.484 -31.860 1.00 80.50 845 THR A N 1
ATOM 6533 C CA . THR A 1 845 ? 31.763 -7.935 -32.041 1.00 80.50 845 THR A CA 1
ATOM 6534 C C . THR A 1 845 ? 31.579 -9.435 -31.803 1.00 80.50 845 THR A C 1
ATOM 6536 O O . THR A 1 845 ? 30.502 -9.855 -31.377 1.00 80.50 845 THR A O 1
ATOM 6539 N N . GLU A 1 846 ? 32.628 -10.228 -32.035 1.00 80.62 846 GLU A N 1
ATOM 6540 C CA . GLU A 1 846 ? 32.657 -11.671 -31.784 1.00 80.62 846 GLU A CA 1
ATOM 6541 C C . GLU A 1 846 ? 32.739 -11.989 -30.283 1.00 80.62 846 GLU A C 1
ATOM 6543 O O . GLU A 1 846 ? 31.944 -12.791 -29.788 1.00 80.62 846 GLU A O 1
ATOM 6548 N N . GLU A 1 847 ? 33.599 -11.283 -29.535 1.00 78.06 847 GLU A N 1
ATOM 6549 C CA . GLU A 1 847 ? 33.658 -11.347 -28.060 1.00 78.06 847 GLU A CA 1
ATOM 6550 C C . GLU A 1 847 ? 32.290 -11.070 -27.408 1.00 78.06 847 GLU A C 1
ATOM 6552 O O . GLU A 1 847 ? 31.943 -11.629 -26.367 1.00 78.06 847 GLU A O 1
ATOM 6557 N N . GLU A 1 848 ? 31.484 -10.239 -28.064 1.00 71.81 848 GLU A N 1
ATOM 6558 C CA . GLU A 1 848 ? 30.181 -9.759 -27.598 1.00 71.81 848 GLU A CA 1
ATOM 6559 C C . GLU A 1 848 ? 29.010 -10.586 -28.160 1.00 71.81 848 GLU A C 1
ATOM 6561 O O . GLU A 1 848 ? 27.838 -10.234 -27.994 1.00 71.81 848 GLU A O 1
ATOM 6566 N N . GLN A 1 849 ? 29.326 -11.712 -28.814 1.00 73.12 849 GLN A N 1
ATOM 6567 C CA . GLN A 1 849 ? 28.389 -12.690 -29.372 1.00 73.12 849 GLN A CA 1
ATOM 6568 C C . GLN A 1 849 ? 27.364 -12.090 -30.355 1.00 73.12 849 GLN A C 1
ATOM 6570 O O . GLN A 1 849 ? 26.216 -12.552 -30.433 1.00 73.12 849 GLN A O 1
ATOM 6575 N N . SER A 1 850 ? 27.753 -11.070 -31.127 1.00 79.56 850 SER A N 1
ATOM 6576 C CA . SER A 1 850 ? 26.900 -10.458 -32.150 1.00 79.56 850 SER A CA 1
ATOM 6577 C C . SER A 1 850 ? 27.103 -11.102 -33.524 1.00 79.56 850 SER A C 1
ATOM 6579 O O . SER A 1 850 ? 27.701 -10.518 -34.425 1.00 79.56 850 SER A O 1
ATOM 6581 N N . THR A 1 851 ? 26.550 -12.303 -33.692 1.00 80.62 851 THR A N 1
ATOM 6582 C CA . THR A 1 851 ? 26.589 -13.117 -34.918 1.00 80.62 851 THR A CA 1
ATOM 6583 C C . THR A 1 851 ? 26.408 -12.316 -36.214 1.00 80.62 851 THR A C 1
ATOM 6585 O O . THR A 1 851 ? 27.178 -12.483 -37.156 1.00 80.62 851 THR A O 1
ATOM 6588 N N . VAL A 1 852 ? 25.411 -11.427 -36.279 1.00 82.88 852 VAL A N 1
ATOM 6589 C CA . VAL A 1 852 ? 25.108 -10.694 -37.521 1.00 82.88 852 VAL A CA 1
ATOM 6590 C C . VAL A 1 852 ? 26.123 -9.578 -37.769 1.00 82.88 852 VAL A C 1
ATOM 6592 O O . VAL A 1 852 ? 26.538 -9.369 -38.906 1.00 82.88 852 VAL A O 1
ATOM 6595 N N . ALA A 1 853 ? 26.554 -8.864 -36.725 1.00 84.00 853 ALA A N 1
ATOM 6596 C CA . ALA A 1 853 ? 27.514 -7.771 -36.868 1.00 84.00 853 ALA A CA 1
ATOM 6597 C C . ALA A 1 853 ? 28.929 -8.275 -37.181 1.00 84.00 853 ALA A C 1
ATOM 6599 O O . ALA A 1 853 ? 29.596 -7.689 -38.035 1.00 84.00 853 ALA A O 1
ATOM 6600 N N . THR A 1 854 ? 29.347 -9.382 -36.554 1.00 88.19 854 THR A N 1
ATOM 6601 C CA . THR A 1 854 ? 30.617 -10.062 -36.846 1.00 88.19 854 THR A CA 1
ATOM 6602 C C . THR A 1 854 ? 30.702 -10.418 -38.323 1.00 88.19 854 THR A C 1
ATOM 6604 O O . THR A 1 854 ? 31.676 -10.069 -38.986 1.00 88.19 854 THR A O 1
ATOM 6607 N N . TRP A 1 855 ? 29.642 -11.013 -38.872 1.00 86.94 855 TRP A N 1
ATOM 6608 C CA . TRP A 1 855 ? 29.604 -11.365 -40.287 1.00 86.94 855 TRP A CA 1
ATOM 6609 C C . TRP A 1 855 ? 29.642 -10.145 -41.215 1.00 86.94 855 TRP A C 1
ATOM 6611 O O . TRP A 1 855 ? 30.351 -10.159 -42.224 1.00 86.94 855 TRP A O 1
ATOM 6621 N N . ILE A 1 856 ? 28.904 -9.072 -40.895 1.00 87.31 856 ILE A N 1
ATOM 6622 C CA . ILE A 1 856 ? 28.920 -7.854 -41.721 1.00 87.31 856 ILE A CA 1
ATOM 6623 C C . ILE A 1 856 ? 30.348 -7.302 -41.798 1.00 87.31 856 ILE A C 1
ATOM 6625 O O . ILE A 1 856 ? 30.806 -6.934 -42.880 1.00 87.31 856 ILE A O 1
ATOM 6629 N N . LEU A 1 857 ? 31.057 -7.260 -40.667 1.00 91.12 857 LEU A N 1
ATOM 6630 C CA . LEU A 1 857 ? 32.426 -6.752 -40.603 1.00 91.12 857 LEU A CA 1
ATOM 6631 C C . LEU A 1 857 ? 33.434 -7.672 -41.290 1.00 91.12 857 LEU A C 1
ATOM 6633 O O . LEU A 1 857 ? 34.345 -7.171 -41.943 1.00 91.12 857 LEU A O 1
ATOM 6637 N N . GLU A 1 858 ? 33.241 -8.986 -41.207 1.00 90.38 858 GLU A N 1
ATOM 6638 C CA . GLU A 1 858 ? 34.028 -9.973 -41.949 1.00 90.38 858 GLU A CA 1
ATOM 6639 C C . GLU A 1 858 ? 33.870 -9.799 -43.461 1.00 90.38 858 GLU A C 1
ATOM 6641 O O . GLU A 1 858 ? 34.858 -9.677 -44.181 1.00 90.38 858 GLU A O 1
ATOM 6646 N N . THR A 1 859 ? 32.631 -9.645 -43.931 1.00 87.94 859 THR A N 1
ATOM 6647 C CA . THR A 1 859 ? 32.353 -9.417 -45.354 1.00 87.94 859 THR A CA 1
ATOM 6648 C C . THR A 1 859 ? 32.937 -8.084 -45.821 1.00 87.94 859 THR A C 1
ATOM 6650 O O . THR A 1 859 ? 33.545 -8.011 -46.885 1.00 87.94 859 THR A O 1
ATOM 6653 N N . CYS A 1 860 ? 32.808 -7.023 -45.013 1.00 92.56 860 CYS A N 1
ATOM 6654 C CA . CYS A 1 860 ? 33.467 -5.752 -45.297 1.00 92.56 860 CYS A CA 1
ATOM 6655 C C . CYS A 1 860 ? 34.987 -5.927 -45.390 1.00 92.56 860 CYS A C 1
ATOM 6657 O O . CYS A 1 860 ? 35.576 -5.456 -46.353 1.00 92.56 860 CYS A O 1
ATOM 6659 N N . ARG A 1 861 ? 35.628 -6.625 -44.445 1.00 95.12 861 ARG A N 1
ATOM 6660 C CA . ARG A 1 861 ? 37.076 -6.888 -44.473 1.00 95.12 861 ARG A CA 1
ATOM 6661 C C . ARG A 1 861 ? 37.504 -7.598 -45.763 1.00 95.12 861 ARG A C 1
ATOM 6663 O O . ARG A 1 861 ? 38.522 -7.223 -46.350 1.00 95.12 861 ARG A O 1
ATOM 6670 N N . ASP A 1 862 ? 36.771 -8.621 -46.184 1.00 91.81 862 ASP A N 1
ATOM 6671 C CA . ASP A 1 862 ? 37.115 -9.408 -47.372 1.00 91.81 862 ASP A CA 1
ATOM 6672 C C . ASP A 1 862 ? 36.929 -8.598 -48.664 1.00 91.81 862 ASP A C 1
ATOM 6674 O O . ASP A 1 862 ? 37.817 -8.583 -49.524 1.00 91.81 862 ASP A O 1
ATOM 6678 N N . ASP A 1 863 ? 35.839 -7.832 -4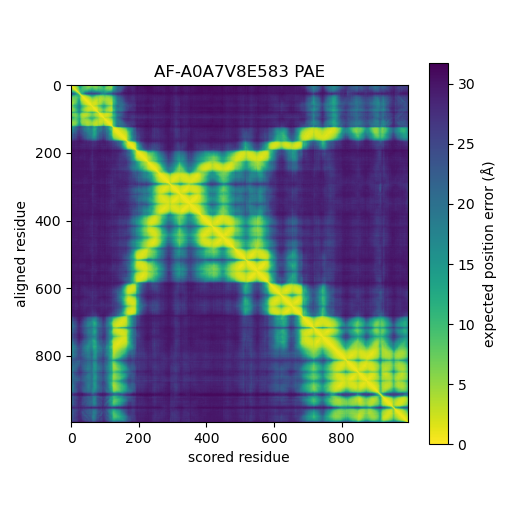8.758 1.00 92.25 863 ASP A N 1
ATOM 6679 C CA . ASP A 1 863 ? 35.599 -6.904 -49.865 1.00 92.25 863 ASP A CA 1
ATOM 6680 C C . ASP A 1 863 ? 36.683 -5.812 -49.916 1.00 92.25 863 ASP A C 1
ATOM 6682 O O . ASP A 1 863 ? 37.237 -5.549 -50.980 1.00 92.25 863 ASP A O 1
ATOM 6686 N N . MET A 1 864 ? 37.072 -5.234 -48.771 1.00 96.31 864 MET A N 1
ATOM 6687 C CA . MET A 1 864 ? 38.197 -4.289 -48.676 1.00 96.31 864 MET A CA 1
ATOM 6688 C C . MET A 1 864 ? 39.517 -4.913 -49.158 1.00 96.31 864 MET A C 1
ATOM 6690 O O . MET A 1 864 ? 40.332 -4.231 -49.777 1.00 96.31 864 MET A O 1
ATOM 6694 N N . GLY A 1 865 ? 39.737 -6.207 -48.903 1.00 95.38 865 GLY A N 1
ATOM 6695 C CA . GLY A 1 865 ? 40.878 -6.947 -49.446 1.00 95.38 865 GLY A CA 1
ATOM 6696 C C . GLY A 1 865 ? 40.840 -7.044 -50.970 1.00 95.38 865 GLY A C 1
ATOM 6697 O O . GLY A 1 865 ? 41.832 -6.738 -51.623 1.00 95.38 865 GLY A O 1
ATOM 6698 N N . THR A 1 866 ? 39.678 -7.391 -51.520 1.00 92.50 866 THR A N 1
ATOM 6699 C CA . THR A 1 866 ? 39.460 -7.480 -52.971 1.00 92.50 866 THR A CA 1
ATOM 6700 C C . THR A 1 866 ? 39.658 -6.120 -53.646 1.00 92.50 866 THR A C 1
ATOM 6702 O O . THR A 1 866 ? 40.355 -6.023 -54.651 1.00 92.50 866 THR A O 1
ATOM 6705 N N . ILE A 1 867 ? 39.128 -5.043 -53.057 1.00 96.31 867 ILE A N 1
ATOM 6706 C CA . ILE A 1 867 ? 39.321 -3.668 -53.543 1.00 96.31 867 ILE A CA 1
ATOM 6707 C C . ILE A 1 867 ? 40.813 -3.315 -53.568 1.00 96.31 867 ILE A C 1
ATOM 6709 O O . ILE A 1 867 ? 41.306 -2.795 -54.565 1.00 96.31 867 ILE A O 1
ATOM 6713 N N . ALA A 1 868 ? 41.563 -3.627 -52.506 1.00 95.69 868 ALA A N 1
ATOM 6714 C CA . ALA A 1 868 ? 43.001 -3.364 -52.468 1.00 95.69 868 ALA A CA 1
ATOM 6715 C C . ALA A 1 868 ? 43.782 -4.143 -53.547 1.00 95.69 868 ALA A C 1
ATOM 6717 O O . ALA A 1 868 ? 44.765 -3.628 -54.084 1.00 95.69 868 ALA A O 1
ATOM 6718 N N . GLU A 1 869 ? 43.357 -5.360 -53.894 1.00 95.19 869 GLU A N 1
ATOM 6719 C CA . GLU A 1 869 ? 43.949 -6.134 -54.992 1.00 95.19 869 GLU A CA 1
ATOM 6720 C C . GLU A 1 869 ? 43.659 -5.506 -56.362 1.00 95.19 869 GLU A C 1
ATOM 6722 O O . GLU A 1 869 ? 44.584 -5.341 -57.160 1.00 95.19 869 GLU A O 1
ATOM 6727 N N . GLU A 1 870 ? 42.415 -5.095 -56.619 1.00 93.00 870 GLU A N 1
ATOM 6728 C CA . GLU A 1 870 ? 42.012 -4.441 -57.873 1.00 93.00 870 GLU A CA 1
ATOM 6729 C C . GLU A 1 870 ? 42.684 -3.072 -58.052 1.00 93.00 870 GLU A C 1
ATOM 6731 O O . GLU A 1 870 ? 43.287 -2.798 -59.092 1.00 93.00 870 GLU A O 1
ATOM 6736 N N . LEU A 1 871 ? 42.722 -2.249 -57.000 1.00 93.38 871 LEU A N 1
ATOM 6737 C CA . LEU A 1 871 ? 43.485 -0.998 -57.001 1.00 93.38 871 LEU A CA 1
ATOM 6738 C C . LEU A 1 871 ? 44.984 -1.260 -57.237 1.00 93.38 871 LEU A C 1
ATOM 6740 O O . LEU A 1 871 ? 45.649 -0.502 -57.941 1.00 93.38 871 LEU A O 1
ATOM 6744 N N . GLY A 1 872 ? 45.529 -2.368 -56.724 1.00 90.75 872 GLY A N 1
ATOM 6745 C CA . GLY A 1 872 ? 46.903 -2.799 -56.999 1.00 90.75 872 GLY A CA 1
ATOM 6746 C C . GLY A 1 872 ? 47.176 -3.086 -58.481 1.00 90.75 872 GLY A C 1
ATOM 6747 O O . GLY A 1 872 ? 48.284 -2.825 -58.955 1.00 90.75 872 GLY A O 1
ATOM 6748 N N . LYS A 1 873 ? 46.160 -3.554 -59.217 1.00 92.62 873 LYS A N 1
ATOM 6749 C CA . LYS A 1 873 ? 46.178 -3.773 -60.675 1.00 92.62 873 LYS A CA 1
ATOM 6750 C C . LYS A 1 873 ? 45.860 -2.507 -61.484 1.00 92.62 873 LYS A C 1
ATOM 6752 O O . LYS A 1 873 ? 45.823 -2.574 -62.704 1.00 92.62 873 LYS A O 1
ATOM 6757 N N . GLN A 1 874 ? 45.670 -1.359 -60.826 1.00 89.62 874 GLN A N 1
ATOM 6758 C CA . GLN A 1 874 ? 45.203 -0.102 -61.433 1.00 89.62 874 GLN A CA 1
ATOM 6759 C C . GLN A 1 874 ? 43.765 -0.164 -61.979 1.00 89.62 874 GLN A C 1
ATOM 6761 O O . GLN A 1 874 ? 43.377 0.628 -62.849 1.00 89.62 874 GLN A O 1
ATOM 6766 N N . GLU A 1 875 ? 42.950 -1.068 -61.432 1.00 90.31 875 GLU A N 1
ATOM 6767 C CA . GLU A 1 875 ? 41.535 -1.199 -61.765 1.00 90.31 875 GLU A CA 1
ATOM 6768 C C . GLU A 1 875 ? 40.667 -0.357 -60.823 1.00 90.31 875 GLU A C 1
ATOM 6770 O O . GLU A 1 875 ? 40.358 -0.733 -59.694 1.00 90.31 875 GLU A O 1
ATOM 6775 N N . VAL A 1 876 ? 40.268 0.817 -61.319 1.00 91.81 876 VAL A N 1
ATOM 6776 C CA . VAL A 1 876 ? 39.390 1.792 -60.640 1.00 91.81 876 VAL A CA 1
ATOM 6777 C C . VAL A 1 876 ? 37.958 1.787 -61.194 1.00 91.81 876 VAL A C 1
ATOM 6779 O O . VAL A 1 876 ? 37.166 2.671 -60.878 1.00 91.81 876 VAL A O 1
ATOM 6782 N N . GLY A 1 877 ? 37.634 0.816 -62.052 1.00 87.75 877 GLY A N 1
ATOM 6783 C CA . GLY A 1 877 ? 36.376 0.755 -62.796 1.00 87.75 877 GLY A CA 1
ATOM 6784 C C . GLY A 1 877 ? 35.156 0.363 -61.958 1.00 87.75 877 GLY A C 1
ATOM 6785 O O . GLY A 1 877 ? 35.212 0.238 -60.733 1.00 87.75 877 GLY A O 1
ATOM 6786 N N . ASP A 1 878 ? 34.036 0.145 -62.648 1.00 85.19 878 ASP A N 1
ATOM 6787 C CA . ASP A 1 878 ? 32.709 -0.004 -62.038 1.00 85.19 878 ASP A CA 1
ATOM 6788 C C . ASP A 1 878 ? 32.636 -1.156 -61.010 1.00 85.19 878 ASP A C 1
ATOM 6790 O O . ASP A 1 878 ? 32.008 -1.000 -59.964 1.00 85.19 878 ASP A O 1
ATOM 6794 N N . TYR A 1 879 ? 33.352 -2.265 -61.240 1.00 84.69 879 TYR A N 1
ATOM 6795 C CA . TYR A 1 879 ? 33.433 -3.394 -60.299 1.00 84.69 879 TYR A CA 1
ATOM 6796 C C . TYR A 1 879 ? 34.073 -3.006 -58.952 1.00 84.69 879 TYR A C 1
ATOM 6798 O O . TYR A 1 879 ? 33.516 -3.291 -57.889 1.00 84.69 879 TYR A O 1
ATOM 6806 N N . THR A 1 880 ? 35.213 -2.304 -58.984 1.00 89.56 880 THR A N 1
ATOM 6807 C CA . THR A 1 880 ? 35.909 -1.812 -57.782 1.00 89.56 880 THR A CA 1
ATOM 6808 C C . THR A 1 880 ? 35.032 -0.822 -57.015 1.00 89.56 880 THR A C 1
ATOM 6810 O O . THR A 1 880 ? 34.881 -0.930 -55.799 1.00 89.56 880 THR A O 1
ATOM 6813 N N . GLN A 1 881 ? 34.376 0.098 -57.727 1.00 91.12 881 GLN A N 1
ATOM 6814 C CA . GLN A 1 881 ? 33.495 1.101 -57.122 1.00 91.12 881 GLN A CA 1
ATOM 6815 C C . GLN A 1 881 ? 32.207 0.502 -56.525 1.00 91.12 881 GLN A C 1
ATOM 6817 O O . GLN A 1 881 ? 31.661 1.047 -55.559 1.00 91.12 881 GLN A O 1
ATOM 6822 N N . GLU A 1 882 ? 31.694 -0.602 -57.076 1.00 85.31 882 GLU A N 1
ATOM 6823 C CA . GLU A 1 882 ? 30.536 -1.318 -56.528 1.00 85.31 882 GLU A CA 1
ATOM 6824 C C . GLU A 1 882 ? 30.884 -2.017 -55.206 1.00 85.31 882 GLU A C 1
ATOM 6826 O O . GLU A 1 882 ? 30.156 -1.871 -54.219 1.00 85.31 882 GLU A O 1
ATOM 6831 N N . LEU A 1 883 ? 32.037 -2.695 -55.148 1.00 87.50 883 LEU A N 1
ATOM 6832 C CA . LEU A 1 883 ? 32.582 -3.277 -53.915 1.00 87.50 883 LEU A CA 1
ATOM 6833 C C . LEU A 1 883 ? 32.744 -2.209 -52.822 1.00 87.50 883 LEU A C 1
ATOM 6835 O O . LEU A 1 883 ? 32.269 -2.371 -51.697 1.00 87.50 883 LEU A O 1
ATOM 6839 N N . GLU A 1 884 ? 33.362 -1.085 -53.174 1.00 92.31 884 GLU A N 1
ATOM 6840 C CA . GLU A 1 884 ? 33.551 0.078 -52.305 1.00 92.31 884 GLU A CA 1
ATOM 6841 C C . GLU A 1 884 ? 32.218 0.657 -51.793 1.00 92.31 884 GLU A C 1
ATOM 6843 O O . GLU A 1 884 ? 32.087 1.048 -50.625 1.00 92.31 884 GLU A O 1
ATOM 6848 N N . GLY A 1 885 ? 31.203 0.725 -52.659 1.00 89.62 885 GLY A N 1
ATOM 6849 C CA . GLY A 1 885 ? 29.855 1.172 -52.308 1.00 89.62 885 GLY A CA 1
ATOM 6850 C C . GLY A 1 885 ? 29.154 0.241 -51.317 1.00 89.62 885 GLY A C 1
ATOM 6851 O O . GLY A 1 885 ? 28.494 0.715 -50.387 1.00 89.62 885 GLY A O 1
ATOM 6852 N N . ASP A 1 886 ? 29.340 -1.067 -51.476 1.00 86.12 886 ASP A N 1
ATOM 6853 C CA . ASP A 1 886 ? 28.769 -2.093 -50.603 1.00 86.12 886 ASP A CA 1
ATOM 6854 C C . ASP A 1 886 ? 29.360 -2.061 -49.198 1.00 86.12 886 ASP A C 1
ATOM 6856 O O . ASP A 1 886 ? 28.617 -2.076 -48.210 1.00 86.12 886 ASP A O 1
ATOM 6860 N N . VAL A 1 887 ? 30.687 -1.957 -49.111 1.00 92.50 887 VAL A N 1
ATOM 6861 C CA . VAL A 1 887 ? 31.403 -1.788 -47.844 1.00 92.50 887 VAL A CA 1
ATOM 6862 C C . VAL A 1 887 ? 30.878 -0.554 -47.112 1.00 92.50 887 VAL A C 1
ATOM 6864 O O . VAL A 1 887 ? 30.491 -0.628 -45.943 1.00 92.50 887 VAL A O 1
ATOM 6867 N N . LEU A 1 888 ? 30.783 0.580 -47.811 1.00 93.56 888 LEU A N 1
ATOM 6868 C CA . LEU A 1 888 ? 30.307 1.827 -47.223 1.00 93.56 888 LEU A CA 1
ATOM 6869 C C . LEU A 1 888 ? 28.855 1.732 -46.722 1.00 93.56 888 LEU A C 1
ATOM 6871 O O . LEU A 1 888 ? 28.544 2.220 -45.631 1.00 93.56 888 LEU A O 1
ATOM 6875 N N . ALA A 1 889 ? 27.960 1.118 -47.502 1.00 87.12 889 ALA A N 1
ATOM 6876 C CA . ALA A 1 889 ? 26.558 0.952 -47.126 1.00 87.12 889 ALA A CA 1
ATOM 6877 C C . ALA A 1 889 ? 26.412 0.105 -45.853 1.00 87.12 889 ALA A C 1
ATOM 6879 O O . ALA A 1 889 ? 25.746 0.525 -44.905 1.00 87.12 889 ALA A O 1
ATOM 6880 N N . ARG A 1 890 ? 27.105 -1.037 -45.789 1.00 88.19 890 ARG A N 1
ATOM 6881 C CA . ARG A 1 890 ? 27.086 -1.941 -44.631 1.00 88.19 890 ARG A CA 1
ATOM 6882 C C . ARG A 1 890 ? 27.648 -1.289 -43.365 1.00 88.19 890 ARG A C 1
ATOM 6884 O O . ARG A 1 890 ? 27.044 -1.396 -42.297 1.00 88.19 890 ARG A O 1
ATOM 6891 N N . LEU A 1 891 ? 28.758 -0.554 -43.476 1.00 91.94 891 LEU A N 1
ATOM 6892 C CA . LEU A 1 891 ? 29.330 0.187 -42.346 1.00 91.94 891 LEU A CA 1
ATOM 6893 C C . LEU A 1 891 ? 28.363 1.263 -41.821 1.00 91.94 891 LEU A C 1
ATOM 6895 O O . LEU A 1 891 ? 28.176 1.391 -40.609 1.00 91.94 891 LEU A O 1
ATOM 6899 N N . LYS A 1 892 ? 27.689 2.003 -42.713 1.00 90.38 892 LYS A N 1
ATOM 6900 C CA . LYS A 1 892 ? 26.672 2.998 -42.326 1.00 90.38 892 LYS A CA 1
ATOM 6901 C C . LYS A 1 892 ? 25.466 2.366 -41.635 1.00 90.38 892 LYS A C 1
ATOM 6903 O O . LYS A 1 892 ? 24.953 2.934 -40.670 1.00 90.38 892 LYS A O 1
ATOM 6908 N N . GLU A 1 893 ? 25.021 1.203 -42.101 1.00 83.81 893 GLU A N 1
ATOM 6909 C CA . GLU A 1 893 ? 23.924 0.456 -41.479 1.00 83.81 893 GLU A CA 1
ATOM 6910 C C . GLU A 1 893 ? 24.278 -0.005 -40.059 1.00 83.81 893 GLU A C 1
ATOM 6912 O O . GLU A 1 893 ? 23.469 0.171 -39.144 1.00 83.81 893 GLU A O 1
ATOM 6917 N N . LEU A 1 894 ? 25.503 -0.500 -39.844 1.00 86.50 894 LEU A N 1
ATOM 6918 C CA . LEU A 1 894 ? 26.003 -0.851 -38.511 1.00 86.50 894 LEU A CA 1
ATOM 6919 C C . LEU A 1 894 ? 26.055 0.361 -37.572 1.00 86.50 894 LEU A C 1
ATOM 6921 O O . LEU A 1 894 ? 25.562 0.285 -36.444 1.00 86.50 894 LEU A O 1
ATOM 6925 N N . VAL A 1 895 ? 26.580 1.501 -38.039 1.00 88.25 895 VAL A N 1
ATOM 6926 C CA . VAL A 1 895 ? 26.593 2.751 -37.257 1.00 88.25 895 VAL A CA 1
ATOM 6927 C C . VAL A 1 895 ? 25.171 3.167 -36.876 1.00 88.25 895 VAL A C 1
ATOM 6929 O O . VAL A 1 895 ? 24.909 3.477 -35.713 1.00 88.25 895 VAL A O 1
ATOM 6932 N N . ALA A 1 896 ? 24.234 3.142 -37.826 1.00 84.75 896 ALA A N 1
ATOM 6933 C CA . ALA A 1 896 ? 22.845 3.518 -37.576 1.00 84.75 896 ALA A CA 1
ATOM 6934 C C . ALA A 1 896 ? 22.160 2.580 -36.565 1.00 84.75 896 ALA A C 1
ATOM 6936 O O . ALA A 1 896 ? 21.400 3.039 -35.704 1.00 84.75 896 ALA A O 1
ATOM 6937 N N . ALA A 1 897 ? 22.439 1.275 -36.636 1.00 81.94 897 ALA A N 1
ATOM 6938 C CA . ALA A 1 897 ? 21.921 0.291 -35.691 1.00 81.94 897 ALA A CA 1
ATOM 6939 C C . ALA A 1 897 ? 22.447 0.533 -34.266 1.00 81.94 897 ALA A C 1
ATOM 6941 O O . ALA A 1 897 ? 21.647 0.585 -33.327 1.00 81.94 897 ALA A O 1
ATOM 6942 N N . LEU A 1 898 ? 23.754 0.769 -34.109 1.00 81.38 898 LEU A N 1
ATOM 6943 C CA . LEU A 1 898 ? 24.376 1.069 -32.814 1.00 81.38 898 LEU A CA 1
ATOM 6944 C C . LEU A 1 898 ? 23.890 2.392 -32.218 1.00 81.38 898 LEU A C 1
ATOM 6946 O O . LEU A 1 898 ? 23.561 2.455 -31.034 1.00 81.38 898 LEU A O 1
ATOM 6950 N N . GLN A 1 899 ? 23.760 3.441 -33.031 1.00 83.00 899 GLN A N 1
ATOM 6951 C CA . GLN A 1 899 ? 23.242 4.735 -32.580 1.00 83.00 899 GLN A CA 1
ATOM 6952 C C . GLN A 1 899 ? 21.817 4.636 -32.049 1.00 83.00 899 GLN A C 1
ATOM 6954 O O . GLN A 1 899 ? 21.490 5.205 -31.002 1.00 83.00 899 GLN A O 1
ATOM 6959 N N . LYS A 1 900 ? 20.961 3.906 -32.769 1.00 80.69 900 LYS A N 1
ATOM 6960 C CA . LYS A 1 900 ? 19.576 3.672 -32.364 1.00 80.69 900 LYS A CA 1
ATOM 6961 C C . LYS A 1 900 ? 19.508 2.874 -31.066 1.00 80.69 900 LYS A C 1
ATOM 6963 O O . LYS A 1 900 ? 18.661 3.167 -30.222 1.00 80.69 900 LYS A O 1
ATOM 6968 N N . GLU A 1 901 ? 20.409 1.914 -30.887 1.00 75.56 901 GLU A N 1
ATOM 6969 C CA . GLU A 1 901 ? 20.505 1.146 -29.652 1.00 75.56 901 GLU A CA 1
ATOM 6970 C C . GLU A 1 901 ? 20.977 1.999 -28.471 1.00 75.56 901 GLU A C 1
ATOM 6972 O O . GLU A 1 901 ? 20.333 2.000 -27.421 1.00 75.56 901 GLU A O 1
ATOM 6977 N N . ARG A 1 902 ? 22.018 2.818 -28.657 1.00 76.88 902 ARG A N 1
ATOM 6978 C CA . ARG A 1 902 ? 22.488 3.767 -27.638 1.00 76.88 902 ARG A CA 1
ATOM 6979 C C . ARG A 1 902 ? 21.379 4.738 -27.222 1.00 76.88 902 ARG A C 1
ATOM 6981 O O . ARG A 1 902 ? 21.191 4.997 -26.037 1.00 76.88 902 ARG A O 1
ATOM 6988 N N . GLN A 1 903 ? 20.595 5.251 -28.175 1.00 78.50 903 GLN A N 1
ATOM 6989 C CA . GLN A 1 903 ? 19.445 6.118 -27.881 1.00 78.50 903 GLN A CA 1
ATOM 6990 C C . GLN A 1 903 ? 18.332 5.393 -27.118 1.00 78.50 903 GLN A C 1
ATOM 6992 O O . GLN A 1 903 ? 17.722 5.983 -26.227 1.00 78.50 903 GLN A O 1
ATOM 6997 N N . ARG A 1 904 ? 18.051 4.129 -27.455 1.00 77.25 904 ARG A N 1
ATOM 6998 C CA . ARG A 1 904 ? 17.064 3.310 -26.740 1.00 77.25 904 ARG A CA 1
ATOM 6999 C C . ARG A 1 904 ? 17.472 3.114 -25.280 1.00 77.25 904 ARG A C 1
ATOM 7001 O O . ARG A 1 904 ? 16.642 3.325 -24.400 1.00 77.25 904 ARG A O 1
ATOM 7008 N N . ARG A 1 905 ? 18.744 2.787 -25.036 1.00 72.00 905 ARG A N 1
ATOM 7009 C CA . ARG A 1 905 ? 19.297 2.579 -23.690 1.00 72.00 905 ARG A CA 1
ATOM 7010 C C . ARG A 1 905 ? 19.281 3.859 -22.855 1.00 72.00 905 ARG A C 1
ATOM 7012 O O . ARG A 1 905 ? 18.775 3.836 -21.741 1.00 72.00 905 ARG A O 1
ATOM 7019 N N . LYS A 1 906 ? 19.679 5.000 -23.433 1.00 67.62 906 LYS A N 1
ATOM 7020 C CA . LYS A 1 906 ? 19.575 6.315 -22.767 1.00 67.62 906 LYS A CA 1
ATOM 7021 C C . LYS A 1 906 ? 18.140 6.679 -22.373 1.00 67.62 906 LYS A C 1
ATOM 7023 O O . LYS A 1 906 ? 17.919 7.237 -21.305 1.00 67.62 906 LYS A O 1
ATOM 7028 N N . LYS A 1 907 ? 17.151 6.342 -23.212 1.00 69.56 907 LYS A N 1
ATOM 7029 C CA . LYS A 1 907 ? 15.726 6.558 -22.898 1.00 69.56 907 LYS A CA 1
ATOM 7030 C C . LYS A 1 907 ? 15.215 5.619 -21.805 1.00 69.56 907 LYS A C 1
ATOM 7032 O O . LYS A 1 907 ? 14.461 6.064 -20.950 1.00 69.56 907 LYS A O 1
ATOM 7037 N N . GLN A 1 908 ? 15.646 4.356 -21.805 1.00 61.88 908 GLN A N 1
ATOM 7038 C CA . GLN A 1 908 ? 15.331 3.410 -20.727 1.00 61.88 908 GLN A CA 1
ATOM 7039 C C . GLN A 1 908 ? 15.929 3.844 -19.382 1.00 61.88 908 GLN A C 1
ATOM 7041 O O . GLN A 1 908 ? 15.315 3.620 -18.351 1.00 61.88 908 GLN A O 1
ATOM 7046 N N . GLN A 1 909 ? 17.064 4.543 -19.387 1.00 54.44 909 GLN A N 1
ATOM 7047 C CA . GLN A 1 909 ? 17.694 5.079 -18.176 1.00 54.44 909 GLN A CA 1
ATOM 7048 C C . GLN A 1 909 ? 16.958 6.303 -17.587 1.00 54.44 909 GLN A C 1
ATOM 7050 O O . GLN A 1 909 ? 17.088 6.584 -16.400 1.00 54.44 909 GLN A O 1
ATOM 7055 N N . GLN A 1 910 ? 16.172 7.029 -18.397 1.00 47.66 910 GLN A N 1
ATOM 7056 C CA . GLN A 1 910 ? 15.383 8.200 -17.970 1.00 47.66 910 GLN A CA 1
ATOM 7057 C C . GLN A 1 910 ? 13.935 7.869 -17.582 1.00 47.66 910 GLN A C 1
ATOM 7059 O O . GLN A 1 910 ? 13.253 8.709 -16.995 1.00 47.66 910 GLN A O 1
ATOM 7064 N N . GLN A 1 911 ? 13.452 6.665 -17.893 1.00 39.12 911 GLN A N 1
ATOM 7065 C CA . GLN A 1 911 ? 12.088 6.238 -17.607 1.00 39.12 911 GLN A CA 1
ATOM 7066 C C . GLN A 1 911 ? 12.121 4.996 -16.707 1.00 39.12 911 GLN A C 1
ATOM 7068 O O . GLN A 1 911 ? 12.147 3.870 -17.187 1.00 39.12 911 GLN A O 1
ATOM 7073 N N . GLN A 1 912 ? 12.046 5.262 -15.397 1.00 33.34 912 GLN A N 1
ATOM 7074 C CA . GLN A 1 912 ? 11.725 4.330 -14.307 1.00 33.34 912 GLN A CA 1
ATOM 7075 C C . GLN A 1 912 ? 12.894 3.532 -13.692 1.00 33.34 912 GLN A C 1
ATOM 7077 O O . GLN A 1 912 ? 13.604 2.779 -14.351 1.00 33.34 912 GLN A O 1
ATOM 7082 N N . GLY A 1 913 ? 13.044 3.690 -12.371 1.00 37.91 913 GLY A N 1
ATOM 7083 C CA . GLY A 1 913 ? 13.836 2.808 -11.519 1.00 37.91 913 GLY A CA 1
ATOM 7084 C C . GLY A 1 913 ? 13.078 1.512 -11.227 1.00 37.91 913 GLY A C 1
ATOM 7085 O O . GLY A 1 913 ? 11.883 1.542 -10.940 1.00 37.91 913 GLY A O 1
ATOM 7086 N N . GLY A 1 914 ? 13.798 0.391 -11.290 1.00 34.81 914 GLY A N 1
ATOM 7087 C CA . GLY A 1 914 ? 13.321 -0.937 -10.902 1.00 34.81 914 GLY A CA 1
ATOM 7088 C C . GLY A 1 914 ? 12.797 -1.779 -12.068 1.00 34.81 914 GLY A C 1
ATOM 7089 O O . GLY A 1 914 ? 11.640 -1.664 -12.452 1.00 34.81 914 GLY A O 1
ATOM 7090 N N . GLY A 1 915 ? 13.634 -2.680 -12.597 1.00 29.58 915 GLY A N 1
ATOM 7091 C CA . GLY A 1 915 ? 13.167 -3.738 -13.500 1.00 29.58 915 GLY A CA 1
ATOM 7092 C C . GLY A 1 915 ? 14.235 -4.346 -14.409 1.00 29.58 915 GLY A C 1
ATOM 7093 O O . GLY A 1 915 ? 14.461 -3.857 -15.508 1.00 29.58 915 GLY A O 1
ATOM 7094 N N . GLY A 1 916 ? 14.853 -5.439 -13.945 1.00 36.00 916 GLY A N 1
ATOM 7095 C CA . GLY A 1 916 ? 15.415 -6.543 -14.741 1.00 36.00 916 GLY A CA 1
ATOM 7096 C C . GLY A 1 916 ? 16.041 -6.226 -16.104 1.00 36.00 916 GLY A C 1
ATOM 7097 O O . GLY A 1 916 ? 15.478 -6.569 -17.138 1.00 36.00 916 GLY A O 1
ATOM 7098 N N . GLY A 1 917 ? 17.250 -5.669 -16.109 1.00 35.41 917 GLY A N 1
ATOM 7099 C CA . GLY A 1 917 ? 18.113 -5.621 -17.290 1.00 35.41 917 GLY A CA 1
ATOM 7100 C C . GLY A 1 917 ? 19.399 -6.385 -17.018 1.00 35.41 917 GLY A C 1
ATOM 7101 O O . GLY A 1 917 ? 20.404 -5.776 -16.660 1.00 35.41 917 GLY A O 1
ATOM 7102 N N . GLY A 1 918 ? 19.356 -7.715 -17.129 1.00 44.34 918 GLY A N 1
ATOM 7103 C CA . GLY A 1 918 ? 20.563 -8.541 -17.116 1.00 44.34 918 GLY A CA 1
ATOM 7104 C C . GLY A 1 918 ? 21.532 -8.136 -18.231 1.00 44.34 918 GLY A C 1
ATOM 7105 O O . GLY A 1 918 ? 21.166 -7.402 -19.149 1.00 44.34 918 GLY A O 1
ATOM 7106 N N . LYS A 1 919 ? 22.769 -8.635 -18.137 1.00 49.00 919 LYS A N 1
ATOM 7107 C CA . LYS A 1 919 ? 23.901 -8.413 -19.053 1.00 49.00 919 LYS A CA 1
ATOM 7108 C C . LYS A 1 919 ? 23.575 -8.891 -20.483 1.00 49.00 919 LYS A C 1
ATOM 7110 O O . LYS A 1 919 ? 24.026 -9.944 -20.918 1.00 49.00 919 LYS A O 1
ATOM 7115 N N . GLY A 1 920 ? 22.711 -8.168 -21.191 1.00 56.72 920 GLY A N 1
ATOM 7116 C CA . GLY A 1 920 ? 22.352 -8.448 -22.578 1.00 56.72 920 GLY A CA 1
ATOM 7117 C C . GLY A 1 920 ? 23.519 -8.118 -23.512 1.00 56.72 920 GLY A C 1
ATOM 7118 O O . GLY A 1 920 ? 24.386 -7.337 -23.126 1.00 56.72 920 GLY A O 1
ATOM 7119 N N . PRO A 1 921 ? 23.557 -8.662 -24.736 1.00 65.94 921 PRO A N 1
ATOM 7120 C CA . PRO A 1 921 ? 24.616 -8.360 -25.703 1.00 65.94 921 PRO A CA 1
ATOM 7121 C C . PRO A 1 921 ? 24.662 -6.858 -26.038 1.00 65.94 921 PRO A C 1
ATOM 7123 O O . PRO A 1 921 ? 23.639 -6.167 -25.944 1.00 65.94 921 PRO A O 1
ATOM 7126 N N . LEU A 1 922 ? 25.833 -6.330 -26.427 1.00 67.75 922 LEU A N 1
ATOM 7127 C CA . LEU A 1 922 ? 25.981 -4.932 -26.882 1.00 67.75 922 LEU A CA 1
ATOM 7128 C C . LEU A 1 922 ? 24.966 -4.599 -27.981 1.00 67.75 922 LEU A C 1
ATOM 7130 O O . LEU A 1 922 ? 24.239 -3.608 -27.881 1.00 67.75 922 LEU A O 1
ATOM 7134 N N . ILE A 1 923 ? 24.858 -5.474 -28.981 1.00 73.19 923 ILE A N 1
ATOM 7135 C CA . ILE A 1 923 ? 23.861 -5.397 -30.047 1.00 73.19 923 ILE A CA 1
ATOM 7136 C C . ILE A 1 923 ? 22.732 -6.375 -29.699 1.00 73.19 923 ILE A C 1
ATOM 7138 O O . ILE A 1 923 ? 22.942 -7.586 -29.725 1.00 73.19 923 ILE A O 1
ATOM 7142 N N . PRO A 1 924 ? 21.526 -5.895 -29.350 1.00 71.94 924 PRO A N 1
ATOM 7143 C CA . PRO A 1 924 ? 20.416 -6.777 -29.030 1.00 71.94 924 PRO A CA 1
ATOM 7144 C C . PRO A 1 924 ? 19.959 -7.583 -30.237 1.00 71.94 924 PRO A C 1
ATOM 7146 O O . PRO A 1 924 ? 19.977 -7.097 -31.367 1.00 71.94 924 PRO A O 1
ATOM 7149 N N . ASP A 1 925 ? 19.369 -8.740 -29.964 1.00 75.50 925 ASP A N 1
ATOM 7150 C CA . ASP A 1 925 ? 18.807 -9.639 -30.976 1.00 75.50 925 ASP A CA 1
ATOM 7151 C C . ASP A 1 925 ? 17.809 -8.919 -31.924 1.00 75.50 925 ASP A C 1
ATOM 7153 O O . ASP A 1 925 ? 17.785 -9.139 -33.133 1.00 75.50 925 ASP A O 1
ATOM 7157 N N . VAL A 1 926 ? 17.025 -7.958 -31.415 1.00 73.56 926 VAL A N 1
ATOM 7158 C CA . VAL A 1 926 ? 16.105 -7.141 -32.239 1.00 73.56 926 VAL A CA 1
ATOM 7159 C C . VAL A 1 926 ? 16.849 -6.216 -33.216 1.00 73.56 926 VAL A C 1
ATOM 7161 O O . VAL A 1 926 ? 16.325 -5.893 -34.285 1.00 73.56 926 VAL A O 1
ATOM 7164 N N . ALA A 1 927 ? 18.039 -5.739 -32.849 1.00 71.31 927 ALA A N 1
ATOM 7165 C CA . ALA A 1 927 ? 18.891 -4.950 -33.732 1.00 71.31 927 ALA A CA 1
ATOM 7166 C C . ALA A 1 927 ? 19.558 -5.846 -34.788 1.00 71.31 927 ALA A C 1
ATOM 7168 O O . ALA A 1 927 ? 19.528 -5.490 -35.963 1.00 71.31 927 ALA A O 1
ATOM 7169 N N . GLU A 1 928 ? 20.033 -7.036 -34.406 1.00 78.06 928 GLU A N 1
ATOM 7170 C CA . GLU A 1 928 ? 20.564 -8.044 -35.338 1.00 78.06 928 GLU A CA 1
ATOM 7171 C C . GLU A 1 928 ? 19.522 -8.466 -36.388 1.00 78.06 928 GLU A C 1
ATOM 7173 O O . GLU A 1 928 ? 19.801 -8.467 -37.586 1.00 78.06 928 GLU A O 1
ATOM 7178 N N . LEU A 1 929 ? 18.274 -8.706 -35.977 1.00 76.25 929 LEU A N 1
ATOM 7179 C CA . LEU A 1 929 ? 17.185 -9.035 -36.903 1.00 76.25 929 LEU A CA 1
ATOM 7180 C C . LEU A 1 929 ? 16.876 -7.890 -37.884 1.00 76.25 929 LEU A C 1
ATOM 7182 O O . LEU A 1 929 ? 16.542 -8.117 -39.049 1.00 76.25 929 LEU A O 1
ATOM 7186 N N . LYS A 1 930 ? 16.980 -6.636 -37.428 1.00 73.88 930 LYS A N 1
ATOM 7187 C CA . LYS A 1 930 ? 16.811 -5.462 -38.300 1.00 73.88 930 LYS A CA 1
ATOM 7188 C C . LYS A 1 930 ? 17.956 -5.331 -39.298 1.00 73.88 930 LYS A C 1
ATOM 7190 O O . LYS A 1 930 ? 17.685 -4.961 -40.440 1.00 73.88 930 LYS A O 1
ATOM 7195 N N . LEU A 1 931 ? 19.186 -5.642 -38.894 1.00 80.69 931 LEU A N 1
ATOM 7196 C CA . LEU A 1 931 ? 20.336 -5.700 -39.795 1.00 80.69 931 LEU A CA 1
ATOM 7197 C C . LEU A 1 931 ? 20.120 -6.776 -40.869 1.00 80.69 931 LEU A C 1
ATOM 7199 O O . LEU A 1 931 ? 20.151 -6.442 -42.050 1.00 80.69 931 LEU A O 1
ATOM 7203 N N . LEU A 1 932 ? 19.731 -8.001 -40.488 1.00 76.88 932 LEU A N 1
ATOM 7204 C CA . LEU A 1 932 ? 19.396 -9.078 -41.439 1.00 76.88 932 LEU A CA 1
ATOM 7205 C C . LEU A 1 932 ? 18.310 -8.669 -42.441 1.00 76.88 932 LEU A C 1
ATOM 7207 O O . LEU A 1 932 ? 18.449 -8.870 -43.648 1.00 76.88 932 LEU A O 1
ATOM 7211 N N . LYS A 1 933 ? 17.230 -8.044 -41.957 1.00 74.69 933 LYS A N 1
ATOM 7212 C CA . LYS A 1 933 ? 16.165 -7.531 -42.829 1.00 74.69 933 LYS A CA 1
ATOM 7213 C C . LYS A 1 933 ? 16.694 -6.484 -43.810 1.00 74.69 933 LYS A C 1
ATOM 7215 O O . LYS A 1 933 ? 16.294 -6.481 -44.973 1.00 74.69 933 LYS A O 1
ATOM 7220 N N . THR A 1 934 ? 17.549 -5.580 -43.343 1.00 75.19 934 THR A N 1
ATOM 7221 C CA . THR A 1 934 ? 18.103 -4.503 -44.172 1.00 75.19 934 THR A CA 1
ATOM 7222 C C . THR A 1 934 ? 19.012 -5.074 -45.258 1.00 75.19 934 THR A C 1
ATOM 7224 O O . THR A 1 934 ? 18.832 -4.736 -46.428 1.00 75.19 934 THR A O 1
ATOM 7227 N N . MET A 1 935 ? 19.862 -6.041 -44.907 1.00 76.06 935 MET A N 1
ATOM 7228 C CA . MET A 1 935 ? 20.700 -6.784 -45.849 1.00 76.06 935 MET A CA 1
ATOM 7229 C C . MET A 1 935 ? 19.870 -7.478 -46.938 1.00 76.06 935 MET A C 1
ATOM 7231 O O . MET A 1 935 ? 20.143 -7.293 -48.121 1.00 76.06 935 MET A O 1
ATOM 7235 N N . GLN A 1 936 ? 18.796 -8.193 -46.575 1.00 74.81 936 GLN A N 1
ATOM 7236 C CA . GLN A 1 936 ? 17.929 -8.861 -47.558 1.00 74.81 936 GLN A CA 1
ATOM 7237 C C . GLN A 1 936 ? 17.224 -7.860 -48.492 1.00 74.81 936 GLN A C 1
ATOM 7239 O O . GLN A 1 936 ? 17.068 -8.115 -49.688 1.00 74.81 936 GLN A O 1
ATOM 7244 N N . VAL A 1 937 ? 16.799 -6.704 -47.969 1.00 73.81 937 VAL A N 1
ATOM 7245 C CA . VAL A 1 937 ? 16.197 -5.633 -48.781 1.00 73.81 937 VAL A CA 1
ATOM 7246 C C . VAL A 1 937 ? 17.224 -5.013 -49.731 1.00 73.81 937 VAL A C 1
ATOM 7248 O O . VAL A 1 937 ? 16.885 -4.717 -50.878 1.00 73.81 937 VAL A O 1
ATOM 7251 N N . SER A 1 938 ? 18.463 -4.819 -49.275 1.00 75.19 938 SER A N 1
ATOM 7252 C CA . SER A 1 938 ? 19.564 -4.314 -50.099 1.00 75.19 938 SER A CA 1
ATOM 7253 C C . SER A 1 938 ? 19.891 -5.287 -51.235 1.00 75.19 938 SER A C 1
ATOM 7255 O O . SER A 1 938 ? 19.861 -4.903 -52.406 1.00 75.19 938 SER A O 1
ATOM 7257 N N . LEU A 1 939 ? 20.062 -6.571 -50.913 1.00 75.56 939 LEU A N 1
ATOM 7258 C CA . LEU A 1 939 ? 20.329 -7.630 -51.884 1.00 75.56 939 LEU A CA 1
ATOM 7259 C C . LEU A 1 939 ? 19.218 -7.753 -52.937 1.00 75.56 939 LEU A C 1
ATOM 7261 O O . LEU A 1 939 ? 19.504 -7.863 -54.131 1.00 75.56 939 LEU A O 1
ATOM 7265 N N . LYS A 1 940 ? 17.946 -7.658 -52.522 1.00 73.19 940 LYS A N 1
ATOM 7266 C CA . LYS A 1 940 ? 16.802 -7.624 -53.447 1.00 73.19 940 LYS A CA 1
ATOM 7267 C C . LYS A 1 940 ? 16.934 -6.481 -54.455 1.00 73.19 940 LYS A C 1
ATOM 7269 O O . LYS A 1 940 ? 16.804 -6.719 -55.651 1.00 73.19 940 LYS A O 1
ATOM 7274 N N . LYS A 1 941 ? 17.239 -5.262 -53.996 1.00 75.06 941 LYS A N 1
ATOM 7275 C CA . LYS A 1 941 ? 17.400 -4.094 -54.880 1.00 75.06 941 LYS A CA 1
ATOM 7276 C C . LYS A 1 941 ? 18.554 -4.266 -55.869 1.00 75.06 941 LYS A C 1
ATOM 7278 O O . LYS A 1 941 ? 18.408 -3.884 -57.026 1.00 75.06 941 LYS A O 1
ATOM 7283 N N . LYS A 1 942 ? 19.689 -4.829 -55.437 1.00 75.44 942 LYS A N 1
ATOM 7284 C CA . LYS A 1 942 ? 20.822 -5.116 -56.335 1.00 75.44 942 LYS A CA 1
ATOM 7285 C C . LYS A 1 942 ? 20.459 -6.167 -57.380 1.00 75.44 942 LYS A C 1
ATOM 7287 O O . LYS A 1 942 ? 20.734 -5.978 -58.557 1.00 75.44 942 LYS A O 1
ATOM 7292 N N . THR A 1 943 ? 19.764 -7.222 -56.963 1.00 73.62 943 THR A N 1
ATOM 7293 C CA . THR A 1 943 ? 19.285 -8.284 -57.860 1.00 73.62 943 THR A CA 1
ATOM 7294 C C . THR A 1 943 ? 18.314 -7.735 -58.909 1.00 73.62 943 THR A C 1
ATOM 7296 O O . THR A 1 943 ? 18.416 -8.075 -60.084 1.00 73.62 943 THR A O 1
ATOM 7299 N N . GLU A 1 944 ? 17.407 -6.837 -58.512 1.00 74.75 944 GLU A N 1
ATOM 7300 C CA . GLU A 1 944 ? 16.490 -6.150 -59.431 1.00 74.75 944 GLU A CA 1
ATOM 7301 C C . GLU A 1 944 ? 17.232 -5.261 -60.435 1.00 74.75 944 GLU A C 1
ATOM 7303 O O . GLU A 1 944 ? 16.902 -5.281 -61.619 1.00 74.75 944 GLU A O 1
ATOM 7308 N N . ARG A 1 945 ? 18.254 -4.515 -59.990 1.00 75.75 945 ARG A N 1
ATOM 7309 C CA . ARG A 1 945 ? 19.098 -3.695 -60.877 1.00 75.75 945 ARG A CA 1
ATOM 7310 C C . ARG A 1 945 ? 19.874 -4.549 -61.872 1.00 75.75 945 ARG A C 1
ATOM 7312 O O . ARG A 1 945 ? 19.758 -4.314 -63.069 1.00 75.75 945 ARG A O 1
ATOM 7319 N N . PHE A 1 946 ? 20.559 -5.584 -61.389 1.00 76.12 946 PHE A N 1
ATOM 7320 C CA . PHE A 1 946 ? 21.288 -6.528 -62.232 1.00 76.12 946 PHE A CA 1
ATOM 7321 C C . PHE A 1 946 ? 20.365 -7.175 -63.274 1.00 76.12 946 PHE A C 1
ATOM 7323 O O . PHE A 1 946 ? 20.704 -7.249 -64.454 1.00 76.12 946 PHE A O 1
ATOM 7330 N N . SER A 1 947 ? 19.155 -7.582 -62.868 1.00 71.00 947 SER A N 1
ATOM 7331 C CA . SER A 1 947 ? 18.147 -8.128 -63.782 1.00 71.00 947 SER A CA 1
ATOM 7332 C C . SER A 1 947 ? 17.678 -7.103 -64.820 1.00 71.00 947 SER A C 1
ATOM 7334 O O . SER A 1 947 ? 17.463 -7.471 -65.973 1.00 71.00 947 SER A O 1
ATOM 7336 N N . ALA A 1 948 ? 17.491 -5.838 -64.436 1.00 73.12 948 ALA A N 1
ATOM 7337 C CA . ALA A 1 948 ? 17.048 -4.771 -65.335 1.00 73.12 948 ALA A CA 1
ATOM 7338 C C . ALA A 1 948 ? 18.132 -4.349 -66.345 1.00 73.12 948 ALA A C 1
ATOM 7340 O O . ALA A 1 948 ? 17.811 -3.959 -67.466 1.00 73.12 948 ALA A O 1
ATOM 7341 N N . GLU A 1 949 ? 19.408 -4.429 -65.970 1.00 70.50 949 GLU A N 1
ATOM 7342 C CA . GLU A 1 949 ? 20.543 -4.170 -66.866 1.00 70.50 949 GLU A CA 1
ATOM 7343 C C . GLU A 1 949 ? 20.794 -5.355 -67.804 1.00 70.50 949 GLU A C 1
ATOM 7345 O O . GLU A 1 949 ? 20.901 -5.161 -69.012 1.00 70.50 949 GLU A O 1
ATOM 7350 N N . SER A 1 950 ? 20.727 -6.585 -67.288 1.00 65.00 950 SER A N 1
ATOM 7351 C CA . SER A 1 950 ? 20.902 -7.810 -68.085 1.00 65.00 950 SER A CA 1
ATOM 7352 C C . SER A 1 950 ? 19.771 -8.042 -69.103 1.00 65.00 950 SER A C 1
ATOM 7354 O O . SER A 1 950 ? 19.981 -8.658 -70.143 1.00 65.00 950 SER A O 1
ATOM 7356 N N . THR A 1 951 ? 18.555 -7.543 -68.842 1.00 57.75 951 THR A N 1
ATOM 7357 C CA . THR A 1 951 ? 17.404 -7.672 -69.765 1.00 57.75 951 THR A CA 1
ATOM 7358 C C . THR A 1 951 ? 17.426 -6.677 -70.927 1.00 57.75 951 THR A C 1
ATOM 7360 O O . THR A 1 951 ? 16.765 -6.923 -71.935 1.00 57.75 951 THR A O 1
ATOM 7363 N N . LYS A 1 952 ? 18.207 -5.590 -70.849 1.00 59.34 952 LYS A N 1
ATOM 7364 C CA . LYS A 1 952 ? 18.428 -4.680 -71.991 1.00 59.34 952 LYS A CA 1
ATOM 7365 C C . LYS A 1 952 ? 19.320 -5.299 -73.073 1.00 59.34 952 LYS A C 1
ATOM 7367 O O . LYS A 1 952 ? 19.274 -4.857 -74.217 1.00 59.34 952 LYS A O 1
ATOM 7372 N N . GLU A 1 953 ? 20.073 -6.344 -72.735 1.00 55.66 953 GLU A N 1
ATOM 7373 C CA . GLU A 1 953 ? 21.003 -7.059 -73.617 1.00 55.66 953 GLU A CA 1
ATOM 7374 C C . GLU A 1 953 ? 20.578 -8.521 -73.852 1.00 55.66 953 GLU A C 1
ATOM 7376 O O . GLU A 1 953 ? 21.414 -9.418 -73.922 1.00 55.66 953 GLU A O 1
ATOM 7381 N N . ALA A 1 954 ? 19.269 -8.775 -73.990 1.00 48.03 954 ALA A N 1
ATOM 7382 C CA . ALA A 1 954 ? 18.624 -10.099 -73.943 1.00 48.03 954 ALA A CA 1
ATOM 7383 C C . ALA A 1 954 ? 19.129 -11.198 -74.924 1.00 48.03 954 ALA A C 1
ATOM 7385 O O . ALA A 1 954 ? 18.606 -12.311 -74.903 1.00 48.03 954 ALA A O 1
ATOM 7386 N N . HIS A 1 955 ? 20.143 -10.934 -75.757 1.00 49.59 955 HIS A N 1
ATOM 7387 C CA . HIS A 1 955 ? 20.739 -11.890 -76.701 1.00 49.59 955 HIS A CA 1
ATOM 7388 C C . HIS A 1 955 ? 22.283 -11.954 -76.689 1.00 49.59 955 HIS A C 1
ATOM 7390 O O . HIS A 1 955 ? 22.867 -12.483 -77.635 1.00 49.59 955 HIS A O 1
ATOM 7396 N N . LYS A 1 956 ? 22.968 -11.463 -75.646 1.00 58.59 956 LYS A N 1
ATOM 7397 C CA . LYS A 1 956 ? 24.422 -11.660 -75.468 1.00 58.59 956 LYS A CA 1
ATOM 7398 C C . LYS A 1 956 ? 24.728 -12.488 -74.219 1.00 58.59 956 LYS A C 1
ATOM 7400 O O . LYS A 1 956 ? 24.035 -12.385 -73.212 1.00 58.59 956 LYS A O 1
ATOM 7405 N N . GLU A 1 957 ? 25.755 -13.337 -74.297 1.00 68.38 957 GLU A N 1
ATOM 7406 C CA . GLU A 1 957 ? 26.308 -13.991 -73.107 1.00 68.38 957 GLU A CA 1
ATOM 7407 C C . GLU A 1 957 ? 26.788 -12.934 -72.106 1.00 68.38 957 GLU A C 1
ATOM 7409 O O . GLU A 1 957 ? 27.407 -11.952 -72.514 1.00 68.38 957 GLU A O 1
ATOM 7414 N N . LEU A 1 958 ? 26.539 -13.166 -70.810 1.00 72.88 958 LEU A N 1
ATOM 7415 C CA . LEU A 1 958 ? 27.037 -12.295 -69.742 1.00 72.88 958 LEU A CA 1
ATOM 7416 C C . LEU A 1 958 ? 28.559 -12.139 -69.857 1.00 72.88 958 LEU A C 1
ATOM 7418 O O . LEU A 1 958 ? 29.288 -13.142 -69.936 1.00 72.88 958 LEU A O 1
ATOM 7422 N N . ASP A 1 959 ? 29.029 -10.896 -69.823 1.00 77.38 959 ASP A N 1
ATOM 7423 C CA . ASP A 1 959 ? 30.457 -10.596 -69.829 1.00 77.38 959 ASP A CA 1
ATOM 7424 C C . ASP A 1 959 ? 31.137 -11.050 -68.509 1.00 77.38 959 ASP A C 1
ATOM 7426 O O . ASP A 1 959 ? 30.458 -11.415 -67.537 1.00 77.38 959 ASP A O 1
ATOM 7430 N N . PRO A 1 960 ? 32.482 -11.097 -68.443 1.00 76.12 960 PRO A N 1
ATOM 7431 C CA . PRO A 1 960 ? 33.196 -11.535 -67.242 1.00 76.12 960 PRO A CA 1
ATOM 7432 C C . PRO A 1 960 ? 32.867 -10.736 -65.967 1.00 76.12 960 PRO A C 1
ATOM 7434 O O . PRO A 1 960 ? 32.835 -11.324 -64.884 1.00 76.12 960 PRO A O 1
ATOM 7437 N N . VAL A 1 961 ? 32.577 -9.436 -66.080 1.00 73.94 961 VAL A N 1
ATOM 7438 C CA . VAL A 1 961 ? 32.216 -8.558 -64.955 1.00 73.94 961 VAL A CA 1
ATOM 7439 C C . VAL A 1 961 ? 30.792 -8.862 -64.491 1.00 73.94 961 VAL A C 1
ATOM 7441 O O . VAL A 1 961 ? 30.562 -9.093 -63.304 1.00 73.94 961 VAL A O 1
ATOM 7444 N N . GLN A 1 962 ? 29.842 -8.988 -65.419 1.00 75.50 962 GLN A N 1
ATOM 7445 C CA . GLN A 1 962 ? 28.462 -9.378 -65.119 1.00 75.50 962 GLN A CA 1
ATOM 7446 C C . GLN A 1 962 ? 28.381 -10.778 -64.479 1.00 75.50 962 GLN A C 1
ATOM 7448 O O . GLN A 1 962 ? 27.603 -10.998 -63.545 1.00 75.50 962 GLN A O 1
ATOM 7453 N N . LYS A 1 963 ? 29.213 -11.732 -64.925 1.00 77.31 963 LYS A N 1
ATOM 7454 C CA . LYS A 1 963 ? 29.336 -13.066 -64.305 1.00 77.31 963 LYS A CA 1
ATOM 7455 C C . LYS A 1 963 ? 29.874 -12.987 -62.874 1.00 77.31 963 LYS A C 1
ATOM 7457 O O . LYS A 1 963 ? 29.356 -13.691 -62.003 1.00 77.31 963 LYS A O 1
ATOM 7462 N N . ALA A 1 964 ? 30.864 -12.130 -62.621 1.00 74.94 964 ALA A N 1
ATOM 7463 C CA . ALA A 1 964 ? 31.403 -11.905 -61.280 1.00 74.94 964 ALA A CA 1
ATOM 7464 C C . ALA A 1 964 ? 30.349 -11.294 -60.335 1.00 74.94 964 ALA A C 1
ATOM 7466 O O . ALA A 1 964 ? 30.156 -11.799 -59.225 1.00 74.94 964 ALA A O 1
ATOM 7467 N N . ILE A 1 965 ? 29.591 -10.292 -60.799 1.00 73.69 965 ILE A N 1
ATOM 7468 C CA . ILE A 1 965 ? 28.508 -9.650 -60.032 1.00 73.69 965 ILE A CA 1
ATOM 7469 C C . ILE A 1 965 ? 27.407 -10.664 -59.679 1.00 73.69 965 ILE A C 1
ATOM 7471 O O . ILE A 1 965 ? 27.022 -10.785 -58.513 1.00 73.69 965 ILE A O 1
ATOM 7475 N N . LEU A 1 966 ? 26.938 -11.466 -60.644 1.00 75.06 966 LEU A N 1
ATOM 7476 C CA . LEU A 1 966 ? 25.926 -12.501 -60.393 1.00 75.06 966 LEU A CA 1
ATOM 7477 C C . LEU A 1 966 ? 26.410 -13.572 -59.403 1.00 75.06 966 LEU A C 1
ATOM 7479 O O . LEU A 1 966 ? 25.640 -14.024 -58.551 1.00 75.06 966 LEU A O 1
ATOM 7483 N N . GLY A 1 967 ? 27.678 -13.983 -59.506 1.00 76.19 967 GLY A N 1
ATOM 7484 C CA . GLY A 1 967 ? 28.303 -14.906 -58.559 1.00 76.19 967 GLY A CA 1
ATOM 7485 C C . GLY A 1 967 ? 28.283 -14.363 -57.128 1.00 76.19 967 GLY A C 1
ATOM 7486 O O . GLY A 1 967 ? 27.904 -15.081 -56.200 1.00 76.19 967 GLY A O 1
ATOM 7487 N N . ARG A 1 968 ? 28.591 -13.074 -56.958 1.00 77.44 968 ARG A N 1
ATOM 7488 C CA . ARG A 1 968 ? 28.590 -12.394 -55.657 1.00 77.44 968 ARG A CA 1
ATOM 7489 C C . ARG A 1 968 ? 27.186 -12.241 -55.071 1.00 77.44 968 ARG A C 1
ATOM 7491 O O . ARG A 1 968 ? 26.997 -12.550 -53.899 1.00 77.44 968 ARG A O 1
ATOM 7498 N N . LEU A 1 969 ? 26.185 -11.881 -55.880 1.00 74.00 969 LEU A N 1
ATOM 7499 C CA . LEU A 1 969 ? 24.783 -11.825 -55.434 1.00 74.00 969 LEU A CA 1
ATOM 7500 C C . LEU A 1 969 ? 24.279 -13.193 -54.943 1.00 74.00 969 LEU A C 1
ATOM 7502 O O . LEU A 1 969 ? 23.562 -13.271 -53.944 1.00 74.00 969 LEU A O 1
ATOM 7506 N N . ARG A 1 970 ? 24.680 -14.288 -55.606 1.00 72.62 970 ARG A N 1
ATOM 7507 C CA . ARG A 1 970 ? 24.358 -15.658 -55.165 1.00 72.62 970 ARG A CA 1
ATOM 7508 C C . ARG A 1 970 ? 25.036 -16.011 -53.843 1.00 72.62 970 ARG A C 1
ATOM 7510 O O . ARG A 1 970 ? 24.371 -16.556 -52.961 1.00 72.62 970 ARG A O 1
ATOM 7517 N N . ALA A 1 971 ? 26.323 -15.697 -53.704 1.00 76.19 971 ALA A N 1
ATOM 7518 C CA . ALA A 1 971 ? 27.064 -15.918 -52.464 1.00 76.19 971 ALA A CA 1
ATOM 7519 C C . ALA A 1 971 ? 26.449 -15.122 -51.297 1.00 76.19 971 ALA A C 1
ATOM 7521 O O . ALA A 1 971 ? 26.177 -15.686 -50.239 1.00 76.19 971 ALA A O 1
ATOM 7522 N N . GLU A 1 972 ? 26.119 -13.846 -51.521 1.00 72.88 972 GLU A N 1
ATOM 7523 C CA . GLU A 1 972 ? 25.466 -12.980 -50.532 1.00 72.88 972 GLU A CA 1
ATOM 7524 C C . GLU A 1 972 ? 24.081 -13.527 -50.125 1.00 72.88 972 GLU A C 1
ATOM 7526 O O . GLU A 1 972 ? 23.784 -13.607 -48.934 1.00 72.88 972 GLU A O 1
ATOM 7531 N N . GLN A 1 973 ? 23.261 -14.016 -51.069 1.00 73.19 973 GLN A N 1
ATOM 7532 C CA . GLN A 1 973 ? 21.967 -14.649 -50.755 1.00 73.19 973 GLN A CA 1
ATOM 7533 C C . GLN A 1 973 ? 22.112 -15.928 -49.916 1.00 73.19 973 GLN A C 1
ATOM 7535 O O . GLN A 1 973 ? 21.302 -16.165 -49.012 1.00 73.19 973 GLN A O 1
ATOM 7540 N N . GLY A 1 974 ? 23.122 -16.751 -50.217 1.00 69.56 974 GLY A N 1
ATOM 7541 C CA . GLY A 1 974 ? 23.434 -17.968 -49.466 1.00 69.56 974 GLY A CA 1
ATOM 7542 C C . GLY A 1 974 ? 23.856 -17.663 -48.029 1.00 69.56 974 GLY A C 1
ATOM 7543 O O . GLY A 1 974 ? 23.334 -18.267 -47.091 1.00 69.56 974 GLY A O 1
ATOM 7544 N N . HIS A 1 975 ? 24.720 -16.665 -47.844 1.00 73.81 975 HIS A N 1
ATOM 7545 C CA . HIS A 1 975 ? 25.175 -16.240 -46.522 1.00 73.81 975 HIS A CA 1
ATOM 7546 C C . HIS A 1 975 ? 24.050 -15.636 -45.674 1.00 73.81 975 HIS A C 1
ATOM 7548 O O . HIS A 1 975 ? 23.910 -16.004 -44.509 1.00 73.81 975 HIS A O 1
ATOM 7554 N N . ILE A 1 976 ? 23.179 -14.789 -46.242 1.00 73.75 976 ILE A N 1
ATOM 7555 C CA . ILE A 1 976 ? 22.016 -14.263 -45.503 1.00 73.75 976 ILE A CA 1
ATOM 7556 C C . ILE A 1 976 ? 21.107 -15.408 -45.028 1.00 73.75 976 ILE A C 1
ATOM 7558 O O . ILE A 1 976 ? 20.612 -15.384 -43.896 1.00 73.75 976 ILE A O 1
ATOM 7562 N N . ALA A 1 977 ? 20.907 -16.436 -45.858 1.00 63.78 977 ALA A N 1
ATOM 7563 C CA . ALA A 1 977 ? 20.124 -17.610 -45.480 1.00 63.78 977 ALA A CA 1
ATOM 7564 C C . ALA A 1 977 ? 20.784 -18.406 -44.339 1.00 63.78 977 ALA A C 1
ATOM 7566 O O . ALA A 1 977 ? 20.087 -18.835 -43.417 1.00 63.78 977 ALA A O 1
ATOM 7567 N N . GLN A 1 978 ? 22.110 -18.571 -44.368 1.00 75.38 978 GLN A N 1
ATOM 7568 C CA . GLN A 1 978 ? 22.865 -19.222 -43.296 1.00 75.38 978 GLN A CA 1
ATOM 7569 C C . GLN A 1 978 ? 22.780 -18.438 -41.980 1.00 75.38 978 GLN A C 1
ATOM 7571 O O . GLN A 1 978 ? 22.372 -19.004 -40.968 1.00 75.38 978 GLN A O 1
ATOM 7576 N N . LEU A 1 979 ? 23.049 -17.131 -41.999 1.00 76.69 979 LEU A N 1
ATOM 7577 C CA . LEU A 1 979 ? 22.961 -16.278 -40.807 1.00 76.69 979 LEU A CA 1
ATOM 7578 C C . LEU A 1 979 ? 21.560 -16.263 -40.211 1.00 76.69 979 LEU A C 1
ATOM 7580 O O . LEU A 1 979 ? 21.401 -16.255 -38.997 1.00 76.69 979 LEU A O 1
ATOM 7584 N N . THR A 1 980 ? 20.527 -16.285 -41.056 1.00 72.38 980 THR A N 1
ATOM 7585 C CA . THR A 1 980 ? 19.139 -16.360 -40.587 1.00 72.38 980 THR A CA 1
ATOM 7586 C C . THR A 1 980 ? 18.888 -17.664 -39.827 1.00 72.38 980 THR A C 1
ATOM 7588 O O . THR A 1 980 ? 18.207 -17.650 -38.800 1.00 72.38 980 THR A O 1
ATOM 7591 N N . ARG A 1 981 ? 19.460 -18.789 -40.280 1.00 73.94 981 ARG A N 1
ATOM 7592 C CA . ARG A 1 981 ? 19.382 -20.074 -39.565 1.00 73.94 981 ARG A CA 1
ATOM 7593 C C . ARG A 1 981 ? 20.153 -20.025 -38.249 1.00 73.94 981 ARG A C 1
ATOM 7595 O O . ARG A 1 981 ? 19.573 -20.344 -37.218 1.00 73.94 981 ARG A O 1
ATOM 7602 N N . GLU A 1 982 ? 21.405 -19.575 -38.266 1.00 77.50 982 GLU A N 1
ATOM 7603 C CA . GLU A 1 982 ? 22.249 -19.467 -37.066 1.00 77.50 982 GLU A CA 1
ATOM 7604 C C . GLU A 1 982 ? 21.632 -18.538 -36.013 1.00 77.50 982 GLU A C 1
ATOM 7606 O O . GLU A 1 982 ? 21.547 -18.889 -34.835 1.00 77.50 982 GLU A O 1
ATOM 7611 N N . PHE A 1 983 ? 21.110 -17.387 -36.442 1.00 75.00 983 PHE A N 1
ATOM 7612 C CA . PHE A 1 983 ? 20.380 -16.462 -35.583 1.00 75.00 983 PHE A CA 1
ATOM 7613 C C . PHE A 1 983 ? 19.117 -17.112 -35.000 1.00 75.00 983 PHE A C 1
ATOM 7615 O O . PHE A 1 983 ? 18.854 -16.992 -33.806 1.00 75.00 983 PHE A O 1
ATOM 7622 N N . THR A 1 984 ? 18.354 -17.858 -35.803 1.00 70.88 984 THR A N 1
ATOM 7623 C CA . THR A 1 984 ? 17.154 -18.566 -35.326 1.00 70.88 984 THR A CA 1
ATOM 7624 C C . THR A 1 984 ? 17.497 -19.636 -34.284 1.00 70.88 984 THR A C 1
ATOM 7626 O O . THR A 1 984 ? 16.823 -19.727 -33.258 1.00 70.88 984 THR A O 1
ATOM 7629 N N . GLU A 1 985 ? 18.560 -20.415 -34.497 1.00 77.56 985 GLU A N 1
ATOM 7630 C CA . GLU A 1 985 ? 19.023 -21.425 -33.536 1.00 77.56 985 GLU A CA 1
ATOM 7631 C C . GLU A 1 985 ? 19.538 -20.792 -32.233 1.00 77.56 985 GLU A C 1
ATOM 7633 O O . GLU A 1 985 ? 19.198 -21.255 -31.141 1.00 77.56 985 GLU A O 1
ATOM 7638 N N . LYS A 1 986 ? 20.261 -19.667 -32.321 1.00 78.12 986 LYS A N 1
ATOM 7639 C CA . LYS A 1 986 ? 20.668 -18.859 -31.158 1.00 78.12 986 LYS A CA 1
ATOM 7640 C C . LYS A 1 986 ? 19.461 -18.427 -30.318 1.00 78.12 986 LYS A C 1
ATOM 7642 O O . LYS A 1 986 ? 19.492 -18.555 -29.094 1.00 78.12 986 LYS A O 1
ATOM 7647 N N . ILE A 1 987 ? 18.387 -17.947 -30.952 1.00 73.62 987 ILE A N 1
ATOM 7648 C CA . ILE A 1 987 ? 17.160 -17.543 -30.247 1.00 73.62 987 ILE A CA 1
ATOM 7649 C C . ILE A 1 987 ? 16.453 -18.746 -29.615 1.00 73.62 987 ILE A C 1
ATOM 7651 O O . ILE A 1 987 ? 16.070 -18.668 -28.448 1.00 73.62 987 ILE A O 1
ATOM 7655 N N . LYS A 1 988 ? 16.334 -19.875 -30.327 1.00 69.94 988 LYS A N 1
ATOM 7656 C CA . LYS A 1 988 ? 15.744 -21.108 -29.774 1.00 69.94 988 LYS A CA 1
ATOM 7657 C C . LYS A 1 988 ? 16.470 -21.576 -28.512 1.00 69.94 988 LYS A C 1
ATOM 7659 O O . LYS A 1 988 ? 15.814 -21.889 -27.522 1.00 69.94 988 LYS A O 1
ATOM 7664 N N . LYS A 1 989 ? 17.807 -21.574 -28.521 1.00 73.62 989 LYS A N 1
ATOM 7665 C CA . LYS A 1 989 ? 18.619 -21.968 -27.362 1.00 73.62 989 LYS A CA 1
ATOM 7666 C C . LYS A 1 989 ? 18.368 -21.061 -26.151 1.00 73.62 989 LYS A C 1
ATOM 7668 O O . LYS A 1 989 ? 18.106 -21.563 -25.062 1.00 73.62 989 LYS A O 1
ATOM 7673 N N . LYS A 1 990 ? 18.335 -19.737 -26.349 1.00 69.31 990 LYS A N 1
ATOM 7674 C CA . LYS A 1 990 ? 18.006 -18.777 -25.277 1.00 69.31 990 LYS A CA 1
ATOM 7675 C C . LYS A 1 990 ? 16.594 -18.982 -24.713 1.00 69.31 990 LYS A C 1
ATOM 7677 O O . LYS A 1 990 ? 16.397 -18.862 -23.509 1.00 69.31 990 LYS A O 1
ATOM 7682 N N . MET A 1 991 ? 15.612 -19.302 -25.560 1.00 63.50 991 MET A N 1
ATOM 7683 C CA . MET A 1 991 ? 14.242 -19.586 -25.106 1.00 63.50 991 MET A CA 1
ATOM 7684 C C . MET A 1 991 ? 14.156 -20.868 -24.266 1.00 63.50 991 MET A C 1
ATOM 7686 O O . MET A 1 991 ? 13.378 -20.917 -23.319 1.00 63.50 991 MET A O 1
ATOM 7690 N N . GLN A 1 992 ? 14.967 -21.884 -24.574 1.00 66.12 992 GLN A N 1
ATOM 7691 C CA . GLN A 1 992 ? 15.050 -23.118 -23.781 1.00 66.12 992 GLN A CA 1
ATOM 7692 C C . GLN A 1 992 ? 15.743 -22.909 -22.428 1.00 66.12 992 GLN A C 1
ATOM 7694 O O . GLN A 1 992 ? 15.379 -23.555 -21.449 1.00 66.12 992 GLN A O 1
ATOM 7699 N N . GLU A 1 993 ? 16.730 -22.016 -22.367 1.00 59.12 993 GLU A N 1
ATOM 7700 C CA . GLU A 1 993 ? 17.433 -21.656 -21.130 1.00 59.12 993 GLU A CA 1
ATOM 7701 C C . GLU A 1 993 ? 16.581 -20.768 -20.209 1.00 59.12 993 GLU A C 1
ATOM 7703 O O . GLU A 1 993 ? 16.699 -20.881 -18.997 1.00 59.12 993 GLU A O 1
ATOM 7708 N N . ALA A 1 994 ? 15.689 -19.937 -20.762 1.00 47.34 994 ALA A N 1
ATOM 7709 C CA . ALA A 1 994 ? 14.774 -19.082 -19.995 1.00 47.34 994 ALA A CA 1
ATOM 7710 C C . ALA A 1 994 ? 13.506 -19.799 -19.480 1.00 47.34 994 ALA A C 1
ATOM 7712 O O . ALA A 1 994 ? 12.747 -19.215 -18.710 1.00 47.34 994 ALA A O 1
ATOM 7713 N N . GLY A 1 995 ? 13.245 -21.029 -19.939 1.00 37.97 995 GLY A N 1
ATOM 7714 C CA . GLY A 1 995 ? 12.121 -21.870 -19.503 1.00 37.97 995 GLY A CA 1
ATOM 7715 C C . GLY A 1 995 ? 12.473 -22.895 -18.415 1.00 37.97 995 GLY A C 1
ATOM 7716 O O . GLY A 1 995 ? 11.629 -23.726 -18.084 1.00 37.97 995 GLY A O 1
ATOM 7717 N N . LYS A 1 996 ? 13.708 -22.866 -17.904 1.00 36.16 996 LYS A N 1
ATOM 7718 C CA . LYS A 1 996 ? 14.185 -23.610 -16.729 1.00 36.16 996 LYS A CA 1
ATOM 7719 C C . LYS A 1 996 ? 14.396 -22.640 -15.577 1.00 36.16 996 LYS A C 1
ATOM 7721 O O . LYS A 1 996 ? 14.276 -23.104 -14.424 1.00 36.16 996 LYS A O 1
#

Nearest PDB structures (foldseek):
  8w20-assembly1_A  TM=8.336E-02  e=5.377E-02  Streptomyces coelicolor A3(2)
  6yvu-assembly1_A  TM=7.934E-02  e=5.811E-01  Saccharomyces cerevisiae S288C

Sequence (996 aa):
MRRFAGLISTGLALCVLVAAFSYADDQGGNANRVVLEREKEIEKRVADLKEKMKRVAEGLQAKEPESAARLFAAGEALKGSLLEEDIKKVITSITDAKMGIAIDQQVEIINDLKAILDILENRNNENDLRKKLEAIRKLIAELKGAQKEQEKITKETTDMNKEREKDVAEMKEALDAAIKEQQSLEDTLKQNDTAGMEKDIETARKELEALKAEQDKLQNETKDAQSKEVRDLADAVKGLKDLIKKQEEAIAKSKASAEGAQQTKEAIEAIEKIQKEQEAIQKRTKEAAAEDSSQKMGSIQKAQEKNSKDTARAGEKVKGMPESKGASDAKKALDDAKKAMDRAAKDLEDETPGLAQQNEQKAADALEKAKQALKDEMANAEKNREQDLADQAKAQGDLKQASEKLADQMAKAGENSDSKPTKDALKEAGEKTKGASGDMKKAEQELGQKNPSGAKSNQDQALNTFNQAKDKLEQLEAQLAQKDAKAMSEVAKKQEKLQDKANQLAKDLHEMGQKSGENGDMKKAAEQASKSTKSASQEMGEANQKMNDGKSSESQENQQSASKDLQKAADALDKMKKALAASKEGQDKKAKEVADKQAELEKKMKDLAEKMEEAAKKNADKDPQGSASMSKAGQKTQQASGEMKKAGKQMEQKDNQSAQQNQEQAKKALEEAKKELERLSQRELTEEQKRRLEQLKERQRKIEEQLKKMQDNAAKVPEKKSAASLGEASKSAGQTGQSQQKQDTPKAQEDSEKTEEDMKKAMEDLEEAERQYAQQLQEEQLQQMENKLQELVQKQELINNETRRLDGVKKKDGDLDRKGQMDVRKIKNMQEELKKTAEEVRAKTEEEQSTVATWILETCRDDMGTIAEELGKQEVGDYTQELEGDVLARLKELVAALQKERQRRKKQQQQQGGGGGGKGPLIPDVAELKLLKTMQVSLKKKTERFSAESTKEAHKELDPVQKAILGRLRAEQGHIAQLTREFTEKIKKKMQEAGK

Solvent-accessible surface area (backbone atoms only — not comparable to full-atom values): 48928 Å² total; per-residue (Å²): 102,72,73,57,52,50,55,51,51,52,48,53,54,50,59,55,54,53,66,62,51,78,77,65,78,100,53,82,71,59,59,54,51,56,52,48,55,48,50,56,50,49,51,52,51,54,57,55,48,41,56,51,33,44,58,51,14,66,71,24,46,89,81,38,49,66,65,11,51,39,28,44,51,33,38,47,46,60,63,69,63,47,44,70,58,48,51,48,49,29,49,48,25,52,73,72,68,37,54,71,62,23,52,59,46,50,52,54,50,50,52,51,52,48,54,36,43,37,51,67,70,47,63,63,53,50,59,52,35,50,51,52,42,51,53,44,53,49,47,52,54,53,47,55,53,43,49,59,51,47,53,51,46,36,49,53,40,45,51,53,51,47,68,67,33,64,87,48,50,66,55,46,52,52,46,52,51,47,44,53,51,50,49,52,48,46,50,56,58,60,52,60,51,59,69,63,49,53,52,50,54,53,51,54,43,54,51,38,54,51,51,30,54,50,39,57,46,48,47,49,51,53,56,67,38,41,52,72,71,51,44,59,47,32,53,49,42,50,54,40,52,56,50,44,53,55,50,50,53,52,52,50,54,56,46,54,60,53,51,49,55,50,54,47,51,55,43,42,55,50,47,54,54,48,48,56,50,50,55,53,47,50,52,51,50,54,53,29,59,75,65,72,34,68,77,51,32,62,58,46,24,54,50,34,49,50,47,23,54,53,34,51,53,44,31,55,55,38,67,72,45,75,94,43,71,26,41,53,51,16,33,54,22,27,54,51,14,26,56,22,22,53,49,16,22,48,26,30,70,70,71,34,50,72,58,14,49,52,24,42,48,50,15,52,56,21,44,50,51,17,42,48,27,38,50,54,39,50,54,51,49,60,62,48,44,61,55,52,32,50,54,51,17,50,51,26,51,55,49,21,53,54,29,43,53,48,16,54,50,28,38,54,52,18,73,74,41,92,47,65,72,57,22,54,49,28,37,51,27,16,52,32,28,39,48,21,23,55,26,21,49,51,17,21,51,25,23,71,69,75,32,60,69,61,14,47,56,25,44,53,49,20,46,52,32,36,49,58,23,36,54,53,47,53,56,49,38,40,64,55,30,66,78,31,43,72,53,37,51,58,48,29,57,52,34,48,57,49,19,52,52,30,44,50,51,16,48,54,32,40,53,51,21,65,58,43,54,86,42,63,67,34,23,52,20,22,47,48,17,14,50,25,21,37,49,15,18,52,26,24,48,51,16,27,51,26,39,74,67,24,36,54,50,64,12,50,51,23,35,50,51,16,36,53,24,26,47,52,14,42,55,21,48,53,50,24,54,51,45,54,62,67,50,64,81,58,44,72,62,51,53,49,52,49,30,54,51,34,52,51,50,21,52,52,28,42,56,48,17,52,50,29,40,52,52,14,65,77,33,39,90,83,36,54,68,52,17,52,33,32,35,52,19,14,52,24,25,39,51,14,22,56,25,26,50,53,14,29,57,25,42,75,70,70,36,58,69,62,15,48,55,25,41,52,53,15,41,53,26,38,54,53,16,46,54,32,52,52,53,53,74,67,56,81,72,51,75,67,54,47,54,53,48,51,53,46,34,55,52,36,50,52,42,24,56,50,30,48,53,45,19,58,54,32,57,74,40,101,38,66,65,35,19,48,31,24,46,50,19,23,51,32,29,48,48,18,34,49,26,45,73,70,68,36,54,70,59,20,31,56,31,33,54,50,19,52,54,32,44,50,51,21,47,53,40,40,54,50,50,42,51,51,41,52,50,51,38,51,50,48,53,51,52,54,52,42,52,55,40,50,50,52,35,54,54,44,52,52,41,50,53,50,37,52,52,51,33,54,46,27,73,71,68,74,53,68,53,79,63,51,52,50,51,39,52,49,45,22,51,52,31,52,52,48,25,53,56,33,47,60,52,22,52,57,31,49,79,46,68,27,69,58,60,22,48,55,31,49,51,34,27,52,44,31,48,51,39,26,53,37,28,70,72,72,43,42,47,72,69,41,51,48,48,47,49,51,39,40,52,54,39,48,50,52,38,52,50,50,52,53,47,54,52,50,52,57,51,51,72,74,58,70,87,87,79,92,77,71,96,65,50,86,64,43,70,74,52,42,52,50,49,53,52,49,51,55,54,49,52,50,53,52,53,52,48,53,51,60,58,54,58,76,46,78,87,60,80,76,49,76,66,57,48,51,53,54,52,48,55,51,52,52,54,51,48,55,53,50,52,51,50,55,52,50,52,54,50,52,52,52,56,59,63,74,74,109

Radius of gyration: 48.47 Å; Cα contacts (8 Å, |Δi|>4): 1114; chains: 1; bounding box: 116×88×123 Å